Protein AF-A0A6G0W9C6-F1 (afdb_monomer)

pLDDT: mean 71.16, std 22.24, range [22.86, 98.12]

Nearest PDB structures (foldseek):
  5mjb-assembly1_A  TM=8.418E-01  e=1.457E-17  Homo sapiens
  6wtn-assembly1_A  TM=8.692E-01  e=4.984E-17  Homo sapiens
  4xg3-assembly2_B  TM=8.590E-01  e=9.987E-17  Homo sapiens
  6x8e-assembly1_A  TM=8.484E-01  e=1.172E-16  Homo sapiens
  3eid-assembly2_C  TM=7.559E-01  e=7.169E-14  Homo sapiens

Radius of gyration: 39.82 Å; Cα contacts (8 Å, |Δi|>4): 1828; chains: 1; bounding box: 124×138×114 Å

InterPro domains:
  IPR000719 Protein kinase domain [PS50011] (777-1035)
  IPR000719 Protein kinase domain [SM00220] (777-1032)
  IPR001245 Serine-threonine/tyrosine-protein kinase, catalytic domain [PF07714] (779-1029)
  IPR001245 Serine-threonine/tyrosine-protein kinase, catalytic domain [PR00109] (850-863)
  IPR001245 Serine-threonine/tyrosine-protein kinase, catalytic domain [PR00109] (886-904)
  IPR001245 Serine-threonine/tyrosine-protein kinase, catalytic domain [PR00109] (932-942)
  IPR001245 Serine-threonine/tyrosine-protein kinase, catalytic domain [PR00109] (951-973)
  IPR008271 Serine/threonine-protein kinase, active site [PS00108] (892-904)
  IPR011009 Protein kinase-like domain superfamily [SSF56112] (761-1034)
  IPR011024 Gamma-crystallin-like [SSF49695] (524-574)
  IPR051681 Serine/Threonine Kinases and Pseudokinases [PTHR44329] (661-1037)

Solvent-accessible surface area (backbone atoms only — not comparable to full-atom values): 62216 Å² total; per-residue (Å²): 109,72,69,60,53,49,51,50,48,52,50,50,48,55,55,60,70,48,55,78,82,71,68,78,38,34,39,36,35,32,40,38,101,88,46,77,47,78,48,75,37,38,69,74,36,69,40,55,65,51,85,47,44,53,59,29,37,44,53,46,75,72,37,31,44,40,32,14,49,24,50,69,77,30,76,57,79,47,41,35,37,46,86,65,94,67,96,66,73,47,61,60,89,58,97,47,54,19,10,40,37,26,30,38,59,70,55,49,55,48,62,76,25,71,91,44,76,65,34,28,36,40,33,32,30,41,84,98,47,52,51,39,46,76,48,77,48,50,68,69,42,68,43,45,45,45,63,83,79,32,102,44,40,81,67,38,34,42,40,31,90,66,35,30,36,42,33,14,63,33,49,72,55,29,32,78,68,49,76,40,64,45,66,46,72,69,84,69,64,22,13,36,33,31,32,49,74,85,61,80,78,76,81,53,50,80,50,80,40,35,38,39,28,40,44,59,100,86,50,92,38,69,53,77,41,37,68,77,41,51,34,50,46,39,58,54,50,43,65,63,25,86,65,29,40,36,34,37,37,27,30,80,65,33,29,39,40,27,9,64,34,44,74,66,38,40,69,63,48,81,45,54,60,44,78,52,66,59,65,68,79,60,40,48,76,34,51,27,6,37,37,28,34,46,67,85,56,85,76,79,83,73,51,84,88,76,69,68,49,32,40,34,31,44,100,88,52,73,48,79,43,42,64,72,39,68,35,49,31,48,55,60,55,65,42,48,26,41,29,35,49,86,64,40,28,40,38,42,12,53,28,50,59,69,32,83,59,61,49,82,46,63,65,38,78,66,48,65,55,58,66,70,56,27,60,43,35,17,10,41,40,30,40,47,50,91,72,53,68,77,89,66,92,77,78,83,57,76,87,50,45,47,75,26,67,37,85,96,82,54,71,54,77,48,45,71,74,38,73,41,43,62,56,47,71,72,74,60,75,58,97,63,54,53,35,43,58,48,58,90,63,35,27,43,32,42,7,47,26,50,54,34,36,74,64,66,47,78,42,65,54,58,47,77,66,46,59,75,75,62,85,47,50,21,13,41,38,27,36,45,64,91,56,68,46,78,69,60,65,50,58,52,76,47,31,37,42,29,50,73,91,43,101,75,42,79,73,72,53,51,74,40,35,75,72,35,65,37,54,62,50,57,62,66,55,28,54,33,37,39,31,40,43,36,34,90,62,30,29,44,37,37,10,50,24,52,72,72,30,77,58,70,51,74,41,59,46,63,32,83,66,55,68,81,47,28,63,35,37,20,14,41,38,25,35,46,43,91,78,61,85,58,74,74,54,57,78,62,45,50,88,48,54,87,69,58,58,85,80,80,87,79,85,83,84,83,89,80,87,91,84,83,88,89,88,90,84,85,87,88,86,84,91,88,84,91,86,90,88,90,89,88,84,91,86,89,93,87,91,89,82,87,92,90,81,92,91,81,91,87,89,89,88,91,90,88,83,88,82,90,83,94,88,90,90,84,91,82,88,90,87,90,81,89,89,80,85,88,80,92,82,85,89,90,86,86,85,90,83,86,84,89,80,85,83,89,78,91,87,82,88,85,90,86,87,84,86,80,87,90,82,89,82,88,88,82,90,83,87,83,90,87,64,68,71,60,55,52,53,52,52,52,51,53,50,52,49,51,50,49,54,48,51,52,49,51,56,53,58,70,66,72,69,80,71,81,85,80,62,87,81,55,73,66,78,73,51,75,83,42,48,49,102,53,76,55,74,68,79,70,46,81,74,52,78,59,98,86,21,35,28,21,36,36,67,56,98,84,43,68,27,27,33,41,29,67,80,66,67,43,67,68,53,39,39,54,49,50,54,32,50,69,46,44,76,75,54,86,50,90,20,37,66,41,64,75,32,30,25,51,90,52,84,73,56,45,31,46,32,25,64,52,49,83,56,40,29,44,47,62,43,39,66,75,44,98,73,77,59,66,59,60,54,36,48,41,53,29,28,44,26,53,32,48,32,57,35,47,74,71,73,40,37,59,78,60,48,42,42,73,31,29,34,26,24,95,83,74,42,37,23,36,45,80,60,80,64,37,78,73,85,70,91,72,86,80,84,80,79,63,90,80,55,54,84,34,58,30,52,52,64,77,67,73,44,96,79,61,59,48,40,38,33,19,6,45,15,43,39,49,22,24,74,38,53,44,47,66,74,51,69,87,44,54,48,100,86,70,47,67,63,52,65,66,59,50,44,49,32,36,58,74,69,64,51,74,61,66,67,46,94,59,61,70,67,59,54,51,49,24,51,39,22,50,39,88,54,56,85,72,26,60,51,42,66,55,46,33,51,54,33,51,55,51,39,51,54,48,56,56,48,56,55,52,52,54,52,51,52,52,55,56,51,50,74,69,78,111

Secondary structure (DSSP, 8-state):
-HHHHHHHHHHHHHHHHS-S---SEEEEEEEETTEEEEEEEETT-EESS--SEEEEEE--TTEEEEEESSSTT-S-EEEEE--SSS---B----TT--EEEEEEHHHHHHHHHTT-TTPEEEEEE-TT-SEEEEEEE-TT-EES-HHHH-SSEEEEEE--TTEEEEEESSGGGBS--EEESSSB--TT--EEEEEETTSPPPPPBPP-SEEEEE-STT---EEEE-TT-EES-TTTHHHH-TT-EEEEEE-TTEEEEEESSSTT-S-EEEE-SEEEE--TTSSTTT-SEEEEEETTSPPPPPPPS---EEEEE-SS-EEEEETT-EES---TTS-SEEE--TTEEEEEESSGGG-S-EEEE-S-EEEEPPHHHHHH--EEEEEEGGGSPP-------GGGEEEEE-SSS-EEEEETT-EES---TTTS--SS-EEE---TTEEEEEESSGGG-S-EEEE-S-EEEESTTTSS--EEEEEETTT--HHHHH----EEEE---BTTB-PPPEEE-TT-EES-PPTTGGG---EEE--TTEEEEEESSSTT-S-EEEESS-BS--GGGGGT--EEEEEEGGG---HHHHHHHHHHHTT-PPPPPPP-PPP-----------------------------------------------------------------------------------------------------S--------------HHHHHHHHHHHHHHHHHHHHHHHHHHHT-S------TT---TTGGGGB-SS------EEEEE-SS-EEEEEEETTEEEEEEE-SS--HHHHHHHHHHHHHHTT---TTB--EEEEE-SSSSS-EEEEE--TTEEHHHHHHH-S---HHHHHHHHHHHHHHHHHHHHTT---S---TTTEEEETTTEEEE---TTTT----SS-----TT-GGGS-HHHHTT----THHHHHHHHHHHHHHHHSSPTTTT-B-TTSPBPPHHHHHHHHHSS-------S--HHHHHHHHHHT-SSGGGSPPHHHHHHHHHHHHHHHHHHHHHHHHHHHHHHHTT--

Organism: NCBI:txid100861

Structure (mmCIF, N/CA/C/O backbone):
data_AF-A0A6G0W9C6-F1
#
_entry.id   AF-A0A6G0W9C6-F1
#
loop_
_atom_site.group_PDB
_atom_site.id
_atom_site.type_symbol
_atom_site.label_atom_id
_atom_site.label_alt_id
_atom_site.label_comp_id
_atom_site.label_asym_id
_atom_site.label_entity_id
_atom_site.label_seq_id
_atom_site.pdbx_PDB_ins_code
_atom_site.Cartn_x
_atom_site.Cartn_y
_atom_site.Cartn_z
_atom_site.occupancy
_atom_site.B_iso_or_equiv
_atom_site.auth_seq_id
_atom_site.auth_comp_id
_atom_site.auth_asym_id
_atom_site.auth_atom_id
_atom_site.pdbx_PDB_model_num
ATOM 1 N N . MET A 1 1 ? 38.996 -17.801 35.474 1.00 31.17 1 MET A N 1
ATOM 2 C CA . MET A 1 1 ? 38.947 -16.463 36.111 1.00 31.17 1 MET A CA 1
ATOM 3 C C . MET A 1 1 ? 38.523 -15.351 35.145 1.00 31.17 1 MET A C 1
ATOM 5 O O . MET A 1 1 ? 37.594 -14.640 35.494 1.00 31.17 1 MET A O 1
ATOM 9 N N . ALA A 1 2 ? 39.083 -15.223 33.932 1.00 27.64 2 ALA A N 1
ATOM 10 C CA . ALA A 1 2 ? 38.626 -14.197 32.972 1.00 27.64 2 ALA A CA 1
ATOM 11 C C . ALA A 1 2 ? 37.128 -14.308 32.584 1.00 27.64 2 ALA A C 1
ATOM 13 O O . ALA A 1 2 ? 36.421 -13.307 32.531 1.00 27.64 2 ALA A O 1
ATOM 14 N N . ALA A 1 3 ? 36.609 -15.530 32.397 1.00 31.50 3 ALA A N 1
ATOM 15 C CA . ALA A 1 3 ? 35.183 -15.749 32.117 1.00 31.50 3 ALA A CA 1
ATOM 16 C C . ALA A 1 3 ? 34.263 -15.297 33.272 1.00 31.50 3 ALA A C 1
ATOM 18 O O . ALA A 1 3 ? 33.210 -14.717 33.036 1.00 31.50 3 ALA A O 1
ATOM 19 N N . THR A 1 4 ? 34.677 -15.501 34.527 1.00 33.88 4 THR A N 1
ATOM 20 C CA . THR A 1 4 ? 33.920 -15.055 35.711 1.00 33.88 4 THR A CA 1
ATOM 21 C C . THR A 1 4 ? 33.966 -13.539 35.902 1.00 33.88 4 THR A C 1
ATOM 23 O O . THR A 1 4 ? 32.969 -12.970 36.334 1.00 33.88 4 THR A O 1
ATOM 26 N N . THR A 1 5 ? 35.062 -12.860 35.536 1.00 33.34 5 THR A N 1
ATOM 27 C CA . THR A 1 5 ? 35.100 -11.387 35.554 1.00 33.34 5 THR A CA 1
ATOM 28 C C . THR A 1 5 ? 34.309 -10.770 34.404 1.00 33.34 5 THR A C 1
ATOM 30 O O . THR A 1 5 ? 33.673 -9.750 34.634 1.00 33.34 5 THR A O 1
ATOM 33 N N . MET A 1 6 ? 34.251 -11.386 33.214 1.00 33.44 6 MET A N 1
ATOM 34 C CA . MET A 1 6 ? 33.302 -10.948 32.176 1.00 33.44 6 MET A CA 1
ATOM 35 C C . MET A 1 6 ? 31.846 -11.230 32.560 1.00 33.44 6 MET A C 1
ATOM 37 O O . MET A 1 6 ? 31.007 -10.369 32.340 1.00 33.44 6 MET A O 1
ATOM 41 N N . GLY A 1 7 ? 31.543 -12.365 33.199 1.00 34.22 7 GLY A N 1
ATOM 42 C CA . GLY A 1 7 ? 30.205 -12.637 33.737 1.00 34.22 7 GLY A CA 1
ATOM 43 C C . GLY A 1 7 ? 29.757 -11.577 34.748 1.00 34.22 7 GLY A C 1
ATOM 44 O O . GLY A 1 7 ? 28.654 -11.053 34.635 1.00 34.22 7 GLY A O 1
ATOM 45 N N . LEU A 1 8 ? 30.639 -11.191 35.677 1.00 35.72 8 LEU A N 1
ATOM 46 C CA . LEU A 1 8 ? 30.395 -10.093 36.620 1.00 35.72 8 LEU A CA 1
ATOM 47 C C . LEU A 1 8 ? 30.345 -8.713 35.949 1.00 35.72 8 LEU A C 1
ATOM 49 O O . LEU A 1 8 ? 29.542 -7.893 36.368 1.00 35.72 8 LEU A O 1
ATOM 53 N N . LEU A 1 9 ? 31.132 -8.447 34.902 1.00 33.56 9 LEU A N 1
ATOM 54 C CA . LEU A 1 9 ? 31.033 -7.196 34.140 1.00 33.56 9 LEU A CA 1
ATOM 55 C C . LEU A 1 9 ? 29.728 -7.104 33.347 1.00 33.56 9 LEU A C 1
ATOM 57 O O . LEU A 1 9 ? 29.119 -6.044 33.342 1.00 33.56 9 LEU A O 1
ATOM 61 N N . VAL A 1 10 ? 29.257 -8.194 32.737 1.00 40.81 10 VAL A N 1
ATOM 62 C CA . VAL A 1 10 ? 27.950 -8.236 32.064 1.00 40.81 10 VAL A CA 1
ATOM 63 C C . VAL A 1 10 ? 26.818 -8.101 33.082 1.00 40.81 10 VAL A C 1
ATOM 65 O O . VAL A 1 10 ? 25.891 -7.336 32.834 1.00 40.81 10 VAL A O 1
ATOM 68 N N . LEU A 1 11 ? 26.910 -8.739 34.257 1.00 34.41 11 LEU A N 1
ATOM 69 C CA . LEU A 1 11 ? 25.932 -8.527 35.329 1.00 34.41 11 LEU A CA 1
ATOM 70 C C . LEU A 1 11 ? 25.950 -7.080 35.839 1.00 34.41 11 LEU A C 1
ATOM 72 O O . LEU A 1 11 ? 24.892 -6.480 35.964 1.00 34.41 11 LEU A O 1
ATOM 76 N N . CYS A 1 12 ? 27.124 -6.490 36.079 1.00 29.33 12 CYS A N 1
ATOM 77 C CA . CYS A 1 12 ? 27.241 -5.092 36.495 1.00 29.33 12 CYS A CA 1
ATOM 78 C C . CYS A 1 12 ? 26.773 -4.118 35.409 1.00 29.33 12 CYS A C 1
ATOM 80 O O . CYS A 1 12 ? 26.160 -3.119 35.746 1.00 29.33 12 CYS A O 1
ATOM 82 N N . VAL A 1 13 ? 26.998 -4.395 34.122 1.00 36.81 13 VAL A N 1
ATOM 83 C CA . VAL A 1 13 ? 26.470 -3.574 33.020 1.00 36.81 13 VAL A CA 1
ATOM 84 C C . VAL A 1 13 ? 24.947 -3.698 32.937 1.00 36.81 13 VAL A C 1
ATOM 86 O O . VAL A 1 13 ? 24.276 -2.679 32.829 1.00 36.81 13 VAL A O 1
ATOM 89 N N . LEU A 1 14 ? 24.374 -4.896 33.090 1.00 35.97 14 LEU A N 1
ATOM 90 C CA . LEU A 1 14 ? 22.919 -5.078 33.178 1.00 35.97 14 LEU A CA 1
ATOM 91 C C . LEU A 1 14 ? 22.319 -4.420 34.435 1.00 35.97 14 LEU A C 1
ATOM 93 O O . LEU A 1 14 ? 21.221 -3.882 34.366 1.00 35.97 14 LEU A O 1
ATOM 97 N N . VAL A 1 15 ? 23.048 -4.389 35.554 1.00 33.03 15 VAL A N 1
ATOM 98 C CA . VAL A 1 15 ? 22.658 -3.706 36.806 1.00 33.03 15 VAL A CA 1
ATOM 99 C C . VAL A 1 15 ? 22.934 -2.190 36.773 1.00 33.03 15 VAL A C 1
ATOM 101 O O . VAL A 1 15 ? 22.387 -1.461 37.589 1.00 33.03 15 VAL A O 1
ATOM 104 N N . LEU A 1 16 ? 23.727 -1.689 35.818 1.00 31.08 16 LEU A N 1
ATOM 105 C CA . LEU A 1 16 ? 23.929 -0.253 35.563 1.00 31.08 16 LEU A CA 1
ATOM 106 C C . LEU A 1 16 ? 22.994 0.291 34.468 1.00 31.08 16 LEU A C 1
ATOM 108 O O . LEU A 1 16 ? 22.674 1.476 34.486 1.00 31.08 16 LEU A O 1
ATOM 112 N N . PHE A 1 17 ? 22.527 -0.559 33.546 1.00 35.94 17 PHE A N 1
ATOM 113 C CA . PHE A 1 17 ? 21.401 -0.256 32.651 1.00 35.94 17 PHE A CA 1
ATOM 114 C C . PHE A 1 17 ? 20.040 -0.476 33.320 1.00 35.94 17 PHE A C 1
ATOM 116 O O . PHE A 1 17 ? 19.067 0.175 32.940 1.00 35.94 17 PHE A O 1
ATOM 123 N N . ALA A 1 18 ? 19.974 -1.292 34.376 1.00 34.38 18 ALA A N 1
ATOM 124 C CA . ALA A 1 18 ? 18.965 -1.136 35.412 1.00 34.38 18 ALA A CA 1
ATOM 125 C C . ALA A 1 18 ? 19.235 0.174 36.173 1.00 34.38 18 ALA A C 1
ATOM 127 O O . ALA A 1 18 ? 19.834 0.191 37.248 1.00 34.38 18 ALA A O 1
ATOM 128 N N . GLY A 1 19 ? 18.775 1.291 35.601 1.00 31.75 19 GLY A N 1
ATOM 129 C CA . GLY A 1 19 ? 18.605 2.529 36.356 1.00 31.75 19 GLY A CA 1
ATOM 130 C C . GLY A 1 19 ? 17.798 2.265 37.638 1.00 31.75 19 GLY A C 1
ATOM 131 O O . GLY A 1 19 ? 17.075 1.264 37.706 1.00 31.75 19 GLY A O 1
ATOM 132 N N . PRO A 1 20 ? 17.919 3.125 38.669 1.00 31.28 20 PRO A N 1
ATOM 133 C CA . PRO A 1 20 ? 17.194 2.932 39.923 1.00 31.28 20 PRO A CA 1
ATOM 134 C C . PRO A 1 20 ? 15.717 2.715 39.606 1.00 31.28 20 PRO A C 1
ATOM 136 O O . PRO A 1 20 ? 15.164 3.522 38.861 1.00 31.28 20 PRO A O 1
ATOM 139 N N . ILE A 1 21 ? 15.139 1.616 40.120 1.00 42.84 21 ILE A N 1
ATOM 140 C CA . ILE A 1 21 ? 13.783 1.147 39.783 1.00 42.84 21 ILE A CA 1
ATOM 141 C C . ILE A 1 21 ? 12.856 2.357 39.780 1.00 42.84 21 ILE A C 1
ATOM 143 O O . ILE A 1 21 ? 12.592 2.935 40.838 1.00 42.84 21 ILE A O 1
ATOM 147 N N . ALA A 1 22 ? 12.463 2.783 38.577 1.00 46.38 22 ALA A N 1
ATOM 148 C CA . ALA A 1 22 ? 11.685 3.995 38.416 1.00 46.38 22 ALA A CA 1
ATOM 149 C C . ALA A 1 22 ? 10.381 3.794 39.181 1.00 46.38 22 ALA A C 1
ATOM 151 O O . ALA A 1 22 ? 9.769 2.729 39.082 1.00 46.38 22 ALA A O 1
ATOM 152 N N . ALA A 1 23 ? 9.997 4.780 39.991 1.00 53.50 23 ALA A N 1
ATOM 153 C CA . ALA A 1 23 ? 8.750 4.689 40.732 1.00 53.50 23 ALA A CA 1
ATOM 154 C C . ALA A 1 23 ? 7.595 4.459 39.739 1.00 53.50 23 ALA A C 1
ATOM 156 O O . ALA A 1 23 ? 7.611 5.047 38.657 1.00 53.50 23 ALA A O 1
ATOM 157 N N . ASP A 1 24 ? 6.619 3.616 40.100 1.00 78.75 24 ASP A N 1
ATOM 158 C CA . ASP A 1 24 ? 5.407 3.349 39.306 1.00 78.75 24 ASP A CA 1
ATOM 159 C C . ASP A 1 24 ? 4.510 4.601 39.275 1.00 78.75 24 ASP A C 1
ATOM 161 O O . ASP A 1 24 ? 3.502 4.720 39.976 1.00 78.75 24 ASP A O 1
ATOM 165 N N . VAL A 1 25 ? 4.974 5.590 38.514 1.00 83.88 25 VAL A N 1
ATOM 166 C CA . VAL A 1 25 ? 4.589 6.994 38.570 1.00 83.88 25 VAL A CA 1
ATOM 167 C C . VAL A 1 25 ? 4.762 7.590 37.171 1.00 83.88 25 VAL A C 1
ATOM 169 O O . VAL A 1 25 ? 5.806 7.444 36.538 1.00 83.88 25 VAL A O 1
ATOM 172 N N . VAL A 1 26 ? 3.734 8.277 36.680 1.00 85.12 26 VAL A N 1
ATOM 173 C CA . VAL A 1 26 ? 3.755 9.022 35.418 1.00 85.12 26 VAL A CA 1
ATOM 174 C C . VAL A 1 26 ? 4.295 10.426 35.668 1.00 85.12 26 VAL A C 1
ATOM 176 O O . VAL A 1 26 ? 3.675 11.210 36.388 1.00 85.12 26 VAL A O 1
ATOM 179 N N . ASP A 1 27 ? 5.415 10.770 35.035 1.00 85.88 27 ASP A N 1
ATOM 180 C CA . ASP A 1 27 ? 5.944 12.136 35.030 1.00 85.88 27 ASP A CA 1
ATOM 181 C C . ASP A 1 27 ? 5.313 12.951 33.894 1.00 85.88 27 ASP A C 1
ATOM 183 O O . ASP A 1 27 ? 5.344 12.559 32.727 1.00 85.88 27 ASP A O 1
ATOM 187 N N . LEU A 1 28 ? 4.784 14.127 34.228 1.00 85.69 28 LEU A N 1
ATOM 188 C CA . LEU A 1 28 ? 4.159 15.095 33.328 1.00 85.69 28 LEU A CA 1
ATOM 189 C C . LEU A 1 28 ? 4.868 16.449 33.438 1.00 85.69 28 LEU A C 1
ATOM 191 O O . LEU A 1 28 ? 5.038 16.982 34.533 1.00 85.69 28 LEU A O 1
ATOM 195 N N . VAL A 1 29 ? 5.203 17.065 32.305 1.00 83.88 29 VAL A N 1
ATOM 196 C CA . VAL A 1 29 ? 5.648 18.465 32.236 1.00 83.88 29 VAL A CA 1
ATOM 197 C C . VAL A 1 29 ? 4.530 19.290 31.612 1.00 83.88 29 VAL A C 1
ATOM 199 O O . VAL A 1 29 ? 4.312 19.244 30.402 1.00 83.88 29 VAL A O 1
ATOM 202 N N . ILE A 1 30 ? 3.824 20.054 32.439 1.00 84.88 30 ILE A N 1
ATOM 203 C CA . ILE A 1 30 ? 2.681 20.880 32.046 1.00 84.88 30 ILE A CA 1
ATOM 204 C C . ILE A 1 30 ? 3.184 22.297 31.754 1.00 84.88 30 ILE A C 1
ATOM 206 O O . ILE A 1 30 ? 3.847 22.911 32.589 1.00 84.88 30 ILE A O 1
ATOM 210 N N . SER A 1 31 ? 2.882 22.828 30.571 1.00 82.06 31 SER A N 1
ATOM 211 C CA . SER A 1 31 ? 3.156 24.214 30.196 1.00 82.06 31 SER A CA 1
ATOM 212 C C . SER A 1 31 ? 1.942 25.084 30.511 1.00 82.06 31 SER A C 1
ATOM 214 O O . SER A 1 31 ? 0.828 24.800 30.072 1.00 82.06 31 SER A O 1
ATOM 216 N N . THR A 1 32 ? 2.165 26.152 31.266 1.00 81.88 32 THR A N 1
ATOM 217 C CA . THR A 1 32 ? 1.151 27.091 31.751 1.00 81.88 32 THR A CA 1
ATOM 218 C C 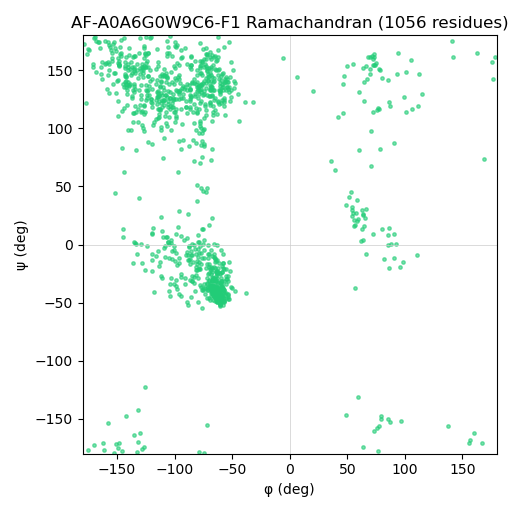. THR A 1 32 ? 1.538 28.521 31.361 1.00 81.88 32 THR A C 1
ATOM 220 O O . THR A 1 32 ? 2.671 28.786 30.951 1.00 81.88 32 THR A O 1
ATOM 223 N N . ASN A 1 33 ? 0.631 29.481 31.560 1.00 76.38 33 ASN A N 1
ATOM 224 C CA . ASN A 1 33 ? 0.921 30.905 31.342 1.00 76.38 33 ASN A CA 1
ATOM 225 C C . ASN A 1 33 ? 1.985 31.478 32.306 1.00 76.38 33 ASN A C 1
ATOM 227 O O . ASN A 1 33 ? 2.456 32.592 32.092 1.00 76.38 33 ASN A O 1
ATOM 231 N N . SER A 1 34 ? 2.358 30.747 33.365 1.00 77.56 34 SER A N 1
ATOM 232 C CA . SER A 1 34 ? 3.376 31.140 34.352 1.00 77.56 34 SER A CA 1
ATOM 233 C C . SER A 1 34 ? 4.687 30.346 34.250 1.00 77.56 34 SER A C 1
ATOM 235 O O . SER A 1 34 ? 5.619 30.628 35.003 1.00 77.56 34 SER A O 1
ATOM 237 N N . GLY A 1 35 ? 4.797 29.385 33.325 1.00 79.88 35 GLY A N 1
ATOM 238 C CA . GLY A 1 35 ? 6.012 28.598 33.094 1.00 79.88 35 GLY A CA 1
ATOM 239 C C . GLY A 1 35 ? 5.732 27.112 32.869 1.00 79.88 35 GLY A C 1
ATOM 240 O O . GLY A 1 35 ? 4.644 26.723 32.460 1.00 79.88 35 GLY A O 1
ATOM 241 N N . ARG A 1 36 ? 6.728 26.257 33.128 1.00 82.12 36 ARG A N 1
ATOM 242 C CA . ARG A 1 36 ? 6.557 24.794 33.118 1.00 82.12 36 ARG A CA 1
ATOM 243 C C . ARG A 1 36 ? 6.514 24.257 34.543 1.00 82.12 36 ARG A C 1
ATOM 245 O O . ARG A 1 36 ? 7.392 24.570 35.342 1.00 82.12 36 ARG A O 1
ATOM 252 N N . VAL A 1 37 ? 5.518 23.426 34.831 1.00 86.25 37 VAL A N 1
ATOM 253 C CA . VAL A 1 37 ? 5.317 22.743 36.112 1.00 86.25 37 VAL A CA 1
ATOM 254 C C . VAL A 1 37 ? 5.462 21.243 35.887 1.00 86.25 37 VAL A C 1
ATOM 256 O O . VAL A 1 37 ? 4.778 20.682 35.033 1.00 86.25 37 VAL A O 1
ATOM 259 N N . THR A 1 38 ? 6.322 20.585 36.661 1.00 86.19 38 THR A N 1
ATOM 260 C CA . THR A 1 38 ? 6.397 19.118 36.673 1.00 86.19 38 THR A CA 1
ATOM 261 C C . THR A 1 38 ? 5.402 18.555 37.688 1.00 86.19 38 THR A C 1
ATOM 263 O O . THR A 1 38 ? 5.271 19.077 38.798 1.00 86.19 38 THR A O 1
ATOM 266 N N . ARG A 1 39 ? 4.700 17.487 37.314 1.00 87.88 39 ARG A N 1
ATOM 267 C CA . ARG A 1 39 ? 3.873 16.652 38.192 1.00 87.88 39 ARG A CA 1
ATOM 268 C C . ARG A 1 39 ? 4.293 15.201 38.018 1.00 87.88 39 ARG A C 1
ATOM 270 O O . ARG A 1 39 ? 4.586 14.795 36.903 1.00 87.88 39 ARG A O 1
ATOM 277 N N . SER A 1 40 ? 4.253 14.444 39.100 1.00 90.56 40 SER A N 1
ATOM 278 C CA . SER A 1 40 ? 4.524 13.009 39.121 1.00 90.56 40 SER A CA 1
ATOM 279 C C . SER A 1 40 ? 3.295 12.358 39.759 1.00 90.56 40 SER A C 1
ATOM 281 O O . SER A 1 40 ? 2.876 12.818 40.821 1.00 90.56 40 SER A O 1
ATOM 283 N N . LEU A 1 41 ? 2.663 11.399 39.076 1.00 90.31 41 LEU A N 1
ATOM 284 C CA . LEU A 1 41 ? 1.367 10.815 39.453 1.00 90.31 41 LEU A CA 1
ATOM 285 C C . LEU A 1 41 ? 1.432 9.286 39.531 1.00 90.31 41 LEU A C 1
ATOM 287 O O . LEU A 1 41 ? 1.703 8.618 38.537 1.00 90.31 41 LEU A O 1
ATOM 291 N N . SER A 1 42 ? 1.158 8.744 40.707 1.00 90.69 42 SER A N 1
ATOM 292 C CA . SER A 1 42 ? 1.109 7.313 41.019 1.00 90.69 42 SER A CA 1
ATOM 293 C C . SER A 1 42 ? -0.169 6.658 40.476 1.00 90.69 42 SER A C 1
ATOM 295 O O . SER A 1 42 ? -1.120 7.342 40.098 1.00 90.69 42 SER A O 1
ATOM 297 N N . ALA A 1 43 ? -0.239 5.323 40.483 1.00 87.81 43 ALA A N 1
ATOM 298 C CA . ALA A 1 43 ? -1.474 4.602 40.157 1.00 87.81 43 ALA A CA 1
ATOM 299 C C . ALA A 1 43 ? -2.680 5.083 40.999 1.00 87.81 43 ALA A C 1
ATOM 301 O O . ALA A 1 43 ? -2.577 5.259 42.212 1.00 87.81 43 ALA A O 1
ATOM 302 N N . ASN A 1 44 ? -3.823 5.270 40.335 1.00 86.75 44 ASN A N 1
ATOM 303 C CA . ASN A 1 44 ? -5.065 5.884 40.820 1.00 86.75 44 ASN A CA 1
ATOM 304 C C . ASN A 1 44 ? -4.989 7.373 41.230 1.00 86.75 44 ASN A C 1
ATOM 306 O O . ASN A 1 44 ? -6.006 7.937 41.639 1.00 86.75 44 ASN A O 1
ATOM 310 N N . GLU A 1 45 ? -3.851 8.059 41.066 1.00 93.31 45 GLU A N 1
ATOM 311 C CA . GLU A 1 45 ? -3.807 9.522 41.188 1.00 93.31 45 GLU A CA 1
ATOM 312 C C . GLU A 1 45 ? -4.364 10.204 39.926 1.00 93.31 45 GLU A C 1
ATOM 314 O O . GLU A 1 45 ? -4.267 9.699 38.803 1.00 93.31 45 GLU A O 1
ATOM 319 N N . SER A 1 46 ? -4.994 11.366 40.110 1.00 91.94 46 SER A N 1
ATOM 320 C CA . SER A 1 46 ? -5.747 12.050 39.057 1.00 91.94 46 SER A CA 1
ATOM 321 C C . SER A 1 46 ? -5.683 13.574 39.159 1.00 91.94 46 SER A C 1
ATOM 323 O O . SER A 1 46 ? -5.334 14.149 40.190 1.00 91.94 46 SER A O 1
ATOM 325 N N . ILE A 1 47 ? -6.022 14.238 38.054 1.00 92.06 47 ILE A N 1
ATOM 326 C CA . ILE A 1 47 ? -6.163 15.689 37.943 1.00 92.06 47 ILE A CA 1
ATOM 327 C C . ILE A 1 47 ? -7.534 15.966 37.317 1.00 92.06 47 ILE A C 1
ATOM 329 O O . ILE A 1 47 ? -7.704 15.843 36.104 1.00 92.06 47 ILE A O 1
ATOM 333 N N . GLU A 1 48 ? -8.510 16.370 38.136 1.00 90.25 48 GLU A N 1
ATOM 334 C CA . GLU A 1 48 ? -9.880 16.689 37.689 1.00 90.25 48 GLU A CA 1
ATOM 335 C C . GLU A 1 48 ? -9.958 17.910 36.756 1.00 90.25 48 GLU A C 1
ATOM 337 O O . GLU A 1 48 ? -10.941 18.087 36.037 1.00 90.25 48 GLU A O 1
ATOM 342 N N . ARG A 1 49 ? -8.943 18.779 36.767 1.00 89.44 49 ARG A N 1
ATOM 343 C CA . ARG A 1 49 ? -8.868 19.970 35.917 1.00 89.44 49 ARG A CA 1
ATOM 344 C C . ARG A 1 49 ? -7.414 20.288 35.586 1.00 89.44 49 ARG A C 1
ATOM 346 O O . ARG A 1 49 ? -6.659 20.700 36.462 1.00 89.44 49 ARG A O 1
ATOM 353 N N . LEU A 1 50 ? -7.021 20.099 34.329 1.00 86.25 50 LEU A N 1
ATOM 354 C CA . LEU A 1 50 ? -5.672 20.417 33.869 1.00 86.25 50 LEU A CA 1
ATOM 355 C C . LEU A 1 50 ? -5.549 21.918 33.556 1.00 86.25 50 LEU A C 1
ATOM 357 O O . LEU A 1 50 ? -6.214 22.433 32.661 1.00 86.25 50 LEU A O 1
ATOM 361 N N . GLU A 1 51 ? -4.681 22.628 34.280 1.00 83.25 51 GLU A N 1
ATOM 362 C CA . GLU A 1 51 ? -4.430 24.064 34.074 1.00 83.25 51 GLU A CA 1
ATOM 363 C C . GLU A 1 51 ? -3.193 24.310 33.193 1.00 83.25 51 GLU A C 1
ATOM 365 O O . GLU A 1 51 ? -2.193 24.883 33.625 1.00 83.25 51 GLU A O 1
ATOM 370 N N . GLY A 1 52 ? -3.250 23.845 31.944 1.00 80.62 52 GLY A N 1
ATOM 371 C CA . GLY A 1 52 ? -2.184 24.010 30.954 1.00 80.62 52 GLY A CA 1
ATOM 372 C C . GLY A 1 52 ? -2.213 22.931 29.872 1.00 80.62 52 GLY A C 1
ATOM 373 O O . GLY A 1 52 ? -3.146 22.136 29.803 1.00 80.62 52 GLY A O 1
ATOM 374 N N . THR A 1 53 ? -1.174 22.881 29.040 1.00 80.44 53 THR A N 1
ATOM 375 C CA . THR A 1 53 ? -0.973 21.825 28.032 1.00 80.44 53 THR A CA 1
ATOM 376 C C . THR A 1 53 ? 0.144 20.877 28.460 1.00 80.44 53 THR A C 1
ATOM 378 O O . THR A 1 53 ? 1.137 21.307 29.045 1.00 80.44 53 THR A O 1
ATOM 381 N N . ILE A 1 54 ? 0.020 19.575 28.185 1.00 79.44 54 ILE A N 1
ATOM 382 C CA . ILE A 1 54 ? 1.088 18.616 28.507 1.00 79.44 54 ILE A CA 1
ATOM 383 C C . ILE A 1 54 ? 2.184 18.736 27.442 1.00 79.44 54 ILE A C 1
ATOM 385 O O . ILE A 1 54 ? 2.017 18.283 26.316 1.00 79.44 54 ILE A O 1
ATOM 389 N N . ALA A 1 55 ? 3.308 19.364 27.787 1.00 72.00 55 ALA A N 1
ATOM 390 C CA . ALA A 1 55 ? 4.429 19.556 26.869 1.00 72.00 55 ALA A CA 1
ATOM 391 C C . ALA A 1 55 ? 5.277 18.287 26.708 1.00 72.00 55 ALA A C 1
ATOM 393 O O . ALA A 1 55 ? 5.796 18.039 25.624 1.00 72.00 55 ALA A O 1
ATOM 394 N N . PHE A 1 56 ? 5.419 17.497 27.776 1.00 73.38 56 PHE A N 1
ATOM 395 C CA . PHE A 1 56 ? 6.094 16.197 27.760 1.00 73.38 56 PHE A CA 1
ATOM 396 C C . PHE A 1 56 ? 5.472 15.251 28.786 1.00 73.38 56 PHE A C 1
ATOM 398 O O . PHE A 1 56 ? 4.985 15.708 29.822 1.00 73.38 56 PHE A O 1
ATOM 405 N N . MET A 1 57 ? 5.584 13.946 28.550 1.00 78.31 57 MET A N 1
ATOM 406 C CA . MET A 1 57 ? 5.344 12.918 29.562 1.00 78.31 57 MET A CA 1
ATOM 407 C C . MET A 1 57 ? 6.344 11.761 29.492 1.00 78.31 57 MET A C 1
ATOM 409 O O . MET A 1 57 ? 7.010 11.555 28.475 1.00 78.31 57 MET A O 1
ATOM 413 N N . SER A 1 58 ? 6.397 11.002 30.584 1.00 80.31 58 SER A N 1
ATOM 414 C CA . SER A 1 58 ? 7.008 9.682 30.696 1.00 80.31 58 SER A CA 1
ATOM 415 C C . SER A 1 58 ? 6.034 8.774 31.446 1.00 80.31 58 SER A C 1
ATOM 417 O O . SER A 1 58 ? 5.684 9.062 32.588 1.00 80.31 58 SER A O 1
ATOM 419 N N . VAL A 1 59 ? 5.578 7.700 30.800 1.00 81.38 59 VAL A N 1
ATOM 420 C CA . VAL A 1 59 ? 4.662 6.698 31.370 1.00 81.38 59 VAL A CA 1
ATOM 421 C C . VAL A 1 59 ? 5.461 5.401 31.551 1.00 81.38 59 VAL A C 1
ATOM 423 O O . VAL A 1 59 ? 6.119 4.992 30.595 1.00 81.38 59 VAL A O 1
ATOM 426 N N . PRO A 1 60 ? 5.470 4.746 32.725 1.00 82.50 60 PRO A N 1
ATOM 427 C CA . PRO A 1 60 ? 6.139 3.456 32.879 1.00 82.50 60 PRO A CA 1
ATOM 428 C C . PRO A 1 60 ? 5.317 2.338 32.204 1.00 82.50 60 PRO A C 1
ATOM 430 O O . PRO A 1 60 ? 4.093 2.445 32.126 1.00 82.50 60 PRO A O 1
ATOM 433 N N . PRO A 1 61 ? 5.940 1.238 31.740 1.00 77.44 61 PRO A N 1
ATOM 434 C CA . PRO A 1 61 ? 5.248 0.161 31.013 1.00 77.44 61 PRO A CA 1
ATOM 435 C C . PRO A 1 61 ? 4.225 -0.620 31.864 1.00 77.44 61 PRO A C 1
ATOM 437 O O . PRO A 1 61 ? 3.476 -1.436 31.338 1.00 77.44 61 PRO A O 1
ATOM 440 N N . THR A 1 62 ? 4.191 -0.378 33.174 1.00 82.56 62 THR A N 1
ATOM 441 C CA . THR A 1 62 ? 3.240 -0.918 34.156 1.00 82.56 62 THR A CA 1
ATOM 442 C C . THR A 1 62 ? 1.898 -0.176 34.190 1.00 82.56 62 THR A C 1
ATOM 444 O O . THR A 1 62 ? 0.913 -0.729 34.688 1.00 82.56 62 THR A O 1
ATOM 447 N N . LEU A 1 63 ? 1.840 1.058 33.673 1.00 86.81 63 LEU A N 1
ATOM 448 C CA . LEU A 1 63 ? 0.706 1.974 33.823 1.00 86.81 63 LEU A CA 1
ATOM 449 C C . LEU A 1 63 ? 0.198 2.503 32.476 1.00 86.81 63 LEU A C 1
ATOM 451 O O . LEU A 1 63 ? 0.898 2.510 31.463 1.00 86.81 63 LEU A O 1
ATOM 455 N N . VAL A 1 64 ? -1.037 2.997 32.499 1.00 87.50 64 VAL A N 1
ATOM 456 C CA . VAL A 1 64 ? -1.696 3.697 31.396 1.00 87.50 64 VAL A CA 1
ATOM 457 C C . VAL A 1 64 ? -2.139 5.067 31.901 1.00 87.50 64 VAL A C 1
ATOM 459 O O . VAL A 1 64 ? -2.851 5.179 32.902 1.00 87.50 64 VAL A O 1
ATOM 462 N N . LEU A 1 65 ? -1.737 6.127 31.203 1.00 89.50 65 LEU A N 1
ATOM 463 C CA . LEU A 1 65 ? -2.277 7.463 31.430 1.00 89.50 65 LEU A CA 1
ATOM 464 C C . LEU A 1 65 ? -3.582 7.596 30.639 1.00 89.50 65 LEU A C 1
ATOM 466 O O . LEU A 1 65 ? -3.577 7.598 29.406 1.00 89.50 65 LEU A O 1
ATOM 470 N N . VAL A 1 66 ? -4.700 7.727 31.347 1.00 90.12 66 VAL A N 1
ATOM 471 C CA . VAL A 1 66 ? -6.026 7.917 30.755 1.00 90.12 66 VAL A CA 1
ATOM 472 C C . VAL A 1 66 ? -6.372 9.399 30.787 1.00 90.12 66 VAL A C 1
ATOM 474 O O . VAL A 1 66 ? -6.487 10.007 31.851 1.00 90.12 66 VAL A O 1
ATOM 477 N N . THR A 1 67 ? -6.533 9.994 29.611 1.00 88.38 67 THR A N 1
ATOM 478 C CA . THR A 1 67 ? -6.842 11.419 29.446 1.00 88.38 67 THR A CA 1
ATOM 479 C C . THR A 1 67 ? -8.261 11.619 28.923 1.00 88.38 67 THR A C 1
ATOM 481 O O . THR A 1 67 ? -8.764 10.824 28.130 1.00 88.38 67 THR A O 1
ATOM 484 N N . TYR A 1 68 ? -8.906 12.694 29.373 1.00 87.56 68 TYR A N 1
ATOM 485 C CA . TYR A 1 68 ? -10.283 13.056 29.047 1.00 87.56 68 TYR A CA 1
ATOM 486 C C . TYR A 1 68 ? -10.325 14.441 28.398 1.00 87.56 68 TYR A C 1
ATOM 488 O O . TYR A 1 68 ? -9.629 15.361 28.837 1.00 87.56 68 TYR A O 1
ATOM 496 N N . SER A 1 69 ? -11.172 14.623 27.381 1.00 83.75 69 SER A N 1
ATOM 497 C CA . SER A 1 69 ? -11.256 15.892 26.639 1.00 83.75 69 SER A CA 1
ATOM 498 C C . SER A 1 69 ? -11.973 17.041 27.373 1.00 83.75 69 SER A C 1
ATOM 500 O O . SER A 1 69 ? -12.166 18.116 26.809 1.00 83.75 69 SER A O 1
ATOM 502 N N . GLY A 1 70 ? -12.449 16.805 28.594 1.00 82.75 70 GLY A N 1
ATOM 503 C CA . GLY A 1 70 ? -13.122 17.765 29.465 1.00 82.75 70 GLY A CA 1
ATOM 504 C C . GLY A 1 70 ? -12.664 17.599 30.913 1.00 82.75 70 GLY A C 1
ATOM 505 O O . GLY A 1 70 ? -11.966 16.643 31.252 1.00 82.75 70 GLY A O 1
ATOM 506 N N . SER A 1 71 ? -13.022 18.545 31.782 1.00 86.62 71 SER A N 1
ATOM 507 C CA . SER A 1 71 ? -12.763 18.432 33.225 1.00 86.62 71 SER A CA 1
ATOM 508 C C . SER A 1 71 ? -13.666 17.381 33.884 1.00 86.62 71 SER A C 1
ATOM 510 O O . SER A 1 71 ? -14.694 17.000 33.321 1.00 86.62 71 SER A O 1
ATOM 512 N N . SER A 1 72 ? -13.298 16.942 35.088 1.00 89.25 72 SER A N 1
ATOM 513 C CA . SER A 1 72 ? -14.049 15.987 35.914 1.00 89.25 72 SER A CA 1
ATOM 514 C C . SER A 1 72 ? -14.389 14.686 35.170 1.00 89.25 72 SER A C 1
ATOM 516 O O . SER A 1 72 ? -15.523 14.218 35.211 1.00 89.25 72 SER A O 1
ATOM 518 N N . PHE A 1 73 ? -13.398 14.132 34.462 1.00 88.56 73 PHE A N 1
ATOM 519 C CA . PHE A 1 73 ? -13.451 12.834 33.775 1.00 88.56 73 PHE A CA 1
ATOM 520 C C . PHE A 1 73 ? -14.568 12.730 32.722 1.00 88.56 73 PHE A C 1
ATOM 522 O O . PHE A 1 73 ? -15.216 11.698 32.559 1.00 88.56 73 PHE A O 1
ATOM 529 N N . SER A 1 74 ? -14.800 13.824 31.990 1.00 82.94 74 SER A N 1
ATOM 530 C CA . SER A 1 74 ? -15.845 13.928 30.966 1.00 82.94 74 SER A CA 1
ATOM 531 C C . SER A 1 74 ? -15.280 14.108 29.551 1.00 82.94 74 SER A C 1
ATOM 533 O O . SER A 1 74 ? -14.192 14.648 29.359 1.00 82.94 74 SER A O 1
ATOM 535 N N . GLY A 1 75 ? -16.039 13.684 28.536 1.00 78.94 75 GLY A N 1
ATOM 536 C CA . GLY A 1 75 ? -15.687 13.864 27.123 1.00 78.94 75 GLY A CA 1
ATOM 537 C C . GLY A 1 75 ? -15.005 12.651 26.483 1.00 78.94 75 GLY A C 1
ATOM 538 O O . GLY A 1 75 ? -15.270 11.511 26.853 1.00 78.94 75 GLY A O 1
ATOM 539 N N . GLN A 1 76 ? -14.172 12.897 25.468 1.00 79.00 76 GLN A N 1
ATOM 540 C CA . GLN A 1 76 ? -13.473 11.855 24.712 1.00 79.00 76 GLN A CA 1
ATOM 541 C C . GLN A 1 76 ? -12.300 11.293 25.528 1.00 79.00 76 GLN A C 1
ATOM 543 O O . GLN A 1 76 ? -11.462 12.059 26.001 1.00 79.00 76 GLN A O 1
ATOM 548 N N . LEU A 1 77 ? -12.244 9.965 25.653 1.00 84.50 77 LEU A N 1
ATOM 549 C CA . LEU A 1 77 ? -11.131 9.211 26.235 1.00 84.50 77 LEU A CA 1
ATOM 550 C C . LEU A 1 77 ? -9.981 9.067 25.226 1.00 84.50 77 LEU A C 1
ATOM 552 O O . LEU A 1 77 ? -10.218 8.719 24.068 1.00 84.50 77 LEU A O 1
ATOM 556 N N . VAL A 1 78 ? -8.744 9.270 25.682 1.00 82.69 78 VAL A N 1
ATOM 557 C CA . VAL A 1 78 ? -7.510 8.907 24.967 1.00 82.69 78 VAL A CA 1
ATOM 558 C C . VAL A 1 78 ? -6.537 8.272 25.959 1.00 82.69 78 VAL A C 1
ATOM 560 O O . VAL A 1 78 ? -6.242 8.858 27.004 1.00 82.69 78 VAL A O 1
ATOM 563 N N . PHE A 1 79 ? -6.036 7.084 25.622 1.00 85.75 79 PHE A N 1
ATOM 564 C CA . PHE A 1 79 ? -5.117 6.307 26.449 1.00 85.75 79 PHE A CA 1
ATOM 565 C C . PHE A 1 79 ? -3.685 6.446 25.918 1.00 85.75 79 PHE A C 1
ATOM 567 O O . PHE A 1 79 ? -3.453 6.451 24.707 1.00 85.75 79 PHE A O 1
ATOM 574 N N . VAL A 1 80 ? -2.722 6.556 26.830 1.00 81.94 80 VAL A N 1
ATOM 575 C CA . VAL A 1 80 ? -1.295 6.659 26.510 1.00 81.94 80 VAL A CA 1
ATOM 576 C C . VAL A 1 80 ? -0.540 5.624 27.334 1.00 81.94 80 VAL A C 1
ATOM 578 O O . VAL A 1 80 ? -0.657 5.608 28.561 1.00 81.94 80 VAL A O 1
ATOM 581 N N . SER A 1 81 ? 0.234 4.768 26.672 1.00 78.69 81 SER A N 1
ATOM 582 C CA . SER A 1 81 ? 1.082 3.771 27.327 1.00 78.69 81 SER A CA 1
ATOM 583 C C . SER A 1 81 ? 2.451 3.689 26.656 1.00 78.69 81 SER A C 1
ATOM 585 O O . SER A 1 81 ? 2.634 4.100 25.510 1.00 78.69 81 SER A O 1
ATOM 587 N N . CYS A 1 82 ? 3.449 3.203 27.393 1.00 68.56 82 CYS A N 1
ATOM 588 C CA . CYS A 1 82 ? 4.803 3.066 26.870 1.00 68.56 82 CYS A CA 1
ATOM 589 C C . CYS A 1 82 ? 4.983 1.701 26.201 1.00 68.56 82 CYS A C 1
ATOM 591 O O . CYS A 1 82 ? 4.944 0.667 26.866 1.00 68.56 82 CYS A O 1
ATOM 593 N N . THR A 1 83 ? 5.174 1.713 24.882 1.00 53.22 83 THR A N 1
ATOM 594 C CA . THR A 1 83 ? 5.243 0.512 24.035 1.00 53.22 83 THR A CA 1
ATOM 595 C C . THR A 1 83 ? 6.646 0.209 23.501 1.00 53.22 83 THR A C 1
ATOM 597 O O . THR A 1 83 ? 6.840 -0.816 22.852 1.00 53.22 83 THR A O 1
ATOM 600 N N . TYR A 1 84 ? 7.637 1.060 23.795 1.00 47.53 84 TYR A N 1
ATOM 601 C CA . TYR A 1 84 ? 9.037 0.892 23.390 1.00 47.53 84 TYR A CA 1
ATOM 602 C C . TYR A 1 84 ? 10.005 1.221 24.531 1.00 47.53 84 TYR A C 1
ATOM 604 O O . TYR A 1 84 ? 9.750 2.092 25.352 1.00 47.53 84 TYR A O 1
ATOM 612 N N . THR A 1 85 ? 11.145 0.529 24.572 1.00 37.72 85 THR A N 1
ATOM 613 C CA . THR A 1 85 ? 12.120 0.591 25.679 1.00 37.72 85 THR A CA 1
ATOM 614 C C . THR A 1 85 ? 13.057 1.805 25.660 1.00 37.72 85 THR A C 1
ATOM 616 O O . THR A 1 85 ? 13.942 1.897 26.511 1.00 37.72 85 THR A O 1
ATOM 619 N N . ASP A 1 86 ? 12.906 2.724 24.706 1.00 36.62 86 ASP A N 1
ATOM 620 C CA . ASP A 1 86 ? 13.700 3.952 24.658 1.00 36.62 86 ASP A CA 1
ATOM 621 C C . ASP A 1 86 ? 13.110 5.017 25.590 1.00 36.62 86 ASP A C 1
ATOM 623 O O . ASP A 1 86 ? 11.936 5.364 25.497 1.00 36.62 86 ASP A O 1
ATOM 627 N N . ASN A 1 87 ? 13.949 5.584 26.465 1.00 37.66 87 ASN A N 1
ATOM 628 C CA . ASN A 1 87 ? 13.584 6.600 27.466 1.00 37.66 87 ASN A CA 1
ATOM 629 C C . ASN A 1 87 ? 13.306 7.994 26.848 1.00 37.66 87 ASN A C 1
ATOM 631 O O . ASN A 1 87 ? 13.820 9.021 27.306 1.00 37.66 87 ASN A O 1
ATOM 635 N N . HIS A 1 88 ? 12.545 8.049 25.757 1.00 44.22 88 HIS A N 1
ATOM 636 C CA . HIS A 1 88 ? 12.232 9.272 25.033 1.00 44.22 88 HIS A CA 1
ATOM 637 C C . HIS A 1 88 ? 11.006 9.982 25.617 1.00 44.22 88 HIS A C 1
ATOM 639 O O . HIS A 1 88 ? 9.965 9.396 25.889 1.00 44.22 88 HIS A O 1
ATOM 645 N N . ARG A 1 89 ? 11.135 11.299 25.809 1.00 50.19 89 ARG A N 1
ATOM 646 C CA . ARG A 1 89 ? 10.064 12.147 26.342 1.00 50.19 89 ARG A CA 1
ATOM 647 C C . ARG A 1 89 ? 9.055 12.442 25.240 1.00 50.19 89 ARG A C 1
ATOM 649 O O . ARG A 1 89 ? 9.334 13.255 24.360 1.00 50.19 89 ARG A O 1
ATOM 656 N N . HIS A 1 90 ? 7.888 11.816 25.302 1.00 52.97 90 HIS A N 1
ATOM 657 C CA . HIS A 1 90 ? 6.841 12.024 24.308 1.00 52.97 90 HIS A CA 1
ATOM 658 C C . HIS A 1 90 ? 6.120 13.356 24.540 1.00 52.97 90 HIS A C 1
ATOM 660 O O . HIS A 1 90 ? 5.686 13.650 25.655 1.00 52.97 90 HIS A O 1
ATOM 666 N N . ALA A 1 91 ? 5.964 14.144 23.478 1.00 44.59 91 ALA A N 1
ATOM 667 C CA . ALA A 1 91 ? 5.100 15.318 23.456 1.00 44.59 91 ALA A CA 1
ATOM 668 C C . ALA A 1 91 ? 3.767 14.940 22.795 1.00 44.59 91 ALA A C 1
ATOM 670 O O . ALA A 1 91 ? 3.722 14.696 21.590 1.00 44.59 91 ALA A O 1
ATOM 671 N N . LEU A 1 92 ? 2.678 14.895 23.567 1.00 50.06 92 LEU A N 1
ATOM 672 C CA . LEU A 1 92 ? 1.332 14.839 22.996 1.00 50.06 92 LEU A CA 1
ATOM 673 C C . LEU A 1 92 ? 0.924 16.257 22.591 1.00 50.06 92 LEU A C 1
ATOM 675 O O . LEU A 1 92 ? 0.672 17.104 23.446 1.00 50.06 92 LEU A O 1
ATOM 679 N N . SER A 1 93 ? 0.780 16.513 21.293 1.00 45.38 93 SER A N 1
ATOM 680 C CA . SER A 1 93 ? 0.162 17.743 20.782 1.00 45.38 93 SER A CA 1
ATOM 681 C C . SER A 1 93 ? -1.371 17.697 20.906 1.00 45.38 93 SER A C 1
ATOM 683 O O . SER A 1 93 ? -2.093 17.946 19.944 1.00 45.38 93 SER A O 1
ATOM 685 N N . THR A 1 94 ? -1.893 17.327 22.080 1.00 43.25 94 THR A N 1
ATOM 686 C CA . THR A 1 94 ? -3.333 17.218 22.350 1.00 43.25 94 THR A CA 1
ATOM 687 C C . THR A 1 94 ? -3.854 18.493 23.006 1.00 43.25 94 THR A C 1
ATOM 689 O O . THR A 1 94 ? -3.934 18.592 24.231 1.00 43.25 94 THR A O 1
ATOM 692 N N . ALA A 1 95 ? -4.275 19.461 22.188 1.00 42.72 95 ALA A N 1
ATOM 693 C CA . ALA A 1 95 ? -4.822 20.760 22.611 1.00 42.72 95 ALA A CA 1
ATOM 694 C C . ALA A 1 95 ? -6.194 20.696 23.336 1.00 42.72 95 ALA A C 1
ATOM 696 O O . ALA A 1 95 ? -6.956 21.657 23.326 1.00 42.72 95 ALA A O 1
ATOM 697 N N . SER A 1 96 ? -6.551 19.555 23.938 1.00 60.62 96 SER A N 1
ATOM 698 C CA . SER A 1 96 ? -7.883 19.303 24.511 1.00 60.62 96 SER A CA 1
ATOM 699 C C . SER A 1 96 ? -7.918 18.453 25.788 1.00 60.62 96 SER A C 1
ATOM 701 O O . SER A 1 96 ? -9.009 18.145 26.252 1.00 60.62 96 SER A O 1
ATOM 703 N N . THR A 1 97 ? -6.788 18.086 26.408 1.00 78.19 97 THR A N 1
ATOM 704 C CA . THR A 1 97 ? -6.810 17.347 27.689 1.00 78.19 97 THR A CA 1
ATOM 705 C C . THR A 1 97 ? -7.357 18.224 28.823 1.00 78.19 97 THR A C 1
ATOM 707 O O . THR A 1 97 ? -6.668 19.121 29.301 1.00 78.19 97 THR A O 1
ATOM 710 N N . GLY A 1 98 ? -8.589 17.966 29.267 1.00 83.56 98 GLY A N 1
ATOM 711 C CA . GLY A 1 98 ? -9.252 18.714 30.341 1.00 83.56 98 GLY A CA 1
ATOM 712 C C . GLY A 1 98 ? -9.102 18.083 31.730 1.00 83.56 98 GLY A C 1
ATOM 713 O O . GLY A 1 98 ? -9.098 18.802 32.729 1.00 83.56 98 GLY A O 1
ATOM 714 N N . SER A 1 99 ? -8.950 16.758 31.801 1.00 91.31 99 SER A N 1
ATOM 715 C CA . SER A 1 99 ? -8.644 15.999 33.023 1.00 91.31 99 SER A CA 1
ATOM 716 C C . SER A 1 99 ? -7.935 14.683 32.694 1.00 91.31 99 SER A C 1
ATOM 718 O O . SER A 1 99 ? -7.897 14.267 31.533 1.00 91.31 99 SER A O 1
ATOM 720 N N . LEU A 1 100 ? -7.322 14.045 33.694 1.00 92.38 100 LEU A N 1
ATOM 721 C CA . LEU A 1 100 ? -6.585 12.787 33.525 1.00 92.38 100 LEU A CA 1
ATOM 722 C C . LEU A 1 100 ? -6.526 11.954 34.811 1.00 92.38 100 LEU A C 1
ATOM 724 O O . LEU A 1 100 ? -6.655 12.493 35.909 1.00 92.38 100 LEU A O 1
ATOM 728 N N . VAL A 1 101 ? -6.304 10.650 34.666 1.00 93.88 101 VAL A N 1
ATOM 729 C CA . VAL A 1 101 ? -6.061 9.684 35.748 1.00 93.88 101 VAL A CA 1
ATOM 730 C C . VAL A 1 101 ? -5.008 8.675 35.297 1.00 93.88 101 VAL A C 1
ATOM 732 O O . VAL A 1 101 ? -4.947 8.314 34.121 1.00 93.88 101 VAL A O 1
ATOM 735 N N . VAL A 1 102 ? -4.164 8.230 36.221 1.00 92.62 102 VAL A N 1
ATOM 736 C CA . VAL A 1 102 ? -3.202 7.149 35.988 1.00 92.62 102 VAL A CA 1
ATOM 737 C C . VAL A 1 102 ? -3.815 5.844 36.480 1.00 92.62 102 VAL A C 1
ATOM 739 O O . VAL A 1 102 ? -4.207 5.759 37.639 1.00 92.62 102 VAL A O 1
ATOM 742 N N . LEU A 1 103 ? -3.896 4.824 35.628 1.00 92.19 103 LEU A N 1
ATOM 743 C CA . LEU A 1 103 ? -4.449 3.509 35.967 1.00 92.19 103 LEU A CA 1
ATOM 744 C C . LEU A 1 103 ? -3.430 2.400 35.692 1.00 92.19 103 LEU A C 1
ATOM 746 O O . LEU A 1 103 ? -2.545 2.543 34.849 1.00 92.19 103 LEU A O 1
ATOM 750 N N . THR A 1 104 ? -3.585 1.254 36.350 1.00 90.50 104 THR A N 1
ATOM 751 C CA . THR A 1 104 ? -2.983 0.002 35.872 1.00 90.50 104 THR A CA 1
ATOM 752 C C . THR A 1 104 ? -3.711 -0.500 34.619 1.00 90.50 104 THR A C 1
ATOM 754 O O . THR A 1 104 ? -4.849 -0.109 34.331 1.00 90.50 104 THR A O 1
ATOM 757 N N . TYR A 1 105 ? -3.100 -1.430 33.881 1.00 86.75 105 TYR A N 1
ATOM 758 C CA . TYR A 1 105 ? -3.777 -2.103 32.764 1.00 86.75 105 TYR A CA 1
ATOM 759 C C . TYR A 1 105 ? -5.069 -2.815 33.202 1.00 86.75 105 TYR A C 1
ATOM 761 O O . TYR A 1 105 ? -6.078 -2.704 32.515 1.00 86.75 105 TYR A O 1
ATOM 769 N N . ASN A 1 106 ? -5.098 -3.461 34.375 1.00 87.38 106 ASN A N 1
ATOM 770 C CA . ASN A 1 106 ? -6.300 -4.146 34.876 1.00 87.38 106 ASN A CA 1
ATOM 771 C C . ASN A 1 106 ? -7.471 -3.179 35.122 1.00 87.38 106 ASN A C 1
ATOM 773 O O . ASN A 1 106 ? -8.608 -3.474 34.756 1.00 87.38 106 ASN A O 1
ATOM 777 N N . GLU A 1 107 ? -7.196 -2.015 35.713 1.00 89.56 107 GLU A N 1
ATOM 778 C CA . GLU A 1 107 ? -8.196 -0.959 35.923 1.00 89.56 107 GLU A CA 1
ATOM 779 C C . GLU A 1 107 ? -8.622 -0.323 34.591 1.00 89.56 107 GLU A C 1
ATOM 781 O O . GLU A 1 107 ? -9.799 -0.026 34.395 1.00 89.56 107 GLU A O 1
ATOM 786 N N . THR A 1 108 ? -7.698 -0.204 33.633 1.00 89.50 108 THR A N 1
ATOM 787 C CA . THR A 1 108 ? -7.987 0.254 32.265 1.00 89.50 108 THR A CA 1
ATOM 788 C C . THR A 1 108 ? -8.914 -0.722 31.530 1.00 89.50 108 THR A C 1
ATOM 790 O O . THR A 1 108 ? -9.920 -0.302 30.958 1.00 89.50 108 THR A O 1
ATOM 793 N N . TYR A 1 109 ? -8.659 -2.033 31.601 1.00 89.88 109 TYR A N 1
ATOM 794 C CA . TYR A 1 109 ? -9.548 -3.050 31.034 1.00 89.88 109 TYR A CA 1
ATOM 795 C C . TYR A 1 109 ? -10.923 -3.057 31.715 1.00 89.88 109 TYR A C 1
ATOM 797 O O . TYR A 1 109 ? -11.935 -3.231 31.036 1.00 89.88 109 TYR A O 1
ATOM 805 N N . ALA A 1 110 ? -10.989 -2.832 33.032 1.00 87.69 110 ALA A N 1
ATOM 806 C CA . ALA A 1 110 ? -12.253 -2.688 33.753 1.00 87.69 110 ALA A CA 1
ATOM 807 C C . ALA A 1 110 ? -13.045 -1.448 33.293 1.00 87.69 110 ALA A C 1
ATOM 809 O O . ALA A 1 110 ? -14.240 -1.560 33.024 1.00 87.69 110 ALA A O 1
ATOM 810 N N . LEU A 1 111 ? -12.375 -0.302 33.114 1.00 88.25 111 LEU A N 1
ATOM 811 C CA . LEU A 1 111 ? -12.963 0.936 32.590 1.00 88.25 111 LEU A CA 1
ATOM 812 C C . LEU A 1 111 ? -13.522 0.749 31.168 1.00 88.25 111 LEU A C 1
ATOM 814 O O . LEU A 1 111 ? -14.650 1.147 30.885 1.00 88.25 111 LEU A O 1
ATOM 818 N N . VAL A 1 112 ? -12.785 0.083 30.272 1.00 87.12 112 VAL A N 1
ATOM 819 C CA . VAL A 1 112 ? -13.271 -0.208 28.908 1.00 87.12 112 VAL A CA 1
ATOM 820 C C . VAL A 1 112 ? -14.452 -1.197 28.933 1.00 87.12 112 VAL A C 1
ATOM 822 O O . VAL A 1 112 ? -15.398 -1.054 28.145 1.00 87.12 112 VAL A O 1
ATOM 825 N N . ARG A 1 113 ? -14.450 -2.170 29.858 1.00 85.50 113 ARG A N 1
ATOM 826 C CA . ARG A 1 113 ? -15.525 -3.165 30.043 1.00 85.50 113 ARG A CA 1
ATOM 827 C C . ARG A 1 113 ? -16.765 -2.681 30.789 1.00 85.50 113 ARG A C 1
ATOM 829 O O . ARG A 1 113 ? -17.726 -3.442 30.809 1.00 85.50 113 ARG A O 1
ATOM 836 N N . GLU A 1 114 ? -16.790 -1.478 31.362 1.00 77.19 114 GLU A N 1
ATOM 837 C CA . GLU A 1 114 ? -17.790 -1.009 32.348 1.00 77.19 114 GLU A CA 1
ATOM 838 C C . GLU A 1 114 ? -19.247 -1.466 32.097 1.00 77.19 114 GLU A C 1
ATOM 840 O O . GLU A 1 114 ? -19.940 -1.878 33.023 1.00 77.19 114 GLU A O 1
ATOM 845 N N . ASN A 1 115 ? -19.706 -1.442 30.840 1.00 73.88 115 ASN A N 1
ATOM 846 C CA . ASN A 1 115 ? -21.080 -1.789 30.453 1.00 73.88 115 ASN A CA 1
ATOM 847 C C . ASN A 1 115 ? -21.253 -3.197 29.825 1.00 73.88 115 ASN A C 1
ATOM 849 O O . ASN A 1 115 ? -22.380 -3.597 29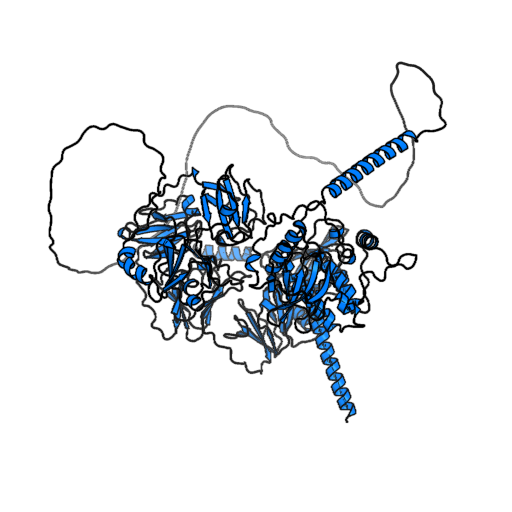.547 1.00 73.88 115 ASN A O 1
ATOM 853 N N . ASN A 1 116 ? -20.171 -3.944 29.569 1.00 80.62 116 ASN A N 1
ATOM 854 C CA . ASN A 1 116 ? -20.174 -5.307 29.010 1.00 80.62 116 ASN A CA 1
ATOM 855 C C . ASN A 1 116 ? -19.007 -6.129 29.618 1.00 80.62 116 ASN A C 1
ATOM 857 O O . ASN A 1 116 ? -17.947 -6.245 28.999 1.00 80.62 116 ASN A O 1
ATOM 861 N N . PRO A 1 117 ? -19.167 -6.728 30.817 1.00 82.12 117 PRO A N 1
ATOM 862 C CA . PRO A 1 117 ? -18.074 -7.406 31.533 1.00 82.12 117 PRO A CA 1
ATOM 863 C C . PRO A 1 117 ? -17.563 -8.686 30.847 1.00 82.12 117 PRO A C 1
ATOM 865 O O . PRO A 1 117 ? -16.541 -9.234 31.253 1.00 82.12 117 PRO A O 1
ATOM 868 N N . THR A 1 118 ? -18.262 -9.164 29.817 1.00 84.75 118 THR A N 1
ATOM 869 C CA . THR A 1 118 ? -17.928 -10.363 29.038 1.00 84.75 118 THR A CA 1
ATOM 870 C C . THR A 1 118 ? -17.244 -10.060 27.702 1.00 84.75 118 THR A C 1
ATOM 872 O O . THR A 1 118 ? -16.846 -10.998 27.020 1.00 84.75 118 THR A O 1
ATOM 875 N N . ASP A 1 119 ? -17.099 -8.792 27.301 1.00 89.00 119 ASP A N 1
ATOM 876 C CA . ASP A 1 119 ? -16.376 -8.449 26.069 1.00 89.00 119 ASP A CA 1
ATOM 877 C C . ASP A 1 119 ? -14.866 -8.722 26.234 1.00 89.00 119 ASP A C 1
ATOM 879 O O . ASP A 1 119 ? -14.258 -8.393 27.260 1.00 89.00 119 ASP A O 1
ATOM 883 N N . VAL A 1 120 ? -14.244 -9.303 25.205 1.00 89.88 120 VAL A N 1
ATOM 884 C CA . VAL A 1 120 ? -12.782 -9.366 25.080 1.00 89.88 120 VAL A CA 1
ATOM 885 C C . VAL A 1 120 ? -12.289 -7.976 24.696 1.00 89.88 120 VAL A C 1
ATOM 887 O O . VAL A 1 120 ? -12.819 -7.371 23.760 1.00 89.88 120 VAL A O 1
ATOM 890 N N . ILE A 1 121 ? -11.292 -7.467 25.422 1.00 89.62 121 ILE A N 1
ATOM 891 C CA . ILE A 1 121 ? -10.655 -6.192 25.087 1.00 89.62 121 ILE A CA 1
ATOM 892 C C . ILE A 1 121 ? -9.461 -6.468 24.185 1.00 89.62 121 ILE A C 1
ATOM 894 O O . ILE A 1 121 ? -8.673 -7.368 24.462 1.00 89.62 121 ILE A O 1
ATOM 898 N N . VAL A 1 122 ? -9.330 -5.698 23.111 1.00 87.38 122 VAL A N 1
ATOM 899 C CA . VAL A 1 122 ? -8.233 -5.804 22.145 1.00 87.38 122 VAL A CA 1
ATOM 900 C C . VAL A 1 122 ? -7.419 -4.524 22.224 1.00 87.38 122 VAL A C 1
ATOM 902 O O . VAL A 1 122 ? -7.955 -3.455 21.948 1.00 87.38 122 VAL A O 1
ATOM 905 N N . GLU A 1 123 ? -6.155 -4.632 22.620 1.00 85.00 123 GLU A N 1
ATOM 906 C CA . GLU A 1 123 ? -5.215 -3.519 22.742 1.00 85.00 123 GLU A CA 1
ATOM 907 C C . GLU A 1 123 ? -4.380 -3.394 21.463 1.00 85.00 123 GLU A C 1
ATOM 909 O O . GLU A 1 123 ? -3.871 -4.390 20.937 1.00 85.00 123 GLU A O 1
ATOM 914 N N . TYR A 1 124 ? -4.245 -2.175 20.947 1.00 79.06 124 TYR A N 1
ATOM 915 C CA . TYR A 1 124 ? -3.474 -1.917 19.739 1.00 79.06 124 TYR A CA 1
ATOM 916 C C . TYR A 1 124 ? -2.879 -0.502 19.696 1.00 79.06 124 TYR A C 1
ATOM 918 O O . TYR A 1 124 ? -3.468 0.465 20.178 1.00 79.06 124 TYR A O 1
ATOM 926 N N . THR A 1 125 ? -1.705 -0.373 19.079 1.00 67.81 125 THR A N 1
ATOM 927 C CA . THR A 1 125 ? -0.866 0.838 19.088 1.00 67.81 125 THR A CA 1
ATOM 928 C C . THR A 1 125 ? -0.356 1.125 17.677 1.00 67.81 125 THR A C 1
ATOM 930 O O . THR A 1 125 ? 0.050 0.222 16.944 1.00 67.81 125 THR A O 1
ATOM 933 N N . GLN A 1 126 ? -0.353 2.391 17.262 1.00 64.19 126 GLN A N 1
ATOM 934 C CA . GLN A 1 126 ? 0.228 2.792 15.978 1.00 64.19 126 GLN A CA 1
ATOM 935 C C . GLN A 1 126 ? 1.763 2.724 16.039 1.00 64.19 126 GLN A C 1
ATOM 937 O O . GLN A 1 126 ? 2.365 3.157 17.019 1.00 64.19 126 GLN A O 1
ATOM 942 N N . LEU A 1 127 ? 2.412 2.239 14.974 1.00 57.62 127 LEU A N 1
ATOM 943 C CA . LEU A 1 127 ? 3.876 2.213 14.878 1.00 57.62 127 LEU A CA 1
ATOM 944 C C . LEU A 1 127 ? 4.469 3.615 15.142 1.00 57.62 127 LEU A C 1
ATOM 946 O O . LEU A 1 127 ? 4.018 4.595 14.549 1.00 57.62 127 LEU A O 1
ATOM 950 N N . MET A 1 128 ? 5.481 3.698 16.013 1.00 56.91 128 MET A N 1
ATOM 951 C CA . MET A 1 128 ? 6.113 4.946 16.488 1.00 56.91 128 MET A CA 1
ATOM 952 C C . MET A 1 128 ? 5.195 5.910 17.278 1.00 56.91 128 MET A C 1
ATOM 954 O O . MET A 1 128 ? 5.580 7.056 17.511 1.00 56.91 128 MET A O 1
ATOM 958 N N . SER A 1 129 ? 4.012 5.473 17.724 1.00 61.88 129 SER A N 1
ATOM 959 C CA . SER A 1 129 ? 3.093 6.272 18.546 1.00 61.88 129 SER A CA 1
ATOM 960 C C . SER A 1 129 ? 3.052 5.791 20.006 1.00 61.88 129 SER A C 1
ATOM 962 O O . SER A 1 129 ? 2.991 4.584 20.234 1.00 61.88 129 SER A O 1
ATOM 964 N N . PRO A 1 130 ? 3.008 6.700 21.001 1.00 63.72 130 PRO A N 1
ATOM 965 C CA . PRO A 1 130 ? 2.701 6.364 22.396 1.00 63.72 130 PRO A CA 1
ATOM 966 C C . PRO A 1 130 ? 1.185 6.260 22.663 1.00 63.72 130 PRO A C 1
ATOM 968 O O . PRO A 1 130 ? 0.764 5.987 23.787 1.00 63.72 130 PRO A O 1
ATOM 971 N N . LEU A 1 131 ? 0.345 6.551 21.661 1.00 72.56 131 LEU A N 1
ATOM 972 C CA . LEU A 1 131 ? -1.102 6.392 21.765 1.00 72.56 131 LEU A CA 1
ATOM 973 C C . LEU A 1 131 ? -1.470 4.920 21.590 1.00 72.56 131 LEU A C 1
ATOM 975 O O . LEU A 1 131 ? -1.078 4.290 20.604 1.00 72.56 131 LEU A O 1
ATOM 979 N N . THR A 1 132 ? -2.272 4.423 22.524 1.00 74.81 132 THR A N 1
ATOM 980 C CA . THR A 1 132 ? -2.776 3.050 22.547 1.00 74.81 132 THR A CA 1
ATOM 981 C C . THR A 1 132 ? -4.299 3.092 22.584 1.00 74.81 132 THR A C 1
ATOM 983 O O . THR A 1 132 ? -4.906 3.992 23.167 1.00 74.81 132 THR A O 1
ATOM 986 N N . TRP A 1 133 ? -4.930 2.133 21.921 1.00 78.25 133 TRP A N 1
ATOM 987 C CA . TRP A 1 133 ? -6.371 2.055 21.742 1.00 78.25 133 TRP A CA 1
ATOM 988 C C . TRP A 1 133 ? -6.888 0.688 22.184 1.00 78.25 133 TRP A C 1
ATOM 990 O O . TRP A 1 133 ? -6.169 -0.309 22.148 1.00 78.25 133 TRP A O 1
ATOM 1000 N N . PHE A 1 134 ? -8.147 0.665 22.620 1.00 83.62 134 PHE A N 1
ATOM 1001 C CA . PHE A 1 134 ? -8.803 -0.513 23.173 1.00 83.62 134 PHE A CA 1
ATOM 1002 C C . PHE A 1 134 ? -10.171 -0.698 22.509 1.00 83.62 134 PHE A C 1
ATOM 1004 O O . PHE A 1 134 ? -11.052 0.149 22.674 1.00 83.62 134 PHE A O 1
ATOM 1011 N N . ASP A 1 135 ? -10.364 -1.803 21.785 1.00 83.00 135 ASP A N 1
ATOM 1012 C CA . ASP A 1 135 ? -11.667 -2.190 21.225 1.00 83.00 135 ASP A CA 1
ATOM 1013 C C . ASP A 1 135 ? -12.344 -3.296 22.029 1.00 83.00 135 ASP A C 1
ATOM 1015 O O . ASP A 1 135 ? -11.706 -4.016 22.797 1.00 83.00 135 ASP A O 1
ATOM 1019 N N . ARG A 1 136 ? -13.656 -3.443 21.822 1.00 86.62 136 ARG A N 1
ATOM 1020 C CA . ARG A 1 136 ? -14.486 -4.479 22.453 1.00 86.62 136 ARG A CA 1
ATOM 1021 C C . ARG A 1 136 ? -14.999 -5.473 21.425 1.00 86.62 136 ARG A C 1
ATOM 1023 O O . ARG A 1 136 ? -15.823 -5.119 20.581 1.00 86.62 136 ARG A O 1
ATOM 1030 N N . ILE A 1 137 ? -14.583 -6.728 21.560 1.00 87.38 137 ILE A N 1
ATOM 1031 C CA . ILE A 1 137 ? -15.084 -7.853 20.770 1.00 87.38 137 ILE A CA 1
ATOM 1032 C C . ILE A 1 137 ? -15.951 -8.728 21.675 1.00 87.38 137 ILE A C 1
ATOM 1034 O O . ILE A 1 137 ? -15.456 -9.394 22.587 1.00 87.38 137 ILE A O 1
ATOM 1038 N N . SER A 1 138 ? -17.261 -8.730 21.433 1.00 89.31 138 SER A N 1
ATOM 1039 C CA . SER A 1 138 ? -18.196 -9.552 22.206 1.00 89.31 138 SER A CA 1
ATOM 1040 C C . SER A 1 138 ? -17.990 -11.042 21.929 1.00 89.31 138 SER A C 1
ATOM 1042 O O . SER A 1 138 ? -17.550 -11.422 20.843 1.00 89.31 138 SER A O 1
ATOM 1044 N N . VAL A 1 139 ? -18.296 -11.901 22.905 1.00 88.62 139 VAL A N 1
ATOM 1045 C CA . VAL A 1 139 ? -18.126 -13.360 22.771 1.00 88.62 139 VAL A CA 1
ATOM 1046 C C . VAL A 1 139 ? -19.004 -13.911 21.637 1.00 88.62 139 VAL A C 1
ATOM 1048 O O . VAL A 1 139 ? -20.180 -13.557 21.542 1.00 88.62 139 VAL A O 1
ATOM 1051 N N . GLY A 1 140 ? -18.436 -14.756 20.771 1.00 83.50 140 GLY A N 1
ATOM 1052 C CA . GLY A 1 140 ? -19.085 -15.265 19.557 1.00 83.50 140 GLY A CA 1
ATOM 1053 C C . GLY A 1 140 ? -18.849 -14.410 18.302 1.00 83.50 140 GLY A C 1
ATOM 1054 O O . GLY A 1 140 ? -19.482 -14.648 17.273 1.00 83.50 140 GLY A O 1
ATOM 1055 N N . GLN A 1 141 ? -17.961 -13.412 18.358 1.00 86.69 141 GLN A N 1
ATOM 1056 C CA . GLN A 1 141 ? -17.529 -12.612 17.204 1.00 86.69 141 GLN A CA 1
ATOM 1057 C C . GLN A 1 141 ? -16.113 -13.000 16.753 1.00 86.69 141 GLN A C 1
ATOM 1059 O O . GLN A 1 141 ? -15.401 -13.741 17.426 1.00 86.69 141 GLN A O 1
ATOM 1064 N N . GLY A 1 142 ? -15.672 -12.507 15.595 1.00 84.00 142 GLY A N 1
ATOM 1065 C CA . GLY A 1 142 ? -14.318 -12.770 15.118 1.00 84.00 142 GLY A CA 1
ATOM 1066 C C . GLY A 1 142 ? -13.867 -11.843 14.001 1.00 84.00 142 GLY A C 1
ATOM 1067 O O . GLY A 1 142 ? -14.669 -11.330 13.221 1.00 84.00 142 GLY A O 1
ATOM 1068 N N . VAL A 1 143 ? -12.555 -11.657 13.936 1.00 85.56 143 VAL A N 1
ATOM 1069 C CA . VAL A 1 143 ? -11.835 -10.746 13.052 1.00 85.56 143 VAL A CA 1
ATOM 1070 C C . VAL A 1 143 ? -11.150 -11.577 11.977 1.00 85.56 143 VAL A C 1
ATOM 1072 O O . VAL A 1 143 ? -10.136 -12.218 12.244 1.00 85.56 143 VAL A O 1
ATOM 1075 N N . ARG A 1 144 ? -11.736 -11.615 10.775 1.00 82.69 144 ARG A N 1
ATOM 1076 C CA . ARG A 1 144 ? -11.268 -12.463 9.662 1.00 82.69 144 ARG A CA 1
ATOM 1077 C C . ARG A 1 144 ? -9.924 -12.030 9.093 1.00 82.69 144 ARG A C 1
ATOM 1079 O O . ARG A 1 144 ? -9.147 -12.887 8.696 1.00 82.69 144 ARG A O 1
ATOM 1086 N N . ILE A 1 145 ? -9.671 -10.731 9.041 1.00 79.25 145 ILE A N 1
ATOM 1087 C CA . ILE A 1 145 ? -8.423 -10.145 8.565 1.00 79.25 145 ILE A CA 1
ATOM 1088 C C . ILE A 1 145 ? -8.083 -9.054 9.575 1.00 79.25 145 ILE A C 1
ATOM 1090 O O . ILE A 1 145 ? -8.826 -8.087 9.729 1.00 79.25 145 ILE A O 1
ATOM 1094 N N . LEU A 1 146 ? -6.996 -9.228 10.323 1.00 74.62 146 LEU A N 1
ATOM 1095 C CA . LEU A 1 146 ? -6.602 -8.293 11.380 1.00 74.62 146 LEU A CA 1
ATOM 1096 C C . LEU A 1 146 ? -6.200 -6.922 10.802 1.00 74.62 146 LEU A C 1
ATOM 1098 O O . LEU A 1 146 ? -6.439 -5.897 11.434 1.00 74.62 146 LEU A O 1
ATOM 1102 N N . ALA A 1 147 ? -5.685 -6.903 9.568 1.00 65.62 147 ALA A N 1
ATOM 1103 C CA . ALA A 1 147 ? -5.387 -5.682 8.820 1.00 65.62 147 ALA A CA 1
ATOM 1104 C C . ALA A 1 147 ? -6.644 -4.866 8.439 1.00 65.62 147 ALA A C 1
ATOM 1106 O O . ALA A 1 147 ? -6.564 -3.642 8.391 1.00 65.62 147 ALA A O 1
ATOM 1107 N N . ASP A 1 148 ? -7.816 -5.493 8.255 1.00 58.75 148 ASP A N 1
ATOM 1108 C CA . ASP A 1 148 ? -9.076 -4.771 7.978 1.00 58.75 148 ASP A CA 1
ATOM 1109 C C . ASP A 1 148 ? -9.552 -3.956 9.192 1.00 58.75 148 ASP A C 1
ATOM 1111 O O . ASP A 1 148 ? -10.283 -2.971 9.050 1.00 58.75 148 ASP A O 1
ATOM 1115 N N . MET A 1 149 ? -9.155 -4.365 10.402 1.00 55.94 149 MET A N 1
ATOM 1116 C CA . MET A 1 149 ? -9.370 -3.577 11.616 1.00 55.94 149 MET A CA 1
ATOM 1117 C C . MET A 1 149 ? -8.279 -2.531 11.840 1.00 55.94 149 MET A C 1
ATOM 1119 O O . MET A 1 149 ? -8.566 -1.490 12.428 1.00 55.94 149 MET A O 1
ATOM 1123 N N . LEU A 1 150 ? -7.044 -2.800 11.407 1.00 56.47 150 LEU A N 1
ATOM 1124 C CA . LEU A 1 150 ? -5.864 -2.098 11.896 1.00 56.47 150 LEU A CA 1
ATOM 1125 C C . LEU A 1 150 ? -4.907 -1.641 10.774 1.00 56.47 150 LEU A C 1
ATOM 1127 O O . LEU A 1 150 ? -4.176 -2.460 10.218 1.00 56.47 150 LEU A O 1
ATOM 1131 N N . PRO A 1 151 ? -4.740 -0.317 10.572 1.00 49.00 151 PRO A N 1
ATOM 1132 C CA . PRO A 1 151 ? -3.482 0.253 10.077 1.00 49.00 151 PRO A CA 1
ATOM 1133 C C . PRO A 1 151 ? -2.383 0.281 11.167 1.00 49.00 151 PRO A C 1
ATOM 1135 O O . PRO A 1 151 ? -1.313 0.855 10.965 1.00 49.00 151 PRO A O 1
ATOM 1138 N N . TRP A 1 152 ? -2.669 -0.275 12.349 1.00 56.06 152 TRP A N 1
ATOM 1139 C CA . TRP A 1 152 ? -1.887 -0.224 13.588 1.00 56.06 152 TRP A CA 1
ATOM 1140 C C . TRP A 1 152 ? -1.517 -1.651 14.052 1.00 56.06 152 TRP A C 1
ATOM 1142 O O . TRP A 1 152 ? -1.878 -2.634 13.409 1.00 56.06 152 TRP A O 1
ATOM 1152 N N . MET A 1 153 ? -0.767 -1.800 15.143 1.00 66.12 153 MET A N 1
ATOM 1153 C CA . MET A 1 153 ? -0.317 -3.107 15.634 1.00 66.12 153 MET A CA 1
ATOM 1154 C C . MET A 1 153 ? -1.160 -3.596 16.806 1.00 66.12 153 MET A C 1
ATOM 1156 O O . MET A 1 153 ? -1.289 -2.884 17.794 1.00 66.12 153 MET A O 1
ATOM 1160 N N . LEU A 1 154 ? -1.650 -4.834 16.737 1.00 75.94 154 LEU A N 1
ATOM 1161 C CA . LEU A 1 154 ? -2.156 -5.564 17.902 1.00 75.94 154 LEU A CA 1
ATOM 1162 C C . LEU A 1 154 ? -1.018 -5.765 18.918 1.00 75.94 154 LEU A C 1
ATOM 1164 O O . LEU A 1 154 ? -0.004 -6.377 18.577 1.00 75.94 154 LEU A O 1
ATOM 1168 N N . THR A 1 155 ? -1.193 -5.290 20.151 1.00 75.56 155 THR A N 1
ATOM 1169 C CA . THR A 1 155 ? -0.210 -5.439 21.239 1.00 75.56 155 THR A CA 1
ATOM 1170 C C . THR A 1 155 ? -0.636 -6.506 22.244 1.00 75.56 155 THR A C 1
ATOM 1172 O O . THR A 1 155 ? 0.180 -7.361 22.598 1.00 75.56 155 THR A O 1
ATOM 1175 N N . SER A 1 156 ? -1.910 -6.534 22.650 1.00 83.38 156 SER A N 1
ATOM 1176 C CA . SER A 1 156 ? -2.454 -7.556 23.556 1.00 83.38 156 SER A CA 1
ATOM 1177 C C . SER A 1 156 ? -3.957 -7.813 23.357 1.00 83.38 156 SER A C 1
ATOM 1179 O O . SER A 1 156 ? -4.656 -7.083 22.653 1.00 83.38 156 SER A O 1
ATOM 1181 N N . MET A 1 157 ? -4.472 -8.877 23.975 1.00 88.56 157 MET A N 1
ATOM 1182 C CA . MET A 1 157 ? -5.906 -9.064 24.206 1.00 88.56 157 MET A CA 1
ATOM 1183 C C . MET A 1 157 ? -6.149 -9.436 25.665 1.00 88.56 157 MET A C 1
ATOM 1185 O O . MET A 1 157 ? -5.508 -10.359 26.170 1.00 88.56 157 MET A O 1
ATOM 1189 N N . ASP A 1 158 ? -7.114 -8.790 26.317 1.00 91.12 158 ASP A N 1
ATOM 1190 C CA . ASP A 1 158 ? -7.563 -9.143 27.662 1.00 91.12 158 ASP A CA 1
ATOM 1191 C C . ASP A 1 158 ? -8.883 -9.923 27.631 1.00 91.12 158 ASP A C 1
ATOM 1193 O O . ASP A 1 158 ? -9.912 -9.454 27.130 1.00 91.12 158 ASP A O 1
ATOM 1197 N N . ILE A 1 159 ? -8.855 -11.134 28.192 1.00 91.50 159 ILE A N 1
ATOM 1198 C CA . ILE A 1 159 ? -9.918 -12.138 28.065 1.00 91.50 159 ILE A CA 1
ATOM 1199 C C . ILE A 1 159 ? -10.618 -12.312 29.424 1.00 91.50 159 ILE A C 1
ATOM 1201 O O . ILE A 1 159 ? -9.959 -12.711 30.389 1.00 91.50 159 ILE A O 1
ATOM 1205 N N . PRO A 1 160 ? -11.931 -12.027 29.534 1.00 89.12 160 PRO A N 1
ATOM 1206 C CA . PRO A 1 160 ? -12.672 -12.164 30.785 1.00 89.12 160 PRO A CA 1
ATOM 1207 C C . PRO A 1 160 ? -12.996 -13.633 31.099 1.00 89.12 160 PRO A C 1
ATOM 1209 O O . PRO A 1 160 ? -13.072 -14.486 30.216 1.00 89.12 160 PRO A O 1
ATOM 1212 N N . SER A 1 161 ? -13.243 -13.939 32.375 1.00 87.06 161 SER A N 1
ATOM 1213 C CA . SER A 1 161 ? -13.535 -15.306 32.824 1.00 87.06 161 SER A CA 1
ATOM 1214 C C . SER A 1 161 ? -14.791 -15.890 32.166 1.00 87.06 161 SER A C 1
ATOM 1216 O O . SER A 1 161 ? -15.860 -15.283 32.232 1.00 87.06 161 SER A O 1
ATOM 1218 N N . GLY A 1 162 ? -14.668 -17.095 31.606 1.00 86.81 162 GLY A N 1
ATOM 1219 C CA . GLY A 1 162 ? -15.734 -17.813 30.897 1.00 86.81 162 GLY A CA 1
ATOM 1220 C C . GLY A 1 162 ? -15.664 -17.683 29.370 1.00 86.81 162 GLY A C 1
ATOM 1221 O O . GLY A 1 162 ? -16.281 -18.489 28.670 1.00 86.81 162 GLY A O 1
ATOM 1222 N N . ALA A 1 163 ? -14.889 -16.724 28.856 1.00 90.12 163 ALA A N 1
ATOM 1223 C CA . ALA A 1 163 ? -14.578 -16.587 27.439 1.00 90.12 163 ALA A CA 1
ATOM 1224 C C . ALA A 1 163 ? -13.193 -17.172 27.115 1.00 90.12 163 ALA A C 1
ATOM 1226 O O . ALA A 1 163 ? -12.286 -17.149 27.945 1.00 90.12 163 ALA A O 1
ATOM 1227 N N . ASP A 1 164 ? -13.038 -17.634 25.878 1.00 91.06 164 ASP A N 1
ATOM 1228 C CA . ASP A 1 164 ? -11.759 -17.954 25.250 1.00 91.06 164 ASP A CA 1
ATOM 1229 C C . ASP A 1 164 ? -11.618 -17.182 23.926 1.00 91.06 164 ASP A C 1
ATOM 1231 O O . ASP A 1 164 ? -12.607 -16.843 23.266 1.00 91.06 164 ASP A O 1
ATOM 1235 N N . VAL A 1 165 ? -10.376 -16.970 23.495 1.00 91.25 165 VAL A N 1
ATOM 1236 C CA . VAL A 1 165 ? -10.016 -16.532 22.140 1.00 91.25 165 VAL A CA 1
ATOM 1237 C C . VAL A 1 165 ? -9.302 -17.674 21.425 1.00 91.25 165 VAL A C 1
ATOM 1239 O O . VAL A 1 165 ? -8.334 -18.205 21.955 1.00 91.25 165 VAL A O 1
ATOM 1242 N N . ASP A 1 166 ? -9.726 -18.011 20.208 1.00 89.19 166 ASP A N 1
ATOM 1243 C CA . ASP A 1 166 ? -8.928 -18.811 19.273 1.00 89.19 166 ASP A CA 1
ATOM 1244 C C . ASP A 1 166 ? -8.276 -17.852 18.258 1.00 89.19 166 ASP A C 1
ATOM 1246 O O . ASP A 1 166 ? -8.983 -17.222 17.465 1.00 89.19 166 ASP A O 1
ATOM 1250 N N . ALA A 1 167 ? -6.948 -17.727 18.273 1.00 88.69 167 ALA A N 1
ATOM 1251 C CA . ALA A 1 167 ? -6.176 -16.841 17.395 1.00 88.69 167 ALA A CA 1
ATOM 1252 C C . ALA A 1 167 ? -5.370 -17.617 16.334 1.00 88.69 167 ALA A C 1
ATOM 1254 O O . ALA A 1 167 ? -4.968 -18.754 16.562 1.00 88.69 167 ALA A O 1
ATOM 1255 N N . TYR A 1 168 ? -5.122 -17.006 15.174 1.00 87.31 168 TYR A N 1
ATOM 1256 C CA . TYR A 1 168 ? -4.539 -17.649 13.989 1.00 87.31 168 TYR A CA 1
ATOM 1257 C C . TYR A 1 168 ? -3.490 -16.750 13.329 1.00 87.31 168 TYR A C 1
ATOM 1259 O O . TYR A 1 168 ? -3.645 -15.526 13.271 1.00 87.31 168 TYR A O 1
ATOM 1267 N N . ARG A 1 169 ? -2.446 -17.363 12.759 1.00 85.06 169 ARG A N 1
ATOM 1268 C CA . ARG A 1 169 ? -1.411 -16.658 11.976 1.00 85.06 169 ARG A CA 1
ATOM 1269 C C . ARG A 1 169 ? -1.761 -16.463 10.501 1.00 85.06 169 ARG A C 1
ATOM 1271 O O . ARG A 1 169 ? -1.101 -15.707 9.795 1.00 85.06 169 ARG A O 1
ATOM 1278 N N . HIS A 1 170 ? -2.843 -17.094 10.059 1.00 85.00 170 HIS A N 1
ATOM 1279 C CA . HIS A 1 170 ? -3.446 -16.892 8.750 1.00 85.00 170 HIS A CA 1
ATOM 1280 C C . HIS A 1 170 ? -4.751 -16.098 8.873 1.00 85.00 170 HIS A C 1
ATOM 1282 O O . HIS A 1 170 ? -5.337 -15.960 9.952 1.00 85.00 170 HIS A O 1
ATOM 1288 N N . GLU A 1 171 ? -5.193 -15.543 7.753 1.00 85.31 171 GLU A N 1
ATOM 1289 C CA . GLU A 1 171 ? -6.490 -14.881 7.621 1.00 85.31 171 GLU A CA 1
ATOM 1290 C C . GLU A 1 171 ? -7.629 -15.918 7.620 1.00 85.31 171 GLU A C 1
ATOM 1292 O O . GLU A 1 171 ? -7.404 -17.124 7.531 1.00 85.31 171 GLU A O 1
ATOM 1297 N N . ASN A 1 172 ? -8.870 -15.449 7.734 1.00 86.75 172 ASN A N 1
ATOM 1298 C CA . ASN A 1 172 ? -10.106 -16.233 7.637 1.00 86.75 172 ASN A CA 1
ATOM 1299 C C . ASN A 1 172 ? -10.246 -17.434 8.596 1.00 86.75 172 ASN A C 1
ATOM 1301 O O . ASN A 1 172 ? -11.110 -18.285 8.375 1.00 86.75 172 ASN A O 1
ATOM 1305 N N . PHE A 1 173 ? -9.494 -17.442 9.704 1.00 87.62 173 PHE A N 1
ATOM 1306 C CA . PHE A 1 173 ? -9.442 -18.520 10.704 1.00 87.62 173 PHE A CA 1
ATOM 1307 C C . PHE A 1 173 ? -8.839 -19.834 10.169 1.00 87.62 173 PHE A C 1
ATOM 1309 O O . PHE A 1 173 ? -9.231 -20.927 10.586 1.00 87.62 173 PHE A O 1
ATOM 1316 N N . GLU A 1 174 ? -7.909 -19.735 9.217 1.00 86.00 174 GLU A N 1
ATOM 1317 C CA . GLU A 1 174 ? -7.203 -20.886 8.647 1.00 86.00 174 GLU A CA 1
ATOM 1318 C C . GLU A 1 174 ? -5.969 -21.288 9.478 1.00 86.00 174 GLU A C 1
ATOM 1320 O O . GLU A 1 174 ? -5.372 -20.471 10.182 1.00 86.00 174 GLU A O 1
ATOM 1325 N N . GLY A 1 175 ? -5.563 -22.559 9.389 1.00 83.25 175 GLY A N 1
ATOM 1326 C CA . GLY A 1 175 ? -4.404 -23.076 10.119 1.00 83.25 175 GLY A CA 1
ATOM 1327 C C . GLY A 1 175 ? -4.642 -23.354 11.612 1.00 83.25 175 GLY A C 1
ATOM 1328 O O . GLY A 1 175 ? -5.765 -23.258 12.109 1.00 83.25 175 GLY A O 1
ATOM 1329 N N . PRO A 1 176 ? -3.599 -23.785 12.344 1.00 83.38 176 PRO A N 1
ATOM 1330 C CA . PRO A 1 176 ? -3.731 -24.220 13.731 1.00 83.38 176 PRO A CA 1
ATOM 1331 C C . PRO A 1 176 ? -4.060 -23.047 14.665 1.00 83.38 176 PRO A C 1
ATOM 1333 O O . PRO A 1 176 ? -3.300 -22.085 14.771 1.00 83.38 176 PRO A O 1
ATOM 1336 N N . ALA A 1 177 ? -5.175 -23.164 15.387 1.00 85.69 177 ALA A N 1
ATOM 1337 C CA . ALA A 1 177 ? -5.576 -22.182 16.386 1.00 85.69 177 ALA A CA 1
ATOM 1338 C C . ALA A 1 177 ? -4.640 -22.177 17.606 1.00 85.69 177 ALA A C 1
ATOM 1340 O O . ALA A 1 177 ? -4.246 -23.225 18.122 1.00 85.69 177 ALA A O 1
ATOM 1341 N N . ILE A 1 178 ? -4.364 -20.979 18.114 1.00 86.75 178 ILE A N 1
ATOM 1342 C CA . ILE A 1 178 ? -3.783 -20.720 19.428 1.00 86.75 178 ILE A CA 1
ATOM 1343 C C . ILE A 1 178 ? -4.943 -20.330 20.352 1.00 86.75 178 ILE A C 1
ATOM 1345 O O . ILE A 1 178 ? -5.479 -19.231 20.223 1.00 86.75 178 ILE A O 1
ATOM 1349 N N . SER A 1 179 ? -5.368 -21.220 21.249 1.00 88.50 179 SER A N 1
ATOM 1350 C CA . SER A 1 179 ? -6.465 -20.922 22.182 1.00 88.50 179 SER A CA 1
ATOM 1351 C C . SER A 1 179 ? -5.951 -20.296 23.483 1.00 88.50 179 SER A C 1
ATOM 1353 O O . SER A 1 179 ? -5.017 -20.806 24.106 1.00 88.50 179 SER A O 1
ATOM 1355 N N . TRP A 1 180 ? -6.597 -19.216 23.917 1.00 90.19 180 TRP A N 1
ATOM 1356 C CA . TRP A 1 180 ? -6.270 -18.437 25.111 1.00 90.19 180 TRP A CA 1
ATOM 1357 C C . TRP A 1 180 ? -7.503 -18.232 25.993 1.00 90.19 180 TRP A C 1
ATOM 1359 O O . TRP A 1 180 ? -8.568 -17.891 25.490 1.00 90.19 180 TRP A O 1
ATOM 1369 N N . SER A 1 181 ? -7.339 -18.381 27.309 1.00 87.75 181 SER A N 1
ATOM 1370 C CA . SER A 1 181 ? -8.400 -18.243 28.327 1.00 87.75 181 SER A CA 1
ATOM 1371 C C . SER A 1 181 ? -8.128 -17.129 29.353 1.00 87.75 181 SER A C 1
ATOM 1373 O O . SER A 1 181 ? -8.775 -17.056 30.400 1.00 87.75 181 SER A O 1
ATOM 1375 N N . LYS A 1 182 ? -7.109 -16.300 29.085 1.00 87.31 182 LYS A N 1
ATOM 1376 C CA . LYS A 1 182 ? -6.603 -15.183 29.902 1.00 87.31 182 LYS A CA 1
ATOM 1377 C C . LYS A 1 182 ? -5.899 -14.167 29.000 1.00 87.31 182 LYS A C 1
ATOM 1379 O O . LYS A 1 182 ? -5.576 -14.499 27.862 1.00 87.31 182 LYS A O 1
ATOM 1384 N N . THR A 1 183 ? -5.605 -12.983 29.540 1.00 83.50 183 THR A N 1
ATOM 1385 C CA . THR A 1 183 ? -4.768 -11.940 28.925 1.00 83.50 183 THR A CA 1
ATOM 1386 C C . THR A 1 183 ? -3.558 -12.531 28.190 1.00 83.50 183 THR A C 1
ATOM 1388 O O . THR A 1 183 ? -2.778 -13.280 28.787 1.00 83.50 183 THR A O 1
ATOM 1391 N N . SER A 1 184 ? -3.410 -12.249 26.893 1.00 82.38 184 SER A N 1
ATOM 1392 C CA . SER A 1 184 ? -2.365 -12.863 26.066 1.00 82.38 184 SER A CA 1
ATOM 1393 C C . SER A 1 184 ? -1.994 -12.040 24.831 1.00 82.38 184 SER A C 1
ATOM 1395 O O . SER A 1 184 ? -2.648 -11.057 24.491 1.00 82.38 184 SER A O 1
ATOM 1397 N N . THR A 1 185 ? -0.918 -12.451 24.160 1.00 74.88 185 THR A N 1
ATOM 1398 C CA . THR A 1 185 ? -0.436 -11.865 22.906 1.00 74.88 185 THR A CA 1
ATOM 1399 C C . THR A 1 185 ? 0.415 -12.875 22.129 1.00 74.88 185 THR A C 1
ATOM 1401 O O . THR A 1 185 ? 0.993 -13.800 22.704 1.00 74.88 185 THR A O 1
ATOM 1404 N N . SER A 1 186 ? 0.502 -12.705 20.810 1.00 71.25 186 SER A N 1
ATOM 1405 C CA . SER A 1 186 ? 1.444 -13.413 19.939 1.00 71.25 186 SER A CA 1
ATOM 1406 C C . SER A 1 186 ? 1.798 -12.521 18.761 1.00 71.25 186 SER A C 1
ATOM 1408 O O . SER A 1 186 ? 0.925 -11.905 18.153 1.00 71.25 186 SER A O 1
ATOM 1410 N N . ALA A 1 187 ? 3.068 -12.543 18.367 1.00 69.38 187 ALA A N 1
ATOM 1411 C CA . ALA A 1 187 ? 3.471 -12.052 17.059 1.00 69.38 187 ALA A CA 1
ATOM 1412 C C . ALA A 1 187 ? 2.811 -12.876 15.931 1.00 69.38 187 ALA A C 1
ATOM 1414 O O . ALA A 1 187 ? 2.373 -14.014 16.142 1.00 69.38 187 ALA A O 1
ATOM 1415 N N . PHE A 1 188 ? 2.797 -12.302 14.725 1.00 74.00 188 PHE A N 1
ATOM 1416 C CA . PHE A 1 188 ? 2.348 -12.932 13.474 1.00 74.00 188 PHE A CA 1
ATOM 1417 C C . PHE A 1 188 ? 0.861 -13.318 13.401 1.00 74.00 188 PHE A C 1
ATOM 1419 O O . PHE A 1 188 ? 0.488 -14.093 12.526 1.00 74.00 188 PHE A O 1
ATOM 1426 N N . LEU A 1 189 ? -0.004 -12.798 14.279 1.00 81.25 189 LEU A N 1
ATOM 1427 C C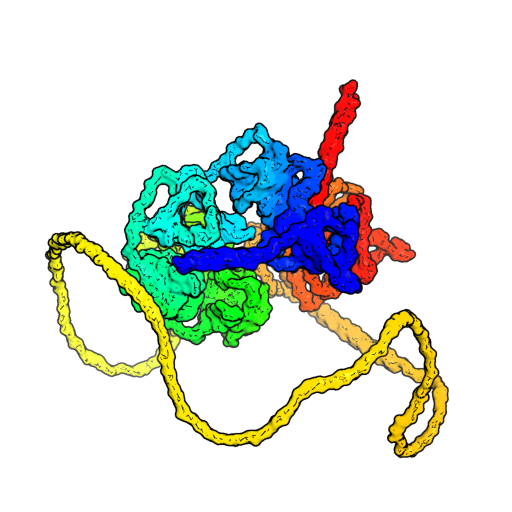A . LEU A 1 189 ? -1.450 -12.998 14.142 1.00 81.25 189 LEU A CA 1
ATOM 1428 C C . LEU A 1 189 ? -2.013 -12.291 12.903 1.00 81.25 189 LEU A C 1
ATOM 1430 O O . LEU A 1 189 ? -1.664 -11.147 12.620 1.00 81.25 189 LEU A O 1
ATOM 1434 N N . LYS A 1 190 ? -2.947 -12.957 12.216 1.00 81.81 190 LYS A N 1
ATOM 1435 C CA . LYS A 1 190 ? -3.712 -12.401 11.088 1.00 81.81 190 LYS A CA 1
ATOM 1436 C C . LYS A 1 190 ? -5.232 -12.565 11.214 1.00 81.81 190 LYS A C 1
ATOM 1438 O O . LYS A 1 190 ? -5.958 -11.851 10.526 1.00 81.81 190 LYS A O 1
ATOM 1443 N N . SER A 1 191 ? -5.740 -13.430 12.096 1.00 86.56 191 SER A N 1
ATOM 1444 C CA . SER A 1 191 ? -7.173 -13.493 12.436 1.00 86.56 191 SER A CA 1
ATOM 1445 C C . SER A 1 191 ? -7.414 -14.067 13.838 1.00 86.56 191 SER A C 1
ATOM 1447 O O . SER A 1 191 ? -6.535 -14.715 14.403 1.00 86.56 191 SER A O 1
ATOM 1449 N N . PHE A 1 192 ? -8.587 -13.827 14.435 1.00 89.75 192 PHE A N 1
ATOM 1450 C CA . PHE A 1 192 ? -8.989 -14.448 15.711 1.00 89.75 192 PHE A CA 1
ATOM 1451 C C . PHE A 1 192 ? -10.509 -14.456 15.909 1.00 89.75 192 PHE A C 1
ATOM 1453 O O . PHE A 1 192 ? -11.217 -13.625 15.346 1.00 89.75 192 PHE A O 1
ATOM 1460 N N . ARG A 1 193 ? -11.023 -15.360 16.747 1.00 89.88 193 ARG A N 1
ATOM 1461 C CA . ARG A 1 193 ? -12.436 -15.404 17.162 1.00 89.88 193 ARG A CA 1
ATOM 1462 C C . ARG A 1 193 ? -12.575 -15.556 18.673 1.00 89.88 193 ARG A C 1
ATOM 1464 O O . ARG A 1 193 ? -11.733 -16.182 19.308 1.00 89.88 193 ARG A O 1
ATOM 1471 N N . THR A 1 194 ? -13.654 -15.025 19.228 1.00 91.25 194 THR A N 1
ATOM 1472 C CA . THR A 1 194 ? -14.058 -15.181 20.627 1.00 91.25 194 THR A CA 1
ATOM 1473 C C . THR A 1 194 ? -15.128 -16.274 20.728 1.00 91.25 194 THR A C 1
ATOM 1475 O O . THR A 1 194 ? -16.004 -16.370 19.868 1.00 91.25 194 THR A O 1
ATOM 1478 N N . ARG A 1 195 ? -15.085 -17.100 21.775 1.00 90.19 195 ARG A N 1
ATOM 1479 C CA . ARG A 1 195 ? -16.092 -18.141 22.061 1.00 90.19 195 ARG A CA 1
ATOM 1480 C C . ARG A 1 195 ? -16.254 -18.344 23.565 1.00 90.19 195 ARG A C 1
ATOM 1482 O O . ARG A 1 195 ? -15.401 -17.923 24.343 1.00 90.19 195 ARG A O 1
ATOM 1489 N N . TRP A 1 196 ? -17.324 -19.000 23.989 1.00 90.50 196 TRP A N 1
ATOM 1490 C CA . TRP A 1 196 ? -17.481 -19.429 25.377 1.00 90.50 196 TRP A CA 1
ATOM 1491 C C . TRP A 1 196 ? -16.649 -20.690 25.654 1.00 90.50 196 TRP A C 1
ATOM 1493 O O . TRP A 1 196 ? -16.423 -21.519 24.769 1.00 90.50 196 TRP A O 1
ATOM 1503 N N . GLN A 1 197 ? -16.225 -20.879 26.905 1.00 84.81 197 GLN A N 1
ATOM 1504 C CA . GLN A 1 197 ? -15.382 -22.016 27.318 1.00 84.81 197 GLN A CA 1
ATOM 1505 C C . GLN A 1 197 ? -16.018 -23.404 27.124 1.00 84.81 197 GLN A C 1
ATOM 1507 O O . GLN A 1 197 ? -15.306 -24.405 27.108 1.00 84.81 197 GLN A O 1
ATOM 1512 N N . ASN A 1 198 ? -17.337 -23.467 26.919 1.00 79.94 198 ASN A N 1
ATOM 1513 C CA . ASN A 1 198 ? -18.080 -24.706 26.666 1.00 79.94 198 ASN A CA 1
ATOM 1514 C C . ASN A 1 198 ? -18.461 -24.909 25.182 1.00 79.94 198 ASN A C 1
ATOM 1516 O O . ASN A 1 198 ? -19.133 -25.887 24.861 1.00 79.94 198 ASN A O 1
ATOM 1520 N N . GLU A 1 199 ? -18.082 -24.000 24.277 1.00 81.19 199 GLU A N 1
ATOM 1521 C CA . GLU A 1 199 ? -18.390 -24.119 22.846 1.00 81.19 199 GLU A CA 1
ATOM 1522 C C . GLU A 1 199 ? -17.328 -24.946 22.114 1.00 81.19 199 GLU A C 1
ATOM 1524 O O . GLU A 1 199 ? -16.134 -24.644 22.153 1.00 81.19 199 GLU A O 1
ATOM 1529 N N . THR A 1 200 ? -17.770 -25.992 21.413 1.00 72.56 200 THR A N 1
ATOM 1530 C CA . THR A 1 200 ? -16.895 -26.868 20.628 1.00 72.56 200 THR A CA 1
ATOM 1531 C C . THR A 1 200 ? -16.299 -26.135 19.433 1.00 72.56 200 THR A C 1
ATOM 1533 O O . THR A 1 200 ? -17.027 -25.586 18.605 1.00 72.56 200 THR A O 1
ATOM 1536 N N . MET A 1 201 ? -14.975 -26.198 19.316 1.00 65.56 201 MET A N 1
ATOM 1537 C CA . MET A 1 201 ? -14.200 -25.637 18.214 1.00 65.56 201 MET A CA 1
ATOM 1538 C C . MET A 1 201 ? -14.652 -26.207 16.847 1.00 65.56 201 MET A C 1
ATOM 1540 O O . MET A 1 201 ? -14.560 -27.419 16.651 1.00 65.56 201 MET A O 1
ATOM 1544 N N . PRO A 1 202 ? -15.069 -25.377 15.868 1.00 66.56 202 PRO A N 1
ATOM 1545 C CA . PRO A 1 202 ? -15.089 -25.786 14.464 1.00 66.56 202 PRO A CA 1
ATOM 1546 C C . PRO A 1 202 ? -13.670 -26.148 14.017 1.00 66.56 202 PRO A C 1
ATOM 1548 O O . PRO A 1 202 ? -12.751 -25.357 14.271 1.00 66.56 202 PRO A O 1
ATOM 1551 N N . GLU A 1 203 ? -13.494 -27.306 13.369 1.00 67.19 203 GLU A N 1
ATOM 1552 C CA . GLU A 1 203 ? -12.171 -27.771 12.933 1.00 67.19 203 GLU A CA 1
ATOM 1553 C C . GLU A 1 203 ? -11.464 -26.708 12.073 1.00 67.19 203 GLU A C 1
ATOM 1555 O O . GLU A 1 203 ? -12.090 -26.103 11.195 1.00 67.19 203 GLU A O 1
ATOM 1560 N N . PRO A 1 204 ? -10.166 -26.453 12.316 1.00 68.75 204 PRO A N 1
ATOM 1561 C CA . PRO A 1 204 ? -9.412 -25.503 11.517 1.00 68.75 204 PRO A CA 1
ATOM 1562 C C . PRO A 1 204 ? -9.220 -26.056 10.105 1.00 68.75 204 PRO A C 1
ATOM 1564 O O . PRO A 1 204 ? -8.843 -27.217 9.934 1.00 68.75 204 PRO A O 1
ATOM 1567 N N . LYS A 1 205 ? -9.405 -25.212 9.083 1.00 76.25 205 LYS A N 1
ATOM 1568 C CA . LYS A 1 205 ? -9.042 -25.581 7.710 1.00 76.25 205 LYS A CA 1
ATOM 1569 C C . LYS A 1 205 ? -7.535 -25.900 7.678 1.00 76.25 205 LYS A C 1
ATOM 1571 O O . LYS A 1 205 ? -6.742 -25.033 8.062 1.00 76.25 205 LYS A O 1
ATOM 1576 N N . PRO A 1 206 ? -7.126 -27.112 7.258 1.00 77.25 206 PRO A N 1
ATOM 1577 C CA . PRO A 1 206 ? -5.720 -27.488 7.232 1.00 77.25 206 PRO A CA 1
ATOM 1578 C C . PRO A 1 206 ? -4.965 -26.677 6.176 1.00 77.25 206 PRO A C 1
ATOM 1580 O O . PRO A 1 206 ? -5.492 -26.389 5.101 1.00 77.25 206 PRO A O 1
ATOM 1583 N N . LEU A 1 207 ? -3.719 -26.335 6.495 1.00 85.25 207 LEU A N 1
ATOM 1584 C CA . LEU A 1 207 ? -2.780 -25.708 5.569 1.00 85.25 207 LEU A CA 1
ATOM 1585 C C . LEU A 1 207 ? -2.078 -26.787 4.738 1.00 85.25 207 LEU A C 1
ATOM 1587 O O . LEU A 1 207 ? -1.665 -27.817 5.270 1.00 85.25 207 LEU A O 1
ATOM 1591 N N . ASP A 1 208 ? -1.917 -26.515 3.449 1.00 88.06 208 ASP A N 1
ATOM 1592 C CA . ASP A 1 208 ? -1.274 -27.361 2.436 1.00 88.06 208 ASP A CA 1
ATOM 1593 C C . ASP A 1 208 ? 0.150 -26.895 2.068 1.00 88.06 208 ASP A C 1
ATOM 1595 O O . ASP A 1 208 ? 0.799 -27.474 1.195 1.00 88.06 208 ASP A O 1
ATOM 1599 N N . HIS A 1 209 ? 0.650 -25.861 2.750 1.00 90.88 209 HIS A N 1
ATOM 1600 C CA . HIS A 1 209 ? 1.929 -25.208 2.489 1.00 90.88 209 HIS A CA 1
ATOM 1601 C C . HIS A 1 209 ? 2.658 -24.819 3.784 1.00 90.88 209 HIS A C 1
ATOM 1603 O O . HIS A 1 209 ? 2.042 -24.556 4.816 1.00 90.88 209 HIS A O 1
ATOM 1609 N N . VAL A 1 210 ? 3.987 -24.761 3.709 1.00 90.62 210 VAL A N 1
ATOM 1610 C CA . VAL A 1 210 ? 4.858 -24.114 4.699 1.00 90.62 210 VAL A CA 1
ATOM 1611 C C . VAL A 1 210 ? 4.772 -22.599 4.517 1.00 90.62 210 VAL A C 1
ATOM 1613 O O . VAL A 1 210 ? 4.796 -22.123 3.383 1.00 90.62 210 VAL A O 1
ATOM 1616 N N . THR A 1 211 ? 4.724 -21.841 5.614 1.00 88.69 211 THR A N 1
ATOM 1617 C CA . THR A 1 211 ? 4.669 -20.369 5.594 1.00 88.69 211 THR A CA 1
ATOM 1618 C C . THR A 1 211 ? 5.875 -19.774 6.308 1.00 88.69 211 THR A C 1
ATOM 1620 O O . THR A 1 211 ? 6.090 -20.012 7.496 1.00 88.69 211 THR A O 1
ATOM 1623 N N . LEU A 1 212 ? 6.654 -18.962 5.598 1.00 84.12 212 LEU A N 1
ATOM 1624 C CA . LEU A 1 212 ? 7.755 -18.176 6.150 1.00 84.12 212 LEU A CA 1
ATOM 1625 C C . LEU A 1 212 ? 7.278 -16.744 6.395 1.00 84.12 212 LEU A C 1
ATOM 1627 O O . LEU A 1 212 ? 6.789 -16.086 5.478 1.00 84.12 212 LEU A O 1
ATOM 1631 N N . TYR A 1 213 ? 7.436 -16.261 7.623 1.00 79.31 213 TYR A N 1
ATOM 1632 C CA . TYR A 1 213 ? 7.011 -14.931 8.055 1.00 79.31 213 TYR A CA 1
ATOM 1633 C C . TYR A 1 213 ? 8.215 -13.995 8.100 1.00 79.31 213 TYR A C 1
ATOM 1635 O O . TYR A 1 213 ? 9.216 -14.298 8.763 1.00 79.31 213 TYR A O 1
ATOM 1643 N N . SER A 1 214 ? 8.125 -12.854 7.416 1.00 72.19 214 SER A N 1
ATOM 1644 C CA . SER A 1 214 ? 9.122 -11.791 7.537 1.00 72.19 214 SER A CA 1
ATOM 1645 C C . SER A 1 214 ? 9.122 -11.185 8.938 1.00 72.19 214 SER A C 1
ATOM 1647 O O . SER A 1 214 ? 8.158 -11.321 9.691 1.00 72.19 214 SER A O 1
ATOM 1649 N N . GLY A 1 215 ? 10.204 -10.497 9.296 1.00 55.59 215 GLY A N 1
ATOM 1650 C CA . GLY A 1 215 ? 10.222 -9.648 10.483 1.00 55.59 215 GLY A CA 1
ATOM 1651 C C . GLY A 1 215 ? 10.589 -8.206 10.186 1.00 55.59 215 GLY A C 1
ATOM 1652 O O . GLY A 1 215 ? 11.079 -7.855 9.114 1.00 55.59 215 GLY A O 1
ATOM 1653 N N . GLY A 1 216 ? 10.308 -7.371 11.180 1.00 51.44 216 GLY A N 1
ATOM 1654 C CA . GLY A 1 216 ? 10.035 -5.955 10.989 1.00 51.44 216 GLY A CA 1
ATOM 1655 C C . GLY A 1 216 ? 8.562 -5.703 11.298 1.00 51.44 216 GLY A C 1
ATOM 1656 O O . GLY A 1 216 ? 7.676 -6.267 10.658 1.00 51.44 216 GLY A O 1
ATOM 1657 N N . TYR A 1 217 ? 8.320 -4.853 12.295 1.00 43.47 217 TYR A N 1
ATOM 1658 C CA . TYR A 1 217 ? 7.023 -4.618 12.940 1.00 43.47 217 TYR A CA 1
ATOM 1659 C C . TYR A 1 217 ? 5.889 -4.163 11.992 1.00 43.47 217 TYR A C 1
ATOM 1661 O O . TYR A 1 217 ? 4.722 -4.268 12.344 1.00 43.47 217 TYR A O 1
ATOM 1669 N N . ALA A 1 218 ? 6.213 -3.708 10.776 1.00 40.91 218 ALA A N 1
ATOM 1670 C CA . ALA A 1 218 ? 5.250 -3.267 9.762 1.00 40.91 218 ALA A CA 1
ATOM 1671 C C . ALA A 1 218 ? 5.042 -4.256 8.589 1.00 40.91 218 ALA A C 1
ATOM 1673 O O . ALA A 1 218 ? 4.313 -3.940 7.651 1.00 40.91 218 ALA A O 1
ATOM 1674 N N . SER A 1 219 ? 5.694 -5.427 8.590 1.00 51.00 219 SER A N 1
ATOM 1675 C CA . SER A 1 219 ? 5.665 -6.366 7.456 1.00 51.00 219 SER A CA 1
ATOM 1676 C C . SER A 1 219 ? 4.741 -7.567 7.703 1.00 51.00 219 SER A C 1
ATOM 1678 O O . SER A 1 219 ? 5.140 -8.559 8.302 1.00 51.00 219 SER A O 1
ATOM 1680 N N . ASN A 1 220 ? 3.514 -7.523 7.171 1.00 57.94 220 ASN A N 1
ATOM 1681 C CA . ASN A 1 220 ? 2.587 -8.674 7.142 1.00 57.94 220 ASN A CA 1
ATOM 1682 C C . ASN A 1 220 ? 2.947 -9.725 6.066 1.00 57.94 220 ASN A C 1
ATOM 1684 O O . ASN A 1 220 ? 2.131 -10.589 5.722 1.00 57.94 220 ASN A O 1
ATOM 1688 N N . ALA A 1 221 ? 4.150 -9.629 5.501 1.00 66.38 221 ALA A N 1
ATOM 1689 C CA . ALA A 1 221 ? 4.565 -10.378 4.335 1.00 66.38 221 ALA A CA 1
ATOM 1690 C C . ALA A 1 221 ? 4.917 -11.833 4.671 1.00 66.38 221 ALA A C 1
ATOM 1692 O O . ALA A 1 221 ? 5.640 -12.138 5.622 1.00 66.38 221 ALA A O 1
ATOM 1693 N N . THR A 1 222 ? 4.406 -12.741 3.846 1.00 77.56 222 THR A N 1
ATOM 1694 C CA . THR A 1 222 ? 4.548 -14.186 4.021 1.00 77.56 222 THR A CA 1
ATOM 1695 C C . THR A 1 222 ? 4.915 -14.846 2.699 1.00 77.56 222 THR A C 1
ATOM 1697 O O . THR A 1 222 ? 4.320 -14.526 1.670 1.00 77.56 222 THR A O 1
ATOM 1700 N N . LEU A 1 223 ? 5.870 -15.775 2.731 1.00 81.06 223 LEU A N 1
ATOM 1701 C CA . LEU A 1 223 ? 6.228 -16.631 1.600 1.00 81.06 223 LEU A CA 1
ATOM 1702 C C . LEU A 1 223 ? 5.652 -18.032 1.845 1.00 81.06 223 LEU A C 1
ATOM 1704 O O . LEU A 1 223 ? 5.999 -18.666 2.841 1.00 81.06 223 LEU A O 1
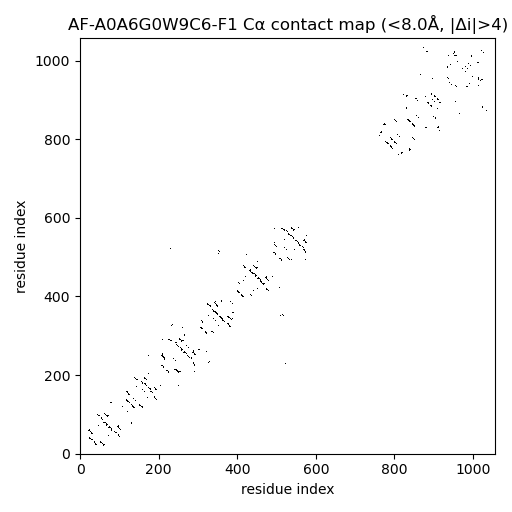ATOM 1708 N N . SER A 1 224 ? 4.773 -18.495 0.958 1.00 86.12 224 SER A N 1
ATOM 1709 C CA . SER A 1 224 ? 4.072 -19.781 1.082 1.00 86.12 224 SER A CA 1
ATOM 1710 C C . SER A 1 224 ? 4.612 -20.794 0.072 1.00 86.12 224 SER A C 1
ATOM 1712 O O . SER A 1 224 ? 4.669 -20.490 -1.121 1.00 86.12 224 SER A O 1
ATOM 1714 N N . MET A 1 225 ? 4.987 -21.993 0.532 1.00 87.25 225 MET A N 1
ATOM 1715 C CA . MET A 1 225 ? 5.593 -23.037 -0.305 1.00 87.25 225 MET A CA 1
ATOM 1716 C C . MET A 1 225 ? 5.007 -24.434 -0.071 1.00 87.25 225 MET A C 1
ATOM 1718 O O . MET A 1 225 ? 4.908 -24.902 1.064 1.00 87.25 225 MET A O 1
ATOM 1722 N N . THR A 1 226 ? 4.650 -25.118 -1.155 1.00 89.75 226 THR A N 1
ATOM 1723 C CA . THR A 1 226 ? 4.122 -26.493 -1.159 1.00 89.75 226 THR A CA 1
ATOM 1724 C C . THR A 1 226 ? 5.236 -27.536 -1.309 1.00 89.75 226 THR A C 1
ATOM 1726 O O . THR A 1 226 ? 6.382 -27.203 -1.610 1.00 89.75 226 THR A O 1
ATOM 1729 N N . ALA A 1 227 ? 4.915 -28.820 -1.108 1.00 89.38 227 ALA A N 1
ATOM 1730 C CA . ALA A 1 227 ? 5.858 -29.920 -1.332 1.00 89.38 227 ALA A CA 1
ATOM 1731 C C . ALA A 1 227 ? 6.479 -29.888 -2.742 1.00 89.38 227 ALA A C 1
ATOM 1733 O O . ALA A 1 227 ? 5.808 -29.592 -3.731 1.00 89.38 227 ALA A O 1
ATOM 1734 N N . GLY A 1 228 ? 7.775 -30.193 -2.818 1.00 83.88 228 GLY A N 1
ATOM 1735 C CA . GLY A 1 228 ? 8.579 -30.130 -4.037 1.00 83.88 228 GLY A CA 1
ATOM 1736 C C . GLY A 1 228 ? 9.091 -28.730 -4.394 1.00 83.88 228 GLY A C 1
ATOM 1737 O O . GLY A 1 228 ? 9.974 -28.625 -5.241 1.00 83.88 228 GLY A O 1
ATOM 1738 N N . GLN A 1 229 ? 8.599 -27.656 -3.762 1.00 86.06 229 GLN A N 1
ATOM 1739 C CA . GLN A 1 229 ? 9.121 -26.307 -3.996 1.00 86.06 229 GLN A CA 1
ATOM 1740 C C . GLN A 1 229 ? 10.409 -26.059 -3.204 1.00 86.06 229 GLN A C 1
ATOM 1742 O O . GLN A 1 229 ? 10.541 -26.448 -2.039 1.00 86.06 229 GLN A O 1
ATOM 1747 N N . ALA A 1 230 ? 11.359 -25.379 -3.848 1.00 85.62 230 ALA A N 1
ATOM 1748 C CA . ALA A 1 230 ? 12.717 -25.227 -3.351 1.00 85.62 230 ALA A CA 1
ATOM 1749 C C . ALA A 1 230 ? 13.287 -23.830 -3.641 1.00 85.62 230 ALA A C 1
ATOM 1751 O O . ALA A 1 230 ? 13.096 -23.272 -4.720 1.00 85.62 230 ALA A O 1
ATOM 1752 N N . VAL A 1 231 ? 14.033 -23.290 -2.682 1.00 84.00 231 VAL A N 1
ATOM 1753 C CA . VAL A 1 231 ? 14.795 -22.042 -2.778 1.00 84.00 231 VAL A CA 1
ATOM 1754 C C . VAL A 1 231 ? 16.283 -22.405 -2.748 1.00 84.00 231 VAL A C 1
ATOM 1756 O O . VAL A 1 231 ? 16.822 -22.631 -1.664 1.00 84.00 231 VAL A O 1
ATOM 1759 N N . PRO A 1 232 ? 16.973 -22.480 -3.904 1.00 76.12 232 PRO A N 1
ATOM 1760 C CA . PRO A 1 232 ? 18.387 -22.865 -3.966 1.00 76.12 232 PRO A CA 1
ATOM 1761 C C . PRO A 1 232 ? 19.340 -21.763 -3.480 1.00 76.12 232 PRO A C 1
ATOM 1763 O O . PRO A 1 232 ? 20.517 -22.019 -3.257 1.00 76.12 232 PRO A O 1
ATOM 1766 N N . THR A 1 233 ? 18.863 -20.533 -3.290 1.00 76.19 233 THR A N 1
ATOM 1767 C CA . THR A 1 233 ? 19.604 -19.475 -2.590 1.00 76.19 233 THR A CA 1
ATOM 1768 C C . THR A 1 233 ? 18.645 -18.410 -2.080 1.00 76.19 233 THR A C 1
ATOM 1770 O O . THR A 1 233 ? 17.788 -17.940 -2.825 1.00 76.19 233 THR A O 1
ATOM 1773 N N . THR A 1 234 ? 18.790 -17.974 -0.830 1.00 73.00 234 THR A N 1
ATOM 1774 C CA . THR A 1 234 ? 17.985 -16.877 -0.273 1.00 73.00 234 THR A CA 1
ATOM 1775 C C . THR A 1 234 ? 18.455 -15.494 -0.715 1.00 73.00 234 THR A C 1
ATOM 1777 O O . THR A 1 234 ? 17.820 -14.503 -0.372 1.00 73.00 234 THR A O 1
ATOM 1780 N N . SER A 1 235 ? 19.519 -15.379 -1.519 1.00 69.88 235 SER A N 1
ATOM 1781 C CA . SER A 1 235 ? 20.119 -14.083 -1.896 1.00 69.88 235 SER A CA 1
ATOM 1782 C C . SER A 1 235 ? 19.187 -13.133 -2.655 1.00 69.88 235 SER A C 1
ATOM 1784 O O . SER A 1 235 ? 19.336 -11.917 -2.542 1.00 69.88 235 SER A O 1
ATOM 1786 N N . PHE A 1 236 ? 18.168 -13.652 -3.347 1.00 69.12 236 PHE A N 1
ATOM 1787 C CA . PHE A 1 236 ? 17.086 -12.822 -3.884 1.00 69.12 236 PHE A CA 1
ATOM 1788 C C . PHE A 1 236 ? 15.998 -12.515 -2.835 1.00 69.12 236 PHE A C 1
ATOM 1790 O O . PHE A 1 236 ? 15.433 -11.425 -2.868 1.00 69.12 236 PHE A O 1
ATOM 1797 N N . LEU A 1 237 ? 15.712 -13.431 -1.895 1.00 70.12 237 LEU A N 1
ATOM 1798 C CA . LEU A 1 237 ? 14.713 -13.230 -0.834 1.00 70.12 237 LEU A CA 1
ATOM 1799 C C . LEU A 1 237 ? 15.087 -12.059 0.062 1.00 70.12 237 LEU A C 1
ATOM 1801 O O . LEU A 1 237 ? 14.192 -11.336 0.485 1.00 70.12 237 LEU A O 1
ATOM 1805 N N . TRP A 1 238 ? 16.380 -11.805 0.274 1.00 63.56 238 TRP A N 1
ATOM 1806 C CA . TRP A 1 238 ? 16.829 -10.598 0.964 1.00 63.56 238 TRP A CA 1
ATOM 1807 C C . TRP A 1 238 ? 16.252 -9.322 0.328 1.00 63.56 238 TRP A C 1
ATOM 1809 O O . TRP A 1 238 ? 15.719 -8.520 1.083 1.00 63.56 238 TRP A O 1
ATOM 1819 N N . GLN A 1 239 ? 16.200 -9.172 -1.013 1.00 59.84 239 GLN A N 1
ATOM 1820 C CA . GLN A 1 239 ? 15.554 -8.006 -1.673 1.00 59.84 239 GLN A CA 1
ATOM 1821 C C . GLN A 1 239 ? 14.134 -7.736 -1.154 1.00 59.84 239 GLN A C 1
ATOM 1823 O O . GLN A 1 239 ? 13.706 -6.591 -1.060 1.00 59.84 239 GLN A O 1
ATOM 1828 N N . THR A 1 240 ? 13.410 -8.820 -0.876 1.00 60.50 240 THR A N 1
ATOM 1829 C CA . THR A 1 240 ? 11.989 -8.853 -0.515 1.00 60.50 240 THR A CA 1
ATOM 1830 C C . THR A 1 240 ? 11.782 -8.773 1.003 1.00 60.50 240 THR A C 1
ATOM 1832 O O . THR A 1 240 ? 10.766 -8.272 1.476 1.00 60.50 240 THR A O 1
ATOM 1835 N N . PHE A 1 241 ? 12.751 -9.264 1.775 1.00 66.00 241 PHE A N 1
ATOM 1836 C CA . PHE A 1 241 ? 12.657 -9.504 3.209 1.00 66.00 241 PHE A CA 1
ATOM 1837 C C . PHE A 1 241 ? 13.900 -8.942 3.904 1.00 66.00 241 PHE A C 1
ATOM 1839 O O . PHE A 1 241 ? 14.838 -9.676 4.213 1.00 66.00 241 PHE A O 1
ATOM 1846 N N . GLN A 1 242 ? 13.906 -7.626 4.151 1.00 57.00 242 GLN A N 1
ATOM 1847 C CA . GLN A 1 242 ? 15.131 -6.887 4.489 1.00 57.00 242 GLN A CA 1
ATOM 1848 C C . GLN A 1 242 ? 15.886 -7.417 5.724 1.00 57.00 242 GLN A C 1
ATOM 1850 O O . GLN A 1 242 ? 17.114 -7.338 5.797 1.00 57.00 242 GLN A O 1
ATOM 1855 N N . PHE A 1 243 ? 15.149 -7.968 6.688 1.00 59.75 243 PHE A N 1
ATOM 1856 C CA . PHE A 1 243 ? 15.678 -8.517 7.939 1.00 59.75 243 PHE A CA 1
ATOM 1857 C C . PHE A 1 243 ? 15.651 -10.059 7.970 1.00 59.75 243 PHE A C 1
ATOM 1859 O O . PHE A 1 243 ? 15.955 -10.666 8.994 1.00 59.75 243 PHE A O 1
ATOM 1866 N N . GLY A 1 244 ? 15.292 -10.700 6.854 1.00 67.81 244 GLY A N 1
ATOM 1867 C CA . GLY A 1 244 ? 15.046 -12.136 6.753 1.00 67.81 244 GLY A CA 1
ATOM 1868 C C . GLY A 1 244 ? 13.728 -12.581 7.401 1.00 67.81 244 GLY A C 1
ATOM 1869 O O . GLY A 1 244 ? 12.802 -11.791 7.613 1.00 67.81 244 GLY A O 1
ATOM 1870 N N . PHE A 1 245 ? 13.643 -13.878 7.702 1.00 74.31 245 PHE A N 1
ATOM 1871 C CA . PHE A 1 245 ? 12.465 -14.514 8.300 1.00 74.31 245 PHE A CA 1
ATOM 1872 C C . PHE A 1 245 ? 12.595 -14.631 9.820 1.00 74.31 245 PHE A C 1
ATOM 1874 O O . PHE A 1 245 ? 13.681 -14.882 10.338 1.00 74.31 245 PHE A O 1
ATOM 1881 N N . PHE A 1 246 ? 11.486 -14.440 10.535 1.00 74.38 246 PHE A N 1
ATOM 1882 C CA . PHE A 1 246 ? 11.427 -14.455 12.006 1.00 74.38 246 PHE A CA 1
ATOM 1883 C C . PHE A 1 246 ? 10.490 -15.556 12.542 1.00 74.38 246 PHE A C 1
ATOM 1885 O O . PHE A 1 246 ? 10.545 -15.893 13.727 1.00 74.38 246 PHE A O 1
ATOM 1892 N N . GLY A 1 247 ? 9.661 -16.145 11.676 1.00 80.19 247 GLY A N 1
ATOM 1893 C CA . GLY A 1 247 ? 8.806 -17.287 11.986 1.00 80.19 247 GLY A CA 1
ATOM 1894 C C . GLY A 1 247 ? 8.698 -18.252 10.806 1.00 80.19 247 GLY A C 1
ATOM 1895 O O . GLY A 1 247 ? 8.710 -17.828 9.651 1.00 80.19 247 GLY A O 1
ATOM 1896 N N . VAL A 1 248 ? 8.576 -19.544 11.101 1.00 85.88 248 VAL A N 1
ATOM 1897 C CA . VAL A 1 248 ? 8.345 -20.619 10.124 1.00 85.88 248 VAL A CA 1
ATOM 1898 C C . VAL A 1 248 ? 7.178 -21.472 10.612 1.00 85.88 248 VAL A C 1
ATOM 1900 O O . VAL A 1 248 ? 7.268 -22.062 11.685 1.00 85.88 248 VAL A O 1
ATOM 1903 N N . GLU A 1 249 ? 6.096 -21.571 9.848 1.00 88.81 249 GLU A N 1
ATOM 1904 C CA . GLU A 1 249 ? 4.975 -22.469 10.140 1.00 88.81 249 GLU A CA 1
ATOM 1905 C C . GLU A 1 249 ? 4.995 -23.657 9.186 1.00 88.81 249 GLU A C 1
ATOM 1907 O O . GLU A 1 249 ? 4.895 -23.496 7.972 1.00 88.81 249 GLU A O 1
ATOM 1912 N N . VAL A 1 250 ? 5.141 -24.856 9.743 1.00 90.69 250 VAL A N 1
ATOM 1913 C CA . VAL A 1 250 ? 5.110 -26.119 9.002 1.00 90.69 250 VAL A CA 1
ATOM 1914 C C . VAL A 1 250 ? 3.808 -26.846 9.358 1.00 90.69 250 VAL A C 1
ATOM 1916 O O . VAL A 1 250 ? 3.555 -27.072 10.549 1.00 90.69 250 VAL A O 1
ATOM 1919 N N . PRO A 1 251 ? 2.961 -27.220 8.383 1.00 91.00 251 PRO A N 1
ATOM 1920 C CA . PRO A 1 251 ? 1.718 -27.934 8.651 1.00 91.00 251 PRO A CA 1
ATOM 1921 C C . PRO A 1 251 ? 1.952 -29.430 8.913 1.00 91.00 251 PRO A C 1
ATOM 1923 O O . PRO A 1 251 ? 3.078 -29.923 8.951 1.00 91.00 251 PRO A O 1
ATOM 1926 N N . GLN A 1 252 ? 0.871 -30.180 9.133 1.00 88.62 252 GLN A N 1
ATOM 1927 C CA . GLN A 1 252 ? 0.938 -31.637 9.256 1.00 88.62 252 GLN A CA 1
ATOM 1928 C C . GLN A 1 252 ? 1.203 -32.280 7.885 1.00 88.62 252 GLN A C 1
ATOM 1930 O O . GLN A 1 252 ? 0.544 -31.936 6.910 1.00 88.62 252 GLN A O 1
ATOM 1935 N N . GLY A 1 253 ? 2.127 -33.245 7.821 1.00 89.75 253 GLY A N 1
ATOM 1936 C CA . GLY A 1 253 ? 2.442 -33.982 6.592 1.00 89.75 253 GLY A CA 1
ATOM 1937 C C . GLY A 1 253 ? 3.458 -33.306 5.664 1.00 89.75 253 GLY A C 1
ATOM 1938 O O . GLY A 1 253 ? 3.804 -33.902 4.645 1.00 89.75 253 GLY A O 1
ATOM 1939 N N . LEU A 1 254 ? 3.972 -32.123 6.021 1.00 93.94 254 LEU A N 1
ATOM 1940 C CA . LEU A 1 254 ? 5.115 -31.475 5.367 1.00 93.94 254 LEU A CA 1
ATOM 1941 C C . LEU A 1 254 ? 6.316 -31.368 6.316 1.00 93.94 254 LEU A C 1
ATOM 1943 O O . LEU A 1 254 ? 6.165 -31.325 7.539 1.00 93.94 254 LEU A O 1
ATOM 1947 N N . VAL A 1 255 ? 7.507 -31.256 5.732 1.00 93.25 255 VAL A N 1
ATOM 1948 C CA . VAL A 1 255 ? 8.746 -30.852 6.406 1.00 93.25 255 VAL A CA 1
ATOM 1949 C C . VAL A 1 255 ? 9.488 -29.817 5.559 1.00 93.25 255 VAL A C 1
ATOM 1951 O O . VAL A 1 255 ? 9.448 -29.870 4.331 1.00 93.25 255 VAL A O 1
ATOM 1954 N N . LEU A 1 256 ? 10.187 -28.887 6.209 1.00 92.00 256 LEU A N 1
ATOM 1955 C CA . LEU A 1 256 ? 11.101 -27.944 5.558 1.00 92.00 256 LEU A CA 1
ATOM 1956 C C . LEU A 1 256 ? 12.544 -28.309 5.931 1.00 92.00 256 LEU A C 1
ATOM 1958 O O . LEU A 1 256 ? 12.890 -28.377 7.113 1.00 92.00 256 LEU A O 1
ATOM 1962 N N . LEU A 1 257 ? 13.388 -28.527 4.926 1.00 90.81 257 LEU A N 1
ATOM 1963 C CA . LEU A 1 257 ? 14.829 -28.730 5.073 1.00 90.81 257 LEU A CA 1
ATOM 1964 C C . LEU A 1 257 ? 15.554 -27.407 4.832 1.00 90.81 257 LEU A C 1
ATOM 1966 O O . LEU A 1 257 ? 15.289 -26.748 3.834 1.00 90.81 257 LEU A O 1
ATOM 1970 N N . SER A 1 258 ? 16.466 -27.028 5.727 1.00 86.50 258 SER A N 1
ATOM 1971 C CA . SER A 1 258 ? 17.169 -25.737 5.713 1.00 86.50 258 SER A CA 1
ATOM 1972 C C . SER A 1 258 ? 18.678 -25.938 5.762 1.00 86.50 258 SER A C 1
ATOM 1974 O O . SER A 1 258 ? 19.185 -26.488 6.739 1.00 86.50 258 SER A O 1
ATOM 1976 N N . TYR A 1 259 ? 19.384 -25.466 4.742 1.00 81.31 259 TYR A N 1
ATOM 1977 C CA . TYR A 1 259 ? 20.815 -25.662 4.523 1.00 81.31 259 TYR A CA 1
ATOM 1978 C C . TYR A 1 259 ? 21.594 -24.369 4.782 1.00 81.31 259 TYR A C 1
ATOM 1980 O O . TYR A 1 259 ? 21.127 -23.266 4.474 1.00 81.31 259 TYR A O 1
ATOM 1988 N N . LEU A 1 260 ? 22.808 -24.516 5.324 1.00 73.69 260 LEU A N 1
ATOM 1989 C CA . LEU A 1 260 ? 23.714 -23.396 5.607 1.00 73.69 260 LEU A CA 1
ATOM 1990 C C . LEU A 1 260 ? 24.430 -22.864 4.355 1.00 73.69 260 LEU A C 1
ATOM 1992 O O . LEU A 1 260 ? 24.885 -21.721 4.355 1.00 73.69 260 LEU A O 1
ATOM 1996 N N . GLN A 1 261 ? 24.520 -23.664 3.292 1.00 72.00 261 GLN A N 1
ATOM 1997 C CA . GLN A 1 261 ? 25.085 -23.285 1.994 1.00 72.00 261 GLN A CA 1
ATOM 1998 C C . GLN A 1 261 ? 23.960 -23.108 0.944 1.00 72.00 261 GLN A C 1
ATOM 2000 O O . GLN A 1 261 ? 22.817 -23.519 1.187 1.00 72.00 261 GLN A O 1
ATOM 2005 N N . PRO A 1 262 ? 24.238 -22.471 -0.210 1.00 72.50 262 PRO A N 1
ATOM 2006 C CA . PRO A 1 262 ? 23.353 -22.503 -1.377 1.00 72.50 262 PRO A CA 1
ATOM 2007 C C . PRO A 1 262 ? 23.180 -23.928 -1.935 1.00 72.50 262 PRO A C 1
ATOM 2009 O O . PRO A 1 262 ? 23.787 -24.875 -1.443 1.00 72.50 262 PRO A O 1
ATOM 2012 N N . SER A 1 263 ? 22.368 -24.074 -2.983 1.00 72.94 263 SER A N 1
ATOM 2013 C CA . SER A 1 263 ? 22.239 -25.286 -3.811 1.00 72.94 263 SER A CA 1
ATOM 2014 C C . SER A 1 263 ? 21.866 -26.583 -3.071 1.00 72.94 263 SER A C 1
ATOM 2016 O O . SER A 1 263 ? 21.993 -27.664 -3.639 1.00 72.94 263 SER A O 1
ATOM 2018 N N . PHE A 1 264 ? 21.354 -26.485 -1.838 1.00 79.50 264 PHE A N 1
ATOM 2019 C CA . PHE A 1 264 ? 21.071 -27.617 -0.944 1.00 79.50 264 PHE A CA 1
ATOM 2020 C C . PHE A 1 264 ? 22.324 -28.424 -0.549 1.00 79.50 264 PHE A C 1
ATOM 2022 O O . PHE A 1 264 ? 22.240 -29.622 -0.273 1.00 79.50 264 PHE A O 1
ATOM 2029 N N . ASP A 1 265 ? 23.485 -27.765 -0.501 1.00 71.69 265 ASP A N 1
ATOM 2030 C CA . ASP A 1 265 ? 24.751 -28.380 -0.103 1.00 71.69 265 ASP A CA 1
ATOM 2031 C C . ASP A 1 265 ? 24.979 -28.392 1.420 1.00 71.69 265 ASP A C 1
ATOM 2033 O O . ASP A 1 265 ? 24.527 -27.522 2.175 1.00 71.69 265 ASP A O 1
ATOM 2037 N N . GLY A 1 266 ? 25.726 -29.402 1.876 1.00 72.88 266 GLY A N 1
ATOM 2038 C CA . GLY A 1 266 ? 26.181 -29.527 3.258 1.00 72.88 266 GLY A CA 1
ATOM 2039 C C . GLY A 1 266 ? 25.096 -29.976 4.256 1.00 72.88 266 GLY A C 1
ATOM 2040 O O . GLY A 1 266 ? 24.124 -30.646 3.892 1.00 72.88 266 GLY A O 1
ATOM 2041 N N . PRO A 1 267 ? 25.275 -29.687 5.560 1.00 76.25 267 PRO A N 1
ATOM 2042 C CA . PRO A 1 267 ? 24.362 -30.131 6.606 1.00 76.25 267 PRO A CA 1
ATOM 2043 C C . PRO A 1 267 ? 23.083 -29.285 6.642 1.00 76.25 267 PRO A C 1
ATOM 2045 O O . PRO A 1 267 ? 23.130 -28.053 6.591 1.00 76.25 267 PRO A O 1
ATOM 2048 N N . TYR A 1 268 ? 21.943 -29.955 6.827 1.00 83.62 268 TYR A N 1
ATOM 2049 C CA . TYR A 1 268 ? 20.631 -29.320 6.933 1.00 83.62 268 TYR A CA 1
ATOM 2050 C C . TYR A 1 268 ? 19.965 -29.505 8.301 1.00 83.62 268 TYR A C 1
ATOM 2052 O O . TYR A 1 268 ? 20.145 -30.508 8.992 1.00 83.62 268 TYR A O 1
ATOM 2060 N N . THR A 1 269 ? 19.134 -28.530 8.667 1.00 85.19 269 THR A N 1
ATOM 2061 C CA . THR A 1 269 ? 18.185 -28.588 9.787 1.00 85.19 269 THR A CA 1
ATOM 2062 C C . THR A 1 269 ? 16.808 -29.002 9.267 1.00 85.19 269 THR A C 1
ATOM 2064 O O . THR A 1 269 ? 16.386 -28.522 8.217 1.00 85.19 269 THR A O 1
ATOM 2067 N N . ILE A 1 270 ? 16.093 -29.863 10.001 1.00 88.50 270 ILE A N 1
ATOM 2068 C CA . ILE A 1 270 ? 14.724 -30.290 9.665 1.00 88.50 270 ILE A CA 1
ATOM 2069 C C . ILE A 1 270 ? 13.721 -29.538 10.544 1.00 88.50 270 ILE A C 1
ATOM 2071 O O . ILE A 1 270 ? 13.696 -29.730 11.760 1.00 88.50 270 ILE A O 1
ATOM 2075 N N . PHE A 1 271 ? 12.847 -28.752 9.925 1.00 88.69 271 PHE A N 1
ATOM 2076 C CA . PHE A 1 271 ? 11.664 -28.180 10.558 1.00 88.69 271 PHE A CA 1
ATOM 2077 C C . PHE A 1 271 ? 10.468 -29.105 10.287 1.00 88.69 271 PHE A C 1
ATOM 2079 O O . PHE A 1 271 ? 10.078 -29.316 9.138 1.00 88.69 271 PHE A O 1
ATOM 2086 N N . ARG A 1 272 ? 9.893 -29.679 11.350 1.00 89.06 272 ARG A N 1
ATOM 2087 C CA . ARG A 1 272 ? 8.656 -30.486 11.306 1.00 89.06 272 ARG A CA 1
ATOM 2088 C C . ARG A 1 272 ? 7.444 -29.655 11.732 1.00 89.06 272 ARG A C 1
ATOM 2090 O O . ARG A 1 272 ? 7.623 -28.532 12.200 1.00 89.06 272 ARG A O 1
ATOM 2097 N N . ARG A 1 273 ? 6.238 -30.230 11.620 1.00 88.56 273 ARG A N 1
ATOM 2098 C CA . ARG A 1 273 ? 4.954 -29.649 12.060 1.00 88.56 273 ARG A CA 1
ATOM 2099 C C . ARG A 1 273 ? 5.082 -28.752 13.301 1.00 88.56 273 ARG A C 1
ATOM 2101 O O . ARG A 1 273 ? 5.474 -29.223 14.367 1.00 88.56 273 ARG A O 1
ATOM 2108 N N . GLY A 1 274 ? 4.651 -27.501 13.179 1.00 86.56 274 GLY A N 1
ATOM 2109 C CA . GLY A 1 274 ? 4.632 -26.514 14.258 1.00 86.56 274 GLY A CA 1
ATOM 2110 C C . GLY A 1 274 ? 5.022 -25.115 13.783 1.00 86.56 274 GLY A C 1
ATOM 2111 O O . GLY A 1 274 ? 5.408 -24.925 12.630 1.00 86.56 274 GLY A O 1
ATOM 2112 N N . PHE A 1 275 ? 4.930 -24.145 14.692 1.00 85.69 275 PHE A N 1
ATOM 2113 C CA . PHE A 1 275 ? 5.428 -22.788 14.482 1.00 85.69 275 PHE A CA 1
ATOM 2114 C C . PHE A 1 275 ? 6.783 -22.609 15.175 1.00 85.69 275 PHE A C 1
ATOM 2116 O O . PHE A 1 275 ? 6.902 -22.835 16.379 1.00 85.69 275 PHE A O 1
ATOM 2123 N N . HIS A 1 276 ? 7.790 -22.183 14.417 1.00 82.38 276 HIS A N 1
ATOM 2124 C CA . HIS A 1 276 ? 9.176 -22.036 14.853 1.00 82.38 276 HIS A CA 1
ATOM 2125 C C . HIS A 1 276 ? 9.602 -20.574 14.735 1.00 82.38 276 HIS A C 1
ATOM 2127 O O . HIS A 1 276 ? 9.906 -20.091 13.645 1.00 82.38 276 HIS A O 1
ATOM 2133 N N . SER A 1 277 ? 9.647 -19.872 15.865 1.00 72.19 277 SER A N 1
ATOM 2134 C CA . SER A 1 277 ? 10.225 -18.530 15.981 1.00 72.19 277 SER A CA 1
ATOM 2135 C C . SER A 1 277 ? 11.452 -18.564 16.884 1.00 72.19 277 SER A C 1
ATOM 2137 O O . SER A 1 277 ? 11.386 -19.071 18.005 1.00 72.19 277 SER A O 1
ATOM 2139 N N . TYR A 1 278 ? 12.551 -17.983 16.416 1.00 60.31 278 TYR A N 1
ATOM 2140 C CA . TYR A 1 278 ? 13.803 -17.836 17.159 1.00 60.31 278 TYR A CA 1
ATOM 2141 C C . TYR A 1 278 ? 14.094 -16.346 17.397 1.00 60.31 278 TYR A C 1
ATOM 2143 O O . TYR A 1 278 ? 13.484 -15.495 16.746 1.00 60.31 278 TYR A O 1
ATOM 2151 N N . PRO A 1 279 ? 15.060 -15.996 18.269 1.00 52.34 279 PRO A N 1
ATOM 2152 C CA . PRO A 1 279 ? 15.650 -14.661 18.268 1.00 52.34 279 PRO A CA 1
ATOM 2153 C C . PRO A 1 279 ? 16.052 -14.231 16.840 1.00 52.34 279 PRO A C 1
ATOM 2155 O O . PRO A 1 279 ? 16.594 -15.067 16.108 1.00 52.34 279 PRO A O 1
ATOM 2158 N N . PRO A 1 280 ? 15.859 -12.954 16.442 1.00 44.62 280 PRO A N 1
ATOM 2159 C CA . PRO A 1 280 ? 16.022 -12.486 15.053 1.00 44.62 280 PRO A CA 1
ATOM 2160 C C . PRO A 1 280 ? 17.354 -12.833 14.368 1.00 44.62 280 PRO A C 1
ATOM 2162 O O . PRO A 1 280 ? 17.441 -12.893 13.149 1.00 44.62 280 PRO A O 1
ATOM 2165 N N . GLN A 1 281 ? 18.398 -13.084 15.156 1.00 46.53 281 GLN A N 1
ATOM 2166 C CA . GLN A 1 281 ? 19.760 -13.374 14.706 1.00 46.53 281 GLN A CA 1
ATOM 2167 C C . GLN A 1 281 ? 19.964 -14.833 14.229 1.00 46.53 281 GLN A C 1
ATOM 2169 O O . GLN A 1 281 ? 21.015 -15.147 13.671 1.00 46.53 281 GLN A O 1
ATOM 2174 N N . LEU A 1 282 ? 19.002 -15.741 14.463 1.00 48.56 282 LEU A N 1
ATOM 2175 C CA . LEU A 1 282 ? 19.200 -17.200 14.343 1.00 48.56 282 LEU A CA 1
ATOM 2176 C C . LEU A 1 282 ? 18.439 -17.909 13.209 1.00 48.56 282 LEU A C 1
ATOM 2178 O O . LEU A 1 282 ? 18.779 -19.053 12.910 1.00 48.56 282 LEU A O 1
ATOM 2182 N N . ILE A 1 283 ? 17.436 -17.283 12.584 1.00 54.28 283 ILE A N 1
ATOM 2183 C CA . ILE A 1 283 ? 16.766 -17.837 11.387 1.00 54.28 283 ILE A CA 1
ATOM 2184 C C . ILE A 1 283 ? 17.467 -17.398 10.087 1.00 54.28 283 ILE A C 1
ATOM 2186 O O . ILE A 1 283 ? 17.785 -18.277 9.280 1.00 54.28 283 ILE A O 1
ATOM 2190 N N . PRO A 1 284 ? 17.778 -16.101 9.859 1.00 51.28 284 PRO A N 1
ATOM 2191 C CA . PRO A 1 284 ? 18.389 -15.665 8.598 1.00 51.28 284 PRO A CA 1
ATOM 2192 C C . PRO A 1 284 ? 19.787 -16.260 8.370 1.00 51.28 284 PRO A C 1
ATOM 2194 O O . PRO A 1 284 ? 20.184 -16.495 7.236 1.00 51.28 284 PRO A O 1
ATOM 2197 N N . SER A 1 285 ? 20.500 -16.583 9.453 1.00 52.97 285 SER A N 1
ATOM 2198 C CA . SER A 1 285 ? 21.802 -17.264 9.458 1.00 52.97 285 SER A CA 1
ATOM 2199 C C . SER A 1 285 ? 21.726 -18.788 9.239 1.00 52.97 285 SER A C 1
ATOM 2201 O O . SER A 1 285 ? 22.755 -19.461 9.277 1.00 52.97 285 SER A O 1
ATOM 2203 N N . ARG A 1 286 ? 20.526 -19.356 9.030 1.00 57.75 286 ARG A N 1
ATOM 2204 C CA . ARG A 1 286 ? 20.305 -20.803 8.819 1.00 57.75 286 ARG A CA 1
ATOM 2205 C C . ARG A 1 286 ? 19.543 -21.161 7.544 1.00 57.75 286 ARG A C 1
ATOM 2207 O O . ARG A 1 286 ? 19.665 -22.294 7.083 1.00 57.75 286 ARG A O 1
ATOM 2214 N N . LEU A 1 287 ? 18.775 -20.223 6.988 1.00 68.62 287 LEU A N 1
ATOM 2215 C CA . LEU A 1 287 ? 18.104 -20.345 5.692 1.00 68.62 287 LEU A CA 1
ATOM 2216 C C . LEU A 1 287 ? 18.993 -19.712 4.603 1.00 68.62 287 LEU A C 1
ATOM 2218 O O . LEU A 1 287 ? 18.787 -18.557 4.230 1.00 68.62 287 LEU A O 1
ATOM 2222 N N . ASN A 1 288 ? 19.985 -20.450 4.091 1.00 74.69 288 ASN A N 1
ATOM 2223 C CA . ASN A 1 288 ? 20.759 -20.034 2.909 1.00 74.69 288 ASN A CA 1
ATOM 2224 C C . ASN A 1 288 ? 20.230 -20.712 1.633 1.00 74.69 288 ASN A C 1
ATOM 2226 O O . ASN A 1 288 ? 20.060 -20.060 0.608 1.00 74.69 288 ASN A O 1
ATOM 2230 N N . SER A 1 289 ? 19.834 -21.983 1.726 1.00 81.44 289 SER A N 1
ATOM 2231 C CA . SER A 1 289 ? 18.909 -22.628 0.784 1.00 81.44 289 SER A CA 1
ATOM 2232 C C . SER A 1 289 ? 17.940 -23.548 1.531 1.00 81.44 289 SER A C 1
ATOM 2234 O O . SER A 1 289 ? 18.228 -23.968 2.655 1.00 81.44 289 SER A O 1
ATOM 2236 N N . PHE A 1 290 ? 16.755 -23.815 0.976 1.00 88.06 290 PHE A N 1
ATOM 2237 C CA . PHE A 1 290 ? 15.749 -24.650 1.643 1.00 88.06 290 PHE A CA 1
ATOM 2238 C C . PHE A 1 290 ? 14.726 -25.305 0.705 1.00 88.06 290 PHE A C 1
ATOM 2240 O O . PHE A 1 290 ? 14.386 -24.764 -0.343 1.00 88.06 290 PHE A O 1
ATOM 2247 N N . LEU A 1 291 ? 14.219 -26.472 1.104 1.00 89.81 291 LEU A N 1
ATOM 2248 C CA . LEU A 1 291 ? 13.360 -27.358 0.310 1.00 89.81 291 LEU A CA 1
ATOM 2249 C C . LEU A 1 291 ? 12.175 -27.843 1.154 1.00 89.81 291 LEU A C 1
ATOM 2251 O O . LEU A 1 291 ? 12.372 -28.281 2.288 1.00 89.81 291 LEU A O 1
ATOM 2255 N N . VAL A 1 292 ? 10.958 -27.799 0.605 1.00 92.19 292 VAL A N 1
ATOM 2256 C CA . VAL A 1 292 ? 9.763 -28.384 1.235 1.00 92.19 292 VAL A CA 1
ATOM 2257 C C . VAL A 1 292 ? 9.514 -29.783 0.669 1.00 92.19 292 VAL A C 1
ATOM 2259 O O . VAL A 1 292 ? 9.450 -29.964 -0.544 1.00 92.19 292 VAL A O 1
ATOM 2262 N N . LEU A 1 293 ? 9.332 -30.767 1.547 1.00 93.19 293 LEU A N 1
ATOM 2263 C CA . LEU A 1 293 ? 9.008 -32.159 1.211 1.00 93.19 293 LEU A CA 1
ATOM 2264 C C . LEU A 1 293 ? 7.742 -32.610 1.948 1.00 93.19 293 LEU A C 1
ATOM 2266 O O . LEU A 1 293 ? 7.352 -32.004 2.951 1.00 93.19 293 LEU A O 1
ATOM 2270 N N . HIS A 1 294 ? 7.129 -33.708 1.508 1.00 93.31 294 HIS A N 1
ATOM 2271 C CA . HIS A 1 294 ? 6.198 -34.445 2.356 1.00 93.31 294 HIS A CA 1
ATOM 2272 C C . HIS A 1 294 ? 6.957 -35.177 3.473 1.00 93.31 294 HIS A C 1
ATOM 2274 O O . HIS A 1 294 ? 8.092 -35.616 3.302 1.00 93.31 294 HIS A O 1
ATOM 2280 N N . GLU A 1 295 ? 6.317 -35.375 4.628 1.00 90.56 295 GLU A N 1
ATOM 2281 C CA . GLU A 1 295 ? 6.915 -36.108 5.762 1.00 90.56 295 GLU A CA 1
ATOM 2282 C C . GLU A 1 295 ? 7.162 -37.608 5.453 1.00 90.56 295 GLU A C 1
ATOM 2284 O O . GLU A 1 295 ? 7.856 -38.296 6.200 1.00 90.56 295 GLU A O 1
ATOM 2289 N N . THR A 1 296 ? 6.628 -38.107 4.333 1.00 90.25 296 THR A N 1
ATOM 2290 C CA . THR A 1 296 ? 6.858 -39.453 3.780 1.00 90.25 296 THR A CA 1
ATOM 2291 C C . THR A 1 296 ? 8.062 -39.563 2.843 1.00 90.25 296 THR A C 1
ATOM 2293 O O . THR A 1 296 ? 8.449 -40.684 2.508 1.00 90.25 296 THR A O 1
ATOM 2296 N N . ASP A 1 297 ? 8.628 -38.447 2.382 1.00 90.19 297 ASP A N 1
ATOM 2297 C CA . ASP A 1 297 ? 9.660 -38.458 1.343 1.00 90.19 297 ASP A CA 1
ATOM 2298 C C . ASP A 1 297 ? 11.032 -38.876 1.908 1.00 90.19 297 ASP A C 1
ATOM 2300 O O . ASP A 1 297 ? 11.358 -38.575 3.063 1.00 90.19 297 ASP A O 1
ATOM 2304 N N . PRO A 1 298 ? 11.879 -39.564 1.118 1.00 87.81 298 PRO A N 1
ATOM 2305 C CA . PRO A 1 298 ? 13.220 -39.928 1.555 1.00 87.81 298 PRO A CA 1
ATOM 2306 C C . PRO A 1 298 ? 14.081 -38.672 1.738 1.00 87.81 298 PRO A C 1
ATOM 2308 O O . PRO A 1 298 ? 14.340 -37.930 0.791 1.00 87.81 298 PRO A O 1
ATOM 2311 N N . LEU A 1 299 ? 14.559 -38.454 2.966 1.00 86.69 299 LEU A N 1
ATOM 2312 C CA . LEU A 1 299 ? 15.434 -37.328 3.291 1.00 86.69 299 LEU A CA 1
ATOM 2313 C C . LEU A 1 299 ? 16.752 -37.389 2.485 1.00 86.69 299 LEU A C 1
ATOM 2315 O O . LEU A 1 299 ? 17.362 -38.461 2.417 1.00 86.69 299 LEU A O 1
ATOM 2319 N N . PRO A 1 300 ? 17.240 -36.263 1.925 1.00 83.81 300 PRO A N 1
ATOM 2320 C CA . PRO A 1 300 ? 18.508 -36.212 1.201 1.00 83.81 300 PRO A CA 1
ATOM 2321 C C . PRO A 1 300 ? 19.698 -36.693 2.039 1.00 83.81 300 PRO A C 1
ATOM 2323 O O . PRO A 1 300 ? 19.803 -36.400 3.234 1.00 83.81 300 PRO A O 1
ATOM 2326 N N . ALA A 1 301 ? 20.637 -37.399 1.409 1.00 74.88 301 ALA A N 1
ATOM 2327 C CA . ALA A 1 301 ? 21.894 -37.771 2.051 1.00 74.88 301 ALA A CA 1
ATOM 2328 C C . ALA A 1 301 ? 22.756 -36.521 2.306 1.00 74.88 301 ALA A C 1
ATOM 2330 O O . ALA A 1 301 ? 22.894 -35.674 1.428 1.00 74.88 301 ALA A O 1
ATOM 2331 N N . GLN A 1 302 ? 23.351 -36.408 3.496 1.00 66.19 302 GLN A N 1
ATOM 2332 C CA . GLN A 1 302 ? 24.231 -35.283 3.830 1.00 66.19 302 GLN A CA 1
ATOM 2333 C C . GLN A 1 302 ? 25.579 -35.423 3.106 1.00 66.19 302 GLN A C 1
ATOM 2335 O O . GLN A 1 302 ? 26.290 -36.414 3.295 1.00 66.19 302 GLN A O 1
ATOM 2340 N N . THR A 1 303 ? 25.940 -34.433 2.286 1.00 58.25 303 THR A N 1
ATOM 2341 C CA . THR A 1 303 ? 27.229 -34.379 1.584 1.00 58.25 303 THR A CA 1
ATOM 2342 C C . THR A 1 303 ? 28.372 -33.973 2.533 1.00 58.25 303 THR A C 1
ATOM 2344 O O . THR A 1 303 ? 28.201 -33.063 3.348 1.00 58.25 303 THR A O 1
ATOM 2347 N N . PRO A 1 304 ? 29.559 -34.617 2.467 1.00 54.69 304 PRO A N 1
ATOM 2348 C CA . PRO A 1 304 ? 30.697 -34.245 3.309 1.00 54.69 304 PRO A CA 1
ATOM 2349 C C . PRO A 1 304 ? 31.235 -32.837 3.007 1.00 54.69 304 PRO A C 1
ATOM 2351 O O . PRO A 1 304 ? 31.628 -32.533 1.881 1.00 54.69 304 PRO A O 1
ATOM 2354 N N . THR A 1 305 ? 31.324 -31.995 4.035 1.00 57.31 305 THR A N 1
ATOM 2355 C CA . THR A 1 305 ? 31.766 -30.595 3.937 1.00 57.31 305 THR A CA 1
ATOM 2356 C C . THR A 1 305 ? 33.286 -30.473 3.792 1.00 57.31 305 THR A C 1
ATOM 2358 O O . THR A 1 305 ? 34.000 -30.324 4.783 1.00 57.31 305 THR A O 1
ATOM 2361 N N . ASN A 1 306 ? 33.791 -30.558 2.559 1.00 61.09 306 ASN A N 1
ATOM 2362 C CA . ASN A 1 306 ? 35.189 -30.249 2.217 1.00 61.09 306 ASN A CA 1
ATOM 2363 C C . ASN A 1 306 ? 35.327 -29.768 0.752 1.00 61.09 306 ASN A C 1
ATOM 2365 O O . ASN A 1 306 ? 36.201 -30.200 -0.000 1.00 61.09 306 ASN A O 1
ATOM 2369 N N . VAL A 1 307 ? 34.417 -28.885 0.336 1.00 66.31 307 VAL A N 1
ATOM 2370 C CA . VAL A 1 307 ? 34.461 -28.182 -0.957 1.00 66.31 307 VAL A CA 1
ATOM 2371 C C . VAL A 1 307 ? 35.386 -26.960 -0.817 1.00 66.31 307 VAL A C 1
ATOM 2373 O O . VAL A 1 307 ? 35.326 -26.302 0.219 1.00 66.31 307 VAL A O 1
ATOM 2376 N N . PRO A 1 308 ? 36.246 -26.622 -1.799 1.00 69.75 308 PRO A N 1
ATOM 2377 C CA . PRO A 1 308 ? 37.026 -25.386 -1.745 1.00 69.75 308 PRO A CA 1
ATOM 2378 C C . PRO A 1 308 ? 36.109 -24.157 -1.834 1.00 69.75 308 PRO A C 1
ATOM 2380 O O . PRO A 1 308 ? 35.236 -24.082 -2.703 1.00 69.75 308 PRO A O 1
ATOM 2383 N N . GLU A 1 309 ? 36.331 -23.184 -0.950 1.00 79.38 309 GLU A N 1
ATOM 2384 C CA . GLU A 1 309 ? 35.485 -21.995 -0.803 1.00 79.38 309 GLU A CA 1
ATOM 2385 C C . GLU A 1 309 ? 36.235 -20.708 -1.170 1.00 79.38 309 GLU A C 1
ATOM 2387 O O . GLU A 1 309 ? 37.409 -20.526 -0.846 1.00 79.38 309 GLU A O 1
ATOM 2392 N N . VAL A 1 310 ? 35.528 -19.790 -1.825 1.00 82.69 310 VAL A N 1
ATOM 2393 C CA . VAL A 1 310 ? 35.907 -18.381 -1.948 1.00 82.69 310 VAL A CA 1
ATOM 2394 C C . VAL A 1 310 ? 35.460 -17.670 -0.676 1.00 82.69 310 VAL A C 1
ATOM 2396 O O . VAL A 1 310 ? 34.298 -17.780 -0.293 1.00 82.69 310 VAL A O 1
ATOM 2399 N N . VAL A 1 311 ? 36.347 -16.912 -0.035 1.00 81.88 311 VAL A N 1
ATOM 2400 C CA . VAL A 1 311 ? 35.998 -16.133 1.161 1.00 81.88 311 VAL A CA 1
ATOM 2401 C C . VAL A 1 311 ? 35.797 -14.671 0.775 1.00 81.88 311 VAL A C 1
ATOM 2403 O O . VAL A 1 311 ? 36.681 -14.036 0.197 1.00 81.88 311 VAL A O 1
ATOM 2406 N N . CYS A 1 312 ? 34.626 -14.139 1.104 1.00 80.00 312 CYS A N 1
ATOM 2407 C CA . CYS A 1 312 ? 34.240 -12.752 0.899 1.00 80.00 312 CYS A CA 1
ATOM 2408 C C . CYS A 1 312 ? 34.163 -12.022 2.245 1.00 80.00 312 CYS A C 1
ATOM 2410 O O . CYS A 1 312 ? 33.543 -12.524 3.179 1.00 80.00 312 CYS A O 1
ATOM 2412 N N . GLN A 1 313 ? 34.754 -10.828 2.353 1.00 77.19 313 GLN A N 1
ATOM 2413 C CA . GLN A 1 313 ? 34.656 -10.007 3.566 1.00 77.19 313 GLN A CA 1
ATOM 2414 C C . GLN A 1 313 ? 33.796 -8.756 3.356 1.00 77.19 313 GLN A C 1
ATOM 2416 O O . GLN A 1 313 ? 33.954 -8.015 2.376 1.00 77.19 313 GLN A O 1
ATOM 2421 N N . MET A 1 314 ? 32.928 -8.502 4.331 1.00 68.75 314 MET A N 1
ATOM 2422 C CA . MET A 1 314 ? 32.160 -7.271 4.519 1.00 68.75 314 MET A CA 1
ATOM 2423 C C . MET A 1 314 ? 32.746 -6.488 5.708 1.00 68.75 314 MET A C 1
ATOM 2425 O O . MET A 1 314 ? 33.638 -6.979 6.395 1.00 68.75 314 MET A O 1
ATOM 2429 N N . GLU A 1 315 ? 32.256 -5.277 5.989 1.00 55.72 315 GLU A N 1
ATOM 2430 C CA . GLU A 1 315 ? 32.816 -4.433 7.066 1.00 55.72 315 GLU A CA 1
ATOM 2431 C C . GLU A 1 315 ? 32.691 -5.033 8.480 1.00 55.72 315 GLU A C 1
ATOM 2433 O O . GLU A 1 315 ? 33.468 -4.674 9.363 1.00 55.72 315 GLU A O 1
ATOM 2438 N N . LEU A 1 316 ? 31.726 -5.935 8.699 1.00 52.91 316 LEU A N 1
ATOM 2439 C CA . LEU A 1 316 ? 31.416 -6.535 10.006 1.00 52.91 316 LEU A CA 1
ATOM 2440 C C . LEU A 1 316 ? 31.232 -8.066 9.969 1.00 52.91 316 LEU A C 1
ATOM 2442 O O . LEU A 1 316 ? 30.947 -8.655 11.008 1.00 52.91 316 LEU A O 1
ATOM 2446 N N . ASP A 1 317 ? 31.370 -8.709 8.804 1.00 60.59 317 ASP A N 1
ATOM 2447 C CA . ASP A 1 317 ? 31.067 -10.139 8.622 1.00 60.59 317 ASP A CA 1
ATOM 2448 C C . ASP A 1 317 ? 31.938 -10.776 7.518 1.00 60.59 317 ASP A C 1
ATOM 2450 O O . ASP A 1 317 ? 32.619 -10.082 6.756 1.00 60.59 317 ASP A O 1
ATOM 2454 N N . THR A 1 318 ? 31.969 -12.105 7.431 1.00 68.00 318 THR A N 1
ATOM 2455 C CA . THR A 1 318 ? 32.749 -12.861 6.440 1.00 68.00 318 THR A CA 1
ATOM 2456 C C . THR A 1 318 ? 31.970 -14.082 5.948 1.00 68.00 318 THR A C 1
ATOM 2458 O O . THR A 1 318 ? 31.633 -14.974 6.720 1.00 68.00 318 THR A O 1
ATOM 2461 N N . ILE A 1 319 ? 31.720 -14.128 4.638 1.00 72.00 319 ILE A N 1
ATOM 2462 C CA . ILE A 1 319 ? 30.892 -15.134 3.967 1.00 72.00 319 ILE A CA 1
ATOM 2463 C C . ILE A 1 319 ? 31.795 -16.105 3.196 1.00 72.00 319 ILE A C 1
ATOM 2465 O O . ILE A 1 319 ? 32.555 -15.690 2.317 1.00 72.00 319 ILE A O 1
ATOM 2469 N N . SER A 1 320 ? 31.671 -17.400 3.488 1.00 75.56 320 SER A N 1
ATOM 2470 C CA . SER A 1 320 ? 32.198 -18.480 2.645 1.00 75.56 320 SER A CA 1
ATOM 2471 C C . SER A 1 320 ? 31.256 -18.771 1.477 1.00 75.56 320 SER A C 1
ATOM 2473 O O . SER A 1 320 ? 30.043 -18.875 1.658 1.00 75.56 320 SER A O 1
ATOM 2475 N N . ILE A 1 321 ? 31.821 -18.939 0.282 1.00 78.44 321 ILE A N 1
ATOM 2476 C CA . ILE A 1 321 ? 31.102 -19.232 -0.960 1.00 78.44 321 ILE A CA 1
ATOM 2477 C C . ILE A 1 321 ? 31.738 -20.473 -1.621 1.00 78.44 321 ILE A C 1
ATOM 2479 O O . ILE A 1 321 ? 32.792 -20.346 -2.252 1.00 78.44 321 ILE A O 1
ATOM 2483 N N . PRO A 1 322 ? 31.152 -21.679 -1.493 1.00 76.75 322 PRO A N 1
ATOM 2484 C CA . PRO A 1 322 ? 31.723 -22.898 -2.070 1.00 76.75 322 PRO A CA 1
ATOM 2485 C C . PRO A 1 322 ? 31.688 -22.914 -3.608 1.00 76.75 322 PRO A C 1
ATOM 2487 O O . PRO A 1 322 ? 30.812 -22.310 -4.236 1.00 76.75 322 PRO A O 1
ATOM 2490 N N . LEU A 1 323 ? 32.627 -23.641 -4.225 1.00 81.44 323 LEU A N 1
ATOM 2491 C CA . LEU A 1 323 ? 32.589 -23.997 -5.653 1.00 81.44 323 LEU A CA 1
ATOM 2492 C C . LEU A 1 323 ? 31.211 -24.562 -6.050 1.00 81.44 323 LEU A C 1
ATOM 2494 O O . LEU A 1 323 ? 30.671 -25.415 -5.357 1.00 81.44 323 LEU A O 1
ATOM 2498 N N . GLY A 1 324 ? 30.671 -24.101 -7.182 1.00 74.88 324 GLY A N 1
ATOM 2499 C CA . GLY A 1 324 ? 29.335 -24.446 -7.679 1.00 74.88 324 GLY A CA 1
ATOM 2500 C C . GLY A 1 324 ? 28.262 -23.417 -7.307 1.00 74.88 324 GLY A C 1
ATOM 2501 O O . GLY A 1 324 ? 27.228 -23.339 -7.972 1.00 74.88 324 GLY A O 1
ATOM 2502 N N . SER A 1 325 ? 28.514 -22.572 -6.300 1.00 77.69 325 SER A N 1
ATOM 2503 C CA . SER A 1 325 ? 27.536 -21.576 -5.858 1.00 77.69 325 SER A CA 1
ATOM 2504 C C . SER A 1 325 ? 27.168 -20.584 -6.959 1.00 77.69 325 SER A C 1
ATOM 2506 O O . SER A 1 325 ? 28.036 -19.980 -7.600 1.00 77.69 325 SER A O 1
ATOM 2508 N N . SER A 1 326 ? 25.864 -20.360 -7.115 1.00 79.88 326 SER A N 1
ATOM 2509 C CA . SER A 1 326 ? 25.286 -19.450 -8.102 1.00 79.88 326 SER A CA 1
ATOM 2510 C C . SER A 1 326 ? 24.302 -18.496 -7.424 1.00 79.88 326 SER A C 1
ATOM 2512 O O . SER A 1 326 ? 23.264 -18.904 -6.915 1.00 79.88 326 SER A O 1
ATOM 2514 N N . TYR A 1 327 ? 24.643 -17.209 -7.421 1.00 81.00 327 TYR A N 1
ATOM 2515 C CA . TYR A 1 327 ? 23.899 -16.116 -6.798 1.00 81.00 327 TYR A CA 1
ATOM 2516 C C . TYR A 1 327 ? 23.274 -15.237 -7.896 1.00 81.00 327 TYR A C 1
ATOM 2518 O O . TYR A 1 327 ? 23.938 -14.308 -8.363 1.00 81.00 327 TYR A O 1
ATOM 2526 N N . PRO A 1 328 ? 22.022 -15.488 -8.336 1.00 80.19 328 PRO A N 1
ATOM 2527 C CA . PRO A 1 328 ? 21.375 -14.712 -9.400 1.00 80.19 328 PRO A CA 1
ATOM 2528 C C . PRO A 1 328 ? 21.008 -13.290 -8.954 1.00 80.19 328 PRO A C 1
ATOM 2530 O O . PRO A 1 328 ? 20.628 -12.468 -9.783 1.00 80.19 328 PRO A O 1
ATOM 2533 N N . TYR A 1 329 ? 21.147 -12.978 -7.665 1.00 80.31 329 TYR A N 1
ATOM 2534 C CA . TYR A 1 329 ? 21.117 -11.616 -7.157 1.00 80.31 329 TYR A CA 1
ATOM 2535 C C . TYR A 1 329 ? 22.140 -11.447 -6.030 1.00 80.31 329 TYR A C 1
ATOM 2537 O O . TYR A 1 329 ? 22.210 -12.293 -5.139 1.00 80.31 329 TYR A O 1
ATOM 2545 N N . ILE A 1 330 ? 22.889 -10.345 -6.049 1.00 77.06 330 ILE A N 1
ATOM 2546 C CA . ILE A 1 330 ? 23.682 -9.835 -4.923 1.00 77.06 330 ILE A CA 1
ATOM 2547 C C . ILE A 1 330 ? 23.483 -8.323 -4.781 1.00 77.06 330 ILE A C 1
ATOM 2549 O O . ILE A 1 330 ? 23.220 -7.608 -5.748 1.00 77.06 330 ILE A O 1
ATOM 2553 N N . LYS A 1 331 ? 23.614 -7.832 -3.548 1.00 70.75 331 LYS A N 1
ATOM 2554 C CA . LYS A 1 331 ? 23.511 -6.409 -3.207 1.00 70.75 331 LYS A CA 1
ATOM 2555 C C . LYS A 1 331 ? 24.751 -5.629 -3.702 1.00 70.75 331 LYS A C 1
ATOM 2557 O O . LYS A 1 331 ? 25.853 -6.179 -3.648 1.00 70.75 331 LYS A O 1
ATOM 2562 N N . PRO A 1 332 ? 24.635 -4.334 -4.061 1.00 69.81 332 PRO A N 1
ATOM 2563 C CA . PRO A 1 332 ? 25.782 -3.422 -4.030 1.00 69.81 332 PRO A CA 1
ATOM 2564 C C . PRO A 1 332 ? 26.555 -3.538 -2.706 1.00 69.81 332 PRO A C 1
ATOM 2566 O O . PRO A 1 332 ? 25.947 -3.658 -1.640 1.00 69.81 332 PRO A O 1
ATOM 2569 N N . GLU A 1 333 ? 27.886 -3.509 -2.766 1.00 68.88 333 GLU A N 1
ATOM 2570 C CA . GLU A 1 333 ? 28.779 -3.711 -1.611 1.00 68.88 333 GLU A CA 1
ATOM 2571 C C . GLU A 1 333 ? 28.616 -5.062 -0.882 1.00 68.88 333 GLU A C 1
ATOM 2573 O O . GLU A 1 333 ? 29.070 -5.208 0.251 1.00 68.88 333 GLU A O 1
ATOM 2578 N N . PHE A 1 334 ? 28.036 -6.085 -1.526 1.00 72.31 334 PHE A N 1
ATOM 2579 C CA . PHE A 1 334 ? 28.008 -7.456 -0.988 1.00 72.31 334 PHE A CA 1
ATOM 2580 C C . PHE A 1 334 ? 29.409 -7.995 -0.652 1.00 72.31 334 PHE A C 1
ATOM 2582 O O . PHE A 1 334 ? 29.550 -8.788 0.273 1.00 72.31 334 PHE A O 1
ATOM 2589 N N . CYS A 1 335 ? 30.447 -7.542 -1.363 1.00 75.62 335 CYS A N 1
ATOM 2590 C CA . CYS A 1 335 ? 31.829 -7.888 -1.057 1.00 75.62 335 CYS A CA 1
ATOM 2591 C C . CYS A 1 335 ? 32.761 -6.677 -1.141 1.00 75.62 335 CYS A C 1
ATOM 2593 O O . CYS A 1 335 ? 32.739 -5.949 -2.134 1.00 75.62 335 CYS A O 1
ATOM 2595 N N . SER A 1 336 ? 33.610 -6.494 -0.124 1.00 74.69 336 SER A N 1
ATOM 2596 C CA . SER A 1 336 ? 34.663 -5.464 -0.112 1.00 74.69 336 SER A CA 1
ATOM 2597 C C . SER A 1 336 ? 36.040 -6.023 -0.494 1.00 74.69 336 SER A C 1
ATOM 2599 O O . SER A 1 336 ? 36.808 -5.363 -1.196 1.00 74.69 336 SER A O 1
ATOM 2601 N N . THR A 1 337 ? 36.313 -7.265 -0.089 1.00 79.00 337 THR A N 1
ATOM 2602 C CA . THR A 1 337 ? 37.591 -7.968 -0.244 1.00 79.00 337 THR A CA 1
ATOM 2603 C C . THR A 1 337 ? 37.314 -9.429 -0.589 1.00 79.00 337 THR A C 1
ATOM 2605 O O . THR A 1 337 ? 36.504 -10.065 0.089 1.00 79.00 337 THR A O 1
ATOM 2608 N N . LEU A 1 338 ? 37.999 -9.971 -1.601 1.00 81.75 338 LEU A N 1
ATOM 2609 C CA . LEU A 1 338 ? 37.888 -11.380 -1.999 1.00 81.75 338 LEU A CA 1
ATOM 2610 C C . LEU A 1 338 ? 39.167 -12.169 -1.690 1.00 81.75 338 LEU A C 1
ATOM 2612 O O . LEU A 1 338 ? 40.286 -11.668 -1.813 1.00 81.75 338 LEU A O 1
ATOM 2616 N N . LYS A 1 339 ? 38.986 -13.446 -1.348 1.00 85.19 339 LYS A N 1
ATOM 2617 C CA . LYS A 1 339 ? 40.028 -14.476 -1.297 1.00 85.19 339 LYS A CA 1
ATOM 2618 C C . LYS A 1 339 ? 39.577 -15.667 -2.139 1.00 85.19 339 LYS A C 1
ATOM 2620 O O . LYS A 1 339 ? 38.604 -16.334 -1.796 1.00 85.19 339 LYS A O 1
ATOM 2625 N N . ILE A 1 340 ? 40.260 -15.910 -3.255 1.00 86.38 340 ILE A N 1
ATOM 2626 C CA . ILE A 1 340 ? 39.911 -16.918 -4.263 1.00 86.38 340 ILE A CA 1
ATOM 2627 C C . ILE A 1 340 ? 41.034 -17.962 -4.302 1.00 86.38 340 ILE A C 1
ATOM 2629 O O . ILE A 1 340 ? 42.122 -17.648 -4.797 1.00 86.38 340 ILE A O 1
ATOM 2633 N N . PRO A 1 341 ? 40.816 -19.192 -3.798 1.00 85.50 341 PRO A N 1
ATOM 2634 C CA . PRO A 1 341 ? 41.869 -20.200 -3.757 1.00 85.50 341 PRO A CA 1
ATOM 2635 C C . PRO A 1 341 ? 42.286 -20.652 -5.172 1.00 85.50 341 PRO A C 1
ATOM 2637 O O . PRO A 1 341 ? 41.490 -20.572 -6.117 1.00 85.50 341 PRO A O 1
ATOM 2640 N N . PRO A 1 342 ? 43.527 -21.150 -5.348 1.00 84.25 342 PRO A N 1
ATOM 2641 C CA . PRO A 1 342 ? 44.016 -21.621 -6.641 1.00 84.25 342 PRO A CA 1
ATOM 2642 C C . PRO A 1 342 ? 43.098 -22.672 -7.277 1.00 84.25 342 PRO A C 1
ATOM 2644 O O . PRO A 1 342 ? 42.654 -23.608 -6.617 1.00 84.25 342 PRO A O 1
ATOM 2647 N N . GLY A 1 343 ? 42.840 -22.528 -8.579 1.00 85.56 343 GLY A N 1
ATOM 2648 C CA . GLY A 1 343 ? 41.968 -23.426 -9.344 1.00 85.56 343 GLY A CA 1
ATOM 2649 C C . GLY A 1 343 ? 40.490 -23.021 -9.384 1.00 85.56 343 GLY A C 1
ATOM 2650 O O . GLY A 1 343 ? 39.764 -23.553 -10.222 1.00 85.56 343 GLY A O 1
ATOM 2651 N N . LEU A 1 344 ? 40.046 -22.058 -8.565 1.00 89.19 344 LEU A N 1
ATOM 2652 C CA . LEU A 1 344 ? 38.710 -21.460 -8.676 1.00 89.19 344 LEU A CA 1
ATOM 2653 C C . LEU A 1 344 ? 38.710 -20.180 -9.522 1.00 89.19 344 LEU A C 1
ATOM 2655 O O . LEU A 1 344 ? 39.742 -19.550 -9.765 1.00 89.19 344 LEU A O 1
ATOM 2659 N N . THR A 1 345 ? 37.529 -19.786 -9.991 1.00 89.00 345 THR A N 1
ATOM 2660 C CA . THR A 1 345 ? 37.278 -18.500 -10.650 1.00 89.00 345 THR A CA 1
ATOM 2661 C C . THR A 1 345 ? 35.919 -17.963 -10.219 1.00 89.00 345 THR A C 1
ATOM 2663 O O . THR A 1 345 ? 34.913 -18.669 -10.293 1.00 89.00 345 THR A O 1
ATOM 2666 N N . VAL A 1 346 ? 35.892 -16.705 -9.779 1.00 88.31 346 VAL A N 1
ATOM 2667 C CA . VAL A 1 346 ? 34.650 -15.970 -9.514 1.00 88.31 346 VAL A CA 1
ATOM 2668 C C . VAL A 1 346 ? 34.280 -15.192 -10.769 1.00 88.31 346 VAL A C 1
ATOM 2670 O O . VAL A 1 346 ? 35.107 -14.461 -11.317 1.00 88.31 346 VAL A O 1
ATOM 2673 N N . ILE A 1 347 ? 33.035 -15.340 -11.210 1.00 87.75 347 ILE A N 1
ATOM 2674 C CA . ILE A 1 347 ? 32.448 -14.564 -12.300 1.00 87.75 347 ILE A CA 1
ATOM 2675 C C . ILE A 1 347 ? 31.509 -13.535 -11.670 1.00 87.75 347 ILE A C 1
ATOM 2677 O O . ILE A 1 347 ? 30.533 -13.925 -11.028 1.00 87.75 347 ILE A O 1
ATOM 2681 N N . LEU A 1 348 ? 31.807 -12.244 -11.833 1.00 85.56 348 LEU A N 1
ATOM 2682 C CA . LEU A 1 348 ? 30.954 -11.136 -11.386 1.00 85.56 348 LEU A CA 1
ATOM 2683 C C . LEU A 1 348 ? 30.238 -10.522 -12.586 1.00 85.56 348 LEU A C 1
ATOM 2685 O O . LEU A 1 348 ? 30.909 -10.099 -13.523 1.00 85.56 348 LEU A O 1
ATOM 2689 N N . PHE A 1 349 ? 28.912 -10.429 -12.529 1.00 86.06 349 PHE A N 1
ATOM 2690 C CA . PHE A 1 349 ? 28.058 -9.859 -13.576 1.00 86.06 349 PHE A CA 1
ATOM 2691 C C . PHE A 1 349 ? 27.463 -8.518 -13.123 1.00 86.06 349 PHE A C 1
ATOM 2693 O O . PHE A 1 349 ? 27.154 -8.351 -11.939 1.00 86.06 349 PHE A O 1
ATOM 2700 N N . ASP A 1 350 ? 27.269 -7.572 -14.046 1.00 79.81 350 ASP A N 1
ATOM 2701 C CA . ASP A 1 350 ? 26.695 -6.248 -13.753 1.00 79.81 350 ASP A CA 1
ATOM 2702 C C . ASP A 1 350 ? 25.158 -6.173 -13.808 1.00 79.81 350 ASP A C 1
ATOM 2704 O O . ASP A 1 350 ? 24.583 -5.153 -13.430 1.00 79.81 350 ASP A O 1
ATOM 2708 N N . ARG A 1 351 ? 24.471 -7.274 -14.151 1.00 85.69 351 ARG A N 1
ATOM 2709 C CA . ARG A 1 351 ? 23.014 -7.425 -13.981 1.00 85.69 351 ARG A CA 1
ATOM 2710 C C . ARG A 1 351 ? 22.650 -8.669 -13.153 1.00 85.69 351 ARG A C 1
ATOM 2712 O O . ARG A 1 351 ? 23.496 -9.547 -12.944 1.00 85.69 351 ARG A O 1
ATOM 2719 N N . PRO A 1 352 ? 21.411 -8.755 -12.634 1.00 86.88 352 PRO A N 1
ATOM 2720 C CA . PRO A 1 352 ? 20.861 -9.987 -12.070 1.00 86.88 352 PRO A CA 1
ATOM 2721 C C . PRO A 1 352 ? 20.859 -11.160 -13.066 1.00 86.88 352 PRO A C 1
ATOM 2723 O O . PRO A 1 352 ? 21.090 -10.982 -14.260 1.00 86.88 352 PRO A O 1
ATOM 2726 N N . TRP A 1 353 ? 20.566 -12.361 -12.565 1.00 86.38 353 TRP A N 1
ATOM 2727 C CA . TRP A 1 353 ? 20.388 -13.600 -13.336 1.00 86.38 353 TRP A CA 1
ATOM 2728 C C . TRP A 1 353 ? 21.562 -13.989 -14.252 1.00 86.38 353 TRP A C 1
ATOM 2730 O O . TRP A 1 353 ? 21.374 -14.705 -15.230 1.00 86.38 353 TRP A O 1
ATOM 2740 N N . PHE A 1 354 ? 22.784 -13.571 -13.906 1.00 88.00 354 PHE A N 1
ATOM 2741 C CA . PHE A 1 354 ? 24.016 -13.848 -14.662 1.00 88.00 354 PHE A CA 1
ATOM 2742 C C . PHE A 1 354 ? 24.034 -13.221 -16.066 1.00 88.00 354 PHE A C 1
ATOM 2744 O O . PHE A 1 354 ? 24.718 -13.702 -16.969 1.00 88.00 354 PHE A O 1
ATOM 2751 N N . LEU A 1 355 ? 23.274 -12.138 -16.243 1.00 87.88 355 LEU A N 1
ATOM 2752 C CA . LEU A 1 355 ? 23.130 -11.421 -17.504 1.00 87.88 355 LEU A CA 1
ATOM 2753 C C . LEU A 1 355 ? 24.112 -10.242 -17.596 1.00 87.88 355 LEU A C 1
ATOM 2755 O O . LEU A 1 355 ? 24.558 -9.698 -16.586 1.00 87.88 355 LEU A O 1
ATOM 2759 N N . GLY A 1 356 ? 24.367 -9.770 -18.818 1.00 82.56 356 GLY A N 1
ATOM 2760 C CA . GLY A 1 356 ? 25.102 -8.521 -19.062 1.00 82.56 356 GLY A CA 1
ATOM 2761 C C . GLY A 1 356 ? 26.627 -8.659 -19.090 1.00 82.56 356 GLY A C 1
ATOM 2762 O O . GLY A 1 356 ? 27.177 -9.676 -19.517 1.00 82.56 356 GLY A O 1
ATOM 2763 N N . GLY A 1 357 ? 27.322 -7.590 -18.700 1.00 79.00 357 GLY A N 1
ATOM 2764 C CA . GLY A 1 357 ? 28.781 -7.535 -18.689 1.00 79.00 357 GLY A CA 1
ATOM 2765 C C . GLY A 1 357 ? 29.353 -8.289 -17.492 1.00 79.00 357 GLY A C 1
ATOM 2766 O O . GLY A 1 357 ? 28.854 -8.153 -16.376 1.00 79.00 357 GLY A O 1
ATOM 2767 N N . TYR A 1 358 ? 30.425 -9.060 -17.701 1.00 82.62 358 TYR A N 1
ATOM 2768 C CA . TYR A 1 358 ? 31.074 -9.820 -16.631 1.00 82.62 358 TYR A CA 1
ATOM 2769 C C . TYR A 1 358 ? 32.585 -9.593 -16.544 1.00 82.62 358 TYR A C 1
ATOM 2771 O O . TYR A 1 358 ? 33.249 -9.266 -17.529 1.00 82.62 358 TYR A O 1
ATOM 2779 N N . SER A 1 359 ? 33.129 -9.819 -15.349 1.00 79.44 359 SER A N 1
ATOM 2780 C CA . SER A 1 359 ? 34.565 -9.913 -15.076 1.00 79.44 359 SER A CA 1
ATOM 2781 C C . SER A 1 359 ? 34.919 -11.250 -14.421 1.00 79.44 359 SER A C 1
ATOM 2783 O O . SER A 1 359 ? 34.087 -11.882 -13.767 1.00 79.44 359 SER A O 1
ATOM 2785 N N . LEU A 1 360 ? 36.164 -11.687 -14.626 1.00 85.75 360 LEU A N 1
ATOM 2786 C CA . LEU A 1 360 ? 36.708 -12.944 -14.112 1.00 85.75 360 LEU A CA 1
ATOM 2787 C C . LEU A 1 360 ? 37.796 -12.649 -13.084 1.00 85.75 360 LEU A C 1
ATOM 2789 O O . LEU A 1 360 ? 38.732 -11.909 -13.378 1.00 85.75 360 LEU A O 1
ATOM 2793 N N . TRP A 1 361 ? 37.677 -13.256 -11.906 1.00 83.44 361 TRP A N 1
ATOM 2794 C CA . TRP A 1 361 ? 38.585 -13.046 -10.782 1.00 83.44 361 TRP A CA 1
ATOM 2795 C C . TRP A 1 361 ? 39.213 -14.372 -10.357 1.00 83.44 361 TRP A C 1
ATOM 2797 O O . TRP A 1 361 ? 38.519 -15.370 -10.146 1.00 83.44 361 TRP A O 1
ATOM 2807 N N . THR A 1 362 ? 40.541 -14.383 -10.247 1.00 84.56 362 THR A N 1
ATOM 2808 C CA . THR A 1 362 ? 41.371 -15.583 -10.064 1.00 84.56 362 THR A CA 1
ATOM 2809 C C . THR A 1 362 ? 42.563 -15.268 -9.173 1.00 84.56 362 THR A C 1
ATOM 2811 O O . THR A 1 362 ? 43.197 -14.241 -9.387 1.00 84.56 362 THR A O 1
ATOM 2814 N N . GLN A 1 363 ? 42.912 -16.161 -8.240 1.00 67.31 363 GLN A N 1
ATOM 2815 C CA . GLN A 1 363 ? 44.124 -16.048 -7.404 1.00 67.31 363 GLN A CA 1
ATOM 2816 C C . GLN A 1 363 ? 44.265 -14.717 -6.632 1.00 67.31 363 GLN A C 1
ATOM 2818 O O . GLN A 1 363 ? 45.373 -14.271 -6.344 1.00 67.31 363 GLN A O 1
ATOM 2823 N N . VAL A 1 364 ? 43.142 -14.096 -6.269 1.00 64.62 364 VAL A N 1
ATOM 2824 C CA . VAL A 1 364 ? 43.110 -12.911 -5.401 1.00 64.62 364 VAL A CA 1
ATOM 2825 C C . VAL A 1 364 ? 43.273 -13.368 -3.952 1.00 64.62 364 VAL A C 1
ATOM 2827 O O . VAL A 1 364 ? 42.482 -14.197 -3.504 1.00 64.62 364 VAL A O 1
ATOM 2830 N N . ASP A 1 365 ? 44.238 -12.831 -3.201 1.00 62.22 365 ASP A N 1
ATOM 2831 C CA . ASP A 1 365 ? 44.365 -13.080 -1.756 1.00 62.22 365 ASP A CA 1
ATOM 2832 C C . ASP A 1 365 ? 44.256 -11.783 -0.945 1.00 62.22 365 ASP A C 1
ATOM 2834 O O . ASP A 1 365 ? 45.247 -11.147 -0.596 1.00 62.22 365 ASP A O 1
ATOM 2838 N N . GLY A 1 366 ? 43.025 -11.393 -0.610 1.00 62.19 366 GLY A N 1
ATOM 2839 C CA . GLY A 1 366 ? 42.775 -10.283 0.308 1.00 62.19 366 GLY A CA 1
ATOM 2840 C C . GLY A 1 366 ? 42.891 -8.896 -0.324 1.00 62.19 366 GLY A C 1
ATOM 2841 O O . GLY A 1 366 ? 42.920 -7.905 0.405 1.00 62.19 366 GLY A O 1
ATOM 2842 N N . GLU A 1 367 ? 42.927 -8.801 -1.654 1.00 67.62 367 GLU A N 1
ATOM 2843 C CA . GLU A 1 367 ? 42.824 -7.512 -2.335 1.00 67.62 367 GLU A CA 1
ATOM 2844 C C . GLU A 1 367 ? 41.400 -6.953 -2.221 1.00 67.62 367 GLU A C 1
ATOM 2846 O O . GLU A 1 367 ? 40.402 -7.678 -2.328 1.00 67.62 367 GLU A O 1
ATOM 2851 N N . LYS A 1 368 ? 41.306 -5.634 -2.031 1.00 70.50 368 LYS A N 1
ATOM 2852 C CA . LYS A 1 368 ? 40.030 -4.924 -2.124 1.00 70.50 368 LYS A CA 1
ATOM 2853 C C . LYS A 1 368 ? 39.566 -4.907 -3.573 1.00 70.50 368 LYS A C 1
ATOM 2855 O O . LYS A 1 368 ? 40.337 -4.554 -4.464 1.00 70.50 368 LYS A O 1
ATOM 2860 N N . LEU A 1 369 ? 38.292 -5.214 -3.797 1.00 72.88 369 LEU A N 1
ATOM 2861 C CA . LEU A 1 369 ? 37.693 -5.050 -5.118 1.00 72.88 369 LEU A CA 1
ATOM 2862 C C . LEU A 1 369 ? 37.733 -3.563 -5.535 1.00 72.88 369 LEU A C 1
ATOM 2864 O O . LEU A 1 369 ? 37.510 -2.685 -4.696 1.00 72.88 369 LEU A O 1
ATOM 2868 N N . PRO A 1 370 ? 37.974 -3.239 -6.820 1.00 72.69 370 PRO A N 1
ATOM 2869 C CA . PRO A 1 370 ? 37.855 -1.871 -7.306 1.00 72.69 370 PRO A CA 1
ATOM 2870 C C . PRO A 1 370 ? 36.441 -1.350 -7.058 1.00 72.69 370 PRO A C 1
ATOM 2872 O O . PRO A 1 370 ? 35.458 -2.044 -7.322 1.00 72.69 370 PRO A O 1
ATOM 2875 N N . TRP A 1 371 ? 36.322 -0.117 -6.571 1.00 67.81 371 TRP A N 1
ATOM 2876 C CA . TRP A 1 371 ? 35.051 0.378 -6.037 1.00 67.81 371 TRP A CA 1
ATOM 2877 C C . TRP A 1 371 ? 33.914 0.469 -7.088 1.00 67.81 371 TRP A C 1
ATOM 2879 O O . TRP A 1 371 ? 32.737 0.333 -6.751 1.00 67.81 371 TRP A O 1
ATOM 2889 N N . VAL A 1 372 ? 34.252 0.565 -8.381 1.00 67.38 372 VAL A N 1
ATOM 2890 C CA . VAL A 1 372 ? 33.297 0.434 -9.504 1.00 67.38 372 VAL A CA 1
ATOM 2891 C C . VAL A 1 372 ? 32.673 -0.972 -9.580 1.00 67.38 372 VAL A C 1
ATOM 2893 O O . VAL A 1 372 ? 31.484 -1.102 -9.857 1.00 67.38 372 VAL A O 1
ATOM 2896 N N . TRP A 1 373 ? 33.429 -2.035 -9.288 1.00 70.38 373 TRP A N 1
ATOM 2897 C CA . TRP A 1 373 ? 32.884 -3.398 -9.214 1.00 70.38 373 TRP A CA 1
ATOM 2898 C C . TRP A 1 373 ? 32.078 -3.622 -7.935 1.00 70.38 373 TRP A C 1
ATOM 2900 O O . TRP A 1 373 ? 31.005 -4.215 -8.004 1.00 70.38 373 TRP A O 1
ATOM 2910 N N . ILE A 1 374 ? 32.535 -3.077 -6.799 1.00 71.06 374 ILE A N 1
ATOM 2911 C CA . ILE A 1 374 ? 31.793 -3.087 -5.524 1.00 71.06 374 ILE A CA 1
ATOM 2912 C C . ILE A 1 374 ? 30.389 -2.474 -5.692 1.00 71.06 374 ILE A C 1
ATOM 2914 O O . ILE A 1 374 ? 29.413 -3.013 -5.170 1.00 71.06 374 ILE A O 1
ATOM 2918 N N . SER A 1 375 ? 30.276 -1.375 -6.444 1.00 68.88 375 SER A N 1
ATOM 2919 C CA . SER A 1 375 ? 29.013 -0.658 -6.668 1.00 68.88 375 SER A CA 1
ATOM 2920 C C . SER A 1 375 ? 28.151 -1.215 -7.815 1.00 68.88 375 SER A C 1
ATOM 2922 O O . SER A 1 375 ? 26.923 -1.160 -7.705 1.00 68.88 375 SER A O 1
ATOM 2924 N N . ARG A 1 376 ? 28.731 -1.787 -8.887 1.00 73.06 376 ARG A N 1
ATOM 2925 C CA . ARG A 1 376 ? 27.970 -2.289 -10.058 1.00 73.06 376 ARG A CA 1
ATOM 2926 C C . ARG A 1 376 ? 27.700 -3.800 -10.128 1.00 73.06 376 ARG A C 1
ATOM 2928 O O . ARG A 1 376 ? 26.852 -4.185 -10.922 1.00 73.06 376 ARG A O 1
ATOM 2935 N N . MET A 1 377 ? 28.347 -4.674 -9.349 1.00 79.25 377 MET A N 1
ATOM 2936 C CA . MET A 1 377 ? 28.028 -6.116 -9.425 1.00 79.25 377 MET A CA 1
ATOM 2937 C C . MET A 1 377 ? 26.595 -6.422 -8.941 1.00 79.25 377 MET A C 1
ATOM 2939 O O . MET A 1 377 ? 26.125 -5.818 -7.974 1.00 79.25 377 MET A O 1
ATOM 2943 N N . ARG A 1 378 ? 25.891 -7.339 -9.616 1.00 83.06 378 ARG A N 1
ATOM 2944 C CA . ARG A 1 378 ? 24.486 -7.708 -9.336 1.00 83.06 378 ARG A CA 1
ATOM 2945 C C . ARG A 1 378 ? 24.200 -9.211 -9.362 1.00 83.06 378 ARG A C 1
ATOM 2947 O O . ARG A 1 378 ? 23.185 -9.619 -8.808 1.00 83.06 378 ARG A O 1
ATOM 2954 N N . SER A 1 379 ? 25.077 -10.046 -9.920 1.00 86.75 379 SER A N 1
ATOM 2955 C CA . SER A 1 379 ? 25.039 -11.506 -9.719 1.00 86.75 379 SER A CA 1
ATOM 2956 C C . SER A 1 379 ? 26.442 -12.133 -9.782 1.00 86.75 379 SER A C 1
ATOM 2958 O O . SER A 1 379 ? 27.389 -11.505 -10.262 1.00 86.75 379 SER A O 1
ATOM 2960 N N . LEU A 1 380 ? 26.599 -13.345 -9.233 1.00 87.25 380 LEU A N 1
ATOM 2961 C CA . LEU A 1 380 ? 27.894 -14.015 -9.024 1.00 87.25 380 LEU A CA 1
ATOM 2962 C C . LEU A 1 380 ? 27.799 -15.535 -9.247 1.00 87.25 380 LEU A C 1
ATOM 2964 O O . LEU A 1 380 ? 26.890 -16.172 -8.721 1.00 87.25 380 LEU A O 1
ATOM 2968 N N . ARG A 1 381 ? 28.763 -16.143 -9.953 1.00 87.31 381 ARG A N 1
ATOM 2969 C CA . ARG A 1 381 ? 28.972 -17.613 -9.978 1.00 87.31 381 ARG A CA 1
ATOM 2970 C C . ARG A 1 381 ? 30.401 -17.964 -9.538 1.00 87.31 381 ARG A C 1
ATOM 2972 O O . ARG A 1 381 ? 31.334 -17.232 -9.871 1.00 87.31 381 ARG A O 1
ATOM 2979 N N . VAL A 1 382 ? 30.585 -19.089 -8.839 1.00 86.44 382 VAL A N 1
ATOM 2980 C CA . VAL A 1 382 ? 31.910 -19.667 -8.526 1.00 86.44 382 VAL A CA 1
ATOM 2981 C C . VAL A 1 382 ? 32.086 -20.989 -9.267 1.00 86.44 382 VAL A C 1
ATOM 2983 O O . VAL A 1 382 ? 31.363 -21.948 -9.011 1.00 86.44 382 VAL A O 1
ATOM 2986 N N . VAL A 1 383 ? 33.065 -21.044 -10.170 1.00 87.31 383 VAL A N 1
ATOM 2987 C CA . VAL A 1 383 ? 33.345 -22.195 -11.052 1.00 87.31 383 VAL A CA 1
ATOM 2988 C C . VAL A 1 383 ? 34.806 -22.638 -10.935 1.00 87.31 383 VAL A C 1
ATOM 2990 O O . VAL A 1 383 ? 35.632 -21.916 -10.363 1.00 87.31 383 VAL A O 1
ATOM 2993 N N . LYS A 1 384 ? 35.169 -23.801 -11.492 1.00 87.88 384 LYS A N 1
ATOM 2994 C CA . LYS A 1 384 ? 36.589 -24.131 -11.686 1.00 87.88 384 LYS A CA 1
ATOM 2995 C C . LYS A 1 384 ? 37.186 -23.247 -12.778 1.00 87.88 384 LYS A C 1
ATOM 2997 O O . LYS A 1 384 ? 36.510 -22.848 -13.723 1.00 87.88 384 LYS A O 1
ATOM 3002 N N . HIS A 1 385 ? 38.485 -22.986 -12.697 1.00 86.69 385 HIS A N 1
ATOM 3003 C CA . HIS A 1 385 ? 39.182 -22.133 -13.661 1.00 86.69 385 HIS A CA 1
ATOM 3004 C C . HIS A 1 385 ? 39.113 -22.654 -15.110 1.00 86.69 385 HIS A C 1
ATOM 3006 O O . HIS A 1 385 ? 39.013 -21.871 -16.050 1.00 86.69 385 HIS A O 1
ATOM 3012 N N . GLU A 1 386 ? 39.088 -23.976 -15.294 1.00 84.69 386 GLU A N 1
ATOM 3013 C CA . GLU A 1 386 ? 38.920 -24.633 -16.601 1.00 84.69 386 GLU A CA 1
ATOM 3014 C C . GLU A 1 386 ? 37.504 -24.487 -17.200 1.00 84.69 386 GLU A C 1
ATOM 3016 O O . GLU A 1 386 ? 37.336 -24.538 -18.418 1.00 84.69 386 GLU A O 1
ATOM 3021 N N . GLU A 1 387 ? 36.491 -24.263 -16.356 1.00 86.25 387 GLU A N 1
ATOM 3022 C CA . GLU A 1 387 ? 35.078 -24.107 -16.738 1.00 86.25 387 GLU A CA 1
ATOM 3023 C C . GLU A 1 387 ? 34.729 -22.653 -17.097 1.00 86.25 387 GLU A C 1
ATOM 3025 O O . GLU A 1 387 ? 33.675 -22.385 -17.677 1.00 86.25 387 GLU A O 1
ATOM 3030 N N . ALA A 1 388 ? 35.608 -21.701 -16.770 1.00 82.38 388 ALA A N 1
ATOM 3031 C CA . ALA A 1 388 ? 35.348 -20.280 -16.940 1.00 82.38 388 ALA A CA 1
ATOM 3032 C C . ALA A 1 388 ? 35.120 -19.886 -18.421 1.00 82.38 388 ALA A C 1
ATOM 3034 O O . ALA A 1 388 ? 35.764 -20.428 -19.334 1.00 82.38 388 ALA A O 1
ATOM 3035 N N . PRO A 1 389 ? 34.243 -18.899 -18.702 1.00 79.88 389 PRO A N 1
ATOM 3036 C CA . PRO A 1 389 ? 34.163 -18.257 -20.014 1.00 79.88 389 PRO A CA 1
ATOM 3037 C C . PRO A 1 389 ? 35.495 -17.538 -20.341 1.00 79.88 389 PRO A C 1
ATOM 3039 O O . PRO A 1 389 ? 36.381 -17.451 -19.493 1.00 79.88 389 PRO A O 1
ATOM 3042 N N . PRO A 1 390 ? 35.729 -17.101 -21.591 1.00 74.81 390 PRO A N 1
ATOM 3043 C CA . PRO A 1 390 ? 36.977 -16.447 -21.955 1.00 74.81 390 PRO A CA 1
ATOM 3044 C C . PRO A 1 390 ? 36.994 -15.037 -21.355 1.00 74.81 390 PRO A C 1
ATOM 3046 O O . PRO A 1 390 ? 35.944 -14.437 -21.136 1.00 74.81 390 PRO A O 1
ATOM 3049 N N . SER A 1 391 ? 38.172 -14.476 -21.102 1.00 60.59 391 SER A N 1
ATOM 3050 C CA . SER A 1 391 ? 38.267 -13.093 -20.641 1.00 60.59 391 SER A CA 1
ATOM 3051 C C . SER A 1 391 ? 37.807 -12.122 -21.734 1.00 60.59 391 SER A C 1
ATOM 3053 O O . SER A 1 391 ? 38.451 -11.965 -22.771 1.00 60.59 391 SER A O 1
ATOM 3055 N N . MET A 1 392 ? 36.695 -11.434 -21.477 1.00 55.25 392 MET A N 1
ATOM 3056 C CA . MET A 1 392 ? 36.336 -10.209 -22.189 1.00 55.25 392 MET A CA 1
ATOM 3057 C C . MET A 1 392 ? 37.314 -9.095 -21.773 1.00 55.25 392 MET A C 1
ATOM 3059 O O . MET A 1 392 ? 37.546 -8.926 -20.572 1.00 55.25 392 MET A O 1
ATOM 3063 N N . PRO A 1 393 ? 37.884 -8.311 -22.708 1.00 47.62 393 PRO A N 1
ATOM 3064 C CA . PRO A 1 393 ? 38.743 -7.177 -22.376 1.00 47.62 393 PRO A CA 1
ATOM 3065 C C . PRO A 1 393 ? 37.896 -5.988 -21.887 1.00 47.62 393 PRO A C 1
ATOM 3067 O O . PRO A 1 393 ? 37.669 -5.027 -22.616 1.00 47.62 393 PRO A O 1
ATOM 3070 N N . TYR A 1 394 ? 37.395 -6.064 -20.651 1.00 49.78 394 TYR A N 1
ATOM 3071 C CA . TYR A 1 394 ? 36.587 -5.004 -20.042 1.00 49.78 394 TYR A CA 1
ATOM 3072 C C . TYR A 1 394 ? 37.480 -3.966 -19.345 1.00 49.78 394 TYR A C 1
ATOM 3074 O O . TYR A 1 394 ? 37.731 -4.046 -18.140 1.00 49.78 394 TYR A O 1
ATOM 3082 N N . SER A 1 395 ? 37.988 -2.992 -20.105 1.00 46.94 395 SER A N 1
ATOM 3083 C CA . SER A 1 395 ? 38.716 -1.857 -19.536 1.00 46.94 395 SER A CA 1
ATOM 3084 C C . SER A 1 395 ? 37.749 -0.874 -18.869 1.00 46.94 395 SER A C 1
ATOM 3086 O O . SER A 1 395 ? 36.990 -0.161 -19.521 1.00 46.94 395 SER A O 1
ATOM 3088 N N . VAL A 1 396 ? 37.781 -0.829 -17.536 1.00 52.19 396 VAL A N 1
ATOM 3089 C CA . VAL A 1 396 ? 37.116 0.223 -16.759 1.00 52.19 396 VAL A CA 1
ATOM 3090 C C . VAL A 1 396 ? 37.980 1.479 -16.845 1.00 52.19 396 VAL A C 1
ATOM 3092 O O . VAL A 1 396 ? 38.985 1.587 -16.146 1.00 52.19 396 VAL A O 1
ATOM 3095 N N . HIS A 1 397 ? 37.603 2.416 -17.712 1.00 54.28 397 HIS A N 1
ATOM 3096 C CA . HIS A 1 397 ? 38.161 3.765 -17.707 1.00 54.28 397 HIS A CA 1
ATOM 3097 C C . HIS A 1 397 ? 37.369 4.620 -16.715 1.00 54.28 397 HIS A C 1
ATOM 3099 O O . HIS A 1 397 ? 36.143 4.677 -16.785 1.00 54.28 397 HIS A O 1
ATOM 3105 N N . ASP A 1 398 ? 38.060 5.275 -15.780 1.00 49.03 398 ASP A N 1
ATOM 3106 C CA . ASP A 1 398 ? 37.425 6.081 -14.723 1.00 49.03 398 ASP A CA 1
ATOM 3107 C C . ASP A 1 398 ? 36.642 7.284 -15.299 1.00 49.03 398 ASP A C 1
ATOM 3109 O O . ASP A 1 398 ? 35.695 7.762 -14.674 1.00 49.03 398 ASP A O 1
ATOM 3113 N N . ASP A 1 399 ? 37.000 7.721 -16.513 1.00 50.75 399 ASP A N 1
ATOM 3114 C CA . ASP A 1 399 ? 36.383 8.825 -17.261 1.00 50.75 399 ASP A CA 1
ATOM 3115 C C . ASP A 1 399 ? 34.971 8.508 -17.809 1.00 50.75 399 ASP A C 1
ATOM 3117 O O . ASP A 1 399 ? 34.225 9.429 -18.141 1.00 50.75 399 ASP A O 1
ATOM 3121 N N . ASP A 1 400 ? 34.568 7.230 -17.875 1.00 56.16 400 ASP A N 1
ATOM 3122 C CA . ASP A 1 400 ? 33.223 6.817 -18.324 1.00 56.16 400 ASP A CA 1
ATOM 3123 C C . ASP A 1 400 ? 32.129 7.022 -17.248 1.00 56.16 400 ASP A C 1
ATOM 3125 O O . ASP A 1 400 ? 30.943 6.813 -17.528 1.00 56.16 400 ASP A O 1
ATOM 3129 N N . TYR A 1 401 ? 32.497 7.384 -16.010 1.00 59.19 401 TYR A N 1
ATOM 3130 C CA . TYR A 1 401 ? 31.608 7.333 -14.843 1.00 59.19 401 TYR A CA 1
ATOM 3131 C C . TYR A 1 401 ? 31.399 8.693 -14.169 1.00 59.19 401 TYR A C 1
ATOM 3133 O O . TYR A 1 401 ? 32.327 9.340 -13.679 1.00 59.19 401 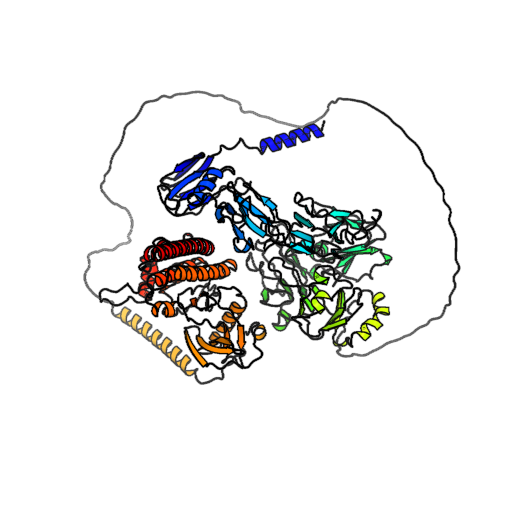TYR A O 1
ATOM 3141 N N . VAL A 1 402 ? 30.132 9.080 -14.033 1.00 57.66 402 VAL A N 1
ATOM 3142 C CA . VAL A 1 402 ? 29.709 10.234 -13.240 1.00 57.66 402 VAL A CA 1
ATOM 3143 C C . VAL A 1 402 ? 29.695 9.865 -11.754 1.00 57.66 402 VAL A C 1
ATOM 3145 O O . VAL A 1 402 ? 28.915 9.018 -11.314 1.00 57.66 402 VAL A O 1
ATOM 3148 N N . LYS A 1 403 ? 30.549 10.539 -10.976 1.00 55.12 403 LYS A N 1
ATOM 3149 C CA . LYS A 1 403 ? 30.637 10.437 -9.510 1.00 55.12 403 LYS A CA 1
ATOM 3150 C C . LYS A 1 403 ? 29.592 11.352 -8.856 1.00 55.12 403 LYS A C 1
ATOM 3152 O O . LYS A 1 403 ? 29.803 12.563 -8.802 1.00 55.12 403 LYS A O 1
ATOM 3157 N N . SER A 1 404 ? 28.498 10.790 -8.327 1.00 49.81 404 SER A N 1
ATOM 3158 C CA . SER A 1 404 ? 27.567 11.536 -7.462 1.00 49.81 404 SER A CA 1
ATOM 3159 C C . SER A 1 404 ? 27.888 11.306 -5.981 1.00 49.81 404 SER A C 1
ATOM 3161 O O . SER A 1 404 ? 28.067 10.167 -5.538 1.00 49.81 404 SER A O 1
ATOM 3163 N N . PHE A 1 405 ? 27.947 12.391 -5.207 1.00 41.91 405 PHE A N 1
ATOM 3164 C CA . PHE A 1 405 ? 28.226 12.366 -3.770 1.00 41.91 405 PHE A CA 1
ATOM 3165 C C . PHE A 1 405 ? 26.927 12.323 -2.959 1.00 41.91 405 PHE A C 1
ATOM 3167 O O . PHE A 1 405 ? 26.282 13.350 -2.767 1.00 41.91 405 PHE A O 1
ATOM 3174 N N . VAL A 1 406 ? 26.586 11.144 -2.433 1.00 45.31 406 VAL A N 1
ATOM 3175 C CA . VAL A 1 406 ? 25.556 10.998 -1.392 1.00 45.31 406 VAL A CA 1
ATOM 3176 C C . VAL A 1 406 ? 26.205 11.223 -0.017 1.00 45.31 406 VAL A C 1
ATOM 3178 O O . VAL A 1 406 ? 27.421 11.085 0.142 1.00 45.31 406 VAL A O 1
ATOM 3181 N N . TRP A 1 407 ? 25.437 11.647 0.990 1.00 33.22 407 TRP A N 1
ATOM 3182 C CA . TRP A 1 407 ? 26.024 12.151 2.235 1.00 33.22 407 TRP A CA 1
ATOM 3183 C C . TRP A 1 407 ? 26.694 11.052 3.089 1.00 33.22 407 TRP A C 1
ATOM 3185 O O . TRP A 1 407 ? 26.091 10.045 3.454 1.00 33.22 407 TRP A O 1
ATOM 3195 N N . LYS A 1 408 ? 27.957 11.306 3.457 1.00 33.09 408 LYS A N 1
ATOM 3196 C CA . LYS A 1 408 ? 28.833 10.591 4.413 1.00 33.09 408 LYS A CA 1
ATOM 3197 C C . LYS A 1 408 ? 29.146 9.094 4.243 1.00 33.09 408 LYS A C 1
ATOM 3199 O O . LYS A 1 408 ? 30.278 8.751 4.570 1.00 33.09 408 LYS A O 1
ATOM 3204 N N . PHE A 1 409 ? 28.239 8.217 3.804 1.00 36.56 409 PHE A N 1
ATOM 3205 C CA . PHE A 1 409 ? 28.453 6.753 3.916 1.00 36.56 409 PHE A CA 1
ATOM 3206 C C . PHE A 1 409 ? 28.118 5.905 2.679 1.00 36.56 409 PHE A C 1
ATOM 3208 O O . PHE A 1 409 ? 28.274 4.688 2.723 1.00 36.56 409 PHE A O 1
ATOM 3215 N N . ALA A 1 410 ? 27.699 6.511 1.571 1.00 42.22 410 ALA A N 1
ATOM 3216 C CA . ALA A 1 410 ? 27.562 5.820 0.291 1.00 42.22 410 ALA A CA 1
ATOM 3217 C C . ALA A 1 410 ? 27.838 6.782 -0.868 1.00 42.22 410 ALA A C 1
ATOM 3219 O O . ALA A 1 410 ? 27.694 7.995 -0.737 1.00 42.22 410 ALA A O 1
ATOM 3220 N N . SER A 1 411 ? 28.193 6.232 -2.022 1.00 50.22 411 SER A N 1
ATOM 3221 C CA . SER A 1 411 ? 28.275 6.959 -3.289 1.00 50.22 411 SER A CA 1
ATOM 3222 C C . SER A 1 411 ? 27.739 6.069 -4.404 1.00 50.22 411 SER A C 1
ATOM 3224 O O . SER A 1 411 ? 27.830 4.846 -4.319 1.00 50.22 411 SER A O 1
ATOM 3226 N N . MET A 1 412 ? 27.171 6.669 -5.447 1.00 57.69 412 MET A N 1
ATOM 3227 C CA . MET A 1 412 ? 26.601 5.940 -6.582 1.00 57.69 412 MET A CA 1
ATOM 3228 C C . MET A 1 412 ? 27.251 6.429 -7.875 1.00 57.69 412 MET A C 1
ATOM 3230 O O . MET A 1 412 ? 27.404 7.634 -8.087 1.00 57.69 412 MET A O 1
ATOM 3234 N N . MET A 1 413 ? 27.670 5.475 -8.706 1.00 62.38 413 MET A N 1
ATOM 3235 C CA . MET A 1 413 ? 28.265 5.728 -10.016 1.00 62.38 413 MET A CA 1
ATOM 3236 C C . MET A 1 413 ? 27.207 5.556 -11.092 1.00 62.38 413 MET A C 1
ATOM 3238 O O . MET A 1 413 ? 26.519 4.539 -11.113 1.00 62.38 413 MET A O 1
ATOM 3242 N N . PHE A 1 414 ? 27.142 6.521 -11.999 1.00 71.69 414 PHE A N 1
ATOM 3243 C CA . PHE A 1 414 ? 26.300 6.481 -13.187 1.00 71.69 414 PHE A CA 1
ATOM 3244 C C . PHE A 1 414 ? 27.221 6.416 -14.408 1.00 71.69 414 PHE A C 1
ATOM 3246 O O . PHE A 1 414 ? 27.959 7.372 -14.659 1.00 71.69 414 PHE A O 1
ATOM 3253 N N . LYS A 1 415 ? 27.247 5.301 -15.149 1.00 74.69 415 LYS A N 1
ATOM 3254 C CA . LYS A 1 415 ? 28.079 5.202 -16.359 1.00 74.69 415 LYS A CA 1
ATOM 3255 C C . LYS A 1 415 ? 27.401 5.944 -17.514 1.00 74.69 415 LYS A C 1
ATOM 3257 O O . LYS A 1 415 ? 26.196 5.837 -17.708 1.00 74.69 415 LYS A O 1
ATOM 3262 N N . ILE A 1 416 ? 28.158 6.700 -18.302 1.00 76.38 416 ILE A N 1
ATOM 3263 C CA . ILE A 1 416 ? 27.601 7.449 -19.438 1.00 76.38 416 ILE A CA 1
ATOM 3264 C C . ILE A 1 416 ? 27.156 6.462 -20.532 1.00 76.38 416 ILE A C 1
ATOM 3266 O O . ILE A 1 416 ? 27.929 5.605 -20.962 1.00 76.38 416 ILE A O 1
ATOM 3270 N N . GLY A 1 417 ? 25.907 6.586 -20.987 1.00 77.81 417 GLY A N 1
ATOM 3271 C CA . GLY A 1 417 ? 25.245 5.650 -21.901 1.00 77.81 417 GLY A CA 1
ATOM 3272 C C . GLY A 1 417 ? 24.581 4.445 -21.217 1.00 77.81 417 GLY A C 1
ATOM 3273 O O . GLY A 1 417 ? 24.158 3.521 -21.906 1.00 77.81 417 GLY A O 1
ATOM 3274 N N . GLU A 1 418 ? 24.506 4.414 -19.884 1.00 80.25 418 GLU A N 1
ATOM 3275 C CA . GLU A 1 418 ? 23.900 3.313 -19.124 1.00 80.25 418 GLU A CA 1
ATOM 3276 C C . GLU A 1 418 ? 22.373 3.446 -19.030 1.00 80.25 418 GLU A C 1
ATOM 3278 O O . GLU A 1 418 ? 21.831 4.545 -18.888 1.00 80.25 418 GLU A O 1
ATOM 3283 N N . ALA A 1 419 ? 21.681 2.309 -19.101 1.00 86.94 419 ALA A N 1
ATOM 3284 C CA . ALA A 1 419 ? 20.230 2.200 -19.005 1.00 86.94 419 ALA A CA 1
ATOM 3285 C C . ALA A 1 419 ? 19.883 1.032 -18.071 1.00 86.94 419 ALA A C 1
ATOM 3287 O O . ALA A 1 419 ? 20.163 -0.125 -18.385 1.00 86.94 419 ALA A O 1
ATOM 3288 N N . VAL A 1 420 ? 19.290 1.338 -16.915 1.00 87.56 420 VAL A N 1
ATOM 3289 C CA . VAL A 1 420 ? 18.945 0.371 -15.865 1.00 87.56 420 VAL A CA 1
ATOM 3290 C C . VAL A 1 420 ? 17.421 0.254 -15.768 1.00 87.56 420 VAL A C 1
ATOM 3292 O O . VAL A 1 420 ? 16.783 1.130 -15.180 1.00 87.56 420 VAL A O 1
ATOM 3295 N N . PRO A 1 421 ? 16.812 -0.807 -16.334 1.00 89.62 421 PRO A N 1
ATOM 3296 C CA . PRO A 1 421 ? 15.356 -0.975 -16.386 1.00 89.62 421 PRO A CA 1
ATOM 3297 C C . PRO A 1 421 ? 14.741 -1.404 -15.045 1.00 89.62 421 PRO A C 1
ATOM 3299 O O . PRO A 1 421 ? 13.523 -1.360 -14.896 1.00 89.62 421 PRO A O 1
ATOM 3302 N N . GLY A 1 422 ? 15.551 -1.813 -14.064 1.00 87.06 422 GLY A N 1
ATOM 3303 C CA . GLY A 1 422 ? 15.073 -2.219 -12.746 1.00 87.06 422 GLY A CA 1
ATOM 3304 C C . GLY A 1 422 ? 16.024 -1.814 -11.630 1.00 87.06 422 GLY A C 1
ATOM 3305 O O . GLY A 1 422 ? 17.152 -2.293 -11.589 1.00 87.06 422 GLY A O 1
ATOM 3306 N N . VAL A 1 423 ? 15.537 -0.953 -10.735 1.00 79.31 423 VAL A N 1
ATOM 3307 C CA . VAL A 1 423 ? 16.191 -0.536 -9.490 1.00 79.31 423 VAL A CA 1
ATOM 3308 C C . VAL A 1 423 ? 15.461 -1.193 -8.321 1.00 79.31 423 VAL A C 1
ATOM 3310 O O . VAL A 1 423 ? 14.288 -0.901 -8.072 1.00 79.31 423 VAL A O 1
ATOM 3313 N N . GLY A 1 424 ? 16.142 -2.087 -7.608 1.00 70.31 424 GLY A N 1
ATOM 3314 C CA . GLY A 1 424 ? 15.580 -2.795 -6.457 1.00 70.31 424 GLY A CA 1
ATOM 3315 C C . GLY A 1 424 ? 15.521 -1.921 -5.200 1.00 70.31 424 GLY A C 1
ATOM 3316 O O . GLY A 1 424 ? 16.333 -1.014 -5.017 1.00 70.31 424 GLY A O 1
ATOM 3317 N N . GLU A 1 425 ? 14.609 -2.226 -4.271 1.00 62.50 425 GLU A N 1
ATOM 3318 C CA . GLU A 1 425 ? 14.430 -1.462 -3.015 1.00 62.50 425 GLU A CA 1
ATOM 3319 C C . GLU A 1 425 ? 15.728 -1.303 -2.198 1.00 62.50 425 GLU A C 1
ATOM 3321 O O . GLU A 1 425 ? 15.965 -0.276 -1.568 1.00 62.50 425 GLU A O 1
ATOM 3326 N N . TYR A 1 426 ? 16.629 -2.285 -2.267 1.00 58.06 426 TYR A N 1
ATOM 3327 C CA . TYR A 1 426 ? 17.941 -2.252 -1.609 1.00 58.06 426 TYR A CA 1
ATOM 3328 C C . TYR A 1 426 ? 18.929 -1.217 -2.169 1.00 58.06 426 TYR A C 1
ATOM 3330 O O . TYR A 1 426 ? 19.908 -0.880 -1.496 1.00 58.06 426 TYR A O 1
ATOM 3338 N N . GLU A 1 427 ? 18.713 -0.753 -3.398 1.00 62.59 427 GLU A N 1
ATOM 3339 C CA . GLU A 1 427 ? 19.523 0.279 -4.050 1.00 62.59 427 GLU A CA 1
ATOM 3340 C C . GLU A 1 427 ? 19.035 1.683 -3.655 1.00 62.59 427 GLU A C 1
ATOM 3342 O O . GLU A 1 427 ? 19.842 2.604 -3.535 1.00 62.59 427 GLU A O 1
ATOM 3347 N N . LYS A 1 428 ? 17.743 1.818 -3.312 1.00 61.56 428 LYS A N 1
ATOM 3348 C CA . LYS A 1 428 ? 17.086 3.018 -2.752 1.00 61.56 428 LYS A CA 1
ATOM 3349 C C . LYS A 1 428 ? 17.440 3.226 -1.268 1.00 61.56 428 LYS A C 1
ATOM 3351 O O . LYS A 1 428 ? 16.585 3.422 -0.409 1.00 61.56 428 LYS A O 1
ATOM 3356 N N . ARG A 1 429 ? 18.730 3.108 -0.949 1.00 50.91 429 ARG A N 1
ATOM 3357 C CA . ARG A 1 429 ? 19.286 2.684 0.351 1.00 50.91 429 ARG A CA 1
ATOM 3358 C C . ARG A 1 429 ? 19.040 3.617 1.552 1.00 50.91 429 ARG A C 1
ATOM 3360 O O . ARG A 1 429 ? 19.473 3.298 2.658 1.00 50.91 429 ARG A O 1
ATOM 3367 N N . SER A 1 430 ? 18.347 4.738 1.370 1.00 44.25 430 SER A N 1
ATOM 3368 C CA . SER A 1 430 ? 17.951 5.662 2.436 1.00 44.25 430 SER A CA 1
ATOM 3369 C C . SER A 1 430 ? 16.687 6.442 2.067 1.00 44.25 430 SER A C 1
ATOM 3371 O O . SER A 1 430 ? 16.599 6.966 0.963 1.00 44.25 430 SER A O 1
ATOM 3373 N N . LYS A 1 431 ? 15.764 6.617 3.025 1.00 43.31 431 LYS A N 1
ATOM 3374 C CA . LYS A 1 431 ? 14.619 7.548 2.913 1.00 43.31 431 LYS A CA 1
ATOM 3375 C C . LYS A 1 431 ? 14.982 9.022 3.186 1.00 43.31 431 LYS A C 1
ATOM 3377 O O . LYS A 1 431 ? 14.090 9.840 3.340 1.00 43.31 431 LYS A O 1
ATOM 3382 N N . THR A 1 432 ? 16.267 9.341 3.317 1.00 41.19 432 THR A N 1
ATOM 3383 C CA . THR A 1 432 ? 16.786 10.711 3.461 1.00 41.19 432 THR A CA 1
ATOM 3384 C C . THR A 1 432 ? 17.082 11.316 2.087 1.00 41.19 432 THR A C 1
ATOM 3386 O O . THR A 1 432 ? 17.388 10.546 1.170 1.00 41.19 432 THR A O 1
ATOM 3389 N N . PRO A 1 433 ? 17.073 12.654 1.939 1.00 46.06 433 PRO A N 1
ATOM 3390 C CA . PRO A 1 433 ? 17.313 13.299 0.654 1.00 46.06 433 PRO A CA 1
ATOM 3391 C C . PRO A 1 433 ? 18.708 12.981 0.107 1.00 46.06 433 PRO A C 1
ATOM 3393 O O . PRO A 1 433 ? 19.664 12.746 0.853 1.00 46.06 433 PRO A O 1
ATOM 3396 N N . ILE A 1 434 ? 18.815 12.986 -1.220 1.00 54.12 434 ILE A N 1
ATOM 3397 C CA . ILE A 1 434 ? 20.055 12.747 -1.957 1.00 54.12 434 ILE A CA 1
ATOM 3398 C C . ILE A 1 434 ? 20.269 13.927 -2.896 1.00 54.12 434 ILE A C 1
ATOM 3400 O O . ILE A 1 434 ? 19.536 14.107 -3.867 1.00 54.12 434 ILE A O 1
ATOM 3404 N N . ALA A 1 435 ? 21.320 14.701 -2.640 1.00 57.41 435 ALA A N 1
ATOM 3405 C CA . ALA A 1 435 ? 21.855 15.612 -3.635 1.00 57.41 435 ALA A CA 1
ATOM 3406 C C . ALA A 1 435 ? 22.461 14.821 -4.811 1.00 57.41 435 ALA A C 1
ATOM 3408 O O . ALA A 1 435 ? 23.258 13.897 -4.625 1.00 57.41 435 ALA A O 1
ATOM 3409 N N . PHE A 1 436 ? 22.122 15.216 -6.037 1.00 63.12 436 PHE A N 1
ATOM 3410 C CA . PHE A 1 436 ? 22.674 14.642 -7.264 1.00 63.12 436 PHE A CA 1
ATOM 3411 C C . PHE A 1 436 ? 23.621 15.639 -7.921 1.00 63.12 436 PHE A C 1
ATOM 3413 O O . PHE A 1 436 ? 23.240 16.780 -8.172 1.00 63.12 436 PHE A O 1
ATOM 3420 N N . THR A 1 437 ? 24.844 15.214 -8.250 1.00 65.12 437 THR A N 1
ATOM 3421 C CA . THR A 1 437 ? 25.785 16.029 -9.038 1.00 65.12 437 THR A CA 1
ATOM 3422 C C . THR A 1 437 ? 25.775 15.574 -10.494 1.00 65.12 437 THR A C 1
ATOM 3424 O O . THR A 1 437 ? 26.200 14.459 -10.786 1.00 65.12 437 THR A O 1
ATOM 3427 N N . ILE A 1 438 ? 25.311 16.433 -11.409 1.00 71.69 438 ILE A N 1
ATOM 3428 C CA . ILE A 1 438 ? 25.206 16.119 -12.845 1.00 71.69 438 ILE A CA 1
ATOM 3429 C C . ILE A 1 438 ? 26.206 16.983 -13.634 1.00 71.69 438 ILE A C 1
ATOM 3431 O O . ILE A 1 438 ? 26.069 18.210 -13.637 1.00 71.69 438 ILE A O 1
ATOM 3435 N N . PRO A 1 439 ? 27.216 16.383 -14.296 1.00 71.88 439 PRO A N 1
ATOM 3436 C CA . PRO A 1 439 ? 28.185 17.117 -15.106 1.00 71.88 439 PRO A CA 1
ATOM 3437 C C . PRO A 1 439 ? 27.560 17.799 -16.335 1.00 71.88 439 PRO A C 1
ATOM 3439 O O . PRO A 1 439 ? 26.593 17.284 -16.903 1.00 71.88 439 PRO A O 1
ATOM 3442 N N . PRO A 1 440 ? 28.136 18.920 -16.812 1.00 76.19 440 PRO A N 1
ATOM 3443 C CA . PRO A 1 440 ? 27.701 19.561 -18.050 1.00 76.19 440 PRO A CA 1
ATOM 3444 C C . PRO A 1 440 ? 27.736 18.596 -19.243 1.00 76.19 440 PRO A C 1
ATOM 3446 O O . PRO A 1 440 ? 28.735 17.917 -19.467 1.00 76.19 440 PRO A O 1
ATOM 3449 N N . GLY A 1 441 ? 26.659 18.567 -20.031 1.00 77.50 441 GLY A N 1
ATOM 3450 C CA . GLY A 1 441 ? 26.532 17.690 -21.203 1.00 77.50 441 GLY A CA 1
ATOM 3451 C C . GLY A 1 441 ? 25.960 16.295 -20.918 1.00 77.50 441 GLY A C 1
ATOM 3452 O O . GLY A 1 441 ? 25.798 15.520 -21.862 1.00 77.50 441 GLY A O 1
ATOM 3453 N N . ILE A 1 442 ? 25.624 15.982 -19.661 1.00 82.12 442 ILE A N 1
ATOM 3454 C CA . ILE A 1 442 ? 24.948 14.743 -19.249 1.00 82.12 442 ILE A CA 1
ATOM 3455 C C . ILE A 1 442 ? 23.491 15.034 -18.862 1.00 82.12 442 ILE A C 1
ATOM 3457 O O . ILE A 1 442 ? 23.163 16.112 -18.364 1.00 82.12 442 ILE A O 1
ATOM 3461 N N . VAL A 1 443 ? 22.610 14.063 -19.104 1.00 83.00 443 VAL A N 1
ATOM 3462 C CA . VAL A 1 443 ? 21.198 14.068 -18.716 1.00 83.00 443 VAL A CA 1
ATOM 3463 C C . VAL A 1 443 ? 20.887 12.765 -17.981 1.00 83.00 443 VAL A C 1
ATOM 3465 O O . VAL A 1 443 ? 20.939 11.687 -18.572 1.00 83.00 443 VAL A O 1
ATOM 3468 N N . LEU A 1 444 ? 20.547 12.863 -16.696 1.00 83.12 444 LEU A N 1
ATOM 3469 C CA . LEU A 1 444 ? 20.005 11.746 -15.920 1.00 83.12 444 LEU A CA 1
ATOM 3470 C C . LEU A 1 444 ? 18.492 11.693 -16.143 1.00 83.12 444 LEU A C 1
ATOM 3472 O O . LEU A 1 444 ? 17.812 12.699 -15.964 1.00 83.12 444 LEU A O 1
ATOM 3476 N N . VAL A 1 445 ? 17.957 10.537 -16.519 1.00 84.44 445 VAL A N 1
ATOM 3477 C CA . VAL A 1 445 ? 16.515 10.303 -16.663 1.00 84.44 445 VAL A CA 1
ATOM 3478 C C . VAL A 1 445 ? 16.086 9.345 -15.561 1.00 84.44 445 VAL A C 1
ATOM 3480 O O . VAL A 1 445 ? 16.651 8.259 -15.474 1.00 84.44 445 VAL A O 1
ATOM 3483 N N . LEU A 1 446 ? 15.110 9.726 -14.738 1.00 84.62 446 LEU A N 1
ATOM 3484 C CA . LEU A 1 446 ? 14.519 8.882 -13.692 1.00 84.62 446 LEU A CA 1
ATOM 3485 C C . LEU A 1 446 ? 13.056 8.606 -14.046 1.00 84.62 446 LEU A C 1
ATOM 3487 O O . LEU A 1 446 ? 12.314 9.556 -14.290 1.00 84.62 446 LEU A O 1
ATOM 3491 N N . CYS A 1 447 ? 12.635 7.341 -14.071 1.00 85.31 447 CYS A N 1
ATOM 3492 C CA . CYS A 1 447 ? 11.268 6.947 -14.428 1.00 85.31 447 CYS A CA 1
ATOM 3493 C C . CYS A 1 447 ? 10.541 6.287 -13.250 1.00 85.31 447 CYS A C 1
ATOM 3495 O O . CYS A 1 447 ? 11.124 5.482 -12.515 1.00 85.31 447 CYS A O 1
ATOM 3497 N N . SER A 1 448 ? 9.261 6.638 -13.072 1.00 85.25 448 SER A N 1
ATOM 3498 C CA . SER A 1 448 ? 8.432 6.200 -11.938 1.00 85.25 448 SER A CA 1
ATOM 3499 C C . SER A 1 448 ? 8.027 4.724 -11.968 1.00 85.25 448 SER A C 1
ATOM 3501 O O . SER A 1 448 ? 7.496 4.222 -10.980 1.00 85.25 448 SER A O 1
ATOM 3503 N N . ASP A 1 449 ? 8.230 4.020 -13.082 1.00 86.62 449 ASP A N 1
ATOM 3504 C CA . ASP A 1 449 ? 8.079 2.570 -13.145 1.00 86.62 449 ASP A CA 1
ATOM 3505 C C . ASP A 1 449 ? 9.301 1.888 -13.781 1.00 86.62 449 ASP A C 1
ATOM 3507 O O . ASP A 1 449 ? 10.312 2.517 -14.115 1.00 86.62 449 ASP A O 1
ATOM 3511 N N . PHE A 1 450 ? 9.260 0.562 -13.823 1.00 89.12 450 PHE A N 1
ATOM 3512 C CA . PHE A 1 450 ? 10.290 -0.277 -14.408 1.00 89.12 450 PHE A CA 1
ATOM 3513 C C . PHE A 1 450 ? 10.335 -0.136 -15.940 1.00 89.12 450 PHE A C 1
ATOM 3515 O O . PHE A 1 450 ? 9.420 0.389 -16.558 1.00 89.12 450 PHE A O 1
ATOM 3522 N N . ASN A 1 451 ? 11.412 -0.615 -16.562 1.00 91.56 451 ASN A N 1
ATOM 3523 C CA . ASN A 1 451 ? 11.633 -0.631 -18.013 1.00 91.56 451 ASN A CA 1
ATOM 3524 C C . ASN A 1 451 ? 11.500 0.723 -18.743 1.00 91.56 451 ASN A C 1
ATOM 3526 O O . ASN A 1 451 ? 11.250 0.756 -19.946 1.00 91.56 451 ASN A O 1
ATOM 3530 N N . PHE A 1 452 ? 11.692 1.833 -18.021 1.00 91.00 452 PHE A N 1
ATOM 3531 C CA . PHE A 1 452 ? 11.464 3.208 -18.489 1.00 91.00 452 PHE A CA 1
ATOM 3532 C C . PHE A 1 452 ? 9.986 3.525 -18.807 1.00 91.00 452 PHE A C 1
ATOM 3534 O O . PHE A 1 452 ? 9.693 4.463 -19.547 1.00 91.00 452 PHE A O 1
ATOM 3541 N N . GLU A 1 453 ? 9.058 2.761 -18.214 1.00 86.12 453 GLU A N 1
ATOM 3542 C CA . GLU A 1 453 ? 7.611 3.009 -18.216 1.00 86.12 453 GLU A CA 1
ATOM 3543 C C . GLU A 1 453 ? 7.227 4.119 -17.204 1.00 86.12 453 GLU A C 1
ATOM 3545 O O . GLU A 1 453 ? 7.924 4.388 -16.217 1.00 86.12 453 GLU A O 1
ATOM 3550 N N . GLY A 1 454 ? 6.068 4.748 -17.427 1.00 84.94 454 GLY A N 1
ATOM 3551 C CA . GLY A 1 454 ? 5.489 5.755 -16.535 1.00 84.94 454 GLY A CA 1
ATOM 3552 C C . GLY A 1 454 ? 6.111 7.153 -16.659 1.00 84.94 454 GLY A C 1
ATOM 3553 O O . GLY A 1 454 ? 6.557 7.583 -17.721 1.00 84.94 454 GLY A O 1
ATOM 3554 N N . SER A 1 455 ? 6.108 7.908 -15.558 1.00 85.19 455 SER A N 1
ATOM 3555 C CA . SER A 1 455 ? 6.553 9.303 -15.538 1.00 85.19 455 SER A CA 1
ATOM 3556 C C . SER A 1 455 ? 8.080 9.397 -15.509 1.00 85.19 455 SER A C 1
ATOM 3558 O O . SER A 1 455 ? 8.688 9.336 -14.439 1.00 85.19 455 SER A O 1
ATOM 3560 N N . CYS A 1 456 ? 8.696 9.572 -16.679 1.00 84.44 456 CYS A N 1
ATOM 3561 C CA . CYS A 1 456 ? 10.126 9.849 -16.826 1.00 84.44 456 CYS A CA 1
ATOM 3562 C C . CYS A 1 456 ? 10.443 11.352 -16.725 1.00 84.44 456 CYS A C 1
ATOM 3564 O O . CYS A 1 456 ? 9.950 12.155 -17.516 1.00 84.44 456 CYS A O 1
ATOM 3566 N N . MET A 1 457 ? 11.318 11.730 -15.790 1.00 82.31 457 MET A N 1
ATOM 3567 C CA . MET A 1 457 ? 11.815 13.097 -15.589 1.00 82.31 457 MET A CA 1
ATOM 3568 C C . MET A 1 457 ? 13.306 13.196 -15.928 1.00 82.31 457 MET A C 1
ATOM 3570 O O . MET A 1 457 ? 14.094 12.331 -15.547 1.00 82.31 457 MET A O 1
ATOM 3574 N N . SER A 1 458 ? 13.701 14.252 -16.647 1.00 83.38 458 SER A N 1
ATOM 3575 C CA . SER A 1 458 ? 15.073 14.460 -17.132 1.00 83.38 458 SER A CA 1
ATOM 3576 C C . SER A 1 458 ? 15.785 15.611 -16.412 1.00 83.38 458 SER A C 1
ATOM 3578 O O . SER A 1 458 ? 15.346 16.761 -16.486 1.00 83.38 458 SER A O 1
ATOM 3580 N N . TYR A 1 459 ? 16.934 15.327 -15.807 1.00 78.75 459 TYR A N 1
ATOM 3581 C CA . TYR A 1 459 ? 17.746 16.260 -15.031 1.00 78.75 459 TYR A CA 1
ATOM 3582 C C . TYR A 1 459 ? 19.064 16.547 -15.759 1.00 78.75 459 TYR A C 1
ATOM 3584 O O . TYR A 1 459 ? 19.843 15.639 -16.041 1.00 78.75 459 TYR A O 1
ATOM 3592 N N . ASN A 1 460 ? 19.318 17.822 -16.065 1.00 77.56 460 ASN A N 1
ATOM 3593 C CA . ASN A 1 460 ? 20.510 18.296 -16.788 1.00 77.56 460 ASN A CA 1
ATOM 3594 C C . ASN A 1 460 ? 21.375 19.275 -15.966 1.00 77.56 460 ASN A C 1
ATOM 3596 O O . ASN A 1 460 ? 22.227 19.980 -16.509 1.00 77.56 460 ASN A O 1
ATOM 3600 N N . ARG A 1 461 ? 21.128 19.341 -14.652 1.00 72.38 461 ARG A N 1
ATOM 3601 C CA . ARG A 1 461 ? 21.864 20.126 -13.651 1.00 72.38 461 ARG A CA 1
ATOM 3602 C C . ARG A 1 461 ? 21.824 19.380 -12.325 1.00 72.38 461 ARG A C 1
ATOM 3604 O O . ARG A 1 461 ? 20.881 18.633 -12.076 1.00 72.38 461 ARG A O 1
ATOM 3611 N N . SER A 1 462 ? 22.809 19.627 -11.471 1.00 69.44 462 SER A N 1
ATOM 3612 C CA . SER A 1 462 ? 22.804 19.132 -10.095 1.00 69.44 462 SER A CA 1
ATOM 3613 C C . SER A 1 462 ? 21.563 19.599 -9.323 1.00 69.44 462 SER A C 1
ATOM 3615 O O . SER A 1 462 ? 21.178 20.765 -9.428 1.00 69.44 462 SER A O 1
ATOM 3617 N N . VAL A 1 463 ? 20.983 18.703 -8.525 1.00 62.47 463 VAL A N 1
ATOM 3618 C CA . VAL A 1 463 ? 19.843 18.964 -7.628 1.00 62.47 463 VAL A CA 1
ATOM 3619 C C . VAL A 1 463 ? 20.339 18.844 -6.189 1.00 62.47 463 VAL A C 1
ATOM 3621 O O . VAL A 1 463 ? 21.086 17.917 -5.876 1.00 62.47 463 VAL A O 1
ATOM 3624 N N . ALA A 1 464 ? 19.957 19.785 -5.326 1.00 55.25 464 ALA A N 1
ATOM 3625 C CA . ALA A 1 464 ? 20.310 19.779 -3.910 1.00 55.25 464 ALA A CA 1
ATOM 3626 C C . ALA A 1 464 ? 19.099 19.350 -3.072 1.00 55.25 464 ALA A C 1
ATOM 3628 O O . ALA A 1 464 ? 18.039 19.951 -3.209 1.00 55.25 464 ALA A O 1
ATOM 3629 N N . ASP A 1 465 ? 19.303 18.330 -2.235 1.00 53.28 465 ASP A N 1
ATOM 3630 C CA . ASP A 1 465 ? 18.411 17.817 -1.189 1.00 53.28 465 ASP A CA 1
ATOM 3631 C C . ASP A 1 465 ? 16.900 17.850 -1.496 1.00 53.28 465 ASP A C 1
ATOM 3633 O O . ASP A 1 465 ? 16.134 18.606 -0.902 1.00 53.28 465 ASP A O 1
ATOM 3637 N N . ASP A 1 466 ? 16.483 16.959 -2.398 1.00 49.94 466 ASP A N 1
ATOM 3638 C CA . ASP A 1 466 ? 15.082 16.674 -2.723 1.00 49.94 466 ASP A CA 1
ATOM 3639 C C . ASP A 1 466 ? 14.705 15.277 -2.178 1.00 49.94 466 ASP A C 1
ATOM 3641 O O . ASP A 1 466 ? 15.352 14.278 -2.512 1.00 49.94 466 ASP A O 1
ATOM 3645 N N . GLU A 1 467 ? 13.708 15.200 -1.286 1.00 44.28 467 GLU A N 1
ATOM 3646 C CA . GLU A 1 467 ? 13.193 13.929 -0.737 1.00 44.28 467 GLU A CA 1
ATOM 3647 C C . GLU A 1 467 ? 12.185 13.239 -1.677 1.00 44.28 467 GLU A C 1
ATOM 3649 O O . GLU A 1 467 ? 12.043 12.014 -1.646 1.00 44.28 467 GLU A O 1
ATOM 3654 N N . GLU A 1 468 ? 11.490 14.000 -2.526 1.00 48.53 468 GLU A N 1
ATOM 3655 C CA . GLU A 1 468 ? 10.370 13.523 -3.346 1.00 48.53 468 GLU A CA 1
ATOM 3656 C C . GLU A 1 468 ? 10.864 12.767 -4.595 1.00 48.53 468 GLU A C 1
ATOM 3658 O O . GLU A 1 468 ? 10.245 11.788 -5.028 1.00 48.53 468 GLU A O 1
ATOM 3663 N N . LEU A 1 469 ? 12.054 13.130 -5.096 1.00 53.53 469 LEU A N 1
ATOM 3664 C CA . LEU A 1 469 ? 12.762 12.468 -6.204 1.00 53.53 469 LEU A CA 1
ATOM 3665 C C . LEU A 1 469 ? 12.966 10.948 -6.029 1.00 53.53 469 LEU A C 1
ATOM 3667 O O . LEU A 1 469 ? 13.159 10.229 -7.010 1.00 53.53 469 LEU A O 1
ATOM 3671 N N . LEU A 1 470 ? 13.027 10.464 -4.783 1.00 51.06 470 LEU A N 1
ATOM 3672 C CA . LEU A 1 470 ? 13.673 9.189 -4.445 1.00 51.06 470 LEU A CA 1
ATOM 3673 C C . LEU A 1 470 ? 12.718 8.038 -4.161 1.00 51.06 470 LEU A C 1
ATOM 3675 O O . LEU A 1 470 ? 13.034 6.888 -4.465 1.00 51.06 470 LEU A O 1
ATOM 3679 N N . ALA A 1 471 ? 11.561 8.330 -3.569 1.00 50.44 471 ALA A N 1
ATOM 3680 C CA . ALA A 1 471 ? 10.605 7.302 -3.167 1.00 50.44 471 ALA A CA 1
ATOM 3681 C C . ALA A 1 471 ? 9.912 6.624 -4.366 1.00 50.44 471 ALA A C 1
ATOM 3683 O O . ALA A 1 471 ? 9.312 5.561 -4.212 1.00 50.44 471 ALA A O 1
ATOM 3684 N N . THR A 1 472 ? 9.976 7.244 -5.548 1.00 61.59 472 THR A N 1
ATOM 3685 C CA . THR A 1 472 ? 9.087 6.960 -6.682 1.00 61.59 472 THR A CA 1
ATOM 3686 C C . THR A 1 472 ? 9.767 6.298 -7.881 1.00 61.59 472 THR A C 1
ATOM 3688 O O . THR A 1 472 ? 9.092 5.571 -8.606 1.00 61.59 472 THR A O 1
ATOM 3691 N N . TYR A 1 473 ? 11.070 6.498 -8.113 1.00 77.06 473 TYR A N 1
ATOM 3692 C CA . TYR A 1 473 ? 11.729 5.951 -9.306 1.00 77.06 473 TYR A CA 1
ATOM 3693 C C . TYR A 1 473 ? 12.001 4.439 -9.202 1.00 77.06 473 TYR A C 1
ATOM 3695 O O . TYR A 1 473 ? 12.293 3.904 -8.127 1.00 77.06 473 TYR A O 1
ATOM 3703 N N . LYS A 1 474 ? 11.910 3.735 -10.339 1.00 83.69 474 LYS A N 1
ATOM 3704 C CA . LYS A 1 474 ? 12.220 2.295 -10.453 1.00 83.69 474 LYS A CA 1
ATOM 3705 C C . LYS A 1 474 ? 13.120 1.937 -11.643 1.00 83.69 474 LYS A C 1
ATOM 3707 O O . LYS A 1 474 ? 13.565 0.796 -11.735 1.00 83.69 474 LYS A O 1
ATOM 3712 N N . SER A 1 475 ? 13.409 2.880 -12.540 1.00 88.44 475 SER A N 1
ATOM 3713 C CA . SER A 1 475 ? 14.373 2.713 -13.637 1.00 88.44 475 SER A CA 1
ATOM 3714 C C . SER A 1 475 ? 15.052 4.045 -13.986 1.00 88.44 475 SER A C 1
ATOM 3716 O O . SER A 1 475 ? 14.518 5.113 -13.668 1.00 88.44 475 SER A O 1
ATOM 3718 N N . TYR A 1 476 ? 16.249 4.004 -14.588 1.00 86.94 476 TYR A N 1
ATOM 3719 C CA . TYR A 1 476 ? 16.984 5.216 -14.979 1.00 86.94 476 TYR A CA 1
ATOM 3720 C C . TYR A 1 476 ? 17.859 5.067 -16.232 1.00 86.94 476 TYR A C 1
ATOM 3722 O O . TYR A 1 476 ? 18.342 3.980 -16.546 1.00 86.94 476 TYR A O 1
ATOM 3730 N N . LYS A 1 477 ? 18.125 6.189 -16.914 1.00 87.50 477 LYS A N 1
ATOM 3731 C CA . LYS A 1 477 ? 19.096 6.297 -18.021 1.00 87.50 477 LYS A CA 1
ATOM 3732 C C . LYS A 1 477 ? 20.083 7.438 -17.799 1.00 87.50 477 LYS A C 1
ATOM 3734 O O . LYS A 1 477 ? 19.742 8.446 -17.188 1.00 87.50 477 LYS A O 1
ATOM 3739 N N . VAL A 1 478 ? 21.280 7.305 -18.360 1.00 84.62 478 VAL A N 1
ATOM 3740 C CA . VAL A 1 478 ? 22.362 8.296 -18.285 1.00 84.62 478 VAL A CA 1
ATOM 3741 C C . VAL A 1 478 ? 22.768 8.681 -19.709 1.00 84.62 478 VAL A C 1
ATOM 3743 O O . VAL A 1 478 ? 23.635 8.056 -20.313 1.00 84.62 478 VAL A O 1
ATOM 3746 N N . LEU A 1 479 ? 22.109 9.686 -20.281 1.00 85.38 479 LEU A N 1
ATOM 3747 C CA . LEU A 1 479 ? 22.273 10.082 -21.685 1.00 85.38 479 LEU A CA 1
ATOM 3748 C C . LEU A 1 479 ? 23.241 11.265 -21.826 1.00 85.38 479 LEU A C 1
ATOM 3750 O O . LEU A 1 479 ? 23.382 12.073 -20.906 1.00 85.38 479 LEU A O 1
ATOM 3754 N N . ARG A 1 480 ? 23.866 11.438 -22.994 1.00 84.62 480 ARG A N 1
ATOM 3755 C CA . ARG A 1 480 ? 24.479 12.729 -23.358 1.00 84.62 480 ARG A CA 1
ATOM 3756 C C . ARG A 1 480 ? 23.392 13.713 -23.804 1.00 84.62 480 ARG A C 1
ATOM 3758 O O . ARG A 1 480 ? 22.358 13.313 -24.334 1.00 84.62 480 ARG A O 1
ATOM 3765 N N . SER A 1 481 ? 23.612 15.020 -23.661 1.00 80.44 481 SER A N 1
ATOM 3766 C CA . SER A 1 481 ? 22.607 16.041 -24.027 1.00 80.44 481 SER A CA 1
ATOM 3767 C C . SER A 1 481 ? 22.250 16.096 -25.524 1.00 80.44 481 SER A C 1
ATOM 3769 O O . SER A 1 481 ? 21.255 16.714 -25.885 1.00 80.44 481 SER A O 1
ATOM 3771 N N . ASN A 1 482 ? 23.035 15.467 -26.405 1.00 78.62 482 ASN A N 1
ATOM 3772 C CA . ASN A 1 482 ? 22.707 15.286 -27.826 1.00 78.62 482 ASN A CA 1
ATOM 3773 C C . ASN A 1 482 ? 21.897 14.003 -28.112 1.00 78.62 482 ASN A C 1
ATOM 3775 O O . ASN A 1 482 ? 21.445 13.815 -29.237 1.00 78.62 482 ASN A O 1
ATOM 3779 N N . GLU A 1 483 ? 21.738 13.123 -27.123 1.00 74.62 483 GLU A N 1
ATOM 3780 C CA . GLU A 1 483 ? 21.024 11.842 -27.217 1.00 74.62 483 GLU A CA 1
ATOM 3781 C C . GLU A 1 483 ? 19.623 11.917 -26.578 1.00 74.62 483 GLU A C 1
ATOM 3783 O O . GLU A 1 483 ? 18.803 11.029 -26.793 1.00 74.62 483 GLU A O 1
ATOM 3788 N N . SER A 1 484 ? 19.315 12.977 -25.822 1.00 63.59 484 SER A N 1
ATOM 3789 C CA . SER A 1 484 ? 18.082 13.136 -25.036 1.00 63.59 484 SER A CA 1
ATOM 3790 C C . SER A 1 484 ? 16.860 13.605 -25.851 1.00 63.59 484 SER A C 1
ATOM 3792 O O . SER A 1 484 ? 16.212 14.588 -25.488 1.00 63.59 484 SER A O 1
ATOM 3794 N N . SER A 1 485 ? 16.549 12.939 -26.968 1.00 73.50 485 SER A N 1
ATOM 3795 C CA . SER A 1 485 ? 15.261 13.108 -27.664 1.00 73.50 485 SER A CA 1
ATOM 3796 C C . SER A 1 485 ? 14.126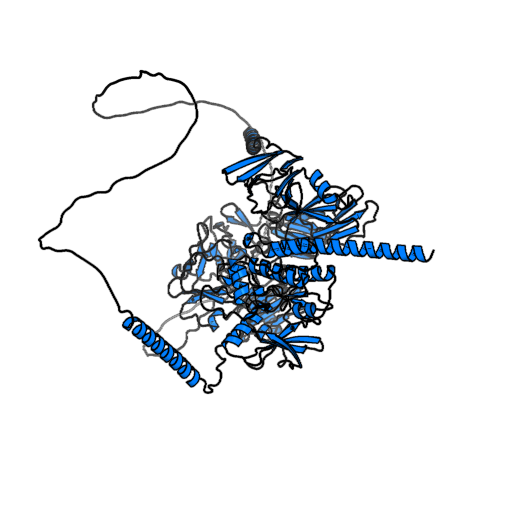 12.428 -26.888 1.00 73.50 485 SER A C 1
ATOM 3798 O O . SER A 1 485 ? 14.374 11.473 -26.154 1.00 73.50 485 SER A O 1
ATOM 3800 N N . GLN A 1 486 ? 12.880 12.883 -27.072 1.00 64.69 486 GLN A N 1
ATOM 3801 C CA . GLN A 1 486 ? 11.703 12.334 -26.377 1.00 64.69 486 GLN A CA 1
ATOM 3802 C C . GLN A 1 486 ? 11.594 10.806 -26.552 1.00 64.69 486 GLN A C 1
ATOM 3804 O O . GLN A 1 486 ? 11.429 10.087 -25.570 1.00 64.69 486 GLN A O 1
ATOM 3809 N N . ASP A 1 487 ? 11.785 10.314 -27.781 1.00 64.88 487 ASP A N 1
ATOM 3810 C CA . ASP A 1 487 ? 11.731 8.884 -28.118 1.00 64.88 487 ASP A CA 1
ATOM 3811 C C . ASP A 1 487 ? 12.832 8.065 -27.419 1.00 64.88 487 ASP A C 1
ATOM 3813 O O . ASP A 1 487 ? 12.624 6.903 -27.077 1.00 64.88 487 ASP A O 1
ATOM 3817 N N . ASN A 1 488 ? 13.996 8.671 -27.150 1.00 72.88 488 ASN A N 1
ATOM 3818 C CA . ASN A 1 488 ? 15.097 8.027 -26.429 1.00 72.88 488 ASN A CA 1
ATOM 3819 C C . ASN A 1 488 ? 14.886 7.995 -24.904 1.00 72.88 488 ASN A C 1
ATOM 3821 O O . ASN A 1 488 ? 15.579 7.241 -24.214 1.00 72.88 488 ASN A O 1
ATOM 3825 N N . LEU A 1 489 ? 13.943 8.772 -24.353 1.00 73.62 489 LEU A N 1
ATOM 3826 C CA . LEU A 1 489 ? 13.626 8.744 -22.920 1.00 73.62 489 LEU A CA 1
ATOM 3827 C C . LEU A 1 489 ? 12.898 7.449 -22.540 1.00 73.62 489 LEU A C 1
ATOM 3829 O O . LEU A 1 489 ? 13.308 6.793 -21.585 1.00 73.62 489 LEU A O 1
ATOM 3833 N N . THR A 1 490 ? 11.896 7.033 -23.318 1.00 75.88 490 THR A N 1
ATOM 3834 C CA . THR A 1 490 ? 11.004 5.896 -23.004 1.00 75.88 490 THR A CA 1
ATOM 3835 C C . THR A 1 490 ? 11.278 4.620 -23.807 1.00 75.88 490 THR A C 1
ATOM 3837 O O . THR A 1 490 ? 10.764 3.564 -23.454 1.00 75.88 490 THR A O 1
ATOM 3840 N N . SER A 1 491 ? 12.104 4.660 -24.859 1.00 84.62 491 SER A N 1
ATOM 3841 C CA . SER A 1 491 ? 12.502 3.449 -25.596 1.00 84.62 491 SER A CA 1
ATOM 3842 C C . SER A 1 491 ? 13.205 2.418 -24.702 1.00 84.62 491 SER A C 1
ATOM 3844 O O . SER A 1 491 ? 13.948 2.776 -23.789 1.00 84.62 491 SER A O 1
ATOM 3846 N N . THR A 1 492 ? 13.025 1.125 -24.970 1.00 88.88 492 THR A N 1
ATOM 3847 C CA . THR A 1 492 ? 13.740 0.069 -24.242 1.00 88.88 492 THR A CA 1
ATOM 3848 C C . THR A 1 492 ? 14.157 -1.070 -25.161 1.00 88.88 492 THR A C 1
ATOM 3850 O O . THR A 1 492 ? 13.377 -1.510 -26.002 1.00 88.88 492 THR A O 1
ATOM 3853 N N . ASP A 1 493 ? 15.386 -1.554 -24.977 1.00 90.69 493 ASP A N 1
ATOM 3854 C CA . ASP A 1 493 ? 15.926 -2.760 -25.619 1.00 90.69 493 ASP A CA 1
ATOM 3855 C C . ASP A 1 493 ? 15.751 -4.011 -24.734 1.00 90.69 493 ASP A C 1
ATOM 3857 O O . ASP A 1 493 ? 16.306 -5.071 -25.028 1.00 90.69 493 ASP A O 1
ATOM 3861 N N . PHE A 1 494 ? 15.026 -3.887 -23.616 1.00 94.38 494 PHE A N 1
ATOM 3862 C CA . PHE A 1 494 ? 14.817 -4.956 -22.644 1.00 94.38 494 PHE A CA 1
ATOM 3863 C C . PHE A 1 494 ? 13.391 -5.512 -22.712 1.00 94.38 494 PHE A C 1
ATOM 3865 O O . PHE A 1 494 ? 12.407 -4.790 -22.544 1.00 94.38 494 PHE A O 1
ATOM 3872 N N . VAL A 1 495 ? 13.292 -6.830 -22.861 1.00 96.00 495 VAL A N 1
ATOM 3873 C CA . VAL A 1 495 ? 12.107 -7.605 -22.490 1.00 96.00 495 VAL A CA 1
ATOM 3874 C C . VAL A 1 495 ? 11.992 -7.601 -20.969 1.00 96.00 495 VAL A C 1
ATOM 3876 O O . VAL A 1 495 ? 12.911 -8.063 -20.287 1.00 96.00 495 VAL A O 1
ATOM 3879 N N . GLY A 1 496 ? 10.872 -7.119 -20.434 1.00 94.38 496 GLY A N 1
ATOM 3880 C CA . GLY A 1 496 ? 10.545 -7.240 -19.015 1.00 94.38 496 GLY A CA 1
ATOM 3881 C C . GLY A 1 496 ? 9.693 -8.478 -18.740 1.00 94.38 496 GLY A C 1
ATOM 3882 O O . GLY A 1 496 ? 8.724 -8.726 -19.451 1.00 94.38 496 GLY A O 1
ATOM 3883 N N . CYS A 1 497 ? 10.020 -9.241 -17.697 1.00 93.00 497 CYS A N 1
ATOM 3884 C CA . CYS A 1 497 ? 9.268 -10.416 -17.242 1.00 93.00 497 CYS A CA 1
ATOM 3885 C C . CYS A 1 497 ? 8.765 -10.150 -15.818 1.00 93.00 497 CYS A C 1
ATOM 3887 O O . CYS A 1 497 ? 9.557 -10.145 -14.869 1.00 93.00 497 CYS A O 1
ATOM 3889 N N . TYR A 1 498 ? 7.465 -9.885 -15.666 1.00 89.12 498 TYR A N 1
ATOM 3890 C CA . TYR A 1 498 ? 6.911 -9.300 -14.443 1.00 89.12 498 TYR A CA 1
ATOM 3891 C C . TYR A 1 498 ? 6.143 -10.344 -13.620 1.00 89.12 498 TYR A C 1
ATOM 3893 O O . TYR A 1 498 ? 5.293 -11.057 -14.171 1.00 89.12 498 TYR A O 1
ATOM 3901 N N . PRO A 1 499 ? 6.396 -10.416 -12.303 1.00 82.69 499 PRO A N 1
ATOM 3902 C CA . PRO A 1 499 ? 5.645 -11.269 -11.393 1.00 82.69 499 PRO A CA 1
ATOM 3903 C C . PRO A 1 499 ? 4.271 -10.679 -11.019 1.00 82.69 499 PRO A C 1
ATOM 3905 O O . PRO A 1 499 ? 3.973 -9.534 -11.372 1.00 82.69 499 PRO A O 1
ATOM 3908 N N . PRO A 1 500 ? 3.425 -11.431 -10.285 1.00 71.50 500 PRO A N 1
ATOM 3909 C CA . PRO A 1 500 ? 2.221 -10.896 -9.664 1.00 71.50 500 PRO A CA 1
ATOM 3910 C C . PRO A 1 500 ? 2.525 -9.676 -8.791 1.00 71.50 500 PRO A C 1
ATOM 3912 O O . PRO A 1 500 ? 3.425 -9.711 -7.951 1.00 71.50 500 PRO A O 1
ATOM 3915 N N . ALA A 1 501 ? 1.728 -8.619 -8.943 1.00 60.09 501 ALA A N 1
ATOM 3916 C CA . ALA A 1 501 ? 1.767 -7.482 -8.035 1.00 60.09 501 ALA A CA 1
ATOM 3917 C C . ALA A 1 501 ? 1.269 -7.918 -6.647 1.00 60.09 501 ALA A C 1
ATOM 3919 O O . ALA A 1 501 ? 0.091 -8.222 -6.464 1.00 60.09 501 ALA A O 1
ATOM 3920 N N . ASN A 1 502 ? 2.171 -7.954 -5.668 1.00 56.75 502 ASN A N 1
ATOM 3921 C CA . ASN A 1 502 ? 1.851 -8.247 -4.278 1.00 56.75 502 ASN A CA 1
ATOM 3922 C C . ASN A 1 502 ? 1.930 -6.936 -3.474 1.00 56.75 502 ASN A C 1
ATOM 3924 O O . ASN A 1 502 ? 3.002 -6.331 -3.434 1.00 56.75 502 ASN A O 1
ATOM 3928 N N . PRO A 1 503 ? 0.848 -6.486 -2.807 1.00 49.47 503 PRO A N 1
ATOM 3929 C CA . PRO A 1 503 ? 0.824 -5.196 -2.108 1.00 49.47 503 PRO A CA 1
ATOM 3930 C C . PRO A 1 503 ? 1.800 -5.111 -0.923 1.00 49.47 503 PRO A C 1
ATOM 3932 O O . PRO A 1 503 ? 2.047 -4.020 -0.417 1.00 49.47 503 PRO A O 1
ATOM 3935 N N . TYR A 1 504 ? 2.369 -6.241 -0.490 1.00 52.62 504 TYR A N 1
ATOM 3936 C CA . TYR A 1 504 ? 3.379 -6.310 0.564 1.00 52.62 504 TYR A CA 1
ATOM 3937 C C . TYR A 1 504 ? 4.787 -6.643 0.043 1.00 52.62 504 TYR A C 1
ATOM 3939 O O . TYR A 1 504 ? 5.735 -6.522 0.815 1.00 52.62 504 TYR A O 1
ATOM 3947 N N . LEU A 1 505 ? 4.947 -7.055 -1.226 1.00 58.62 505 LEU A N 1
ATOM 3948 C CA . LEU A 1 505 ? 6.229 -7.487 -1.803 1.00 58.62 505 LEU A CA 1
ATOM 3949 C C . LEU A 1 505 ? 6.516 -6.817 -3.159 1.00 58.62 505 LEU A C 1
ATOM 3951 O O . LEU A 1 505 ? 5.981 -7.215 -4.192 1.00 58.62 505 LEU A O 1
ATOM 3955 N N . SER A 1 506 ? 7.438 -5.851 -3.161 1.00 62.81 506 SER A N 1
ATOM 3956 C CA . SER A 1 506 ? 7.978 -5.233 -4.381 1.00 62.81 506 SER A CA 1
ATOM 3957 C C . SER A 1 506 ? 9.078 -6.122 -4.981 1.00 62.81 506 SER A C 1
ATOM 3959 O O . SER A 1 506 ? 10.253 -5.993 -4.639 1.00 62.81 506 SER A O 1
ATOM 3961 N N . TRP A 1 507 ? 8.706 -7.080 -5.836 1.00 74.75 507 TRP A N 1
ATOM 3962 C CA . TRP A 1 507 ? 9.677 -7.894 -6.580 1.00 74.75 507 TRP A CA 1
ATOM 3963 C C . TRP A 1 507 ? 10.139 -7.160 -7.843 1.00 74.75 507 TRP A C 1
ATOM 3965 O O . TRP A 1 507 ? 9.337 -6.878 -8.734 1.00 74.75 507 TRP A O 1
ATOM 3975 N N . THR A 1 508 ? 11.445 -6.912 -7.953 1.00 80.81 508 THR A N 1
ATOM 3976 C CA . THR A 1 508 ? 12.080 -6.410 -9.180 1.00 80.81 508 THR A CA 1
ATOM 3977 C C . THR A 1 508 ? 11.822 -7.391 -10.341 1.00 80.81 508 THR A C 1
ATOM 3979 O O . THR A 1 508 ? 12.152 -8.574 -10.200 1.00 80.81 508 THR A O 1
ATOM 3982 N N . PRO A 1 509 ? 11.247 -6.963 -11.483 1.00 88.50 509 PRO A N 1
ATOM 3983 C CA . PRO A 1 509 ? 11.069 -7.833 -12.647 1.00 88.50 509 PRO A CA 1
ATOM 3984 C C . PRO A 1 509 ? 12.409 -8.278 -13.252 1.00 88.50 509 PRO A C 1
ATOM 3986 O O . PRO A 1 509 ? 13.454 -7.670 -13.009 1.00 88.50 509 PRO A O 1
ATOM 3989 N N . ILE A 1 510 ? 12.384 -9.335 -14.067 1.00 90.94 510 ILE A N 1
ATOM 3990 C CA . ILE A 1 510 ? 13.570 -9.784 -14.813 1.00 90.94 510 ILE A CA 1
ATOM 3991 C C . ILE A 1 510 ? 13.654 -9.008 -16.129 1.00 90.94 510 ILE A C 1
ATOM 3993 O O . ILE A 1 510 ? 12.655 -8.920 -16.839 1.00 90.94 510 ILE A O 1
ATOM 3997 N N . PHE A 1 511 ? 14.837 -8.500 -16.484 1.00 93.19 511 PHE A N 1
ATOM 3998 C CA . PHE A 1 511 ? 15.065 -7.766 -17.732 1.00 93.19 511 PHE A CA 1
ATOM 3999 C C . PHE A 1 511 ? 16.127 -8.444 -18.600 1.00 93.19 511 PHE A C 1
ATOM 4001 O O . PHE A 1 511 ? 17.259 -8.630 -18.156 1.00 93.19 511 PHE A O 1
ATOM 4008 N N . LEU A 1 512 ? 15.757 -8.797 -19.834 1.00 94.12 512 LEU A N 1
ATOM 4009 C CA . LEU A 1 512 ? 16.595 -9.512 -20.804 1.00 94.12 512 LEU A CA 1
ATOM 4010 C C . LEU A 1 512 ? 16.680 -8.729 -22.123 1.00 94.12 512 LEU A C 1
ATOM 4012 O O . LEU A 1 512 ? 15.668 -8.246 -22.619 1.00 94.12 512 LEU A O 1
ATOM 4016 N N . GLN A 1 513 ? 17.864 -8.635 -22.720 1.00 92.50 513 GLN A N 1
ATOM 4017 C CA . GLN A 1 513 ? 18.097 -8.060 -24.049 1.00 92.50 513 GLN A CA 1
ATOM 4018 C C . GLN A 1 513 ? 18.333 -9.161 -25.096 1.00 92.50 513 GLN A C 1
ATOM 4020 O O . GLN A 1 513 ? 18.345 -10.354 -24.795 1.00 92.50 513 GLN A O 1
ATOM 4025 N N . ALA A 1 514 ? 18.547 -8.768 -26.353 1.00 90.38 514 ALA A N 1
ATOM 4026 C CA . ALA A 1 514 ? 18.879 -9.694 -27.433 1.00 90.38 514 ALA A CA 1
ATOM 4027 C C . ALA A 1 514 ? 20.061 -10.624 -27.082 1.00 90.38 514 ALA A C 1
ATOM 4029 O O . ALA A 1 514 ? 21.188 -10.172 -26.878 1.00 90.38 514 ALA A O 1
ATOM 4030 N N . ASN A 1 515 ? 19.812 -11.932 -27.162 1.00 87.81 515 ASN A N 1
ATOM 4031 C CA . ASN A 1 515 ? 20.714 -13.045 -26.850 1.00 87.81 515 ASN A CA 1
ATOM 4032 C C . ASN A 1 515 ? 21.001 -13.277 -25.348 1.00 87.81 515 ASN A C 1
ATOM 4034 O O . ASN A 1 515 ? 21.852 -14.110 -25.036 1.00 87.81 515 ASN A O 1
ATOM 4038 N N . ASP A 1 516 ? 20.297 -12.613 -24.422 1.00 92.06 516 ASP A N 1
ATOM 4039 C CA . ASP A 1 516 ? 20.276 -13.033 -23.014 1.00 92.06 516 ASP A CA 1
ATOM 4040 C C . ASP A 1 516 ? 19.466 -14.333 -22.845 1.00 92.06 516 ASP A C 1
ATOM 4042 O O . ASP A 1 516 ? 18.437 -14.550 -23.495 1.00 92.06 516 ASP A O 1
ATOM 4046 N N . THR A 1 517 ? 19.918 -15.190 -21.928 1.00 91.31 517 THR A N 1
ATOM 4047 C CA . THR A 1 517 ? 19.314 -16.497 -21.637 1.00 91.31 517 THR A CA 1
ATOM 4048 C C . THR A 1 517 ? 19.310 -16.767 -20.137 1.00 91.31 517 THR A C 1
ATOM 4050 O O . THR A 1 517 ?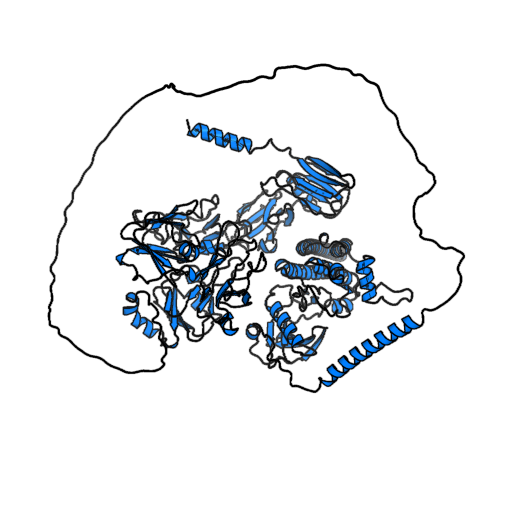 20.337 -16.572 -19.490 1.00 91.31 517 THR A O 1
ATOM 4053 N N . ILE A 1 518 ? 18.211 -17.297 -19.602 1.00 91.81 518 ILE A N 1
ATOM 4054 C CA . ILE A 1 518 ? 18.149 -17.861 -18.248 1.00 91.81 518 ILE A CA 1
ATOM 4055 C C . ILE A 1 518 ? 17.883 -19.355 -18.383 1.00 91.81 518 ILE A C 1
ATOM 4057 O O . ILE A 1 518 ? 16.797 -19.771 -18.787 1.00 91.81 518 ILE A O 1
ATOM 4061 N N . ASP A 1 519 ? 18.907 -20.146 -18.068 1.00 87.56 519 ASP A N 1
ATOM 4062 C CA . ASP A 1 519 ? 18.931 -21.599 -18.199 1.00 87.56 519 ASP A CA 1
ATOM 4063 C C . ASP A 1 519 ? 18.048 -22.311 -17.166 1.00 87.56 519 ASP A C 1
ATOM 4065 O O . ASP A 1 519 ? 17.489 -23.362 -17.473 1.00 87.56 519 ASP A O 1
ATOM 4069 N N . GLU A 1 520 ? 17.849 -21.725 -15.987 1.00 86.88 520 GLU A N 1
ATOM 4070 C CA . GLU A 1 520 ? 16.883 -22.196 -14.992 1.00 86.88 520 GLU A CA 1
ATOM 4071 C C . GLU A 1 520 ? 16.336 -21.024 -14.160 1.00 86.88 520 GLU A C 1
ATOM 4073 O O . GLU A 1 520 ? 17.090 -20.260 -13.553 1.00 86.88 520 GLU A O 1
ATOM 4078 N N . LEU A 1 521 ? 15.010 -20.865 -14.141 1.00 86.50 521 LEU A N 1
ATOM 4079 C CA . LEU A 1 521 ? 14.325 -19.976 -13.206 1.00 86.50 521 LEU A CA 1
ATOM 4080 C C . LEU A 1 521 ? 14.239 -20.640 -11.836 1.00 86.50 521 LEU A C 1
ATOM 4082 O O . LEU A 1 521 ? 13.789 -21.778 -11.713 1.00 86.50 521 LEU A O 1
ATOM 4086 N N . ILE A 1 522 ? 14.592 -19.883 -10.802 1.00 79.44 522 ILE A N 1
ATOM 4087 C CA . ILE A 1 522 ? 14.397 -20.288 -9.411 1.00 79.44 522 ILE A CA 1
ATOM 4088 C C . ILE A 1 522 ? 13.100 -19.692 -8.856 1.00 79.44 522 ILE A C 1
ATOM 4090 O O . ILE A 1 522 ? 12.632 -18.641 -9.309 1.00 79.44 522 ILE A O 1
ATOM 4094 N N . TYR A 1 523 ? 12.528 -20.358 -7.854 1.00 75.94 523 TYR A N 1
ATOM 4095 C CA . TYR A 1 523 ? 11.379 -19.848 -7.111 1.00 75.94 523 TYR A CA 1
ATOM 4096 C C . TYR A 1 523 ? 11.661 -18.446 -6.553 1.00 75.94 523 TYR A C 1
ATOM 4098 O O . TYR A 1 523 ? 12.774 -18.224 -6.078 1.00 75.94 523 TYR A O 1
ATOM 4106 N N . PRO A 1 524 ? 10.697 -17.501 -6.572 1.00 71.56 524 PRO A N 1
ATOM 4107 C CA . PRO A 1 524 ? 9.310 -17.648 -7.024 1.00 71.56 524 PRO A CA 1
ATOM 4108 C C . PRO A 1 524 ? 9.080 -17.484 -8.535 1.00 71.56 524 PRO A C 1
ATOM 4110 O O . PRO A 1 524 ? 7.998 -17.838 -8.999 1.00 71.56 524 PRO A O 1
ATOM 4113 N N . TRP A 1 525 ? 10.026 -16.943 -9.312 1.00 80.06 525 TRP A N 1
ATOM 4114 C CA . TRP A 1 525 ? 9.796 -16.634 -10.737 1.00 80.06 525 TRP A CA 1
ATOM 4115 C C . TRP A 1 525 ? 9.502 -17.877 -11.590 1.00 80.06 525 TRP A C 1
ATOM 4117 O O . TRP A 1 525 ? 8.790 -17.767 -12.583 1.00 80.06 525 TRP A O 1
ATOM 4127 N N . ASP A 1 526 ? 9.953 -19.057 -11.158 1.00 76.44 526 ASP A N 1
ATOM 4128 C CA . ASP A 1 526 ? 9.627 -20.368 -11.742 1.00 76.44 526 ASP A CA 1
ATOM 4129 C C . ASP A 1 526 ? 8.117 -20.709 -11.783 1.00 76.44 526 ASP A C 1
ATOM 4131 O O . ASP A 1 526 ? 7.713 -21.654 -12.462 1.00 76.44 526 ASP A O 1
ATOM 4135 N N . GLN A 1 527 ? 7.288 -19.988 -11.022 1.00 70.12 527 GLN A N 1
ATOM 4136 C CA . GLN A 1 527 ? 5.835 -20.171 -10.890 1.00 70.12 527 GLN A CA 1
ATOM 4137 C C . GLN A 1 527 ? 5.045 -18.854 -10.962 1.00 70.12 527 GLN A C 1
ATOM 4139 O O . GLN A 1 527 ? 3.828 -18.854 -10.769 1.00 70.12 527 GLN A O 1
ATOM 4144 N N . ASN A 1 528 ? 5.733 -17.727 -11.164 1.00 74.00 528 ASN A N 1
ATOM 4145 C CA . ASN A 1 528 ? 5.181 -16.391 -10.965 1.00 74.00 528 ASN A CA 1
ATOM 4146 C C . ASN A 1 528 ? 5.730 -15.399 -12.001 1.00 74.00 528 ASN A C 1
ATOM 4148 O O . ASN A 1 528 ? 6.373 -14.413 -11.646 1.00 74.00 528 ASN A O 1
ATOM 4152 N N . ILE A 1 529 ? 5.445 -15.637 -13.282 1.00 87.50 529 ILE A N 1
ATOM 4153 C CA . ILE A 1 529 ? 5.493 -14.605 -14.330 1.00 87.50 529 ILE A CA 1
ATOM 4154 C C . ILE A 1 529 ? 4.065 -14.454 -14.859 1.00 87.50 529 ILE A C 1
ATOM 4156 O O . ILE A 1 529 ? 3.457 -15.444 -15.253 1.00 87.50 529 ILE A O 1
ATOM 4160 N N . LEU A 1 530 ? 3.508 -13.240 -14.831 1.00 87.56 530 LEU A N 1
ATOM 4161 C CA . LEU A 1 530 ? 2.155 -12.967 -15.344 1.00 87.56 530 LEU A CA 1
ATOM 4162 C C . LEU A 1 530 ? 2.166 -12.238 -16.684 1.00 87.56 530 LEU A C 1
ATOM 4164 O O . LEU A 1 530 ? 1.357 -12.565 -17.549 1.00 87.56 530 LEU A O 1
ATOM 4168 N N . ARG A 1 531 ? 3.074 -11.266 -16.851 1.00 91.25 531 ARG A N 1
ATOM 4169 C CA . ARG A 1 531 ? 3.190 -10.486 -18.087 1.00 91.25 531 ARG A CA 1
ATOM 4170 C C . ARG A 1 531 ? 4.611 -10.411 -18.625 1.00 91.25 531 ARG A C 1
ATOM 4172 O O . ARG A 1 531 ? 5.575 -10.409 -17.855 1.00 91.25 531 ARG A O 1
ATOM 4179 N N . PHE A 1 532 ? 4.704 -10.252 -19.941 1.00 93.75 532 PHE A N 1
ATOM 4180 C CA . PHE A 1 532 ? 5.905 -9.786 -20.627 1.00 93.75 532 PHE A CA 1
ATOM 4181 C C . PHE A 1 532 ? 5.673 -8.400 -21.236 1.00 93.75 532 PHE A C 1
ATOM 4183 O O . PHE A 1 532 ? 4.590 -8.136 -21.759 1.00 93.75 532 PHE A O 1
ATOM 4190 N N . THR A 1 533 ? 6.705 -7.557 -21.240 1.00 94.00 533 THR A N 1
ATOM 4191 C CA . THR A 1 533 ? 6.850 -6.478 -22.232 1.00 94.00 533 THR A CA 1
ATOM 4192 C C . THR A 1 533 ? 7.918 -6.887 -23.240 1.00 94.00 533 THR A C 1
ATOM 4194 O O . THR A 1 533 ? 8.921 -7.488 -22.854 1.00 94.00 533 THR A O 1
ATOM 4197 N N . VAL A 1 534 ? 7.699 -6.642 -24.534 1.00 94.12 534 VAL A N 1
ATOM 4198 C CA . VAL A 1 534 ? 8.556 -7.137 -25.625 1.00 94.12 534 VAL A CA 1
ATOM 4199 C C . VAL A 1 534 ? 8.807 -6.029 -26.655 1.00 94.12 534 VAL A C 1
ATOM 4201 O O . VAL A 1 534 ? 7.930 -5.730 -27.471 1.00 94.12 534 VAL A O 1
ATOM 4204 N N . PRO A 1 535 ? 10.014 -5.432 -26.668 1.00 92.88 535 PRO A N 1
ATOM 4205 C CA . PRO A 1 535 ? 10.387 -4.409 -27.639 1.00 92.88 535 PRO A CA 1
ATOM 4206 C C . PRO A 1 535 ? 10.280 -4.854 -29.099 1.00 92.88 535 PRO A C 1
ATOM 4208 O O . PRO A 1 535 ? 10.559 -6.002 -29.458 1.00 92.88 535 PRO A O 1
ATOM 4211 N N . ARG A 1 536 ? 9.947 -3.901 -29.978 1.00 89.62 536 ARG A N 1
ATOM 4212 C CA . ARG A 1 536 ? 9.853 -4.133 -31.427 1.00 89.62 536 ARG A CA 1
ATOM 4213 C C . ARG A 1 536 ? 11.173 -4.674 -31.978 1.00 89.62 536 ARG A C 1
ATOM 4215 O O . ARG A 1 536 ? 12.205 -4.022 -31.879 1.00 89.62 536 ARG A O 1
ATOM 4222 N N . GLY A 1 537 ? 11.108 -5.828 -32.639 1.00 90.69 537 GLY A N 1
ATOM 4223 C CA . GLY A 1 537 ? 12.282 -6.485 -33.218 1.00 90.69 537 GLY A CA 1
ATOM 4224 C C . GLY A 1 537 ? 12.961 -7.495 -32.291 1.00 90.69 537 GLY A C 1
ATOM 4225 O O . GLY A 1 537 ? 13.916 -8.137 -32.725 1.00 90.69 537 GLY A O 1
ATOM 4226 N N . LEU A 1 538 ? 12.449 -7.697 -31.073 1.00 94.69 538 LEU A N 1
ATOM 4227 C CA . LEU A 1 538 ? 12.799 -8.819 -30.203 1.00 94.69 538 LEU A CA 1
ATOM 4228 C C . LEU A 1 538 ? 11.677 -9.866 -30.174 1.00 94.69 538 LEU A C 1
ATOM 4230 O O . LEU A 1 538 ? 10.544 -9.623 -30.588 1.00 94.69 538 LEU A O 1
ATOM 4234 N N . VAL A 1 539 ? 12.012 -11.049 -29.672 1.00 94.31 539 VAL A N 1
ATOM 4235 C CA . VAL A 1 539 ? 11.064 -12.086 -29.267 1.00 94.31 539 VAL A CA 1
ATOM 4236 C C . VAL A 1 539 ? 11.572 -12.724 -27.980 1.00 94.31 539 VAL A C 1
ATOM 4238 O O . VAL A 1 539 ? 12.763 -13.021 -27.866 1.00 94.31 539 VAL A O 1
ATOM 4241 N N . VAL A 1 540 ? 10.681 -12.943 -27.015 1.00 95.31 540 VAL A N 1
ATOM 4242 C CA . VAL A 1 540 ? 10.964 -13.767 -25.833 1.00 95.31 540 VAL A CA 1
ATOM 4243 C C . VAL A 1 540 ? 10.417 -15.168 -26.057 1.00 95.31 540 VAL A C 1
ATOM 4245 O O . VAL A 1 540 ? 9.283 -15.332 -26.504 1.00 95.31 540 VAL A O 1
ATOM 4248 N N . VAL A 1 541 ? 11.237 -16.174 -25.774 1.00 94.38 541 VAL A N 1
ATOM 4249 C CA . VAL A 1 541 ? 10.932 -17.596 -25.936 1.00 94.38 541 VAL A CA 1
ATOM 4250 C C . VAL A 1 541 ? 11.051 -18.253 -24.567 1.00 94.38 541 VAL A C 1
ATOM 4252 O O . VAL A 1 541 ? 12.087 -18.136 -23.911 1.00 94.38 541 VAL A O 1
ATOM 4255 N N . ALA A 1 542 ? 9.998 -18.939 -24.135 1.00 93.75 542 ALA A N 1
ATOM 4256 C CA . ALA A 1 542 ? 9.955 -19.627 -22.853 1.00 93.75 542 ALA A CA 1
ATOM 4257 C C . ALA A 1 542 ? 9.691 -21.122 -23.019 1.00 93.75 542 ALA A C 1
ATOM 4259 O O . ALA A 1 542 ? 9.005 -21.554 -23.948 1.00 93.75 542 ALA A O 1
ATOM 4260 N N . PHE A 1 543 ? 10.218 -21.896 -22.074 1.00 93.25 543 PHE A N 1
ATOM 4261 C CA . PHE A 1 543 ? 10.219 -23.355 -22.105 1.00 93.25 543 PHE A CA 1
ATOM 4262 C C . PHE A 1 543 ? 9.641 -23.942 -20.818 1.00 93.25 543 PHE A C 1
ATOM 4264 O O . PHE A 1 543 ? 9.798 -23.360 -19.740 1.00 93.25 543 PHE A O 1
ATOM 4271 N N . SER A 1 544 ? 8.972 -25.095 -20.922 1.00 91.75 544 SER A N 1
ATOM 4272 C CA . SER A 1 544 ? 8.290 -25.729 -19.781 1.00 91.75 544 SER A CA 1
ATOM 4273 C C . SER A 1 544 ? 9.196 -26.580 -18.878 1.00 91.75 544 SER A C 1
ATOM 4275 O O . SER A 1 544 ? 8.719 -27.183 -17.917 1.00 91.75 544 SER A O 1
ATOM 4277 N N . GLY A 1 545 ? 10.484 -26.675 -19.205 1.00 87.50 545 GLY A N 1
ATOM 4278 C CA . GLY A 1 545 ? 11.538 -27.334 -18.435 1.00 87.50 545 GLY A CA 1
ATOM 4279 C C . GLY A 1 545 ? 12.797 -26.464 -18.365 1.00 87.50 545 GLY A C 1
ATOM 4280 O O . GLY A 1 545 ? 12.947 -25.501 -19.128 1.00 87.50 545 GLY A O 1
ATOM 4281 N N . SER A 1 546 ? 13.688 -26.756 -17.418 1.00 86.81 546 SER A N 1
ATOM 4282 C CA . SER A 1 546 ? 14.996 -26.102 -17.362 1.00 86.81 546 SER A CA 1
ATOM 4283 C C . SER A 1 546 ? 15.870 -26.510 -18.553 1.00 86.81 546 SER A C 1
ATOM 4285 O O . SER A 1 546 ? 15.566 -27.454 -19.289 1.00 86.81 546 SER A O 1
ATOM 4287 N N . HIS A 1 547 ? 16.916 -25.727 -18.799 1.00 87.06 547 HIS A N 1
ATOM 4288 C CA . HIS A 1 547 ? 17.849 -25.867 -19.918 1.00 87.06 547 HIS A CA 1
ATOM 4289 C C . HIS A 1 547 ? 17.152 -25.961 -21.292 1.00 87.06 547 HIS A C 1
ATOM 4291 O O . HIS A 1 547 ? 17.544 -26.757 -22.143 1.00 87.06 547 HIS A O 1
ATOM 4297 N N . PHE A 1 548 ? 16.104 -25.150 -21.492 1.00 89.44 548 PHE A N 1
ATOM 4298 C CA . PHE A 1 548 ? 15.339 -24.999 -22.742 1.00 89.44 548 PHE A CA 1
ATOM 4299 C C . PHE A 1 548 ? 14.588 -26.266 -23.206 1.00 89.44 548 PHE A C 1
ATOM 4301 O O . PHE A 1 548 ? 14.296 -26.456 -24.388 1.00 89.44 548 PHE A O 1
ATOM 4308 N N . GLN A 1 549 ? 14.237 -27.144 -22.260 1.00 86.75 549 GLN A N 1
ATOM 4309 C CA . GLN A 1 549 ? 13.532 -28.404 -22.521 1.00 86.75 549 GLN A CA 1
ATOM 4310 C C . GLN A 1 549 ? 12.002 -28.286 -22.374 1.00 86.75 549 GLN A C 1
ATOM 4312 O O . GLN A 1 549 ? 11.476 -27.328 -21.814 1.00 86.75 549 GLN A O 1
ATOM 4317 N N . GLY A 1 550 ? 11.268 -29.303 -22.840 1.00 88.69 550 GLY A N 1
ATOM 4318 C CA . GLY A 1 550 ? 9.807 -29.393 -22.690 1.00 88.69 550 GLY A CA 1
ATOM 4319 C C . GLY A 1 550 ? 9.010 -28.701 -23.802 1.00 88.69 550 GLY A C 1
ATOM 4320 O O . GLY A 1 550 ? 9.466 -28.623 -24.947 1.00 88.69 550 GLY A O 1
ATOM 4321 N N . GLU A 1 551 ? 7.793 -28.250 -23.486 1.00 91.38 551 GLU A N 1
ATOM 4322 C CA . GLU A 1 551 ? 6.987 -27.388 -24.363 1.00 91.38 551 GLU A CA 1
ATOM 4323 C C . GLU A 1 551 ? 7.704 -26.044 -24.579 1.00 91.38 551 GLU A C 1
ATOM 4325 O O . GLU A 1 551 ? 8.546 -25.649 -23.773 1.00 91.38 551 GLU A O 1
ATOM 4330 N N . CYS A 1 552 ? 7.372 -25.328 -25.654 1.00 91.88 552 CYS A N 1
ATOM 4331 C CA . CYS A 1 552 ? 7.959 -24.027 -25.982 1.00 91.88 552 CYS A CA 1
ATOM 4332 C C . CYS A 1 552 ? 6.888 -23.084 -26.539 1.00 91.88 552 CYS A C 1
ATOM 4334 O O . CYS A 1 552 ? 6.042 -23.508 -27.330 1.00 91.88 552 CYS A O 1
ATOM 4336 N N . PHE A 1 553 ? 6.939 -21.814 -26.139 1.00 93.25 553 PHE A N 1
ATOM 4337 C CA . PHE A 1 553 ? 6.081 -20.741 -26.644 1.00 93.25 553 PHE A CA 1
ATOM 4338 C C . PHE A 1 553 ? 6.878 -19.434 -26.747 1.00 93.25 553 PHE A C 1
ATOM 4340 O O . PHE A 1 553 ? 7.911 -19.283 -26.094 1.00 93.25 553 PHE A O 1
ATOM 4347 N N . ALA A 1 554 ? 6.430 -18.500 -27.589 1.00 93.56 554 ALA A N 1
ATOM 4348 C CA . ALA A 1 554 ? 7.143 -17.252 -27.836 1.00 93.56 554 ALA A CA 1
ATOM 4349 C C . ALA A 1 554 ? 6.206 -16.051 -28.035 1.00 93.56 554 ALA A C 1
ATOM 4351 O O . ALA A 1 554 ? 5.149 -16.180 -28.653 1.00 93.56 554 ALA A O 1
ATOM 4352 N N . TRP A 1 555 ? 6.637 -14.876 -27.570 1.00 95.44 555 TRP A N 1
ATOM 4353 C CA . TRP A 1 555 ? 5.914 -13.605 -27.667 1.00 95.44 555 TRP A CA 1
ATOM 4354 C C . TRP A 1 555 ? 6.784 -12.549 -28.366 1.00 95.44 555 TRP A C 1
ATOM 4356 O O . TRP A 1 555 ? 7.937 -12.344 -27.990 1.00 95.44 555 TRP A O 1
ATOM 4366 N N . MET A 1 556 ? 6.232 -11.892 -29.394 1.00 93.12 556 MET A N 1
ATOM 4367 C CA . MET A 1 556 ? 6.880 -10.831 -30.201 1.00 93.12 556 MET A CA 1
ATOM 4368 C C . MET A 1 556 ? 6.366 -9.418 -29.873 1.00 93.12 556 MET A C 1
ATOM 4370 O O . MET A 1 556 ? 6.749 -8.440 -30.512 1.00 93.12 556 MET A O 1
ATOM 4374 N N . THR A 1 557 ? 5.433 -9.336 -28.931 1.00 92.56 557 THR A N 1
ATOM 4375 C CA . THR A 1 557 ? 4.736 -8.135 -28.469 1.00 92.56 557 THR A CA 1
ATOM 4376 C C . THR A 1 557 ? 4.440 -8.302 -26.985 1.00 92.56 557 THR A C 1
ATOM 4378 O O . THR A 1 557 ? 4.478 -9.426 -26.476 1.00 92.56 557 THR A O 1
ATOM 4381 N N . ASP A 1 558 ? 4.094 -7.208 -26.312 1.00 92.62 558 ASP A N 1
ATOM 4382 C CA . ASP A 1 558 ? 3.624 -7.239 -24.927 1.00 92.62 558 ASP A CA 1
ATOM 4383 C C . ASP A 1 558 ? 2.477 -8.248 -24.741 1.00 92.62 558 ASP A C 1
ATOM 4385 O O . ASP A 1 558 ? 1.630 -8.436 -25.621 1.00 92.62 558 ASP A O 1
ATOM 4389 N N . ALA A 1 559 ? 2.459 -8.902 -23.583 1.00 91.50 559 ALA A N 1
ATOM 4390 C CA . ALA A 1 559 ? 1.483 -9.922 -23.227 1.00 91.50 559 ALA A CA 1
ATOM 4391 C C . ALA A 1 559 ? 1.109 -9.752 -21.754 1.00 91.50 559 ALA A C 1
ATOM 4393 O O . ALA A 1 559 ? 1.853 -10.185 -20.879 1.00 91.50 559 ALA A O 1
ATOM 4394 N N . ASN A 1 560 ? -0.020 -9.087 -21.487 1.00 86.19 560 ASN A N 1
ATOM 4395 C CA . ASN A 1 560 ? -0.459 -8.726 -20.129 1.00 86.19 560 ASN A CA 1
ATOM 4396 C C . ASN A 1 560 ? -1.064 -9.892 -19.323 1.00 86.19 560 ASN A C 1
ATOM 4398 O O . ASN A 1 560 ? -1.141 -9.804 -18.101 1.00 86.19 560 ASN A O 1
ATOM 4402 N N . ASP A 1 561 ? -1.449 -10.973 -19.998 1.00 84.06 561 ASP A N 1
ATOM 4403 C CA . ASP A 1 561 ? -1.706 -12.290 -19.415 1.00 84.06 561 ASP A CA 1
ATOM 4404 C C . ASP A 1 561 ? -1.126 -13.346 -20.368 1.00 84.06 561 ASP A C 1
ATOM 4406 O O . ASP A 1 561 ? -1.249 -13.229 -21.591 1.00 84.06 561 ASP A O 1
ATOM 4410 N N . ILE A 1 562 ? -0.479 -14.366 -19.809 1.00 88.56 562 ILE A N 1
ATOM 4411 C CA . ILE A 1 562 ? 0.091 -15.505 -20.540 1.00 88.56 562 ILE A CA 1
ATOM 4412 C C . ILE A 1 562 ? -0.663 -16.823 -20.284 1.00 88.56 562 ILE A C 1
ATOM 4414 O O . ILE A 1 562 ? -0.245 -17.885 -20.756 1.00 88.56 562 ILE A O 1
ATOM 4418 N N . GLY A 1 563 ? -1.788 -16.774 -19.563 1.00 86.19 563 GLY A N 1
ATOM 4419 C CA . GLY A 1 563 ? -2.674 -17.911 -19.326 1.00 86.19 563 GLY A CA 1
ATOM 4420 C C . GLY A 1 563 ? -1.957 -19.065 -18.626 1.00 86.19 563 GLY A C 1
ATOM 4421 O O . GLY A 1 563 ? -1.237 -18.863 -17.650 1.00 86.19 563 GLY A O 1
ATOM 4422 N N . GLU A 1 564 ? -2.108 -20.289 -19.146 1.00 86.38 564 GLU A N 1
ATOM 4423 C CA . GLU A 1 564 ? -1.462 -21.490 -18.589 1.00 86.38 564 GLU A CA 1
ATOM 4424 C C . GLU A 1 564 ? 0.067 -21.391 -18.454 1.00 86.38 564 GLU A C 1
ATOM 4426 O O . GLU A 1 564 ? 0.656 -22.150 -17.682 1.00 86.38 564 GLU A O 1
ATOM 4431 N N . TRP A 1 565 ? 0.734 -20.496 -19.192 1.00 88.94 565 TRP A N 1
ATOM 4432 C CA . TRP A 1 565 ? 2.188 -20.375 -19.114 1.00 88.94 565 TRP A CA 1
ATOM 4433 C C . TRP A 1 565 ? 2.684 -19.781 -17.793 1.00 88.94 565 TRP A C 1
ATOM 4435 O O . TRP A 1 565 ? 3.822 -20.060 -17.418 1.00 88.94 565 TRP A O 1
ATOM 4445 N N . ASN A 1 566 ? 1.837 -19.080 -17.031 1.00 83.44 566 ASN A N 1
ATOM 4446 C CA . ASN A 1 566 ? 2.227 -18.406 -15.785 1.00 83.44 566 ASN A CA 1
ATOM 4447 C C . ASN A 1 566 ? 2.898 -19.317 -14.735 1.00 83.44 566 ASN A C 1
ATOM 4449 O O . ASN A 1 566 ? 3.729 -18.852 -13.956 1.00 83.44 566 ASN A O 1
ATOM 4453 N N . ARG A 1 567 ? 2.588 -20.621 -14.765 1.00 82.88 567 ARG A N 1
ATOM 4454 C CA . ARG A 1 567 ? 3.160 -21.678 -13.912 1.00 82.88 567 ARG A CA 1
ATOM 4455 C C . ARG A 1 567 ? 3.876 -22.787 -14.693 1.00 82.88 567 ARG A C 1
ATOM 4457 O O . ARG A 1 567 ? 4.241 -23.805 -14.103 1.00 82.88 567 ARG A O 1
ATOM 4464 N N . LYS A 1 568 ? 4.077 -22.627 -16.006 1.00 88.62 568 LYS A N 1
ATOM 4465 C CA . LYS A 1 568 ? 4.856 -23.574 -16.826 1.00 88.62 568 LYS A CA 1
ATOM 4466 C C . LYS A 1 568 ? 6.289 -23.113 -17.070 1.00 88.62 568 LYS A C 1
ATOM 4468 O O . LYS A 1 568 ? 7.145 -23.971 -17.218 1.00 88.62 568 LYS A O 1
ATOM 4473 N N . ILE A 1 569 ? 6.560 -21.808 -17.135 1.00 91.19 569 ILE A N 1
ATOM 4474 C CA . ILE A 1 569 ? 7.881 -21.277 -17.517 1.00 91.19 569 ILE A CA 1
ATOM 4475 C C . ILE A 1 569 ? 8.973 -21.724 -16.530 1.00 91.19 569 ILE A C 1
ATOM 4477 O O . ILE A 1 569 ? 8.937 -21.379 -15.353 1.00 91.19 569 ILE A O 1
ATOM 4481 N N . ARG A 1 570 ? 9.992 -22.427 -17.038 1.00 90.19 570 ARG A N 1
ATOM 4482 C CA . ARG A 1 570 ? 11.181 -22.865 -16.283 1.00 90.19 570 ARG A CA 1
ATOM 4483 C C . ARG A 1 570 ? 12.504 -22.324 -16.826 1.00 90.19 570 ARG A C 1
ATOM 4485 O O . ARG A 1 570 ? 13.468 -22.251 -16.074 1.00 90.19 570 ARG A O 1
ATOM 4492 N N . SER A 1 571 ? 12.571 -21.941 -18.099 1.00 92.38 571 SER A N 1
ATOM 4493 C CA . SER A 1 571 ? 13.747 -21.286 -18.691 1.00 92.38 571 SER A CA 1
ATOM 4494 C C . SER A 1 571 ? 13.347 -20.307 -19.803 1.00 92.38 571 SER A C 1
ATOM 4496 O O . SER A 1 571 ? 12.271 -20.440 -20.396 1.00 92.38 571 SER A O 1
ATOM 4498 N N . LEU A 1 572 ? 14.189 -19.292 -20.034 1.00 93.75 572 LEU A N 1
ATOM 4499 C CA . LEU A 1 572 ? 13.932 -18.131 -20.902 1.00 93.75 572 LEU A CA 1
ATOM 4500 C C . LEU A 1 572 ? 15.082 -17.900 -21.888 1.00 93.75 572 LEU A C 1
ATOM 4502 O O . LEU A 1 572 ? 16.249 -18.010 -21.515 1.00 93.75 572 LEU A O 1
ATOM 4506 N N . MET A 1 573 ? 14.778 -17.418 -23.089 1.00 93.75 573 MET A N 1
ATOM 4507 C CA . MET A 1 573 ? 15.749 -16.698 -23.919 1.00 93.75 573 MET A CA 1
ATOM 4508 C C . MET A 1 573 ? 15.088 -15.554 -24.682 1.00 93.75 573 MET A C 1
ATOM 4510 O O . MET A 1 573 ? 13.907 -15.625 -25.020 1.00 93.75 573 MET A O 1
ATOM 4514 N N . VAL A 1 574 ? 15.858 -14.511 -24.983 1.00 94.31 574 VAL A N 1
ATOM 4515 C CA . VAL A 1 574 ? 15.428 -13.417 -25.861 1.00 94.31 574 VAL A CA 1
ATOM 4516 C C . VAL A 1 574 ? 16.282 -13.417 -27.118 1.00 94.31 574 VAL A C 1
ATOM 4518 O O . VAL A 1 574 ? 17.506 -13.491 -27.054 1.00 94.31 574 VAL A O 1
ATOM 4521 N N . LEU A 1 575 ? 15.643 -13.324 -28.279 1.00 92.81 575 LEU A N 1
ATOM 4522 C CA . LEU A 1 575 ? 16.301 -13.356 -29.584 1.00 92.81 575 LEU A CA 1
ATOM 4523 C C . LEU A 1 575 ? 15.902 -12.123 -30.408 1.00 92.81 575 LEU A C 1
ATOM 4525 O O . LEU A 1 575 ? 14.791 -11.614 -30.247 1.00 92.81 575 LEU A O 1
ATOM 4529 N N . PRO A 1 576 ? 16.748 -11.659 -31.345 1.00 93.44 576 PRO A N 1
ATOM 4530 C CA . PRO A 1 576 ? 16.288 -10.797 -32.427 1.00 93.44 576 PRO A CA 1
ATOM 4531 C C . PRO A 1 576 ? 15.187 -11.509 -33.223 1.00 93.44 576 PRO A C 1
ATOM 4533 O O . PRO A 1 576 ? 15.358 -12.663 -33.622 1.00 93.44 576 PRO A O 1
ATOM 4536 N N . ALA A 1 577 ? 14.080 -10.827 -33.510 1.00 89.31 577 ALA A N 1
ATOM 4537 C CA . ALA A 1 577 ? 12.950 -11.397 -34.246 1.00 89.31 577 ALA A CA 1
ATOM 4538 C C . ALA A 1 577 ? 13.340 -11.868 -35.664 1.00 89.31 577 ALA A C 1
ATOM 4540 O O . ALA A 1 577 ? 12.738 -12.800 -36.188 1.00 89.31 577 ALA A O 1
ATOM 4541 N N . SER A 1 578 ? 14.396 -11.292 -36.255 1.00 88.38 578 SER A N 1
ATOM 4542 C CA . SER A 1 578 ? 15.008 -11.742 -37.517 1.00 88.38 578 SER A CA 1
ATOM 4543 C C . SER A 1 578 ? 15.615 -13.147 -37.460 1.00 88.38 578 SER A C 1
ATOM 4545 O O . SER A 1 578 ? 15.767 -13.790 -38.495 1.00 88.38 578 SER A O 1
ATOM 4547 N N . ASN A 1 579 ? 16.000 -13.604 -36.267 1.00 86.25 579 ASN A N 1
ATOM 4548 C CA . ASN A 1 579 ? 16.673 -14.883 -36.050 1.00 86.25 579 ASN A CA 1
ATOM 4549 C C . ASN A 1 579 ? 15.671 -15.979 -35.649 1.00 86.25 579 ASN A C 1
ATOM 4551 O O . ASN A 1 579 ? 16.008 -17.163 -35.635 1.00 86.25 579 ASN A O 1
ATOM 4555 N N . TRP A 1 580 ? 14.435 -15.598 -35.319 1.00 84.94 580 TRP A N 1
ATOM 4556 C CA . TRP A 1 580 ? 13.404 -16.520 -34.874 1.00 84.94 580 TRP A CA 1
ATOM 4557 C C . TRP A 1 580 ? 12.632 -17.140 -36.034 1.00 84.94 580 TRP A C 1
ATOM 4559 O O . TRP A 1 580 ? 12.190 -16.476 -36.967 1.00 84.94 580 TRP A O 1
ATOM 4569 N N . SER A 1 581 ? 12.455 -18.452 -35.937 1.00 80.12 581 SER A N 1
ATOM 4570 C CA . SER A 1 581 ? 11.885 -19.298 -36.989 1.00 80.12 581 SER A CA 1
ATOM 4571 C C . SER A 1 581 ? 11.039 -20.452 -36.426 1.00 80.12 581 SER A C 1
ATOM 4573 O O . SER A 1 581 ? 10.656 -21.360 -37.160 1.00 80.12 581 SER A O 1
ATOM 4575 N N . GLY A 1 582 ? 10.704 -20.396 -35.130 1.00 82.38 582 GLY A N 1
ATOM 4576 C CA . GLY A 1 582 ? 9.904 -21.394 -34.418 1.00 82.38 582 GLY A CA 1
ATOM 4577 C C . GLY A 1 582 ? 10.712 -22.301 -33.482 1.00 82.38 582 GLY A C 1
ATOM 4578 O O . GLY A 1 582 ? 11.916 -22.504 -33.644 1.00 82.38 582 GLY A O 1
ATOM 4579 N N . CYS A 1 583 ? 10.014 -22.894 -32.509 1.00 78.69 583 CYS A N 1
ATOM 4580 C CA . CYS A 1 583 ? 10.585 -23.724 -31.439 1.00 78.69 583 CYS A CA 1
ATOM 4581 C C . CYS A 1 583 ? 11.400 -24.945 -31.918 1.00 78.69 583 CYS A C 1
ATOM 4583 O O . CYS A 1 583 ? 12.219 -25.470 -31.165 1.00 78.69 583 CYS A O 1
ATOM 4585 N N . GLU A 1 584 ? 11.196 -25.420 -33.151 1.00 63.12 584 GLU A N 1
ATOM 4586 C CA . GLU A 1 584 ? 11.933 -26.570 -33.696 1.00 63.12 584 GLU A CA 1
ATOM 4587 C C . GLU A 1 584 ? 13.410 -26.274 -33.995 1.00 63.12 584 GLU A C 1
ATOM 4589 O O . GLU A 1 584 ? 14.223 -27.200 -34.006 1.00 63.12 584 GLU A O 1
ATOM 4594 N N . LEU A 1 585 ? 13.771 -25.007 -34.241 1.00 53.22 585 LEU A N 1
ATOM 4595 C CA . LEU A 1 585 ? 15.138 -24.637 -34.614 1.00 53.22 585 LEU A CA 1
ATOM 4596 C C . LEU A 1 585 ? 16.053 -24.392 -33.409 1.00 53.22 585 LEU A C 1
ATOM 4598 O O . LEU A 1 585 ? 17.225 -24.757 -33.486 1.00 53.22 585 LEU A O 1
ATOM 4602 N N . VAL A 1 586 ? 15.523 -23.925 -32.269 1.00 57.53 586 VAL A N 1
ATOM 4603 C CA . VAL A 1 586 ? 16.291 -23.851 -31.006 1.00 57.53 586 VAL A CA 1
ATOM 4604 C C . VAL A 1 586 ? 16.815 -25.242 -30.628 1.00 57.53 586 VAL A C 1
ATOM 4606 O O . VAL A 1 586 ? 18.023 -25.430 -30.501 1.00 57.53 586 VAL A O 1
ATOM 4609 N N . ARG A 1 587 ? 15.930 -26.254 -30.663 1.00 52.12 587 ARG A N 1
ATOM 4610 C CA . ARG A 1 587 ? 16.251 -27.680 -30.438 1.00 52.12 587 ARG A CA 1
ATOM 4611 C C . ARG A 1 587 ? 17.298 -28.281 -31.393 1.00 52.12 587 ARG A C 1
ATOM 4613 O O . ARG A 1 587 ? 17.706 -29.429 -31.220 1.00 52.12 587 ARG A O 1
ATOM 4620 N N . ARG A 1 588 ? 17.711 -27.557 -32.441 1.00 42.91 588 ARG A N 1
ATOM 4621 C CA . ARG A 1 588 ? 18.813 -27.940 -33.341 1.00 42.91 588 ARG A CA 1
ATOM 4622 C C . ARG A 1 588 ? 20.105 -27.173 -33.061 1.00 42.91 588 ARG A C 1
ATOM 4624 O O . ARG A 1 588 ? 21.176 -27.733 -33.295 1.00 42.91 588 ARG A O 1
ATOM 4631 N N . GLU A 1 589 ? 20.028 -25.946 -32.548 1.00 44.75 589 GLU A N 1
ATOM 4632 C CA . GLU A 1 589 ? 21.205 -25.162 -32.157 1.00 44.75 589 GLU A CA 1
ATOM 4633 C C . GLU A 1 589 ? 21.771 -25.549 -30.779 1.00 44.75 589 GLU A C 1
ATOM 4635 O O . GLU A 1 589 ? 22.947 -25.284 -30.539 1.00 44.75 589 GLU A O 1
ATOM 4640 N N . ASP A 1 590 ? 21.030 -26.257 -29.916 1.00 45.69 590 ASP A N 1
ATOM 4641 C CA . ASP A 1 590 ? 21.498 -26.707 -28.585 1.00 45.69 590 ASP A CA 1
ATOM 4642 C C . ASP A 1 590 ? 22.853 -27.450 -28.613 1.00 45.69 590 ASP A C 1
ATOM 4644 O O . ASP A 1 590 ? 23.725 -27.226 -27.767 1.00 45.69 590 ASP A O 1
ATOM 4648 N N . ASN A 1 591 ? 23.099 -28.256 -29.658 1.00 37.47 591 ASN A N 1
ATOM 4649 C CA . ASN A 1 591 ? 24.383 -28.938 -29.895 1.00 37.47 591 ASN A CA 1
ATOM 4650 C C . ASN A 1 591 ? 25.575 -27.979 -30.141 1.00 37.47 591 ASN A C 1
ATOM 4652 O O . ASN A 1 591 ? 26.732 -28.406 -30.109 1.00 37.47 591 ASN A O 1
ATOM 4656 N N . MET A 1 592 ? 25.315 -26.692 -30.391 1.00 35.03 592 MET A N 1
ATOM 4657 C CA . MET A 1 592 ? 26.307 -25.614 -30.447 1.00 35.03 592 MET A CA 1
ATOM 4658 C C . MET A 1 592 ? 26.189 -24.613 -29.292 1.00 35.03 592 MET A C 1
ATOM 4660 O O . MET A 1 592 ? 27.214 -24.044 -28.914 1.00 35.03 592 MET A O 1
ATOM 4664 N N . ILE A 1 593 ? 25.004 -24.390 -28.712 1.00 40.19 593 ILE A N 1
ATOM 4665 C CA . ILE A 1 593 ? 24.809 -23.423 -27.616 1.00 40.19 593 ILE A CA 1
ATOM 4666 C C . ILE A 1 593 ? 25.609 -23.845 -26.375 1.00 40.19 593 ILE A C 1
ATOM 4668 O O . ILE A 1 593 ? 26.353 -23.025 -25.843 1.00 40.19 593 ILE A O 1
ATOM 4672 N N . HIS A 1 594 ? 25.648 -25.141 -26.032 1.00 38.41 594 HIS A N 1
ATOM 4673 C CA . HIS A 1 594 ? 26.559 -25.683 -25.003 1.00 38.41 594 HIS A CA 1
ATOM 4674 C C . HIS A 1 594 ? 28.068 -25.479 -25.290 1.00 38.41 594 HIS A C 1
ATOM 4676 O O . HIS A 1 594 ? 28.910 -25.822 -24.460 1.00 38.41 594 HIS A O 1
ATOM 4682 N N . ARG A 1 595 ? 28.447 -24.939 -26.458 1.00 33.25 595 ARG A N 1
ATOM 4683 C CA . ARG A 1 595 ? 29.825 -24.548 -26.812 1.00 33.25 595 ARG A CA 1
ATOM 4684 C C . ARG A 1 595 ? 29.999 -23.044 -27.046 1.00 33.25 595 ARG A C 1
ATOM 4686 O O . ARG A 1 595 ? 31.141 -22.591 -27.156 1.00 33.25 595 ARG A O 1
ATOM 4693 N N . ARG A 1 596 ? 28.922 -22.254 -27.122 1.00 31.47 596 ARG A N 1
ATOM 4694 C CA . ARG A 1 596 ? 29.001 -20.797 -27.293 1.00 31.47 596 ARG A CA 1
ATOM 4695 C C . ARG A 1 596 ? 29.199 -20.114 -25.945 1.00 31.47 596 ARG A C 1
ATOM 4697 O O . ARG A 1 596 ? 28.264 -19.704 -25.270 1.00 31.47 596 ARG A O 1
ATOM 4704 N N . LYS A 1 597 ? 30.478 -19.950 -25.604 1.00 31.34 597 LYS A N 1
ATOM 4705 C CA . LYS A 1 597 ? 30.949 -18.949 -24.639 1.00 31.34 597 LYS A CA 1
ATOM 4706 C C . LYS A 1 597 ? 30.352 -17.553 -24.964 1.00 31.34 597 LYS A C 1
ATOM 4708 O O . LYS A 1 597 ? 30.093 -17.293 -26.142 1.00 31.34 597 LYS A O 1
ATOM 4713 N N . PRO A 1 598 ? 30.139 -16.665 -23.966 1.00 29.25 598 PRO A N 1
ATOM 4714 C CA . PRO A 1 598 ? 29.421 -15.399 -24.152 1.00 29.25 598 PRO A CA 1
ATOM 4715 C C . PRO A 1 598 ? 29.956 -14.570 -25.324 1.00 29.25 598 PRO A C 1
ATOM 4717 O O . PRO A 1 598 ? 31.168 -14.404 -25.473 1.00 29.25 598 PRO A O 1
ATOM 4720 N N . THR A 1 599 ? 29.055 -14.074 -26.173 1.00 29.36 599 THR A N 1
ATOM 4721 C CA . THR A 1 599 ? 29.425 -13.468 -27.459 1.00 29.36 599 THR A CA 1
ATOM 4722 C C . THR A 1 599 ? 29.674 -11.969 -27.320 1.00 29.36 599 THR A C 1
ATOM 4724 O O . THR A 1 599 ? 28.768 -11.208 -26.995 1.00 29.36 599 THR A O 1
ATOM 4727 N N . ALA A 1 600 ? 30.898 -11.533 -27.621 1.00 25.72 600 ALA A N 1
ATOM 4728 C CA . ALA A 1 600 ? 31.216 -10.118 -27.786 1.00 25.72 600 ALA A CA 1
ATOM 4729 C C . ALA A 1 600 ? 30.537 -9.554 -29.047 1.00 25.72 600 ALA A C 1
ATOM 4731 O O . ALA A 1 600 ? 30.648 -10.143 -30.125 1.00 25.72 600 ALA A O 1
ATOM 4732 N N . MET A 1 601 ? 29.880 -8.396 -28.939 1.00 25.02 601 MET A N 1
ATOM 4733 C CA . MET A 1 601 ? 29.366 -7.680 -30.111 1.00 25.02 601 MET A CA 1
ATOM 4734 C C . MET A 1 601 ? 30.517 -7.147 -30.974 1.00 25.02 601 MET A C 1
ATOM 4736 O O . MET A 1 601 ? 31.389 -6.427 -30.491 1.00 25.02 601 MET A O 1
ATOM 4740 N N . ALA A 1 602 ? 30.481 -7.450 -32.273 1.00 25.02 602 ALA A N 1
ATOM 4741 C CA . ALA A 1 602 ? 31.340 -6.818 -33.268 1.00 25.02 602 ALA A CA 1
ATOM 4742 C C . ALA A 1 602 ? 30.642 -5.573 -33.839 1.00 25.02 602 ALA A C 1
ATOM 4744 O O . ALA A 1 602 ? 29.537 -5.669 -34.373 1.00 25.02 602 ALA A O 1
ATOM 4745 N N . ILE A 1 603 ? 31.286 -4.407 -33.746 1.00 27.19 603 ILE A N 1
ATOM 4746 C CA . ILE A 1 603 ? 30.745 -3.148 -34.274 1.00 27.19 603 ILE A CA 1
ATOM 4747 C C . ILE A 1 603 ? 30.931 -3.106 -35.797 1.00 27.19 603 ILE A C 1
ATOM 4749 O O . ILE A 1 603 ? 32.055 -3.166 -36.296 1.00 27.19 603 ILE A O 1
ATOM 4753 N N . ALA A 1 604 ? 29.832 -2.962 -36.538 1.00 24.42 604 ALA A N 1
ATOM 4754 C CA . ALA A 1 604 ? 29.862 -2.740 -37.980 1.00 24.42 604 ALA A CA 1
ATOM 4755 C C . ALA A 1 604 ? 30.138 -1.258 -38.292 1.00 24.42 604 ALA A C 1
ATOM 4757 O O . ALA A 1 604 ? 29.313 -0.392 -38.003 1.00 24.42 604 ALA A O 1
ATOM 4758 N N . ALA A 1 605 ? 31.290 -0.959 -38.897 1.00 25.52 605 ALA A N 1
ATOM 4759 C CA . ALA A 1 605 ? 31.631 0.392 -39.342 1.00 25.52 605 ALA A CA 1
ATOM 4760 C C . ALA A 1 605 ? 30.960 0.727 -40.689 1.00 25.52 605 ALA A C 1
ATOM 4762 O O . ALA A 1 605 ? 31.027 -0.056 -41.638 1.00 25.52 605 ALA A O 1
ATOM 4763 N N . SER A 1 606 ? 30.330 1.900 -40.780 1.00 28.17 606 SER A N 1
ATOM 4764 C CA . SER A 1 606 ? 29.649 2.379 -41.988 1.00 28.17 606 SER A CA 1
ATOM 4765 C C . SER A 1 606 ? 30.616 2.976 -43.024 1.00 28.17 606 SER A C 1
ATOM 4767 O O . SER A 1 606 ? 31.675 3.513 -42.705 1.00 28.17 606 SER A O 1
ATOM 4769 N N . SER A 1 607 ? 30.247 2.864 -44.300 1.00 26.95 607 SER A N 1
ATOM 4770 C CA . SER A 1 607 ? 31.077 3.218 -45.458 1.00 26.95 607 SER A CA 1
ATOM 4771 C C . SER A 1 607 ? 31.098 4.714 -45.799 1.00 26.95 607 SER A C 1
ATOM 4773 O O . SER A 1 607 ? 30.029 5.309 -45.913 1.00 26.95 607 SER A O 1
ATOM 4775 N N . MET A 1 608 ? 32.275 5.259 -46.133 1.00 23.28 608 MET A N 1
ATOM 4776 C CA . MET A 1 608 ? 32.492 6.383 -47.074 1.00 23.28 608 MET A CA 1
ATOM 4777 C C . MET A 1 608 ? 33.954 6.324 -47.628 1.00 23.28 608 MET A C 1
ATOM 4779 O O . MET A 1 608 ? 34.670 5.393 -47.256 1.00 23.28 608 MET A O 1
ATOM 4783 N N . PRO A 1 609 ? 34.382 7.132 -48.630 1.00 29.34 609 PRO A N 1
ATOM 4784 C CA . PRO A 1 609 ? 34.947 6.553 -49.858 1.00 29.34 609 PRO A CA 1
ATOM 4785 C C . PRO A 1 609 ? 36.484 6.504 -49.986 1.00 29.34 609 PRO A C 1
ATOM 4787 O O . PRO A 1 609 ? 37.247 7.095 -49.228 1.00 29.34 609 PRO A O 1
ATOM 4790 N N . THR A 1 610 ? 36.915 5.784 -51.026 1.00 24.36 610 THR A N 1
ATOM 4791 C CA . THR A 1 610 ? 38.295 5.414 -51.377 1.00 24.36 610 THR A CA 1
ATOM 4792 C C . THR A 1 610 ? 39.172 6.567 -51.891 1.00 24.36 610 THR A C 1
ATOM 4794 O O . THR A 1 610 ? 38.752 7.330 -52.757 1.00 24.36 610 THR A O 1
ATOM 4797 N N . ILE A 1 611 ? 40.449 6.579 -51.484 1.00 26.09 611 ILE A N 1
ATOM 4798 C CA . ILE A 1 611 ? 41.575 7.210 -52.205 1.00 26.09 611 ILE A CA 1
ATOM 4799 C C . ILE A 1 611 ? 42.698 6.157 -52.361 1.00 26.09 611 ILE A C 1
ATOM 4801 O O . ILE A 1 611 ? 42.778 5.209 -51.582 1.00 26.09 611 ILE A O 1
ATOM 4805 N N . THR A 1 612 ? 43.502 6.248 -53.425 1.00 25.09 612 THR A N 1
ATOM 4806 C CA . THR A 1 612 ? 44.212 5.106 -54.038 1.00 25.09 612 THR A CA 1
ATOM 4807 C C . THR A 1 612 ? 45.739 5.046 -53.856 1.00 25.09 612 THR A C 1
ATOM 4809 O O . THR A 1 612 ? 46.420 6.042 -54.083 1.00 25.09 612 THR A O 1
ATOM 4812 N N . THR A 1 613 ? 46.255 3.807 -53.720 1.00 25.69 613 THR A N 1
ATOM 4813 C CA . THR A 1 613 ? 47.605 3.295 -54.121 1.00 25.69 613 THR A CA 1
ATOM 4814 C C . THR A 1 613 ? 48.868 3.796 -53.382 1.00 25.69 613 THR A C 1
ATOM 4816 O O . THR A 1 613 ? 48.816 4.870 -52.791 1.00 25.69 613 THR A O 1
ATOM 4819 N N . PRO A 1 614 ? 50.035 3.091 -53.461 1.00 32.34 614 PRO A N 1
ATOM 4820 C CA . PRO A 1 614 ? 50.337 1.764 -54.057 1.00 32.34 614 PRO A CA 1
ATOM 4821 C C . PRO A 1 614 ? 51.012 0.732 -53.098 1.00 32.34 614 PRO A C 1
ATOM 4823 O O . PRO A 1 614 ? 51.318 1.033 -51.950 1.00 32.34 614 PRO A O 1
ATOM 4826 N N . ILE A 1 615 ? 51.280 -0.491 -53.596 1.00 33.03 615 ILE A N 1
ATOM 4827 C CA . ILE A 1 615 ? 51.943 -1.634 -52.909 1.00 33.03 615 ILE A CA 1
ATOM 4828 C C . ILE A 1 615 ? 53.197 -2.072 -53.701 1.00 33.03 615 ILE A C 1
ATOM 4830 O O . ILE A 1 615 ? 53.105 -2.143 -54.928 1.00 33.03 615 ILE A O 1
ATOM 4834 N N . PRO A 1 616 ? 54.356 -2.349 -53.055 1.00 36.88 616 PRO A N 1
ATOM 4835 C CA . PRO A 1 616 ? 55.092 -3.629 -53.274 1.00 36.88 616 PRO A CA 1
ATOM 4836 C C . PRO A 1 616 ? 55.976 -4.103 -52.066 1.00 36.88 616 PRO A C 1
ATOM 4838 O O . PRO A 1 616 ? 56.215 -3.311 -51.158 1.00 36.88 616 PRO A O 1
ATOM 4841 N N . PRO A 1 617 ? 56.619 -5.303 -52.072 1.00 42.69 617 PRO A N 1
ATOM 4842 C CA . PRO A 1 617 ? 56.126 -6.620 -52.516 1.00 42.69 617 PRO A CA 1
ATOM 4843 C C . PRO A 1 617 ? 56.513 -7.849 -51.615 1.00 42.69 617 PRO A C 1
ATOM 4845 O O . PRO A 1 617 ? 57.577 -7.913 -51.013 1.00 42.69 617 PRO A O 1
ATOM 4848 N N . SER A 1 618 ? 55.641 -8.868 -51.616 1.00 28.78 618 SER A N 1
ATOM 4849 C CA . SER A 1 618 ? 55.827 -10.345 -51.484 1.00 28.78 618 SER A CA 1
ATOM 4850 C C . SER A 1 618 ? 57.080 -11.063 -50.881 1.00 28.78 618 SER A C 1
ATOM 4852 O O . SER A 1 618 ? 58.156 -11.011 -51.470 1.00 28.78 618 SER A O 1
ATOM 4854 N N . ALA A 1 619 ? 56.785 -12.027 -49.974 1.00 29.34 619 ALA A N 1
ATOM 4855 C CA . ALA A 1 619 ? 57.237 -13.455 -49.962 1.00 29.34 619 ALA A CA 1
ATOM 4856 C C . ALA A 1 619 ? 58.716 -13.812 -49.586 1.00 29.34 619 ALA A C 1
ATOM 4858 O O . ALA A 1 619 ? 59.556 -12.917 -49.617 1.00 29.34 619 ALA A O 1
ATOM 4859 N N . PRO A 1 620 ? 59.080 -15.091 -49.243 1.00 42.66 620 PRO A N 1
ATOM 4860 C CA . PRO A 1 620 ? 58.325 -16.365 -49.351 1.00 42.66 620 PRO A CA 1
ATOM 4861 C C . PRO A 1 620 ? 58.296 -17.313 -48.108 1.00 42.66 620 PRO A C 1
ATOM 4863 O O . PRO A 1 620 ? 58.851 -17.028 -47.053 1.00 42.66 620 PRO A O 1
ATOM 4866 N N . THR A 1 621 ? 57.621 -18.467 -48.263 1.00 32.44 621 THR A N 1
ATOM 4867 C CA . THR A 1 621 ? 57.429 -19.594 -47.301 1.00 32.44 621 THR A CA 1
ATOM 4868 C C . THR A 1 621 ? 58.423 -20.761 -47.553 1.00 32.44 621 THR A C 1
ATOM 4870 O O . THR A 1 621 ? 59.102 -20.715 -48.582 1.00 32.44 621 THR A O 1
ATOM 4873 N N . PRO A 1 622 ? 58.538 -21.815 -46.692 1.00 41.22 622 PRO A N 1
ATOM 4874 C CA . PRO A 1 622 ? 57.711 -23.041 -46.873 1.00 41.22 622 PRO A CA 1
ATOM 4875 C C . PRO A 1 622 ? 57.388 -23.920 -45.613 1.00 41.22 622 PRO A C 1
ATOM 4877 O O . PRO A 1 622 ? 57.905 -23.697 -44.527 1.00 41.22 622 PRO A O 1
ATOM 4880 N N . ALA A 1 623 ? 56.509 -24.922 -45.832 1.00 29.14 623 ALA A N 1
ATOM 4881 C CA . ALA A 1 623 ? 56.252 -26.250 -45.189 1.00 29.14 623 ALA A CA 1
ATOM 4882 C C . ALA A 1 623 ? 57.187 -26.814 -44.068 1.00 29.14 623 ALA A C 1
ATOM 4884 O O . ALA A 1 623 ? 58.367 -26.494 -44.061 1.00 29.14 623 ALA A O 1
ATOM 4885 N N . ALA A 1 624 ? 56.837 -27.790 -43.192 1.00 30.47 624 ALA A N 1
ATOM 4886 C CA . ALA A 1 624 ? 55.622 -28.556 -42.762 1.00 30.47 624 ALA A CA 1
ATOM 4887 C C . ALA A 1 624 ? 56.036 -29.486 -41.552 1.00 30.47 624 ALA A C 1
ATOM 4889 O O . ALA A 1 624 ? 57.194 -29.414 -41.158 1.00 30.47 624 ALA A O 1
ATOM 4890 N N . GLY A 1 625 ? 55.269 -30.387 -40.891 1.00 26.83 625 GLY A N 1
ATOM 4891 C CA . GLY A 1 625 ? 53.868 -30.876 -40.945 1.00 26.83 625 GLY A CA 1
ATOM 4892 C C . GLY A 1 625 ? 53.645 -32.183 -40.111 1.00 26.83 625 GLY A C 1
ATOM 4893 O O . GLY A 1 625 ? 54.559 -32.635 -39.433 1.00 26.83 625 GLY A O 1
ATOM 4894 N N . PHE A 1 626 ? 52.462 -32.820 -40.234 1.00 25.77 626 PHE A N 1
ATOM 4895 C CA . PHE A 1 626 ? 52.046 -34.164 -39.718 1.00 25.77 626 PHE A CA 1
ATOM 4896 C C . PHE A 1 626 ? 51.796 -34.426 -38.196 1.00 25.77 626 PHE A C 1
ATOM 4898 O O . PHE A 1 626 ? 52.126 -33.640 -37.317 1.00 25.77 626 PHE A O 1
ATOM 4905 N N . LYS A 1 627 ? 51.077 -35.541 -37.939 1.00 29.09 627 LYS A N 1
ATOM 4906 C CA . LYS A 1 627 ? 50.418 -36.112 -36.720 1.00 29.09 627 LYS A CA 1
ATOM 4907 C C . LYS A 1 627 ? 50.374 -37.666 -36.896 1.00 29.09 627 LYS A C 1
ATOM 4909 O O . LYS A 1 627 ? 50.694 -38.078 -38.014 1.00 29.09 627 LYS A O 1
ATOM 4914 N N . PRO A 1 628 ? 49.828 -38.537 -35.994 1.00 48.88 628 PRO A N 1
ATOM 4915 C CA . PRO A 1 628 ? 49.554 -38.507 -34.529 1.00 48.88 628 PRO A CA 1
ATOM 4916 C C . PRO A 1 628 ? 50.044 -39.804 -33.779 1.00 48.88 628 PRO A C 1
ATOM 4918 O O . PRO A 1 628 ? 50.677 -40.645 -34.410 1.00 48.88 628 PRO A O 1
ATOM 4921 N N . ARG A 1 629 ? 49.688 -40.033 -32.485 1.00 25.86 629 ARG A N 1
ATOM 4922 C CA . ARG A 1 629 ? 48.778 -41.128 -31.982 1.00 25.86 629 ARG A CA 1
ATOM 4923 C C . ARG A 1 629 ? 48.874 -41.429 -30.445 1.00 25.86 629 ARG A C 1
ATOM 4925 O O . ARG A 1 629 ? 49.774 -40.930 -29.783 1.00 25.86 629 ARG A O 1
ATOM 4932 N N . GLU A 1 630 ? 47.890 -42.163 -29.891 1.00 30.16 630 GLU A N 1
ATOM 4933 C CA . GLU A 1 630 ? 47.598 -42.485 -28.463 1.00 30.16 630 GLU A CA 1
ATOM 4934 C C . GLU A 1 630 ? 48.343 -43.722 -27.881 1.00 30.16 630 GLU A C 1
ATOM 4936 O O . GLU A 1 630 ? 48.692 -44.578 -28.684 1.00 30.16 630 GLU A O 1
ATOM 4941 N N . ILE A 1 631 ? 48.446 -43.875 -26.530 1.00 26.83 631 ILE A N 1
ATOM 4942 C CA . ILE A 1 631 ? 48.453 -45.139 -25.702 1.00 26.83 631 ILE A CA 1
ATOM 4943 C C . ILE A 1 631 ? 48.102 -44.824 -24.201 1.00 26.83 631 ILE A C 1
ATOM 4945 O O . ILE A 1 631 ? 48.315 -43.699 -23.753 1.00 26.83 631 ILE A O 1
ATOM 4949 N N . GLN A 1 632 ? 47.572 -45.805 -23.436 1.00 27.50 632 GLN A N 1
ATOM 4950 C CA . GLN A 1 632 ? 47.309 -45.876 -21.958 1.00 27.50 632 GLN A CA 1
ATOM 4951 C C . GLN A 1 632 ? 47.530 -47.355 -21.463 1.00 27.50 632 GLN A C 1
ATOM 4953 O O . GLN A 1 632 ? 47.869 -48.140 -22.357 1.00 27.50 632 GLN A O 1
ATOM 4958 N N . PRO A 1 633 ? 47.347 -47.835 -20.185 1.00 50.44 633 PRO A N 1
ATOM 4959 C CA . PRO A 1 633 ? 46.736 -47.279 -18.941 1.00 50.44 633 PRO A CA 1
ATOM 4960 C C . PRO A 1 633 ? 47.479 -47.657 -17.596 1.00 50.44 633 PRO A C 1
ATOM 4962 O O . PRO A 1 633 ? 48.689 -47.848 -17.620 1.00 50.44 633 PRO A O 1
ATOM 4965 N N . GLU A 1 634 ? 46.743 -47.809 -16.462 1.00 27.84 634 GLU A N 1
ATOM 4966 C CA . GLU A 1 634 ? 47.087 -48.504 -15.168 1.00 27.84 634 GLU A CA 1
ATOM 4967 C C . GLU A 1 634 ? 48.127 -47.863 -14.190 1.00 27.84 634 GLU A C 1
ATOM 4969 O O . GLU A 1 634 ? 48.970 -47.089 -14.622 1.00 27.84 634 GLU A O 1
ATOM 4974 N N . ALA A 1 635 ? 48.169 -48.089 -12.849 1.00 30.39 635 ALA A N 1
ATOM 4975 C CA . ALA A 1 635 ? 47.242 -48.648 -11.821 1.00 30.39 635 ALA A CA 1
ATOM 4976 C C . ALA A 1 635 ? 47.661 -48.242 -10.352 1.00 30.39 635 ALA A C 1
ATOM 4978 O O . ALA A 1 635 ? 48.596 -47.468 -10.164 1.00 30.39 635 ALA A O 1
ATOM 4979 N N . ARG A 1 636 ? 46.952 -48.726 -9.300 1.00 32.47 636 ARG A N 1
ATOM 4980 C CA . ARG A 1 636 ? 47.016 -48.320 -7.851 1.00 32.47 636 ARG A CA 1
ATOM 4981 C C . ARG A 1 636 ? 48.121 -49.033 -7.011 1.00 32.47 636 ARG A C 1
ATOM 4983 O O . ARG A 1 636 ? 48.549 -50.110 -7.417 1.00 32.47 636 ARG A O 1
ATOM 4990 N N . PRO A 1 637 ? 48.534 -48.522 -5.815 1.00 40.78 637 PRO A N 1
ATOM 4991 C CA . PRO A 1 637 ? 48.188 -49.203 -4.531 1.00 40.78 637 PRO A CA 1
ATOM 4992 C C . PRO A 1 637 ? 48.010 -48.285 -3.269 1.00 40.78 637 PRO A C 1
ATOM 4994 O O . PRO A 1 637 ? 48.041 -47.063 -3.366 1.00 40.78 637 PRO A O 1
ATOM 4997 N N . THR A 1 638 ? 47.802 -48.889 -2.080 1.00 29.52 638 THR A N 1
ATOM 4998 C CA . THR A 1 638 ? 47.593 -48.300 -0.713 1.00 29.52 638 THR A CA 1
ATOM 4999 C C . THR A 1 638 ? 48.475 -49.012 0.343 1.00 29.52 638 THR A C 1
ATOM 5001 O O . THR A 1 638 ? 48.792 -50.175 0.082 1.00 29.52 638 THR A O 1
ATOM 5004 N N . PRO A 1 639 ? 48.869 -48.419 1.509 1.00 44.31 639 PRO A N 1
ATOM 5005 C CA . PRO A 1 639 ? 48.217 -48.723 2.820 1.00 44.31 639 PRO A CA 1
ATOM 5006 C C . PRO A 1 639 ? 48.382 -47.620 3.937 1.00 44.31 639 PRO A C 1
ATOM 5008 O O . PRO A 1 639 ? 48.530 -46.446 3.614 1.00 44.31 639 PRO A O 1
ATOM 5011 N N . SER A 1 640 ? 48.322 -47.979 5.241 1.00 28.70 640 SER A N 1
ATOM 5012 C CA . SER A 1 640 ? 48.261 -47.113 6.465 1.00 28.70 640 SER A CA 1
ATOM 5013 C C . SER A 1 640 ? 49.235 -47.591 7.608 1.00 28.70 640 SER A C 1
ATOM 5015 O O . SER A 1 640 ? 50.132 -48.360 7.280 1.00 28.70 640 SER A O 1
ATOM 5017 N N . THR A 1 641 ? 49.241 -47.244 8.927 1.00 30.78 641 THR A N 1
ATOM 5018 C CA . THR A 1 641 ? 48.225 -46.726 9.901 1.00 30.78 641 THR A CA 1
ATOM 5019 C C . THR A 1 641 ? 48.816 -46.270 11.282 1.00 30.78 641 THR A C 1
ATOM 5021 O O . THR A 1 641 ? 49.720 -46.928 11.781 1.00 30.78 641 THR A O 1
ATOM 5024 N N . SER A 1 642 ? 48.157 -45.314 11.979 1.00 28.20 642 SER A N 1
ATOM 5025 C CA . SER A 1 642 ? 47.914 -45.211 13.466 1.00 28.20 642 SER A CA 1
ATOM 5026 C C . SER A 1 642 ? 48.995 -44.846 14.544 1.00 28.20 642 SER A C 1
ATOM 5028 O O . SER A 1 642 ? 50.158 -45.186 14.385 1.00 28.20 642 SER A O 1
ATOM 5030 N N . LEU A 1 643 ? 48.513 -44.293 15.698 1.00 27.77 643 LEU A N 1
ATOM 5031 C CA . LEU A 1 643 ? 49.116 -44.161 17.077 1.00 27.77 643 LEU A CA 1
ATOM 5032 C C . LEU A 1 643 ? 50.267 -43.117 17.296 1.00 27.77 643 LEU A C 1
ATOM 5034 O O . LEU A 1 643 ? 50.889 -42.735 16.316 1.00 27.77 643 LEU A O 1
ATOM 5038 N N . SER A 1 644 ? 50.685 -42.613 18.492 1.00 26.12 644 SER A N 1
ATOM 5039 C CA . SER A 1 644 ? 50.134 -42.312 19.868 1.00 26.12 644 SER A CA 1
ATOM 5040 C C . SER A 1 644 ? 51.289 -41.806 20.807 1.00 26.12 644 SER A C 1
ATOM 5042 O O . SER A 1 644 ? 52.402 -42.260 20.563 1.00 26.12 644 SER A O 1
ATOM 5044 N N . PHE A 1 645 ? 51.205 -41.045 21.928 1.00 27.27 645 PHE A N 1
ATOM 5045 C CA . PHE A 1 645 ? 50.288 -40.048 22.558 1.00 27.27 645 PHE A CA 1
ATOM 5046 C C . PHE A 1 645 ? 51.003 -39.390 23.812 1.00 27.27 645 PHE A C 1
ATOM 5048 O O . PHE A 1 645 ? 52.173 -39.691 24.018 1.00 27.27 645 PHE A O 1
ATOM 5055 N N . GLU A 1 646 ? 50.325 -38.563 24.651 1.00 26.89 646 GLU A N 1
ATOM 5056 C CA . GLU A 1 646 ? 50.775 -37.928 25.951 1.00 26.89 646 GLU A CA 1
ATOM 5057 C C . GLU A 1 646 ? 51.862 -36.800 25.859 1.00 26.89 646 GLU A C 1
ATOM 5059 O O . GLU A 1 646 ? 52.635 -36.809 24.911 1.00 26.89 646 GLU A O 1
ATOM 5064 N N . SER A 1 647 ? 52.002 -35.696 26.643 1.00 26.72 647 SER A N 1
ATOM 5065 C CA . SER A 1 647 ? 51.701 -35.145 28.015 1.00 26.72 647 SER A CA 1
ATOM 5066 C C . SER A 1 647 ? 53.013 -34.923 28.845 1.00 26.72 647 SER A C 1
ATOM 5068 O O . SER A 1 647 ? 53.950 -35.679 28.634 1.00 26.72 647 SER A O 1
ATOM 5070 N N . SER A 1 648 ? 53.247 -33.947 29.759 1.00 28.22 648 SER A N 1
ATOM 5071 C CA . SER A 1 648 ? 52.448 -32.895 30.451 1.00 28.22 648 SER A CA 1
ATOM 5072 C C . SER A 1 648 ? 53.336 -31.794 31.145 1.00 28.22 648 SER A C 1
ATOM 5074 O O . SER A 1 648 ? 54.523 -32.038 31.310 1.00 28.22 648 SER A O 1
ATOM 5076 N N . ASN A 1 649 ? 52.746 -30.659 31.612 1.00 28.50 649 ASN A N 1
ATOM 5077 C CA . ASN A 1 649 ? 53.082 -29.803 32.811 1.00 28.50 649 ASN A CA 1
ATOM 5078 C C . ASN A 1 649 ? 54.510 -29.175 33.051 1.00 28.50 649 ASN A C 1
ATOM 5080 O O . ASN A 1 649 ? 55.501 -29.723 32.602 1.00 28.50 649 ASN A O 1
ATOM 5084 N N . SER A 1 650 ? 54.752 -28.054 33.790 1.00 27.06 650 SER A N 1
ATOM 5085 C CA . SER A 1 650 ? 53.923 -26.992 34.448 1.00 27.06 650 SER A CA 1
ATOM 5086 C C . SER A 1 650 ? 54.723 -25.727 34.945 1.00 27.06 650 SER A C 1
ATOM 5088 O O . SER A 1 650 ? 55.946 -25.751 35.008 1.00 27.06 650 SER A O 1
ATOM 5090 N N . THR A 1 651 ? 54.002 -24.693 35.452 1.00 27.94 651 THR A N 1
ATOM 5091 C CA . THR A 1 651 ? 54.311 -23.737 36.586 1.00 27.94 651 THR A CA 1
ATOM 5092 C C . THR A 1 651 ? 55.286 -22.510 36.531 1.00 27.94 651 THR A C 1
ATOM 5094 O O . THR A 1 651 ? 56.494 -22.679 36.604 1.00 27.94 651 THR A O 1
ATOM 5097 N N . LYS A 1 652 ? 54.686 -21.301 36.722 1.00 29.23 652 LYS A N 1
ATOM 5098 C CA . LYS A 1 652 ? 54.933 -20.210 37.740 1.00 29.23 652 LYS A CA 1
ATOM 5099 C C . LYS A 1 652 ? 55.983 -19.048 37.624 1.00 29.23 652 LYS A C 1
ATOM 5101 O O . LYS A 1 652 ? 57.184 -19.261 37.670 1.00 29.23 652 LYS A O 1
ATOM 5106 N N . ASP A 1 653 ? 55.422 -17.822 37.713 1.00 29.05 653 ASP A N 1
ATOM 5107 C CA . ASP A 1 653 ? 55.672 -16.663 38.630 1.00 29.05 653 ASP A CA 1
ATOM 5108 C C . ASP A 1 653 ? 56.862 -15.641 38.562 1.00 29.05 653 ASP A C 1
ATOM 5110 O O . ASP A 1 653 ? 57.991 -15.925 38.936 1.00 29.05 653 ASP A O 1
ATOM 5114 N N . GLU A 1 654 ? 56.458 -14.368 38.338 1.00 30.38 654 GLU A N 1
ATOM 5115 C CA . GLU A 1 654 ? 56.810 -13.078 39.014 1.00 30.38 654 GLU A CA 1
ATOM 5116 C C . GLU A 1 654 ? 58.097 -12.214 38.775 1.00 30.38 654 GLU A C 1
ATOM 5118 O O . GLU A 1 654 ? 59.229 -12.681 38.736 1.00 30.38 654 GLU A O 1
ATOM 5123 N N . ARG A 1 655 ? 57.849 -10.879 38.842 1.00 26.12 655 ARG A N 1
ATOM 5124 C CA . ARG A 1 655 ? 58.709 -9.708 39.208 1.00 26.12 655 ARG A CA 1
ATOM 5125 C C . ARG A 1 655 ? 59.469 -8.875 38.153 1.00 26.12 655 ARG A C 1
ATOM 5127 O O . ARG A 1 655 ? 59.517 -9.182 36.971 1.00 26.12 655 ARG A O 1
ATOM 5134 N N . SER A 1 656 ? 59.908 -7.692 38.613 1.00 26.27 656 SER A N 1
ATOM 5135 C CA . SER A 1 656 ? 60.081 -6.438 37.850 1.00 26.27 656 SER A CA 1
ATOM 5136 C C . SER A 1 656 ? 61.164 -5.511 38.431 1.00 26.27 656 SER A C 1
ATOM 5138 O O . SER A 1 656 ? 61.211 -5.397 39.658 1.00 26.27 656 SER A O 1
ATOM 5140 N N . GLN A 1 657 ? 61.886 -4.725 37.609 1.00 29.06 657 GLN A N 1
ATOM 5141 C CA . GLN A 1 657 ? 62.353 -3.374 37.999 1.00 29.06 657 GLN A CA 1
ATOM 5142 C C . GLN A 1 657 ? 62.856 -2.475 36.836 1.00 29.06 657 GLN A C 1
ATOM 5144 O O . GLN A 1 657 ? 62.909 -2.896 35.686 1.00 29.06 657 GLN A O 1
ATOM 5149 N N . PHE A 1 658 ? 63.150 -1.221 37.213 1.00 27.52 658 PHE A N 1
ATOM 5150 C CA . PHE A 1 658 ? 63.679 -0.033 36.506 1.00 27.52 658 PHE A CA 1
ATOM 5151 C C . PHE A 1 658 ? 65.005 -0.283 35.710 1.00 27.52 658 PHE A C 1
ATOM 5153 O O . PHE A 1 658 ? 65.579 -1.359 35.831 1.00 27.52 658 PHE A O 1
ATOM 5160 N N . ASP A 1 659 ? 65.587 0.633 34.905 1.00 28.52 659 ASP A N 1
ATOM 5161 C CA . ASP A 1 659 ? 65.929 2.039 35.237 1.00 28.52 659 ASP A CA 1
ATOM 5162 C C . ASP A 1 659 ? 66.582 2.868 34.077 1.00 28.52 659 ASP A C 1
ATOM 5164 O O . ASP A 1 659 ? 67.037 2.274 33.105 1.00 28.52 659 ASP A O 1
ATOM 5168 N N . LYS A 1 660 ? 66.776 4.197 34.287 1.00 29.77 660 LYS A N 1
ATOM 5169 C CA . LYS A 1 660 ? 67.866 5.089 33.745 1.00 29.77 660 LYS A CA 1
ATOM 5170 C C . LYS A 1 660 ? 67.936 5.471 32.223 1.00 29.77 660 LYS A C 1
ATOM 5172 O O . LYS A 1 660 ? 67.555 4.677 31.380 1.00 29.77 660 LYS A O 1
ATOM 5177 N N . GLN A 1 661 ? 68.476 6.635 31.760 1.00 28.50 661 GLN A N 1
ATOM 5178 C CA . GLN A 1 661 ? 68.809 7.969 32.360 1.00 28.50 661 GLN A CA 1
ATOM 5179 C C . GLN A 1 661 ? 69.305 9.049 31.323 1.00 28.50 661 GLN A C 1
ATOM 5181 O O . GLN A 1 661 ? 69.793 8.669 30.268 1.00 28.50 661 GLN A O 1
ATOM 5186 N N . VAL A 1 662 ? 69.366 10.347 31.736 1.00 27.39 662 VAL A N 1
ATOM 5187 C CA . VAL A 1 662 ? 70.424 11.395 31.441 1.00 27.39 662 VAL A CA 1
ATOM 5188 C C . VAL A 1 662 ? 70.522 12.097 30.044 1.00 27.39 662 VAL A C 1
ATOM 5190 O O . VAL A 1 662 ? 70.192 11.465 29.053 1.00 27.39 662 VAL A O 1
ATOM 5193 N N . ILE A 1 663 ? 71.088 13.321 29.817 1.00 29.16 663 ILE A N 1
ATOM 5194 C CA . ILE A 1 663 ? 71.219 14.695 30.453 1.00 29.16 663 ILE A CA 1
ATOM 5195 C C . ILE A 1 663 ? 72.115 15.584 29.505 1.00 29.16 663 ILE A C 1
ATOM 5197 O O . ILE A 1 663 ? 72.824 14.982 28.706 1.00 29.16 663 ILE A O 1
ATOM 5201 N N . ILE A 1 664 ? 72.248 16.933 29.440 1.00 30.00 664 ILE A N 1
ATOM 5202 C CA . ILE A 1 664 ? 71.733 18.184 30.093 1.00 30.00 664 ILE A CA 1
ATOM 5203 C C . ILE A 1 664 ? 71.311 19.198 28.956 1.00 30.00 664 ILE A C 1
ATOM 5205 O O . ILE A 1 664 ? 70.733 18.671 28.014 1.00 30.00 664 ILE A O 1
ATOM 5209 N N . SER A 1 665 ? 71.398 20.547 28.810 1.00 28.89 665 SER A N 1
ATOM 5210 C CA . SER A 1 665 ? 71.991 21.815 29.368 1.00 28.89 665 SER A CA 1
ATOM 5211 C C . SER A 1 665 ? 71.152 23.028 28.828 1.00 28.89 665 SER A C 1
ATOM 5213 O O . SER A 1 665 ? 70.309 22.798 27.969 1.00 28.89 665 SER A O 1
ATOM 5215 N N . SER A 1 666 ? 71.292 24.334 29.154 1.00 27.52 666 SER A N 1
ATOM 5216 C CA . SER A 1 666 ? 71.971 25.128 30.215 1.00 27.52 666 SER A CA 1
ATOM 5217 C C . SER A 1 666 ? 71.408 26.581 30.297 1.00 27.52 666 SER A C 1
ATOM 5219 O O . SER A 1 666 ? 71.239 27.200 29.251 1.00 27.52 666 SER A O 1
ATOM 5221 N N . SER A 1 667 ? 71.291 27.144 31.522 1.00 27.56 667 SER A N 1
ATOM 5222 C CA . SER A 1 667 ? 71.340 28.593 31.924 1.00 27.56 667 SER A CA 1
ATOM 5223 C C . SER A 1 667 ? 70.263 29.616 31.449 1.00 27.56 667 SER A C 1
ATOM 5225 O O . SER A 1 667 ? 69.922 29.611 30.276 1.00 27.56 667 SER A O 1
ATOM 5227 N N . THR A 1 668 ? 69.739 30.586 32.245 1.00 28.31 668 THR A N 1
ATOM 5228 C CA . THR A 1 668 ? 69.842 30.936 33.706 1.00 28.31 668 THR A CA 1
ATOM 5229 C C . THR A 1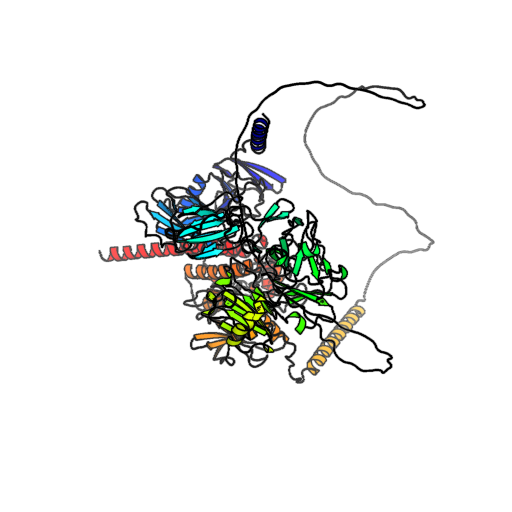 668 ? 68.844 32.054 34.148 1.00 28.31 668 THR A C 1
ATOM 5231 O O . THR A 1 668 ? 68.582 32.925 33.330 1.00 28.31 668 THR A O 1
ATOM 5234 N N . HIS A 1 669 ? 68.469 32.096 35.453 1.00 27.66 669 HIS A N 1
ATOM 5235 C CA . HIS A 1 669 ? 67.966 33.235 36.303 1.00 27.66 669 HIS A CA 1
ATOM 5236 C C . HIS A 1 669 ? 66.656 33.990 35.898 1.00 27.66 669 HIS A C 1
ATOM 5238 O O . HIS A 1 669 ? 66.478 34.278 34.723 1.00 27.66 669 HIS A O 1
ATOM 5244 N N . SER A 1 670 ? 65.613 34.267 36.722 1.00 27.89 670 SER A N 1
ATOM 5245 C CA . SER A 1 670 ? 65.352 34.669 38.153 1.00 27.89 670 SER A CA 1
ATOM 5246 C C . SER A 1 670 ? 65.046 36.191 38.298 1.00 27.89 670 SER A C 1
ATOM 5248 O O . SER A 1 670 ? 65.483 36.947 37.438 1.00 27.89 670 SER A O 1
ATOM 5250 N N . ASP A 1 671 ? 64.233 36.758 39.218 1.00 27.09 671 ASP A N 1
ATOM 5251 C CA . ASP A 1 671 ? 63.577 36.375 40.503 1.00 27.09 671 ASP A CA 1
ATOM 5252 C C . ASP A 1 671 ? 62.178 37.069 40.670 1.00 27.09 671 ASP A C 1
ATOM 5254 O O . ASP A 1 671 ? 61.833 37.913 39.846 1.00 27.09 671 ASP A O 1
ATOM 5258 N N . GLY A 1 672 ? 61.373 36.803 41.731 1.00 25.61 672 GLY A N 1
ATOM 5259 C CA . GLY A 1 672 ? 60.128 37.589 41.998 1.00 25.61 672 GLY A CA 1
ATOM 5260 C C . GLY A 1 672 ? 59.109 37.079 43.055 1.00 25.61 672 GLY A C 1
ATOM 5261 O O . GLY A 1 672 ? 58.035 36.612 42.704 1.00 25.61 672 GLY A O 1
ATOM 5262 N N . ASN A 1 673 ? 59.426 37.181 44.348 1.00 26.94 673 ASN A N 1
ATOM 5263 C CA . ASN A 1 673 ? 58.773 36.531 45.510 1.00 26.94 673 ASN A CA 1
ATOM 5264 C C . ASN A 1 673 ? 57.379 37.068 45.999 1.00 26.94 673 ASN A C 1
ATOM 5266 O O . ASN A 1 673 ? 57.115 38.259 45.876 1.00 26.94 673 ASN A O 1
ATOM 5270 N N . ALA A 1 674 ? 56.627 36.221 46.743 1.00 27.75 674 ALA A N 1
ATOM 5271 C CA . ALA A 1 674 ? 55.607 36.540 47.792 1.00 27.75 674 ALA A CA 1
ATOM 5272 C C . ALA A 1 674 ? 54.232 37.188 47.388 1.00 27.75 674 ALA A C 1
ATOM 5274 O O . ALA A 1 674 ? 54.098 37.699 46.285 1.00 27.75 674 ALA A O 1
ATOM 5275 N N . THR A 1 675 ? 53.124 37.179 48.172 1.00 26.30 675 THR A N 1
ATOM 5276 C CA . THR A 1 675 ? 52.814 36.694 49.555 1.00 26.30 675 THR A CA 1
ATOM 5277 C C . THR A 1 675 ? 51.320 36.264 49.715 1.00 26.30 675 THR A C 1
ATOM 5279 O O . THR A 1 675 ? 50.577 36.194 48.741 1.00 26.30 675 THR A O 1
ATOM 5282 N N . SER A 1 676 ? 50.857 35.965 50.942 1.00 25.42 676 SER A N 1
ATOM 5283 C CA . SER A 1 676 ? 49.613 35.242 51.288 1.00 25.42 676 SER A CA 1
ATOM 5284 C C . SER A 1 676 ? 48.486 36.049 51.982 1.00 25.42 676 SER A C 1
ATOM 5286 O O . SER A 1 676 ? 48.772 36.730 52.959 1.00 25.42 676 SER A O 1
ATOM 5288 N N . SER A 1 677 ? 47.219 35.785 51.601 1.00 23.83 677 SER A N 1
ATOM 5289 C CA . SER A 1 677 ? 45.977 35.635 52.430 1.00 23.83 677 SER A CA 1
ATOM 5290 C C . SER A 1 677 ? 45.524 36.663 53.508 1.00 23.83 677 SER A C 1
ATOM 5292 O O . SER A 1 677 ? 46.341 37.229 54.221 1.00 23.83 677 SER A O 1
ATOM 5294 N N . TRP A 1 678 ? 44.194 36.701 53.758 1.00 23.45 678 TRP A N 1
ATOM 5295 C CA . TRP A 1 678 ? 43.454 37.483 54.794 1.00 23.45 678 TRP A CA 1
ATOM 5296 C C . TRP A 1 678 ? 43.383 39.011 54.511 1.00 23.45 678 TRP A C 1
ATOM 5298 O O . TRP A 1 678 ? 44.150 39.505 53.695 1.00 23.45 678 TRP A O 1
ATOM 5308 N N . THR A 1 679 ? 42.474 39.851 55.048 1.00 22.86 679 THR A N 1
ATOM 5309 C CA . THR A 1 679 ? 41.378 39.747 56.062 1.00 22.86 679 THR A CA 1
ATOM 5310 C C . THR A 1 679 ? 40.368 40.899 55.776 1.00 22.86 679 THR A C 1
ATOM 5312 O O . THR A 1 679 ? 40.816 41.999 55.485 1.00 22.86 679 THR A O 1
ATOM 5315 N N . THR A 1 680 ? 39.045 40.683 55.674 1.00 22.97 680 THR A N 1
ATOM 5316 C CA . THR A 1 680 ? 37.997 40.849 56.732 1.00 22.97 680 THR A CA 1
ATOM 5317 C C . THR A 1 680 ? 37.387 42.260 56.937 1.00 22.97 680 THR A C 1
ATOM 5319 O O . THR A 1 680 ? 38.109 43.246 56.977 1.00 22.97 680 THR A O 1
ATOM 5322 N N . SER A 1 681 ? 36.061 42.278 57.210 1.00 27.03 681 SER A N 1
ATOM 5323 C CA . SER A 1 681 ? 35.118 43.348 57.669 1.00 27.03 681 SER A CA 1
ATOM 5324 C C . SER A 1 681 ? 34.152 43.873 56.580 1.00 27.03 681 SER A C 1
ATOM 5326 O O . SER A 1 681 ? 34.613 44.341 55.548 1.00 27.03 681 SER A O 1
ATOM 5328 N N . ALA A 1 682 ? 32.810 43.743 56.628 1.00 28.20 682 ALA A N 1
ATOM 5329 C CA . ALA A 1 682 ? 31.803 43.319 57.636 1.00 28.20 682 ALA A CA 1
ATOM 5330 C C . ALA A 1 682 ? 31.432 44.356 58.735 1.00 28.20 682 ALA A C 1
ATOM 5332 O O . ALA A 1 682 ? 32.330 45.099 59.128 1.00 28.20 682 ALA A O 1
ATOM 5333 N N . PRO A 1 683 ? 30.199 44.357 59.324 1.00 40.78 683 PRO A N 1
ATOM 5334 C CA . PRO A 1 683 ? 29.022 43.501 59.069 1.00 40.78 683 PRO A CA 1
ATOM 5335 C C . PRO A 1 683 ? 27.694 44.299 58.757 1.00 40.78 683 PRO A C 1
ATOM 5337 O O . PRO A 1 683 ? 27.719 44.947 57.713 1.00 40.78 683 PRO A O 1
ATOM 5340 N N . PRO A 1 684 ? 26.518 44.213 59.448 1.00 43.94 684 PRO A N 1
ATOM 5341 C CA . PRO A 1 684 ? 25.223 44.009 58.752 1.00 43.94 684 PRO A CA 1
ATOM 5342 C C . PRO A 1 684 ? 24.089 45.018 59.109 1.00 43.94 684 PRO A C 1
ATOM 5344 O O . PRO A 1 684 ? 24.311 45.917 59.907 1.00 43.94 684 PRO A O 1
ATOM 5347 N N . GLU A 1 685 ? 22.862 44.844 58.570 1.00 26.97 685 GLU A N 1
ATOM 5348 C CA . GLU A 1 685 ? 21.638 44.540 59.369 1.00 26.97 685 GLU A CA 1
ATOM 5349 C C . GLU A 1 685 ? 20.294 44.456 58.581 1.00 26.97 685 GLU A C 1
ATOM 5351 O O . GLU A 1 685 ? 20.031 45.193 57.639 1.00 26.97 685 GLU A O 1
ATOM 5356 N N . LEU A 1 686 ? 19.459 43.501 59.020 1.00 25.61 686 LEU A N 1
ATOM 5357 C CA . LEU A 1 686 ? 17.992 43.508 59.233 1.00 25.61 686 LEU A CA 1
ATOM 5358 C C . LEU A 1 686 ? 16.961 44.162 58.255 1.00 25.61 686 LEU A C 1
ATOM 5360 O O . LEU A 1 686 ? 16.665 45.348 58.300 1.00 25.61 686 LEU A O 1
ATOM 5364 N N . THR A 1 687 ? 16.213 43.265 57.586 1.00 23.50 687 THR A N 1
ATOM 5365 C CA . THR A 1 687 ? 14.722 43.152 57.533 1.00 23.50 687 THR A CA 1
ATOM 5366 C C . THR A 1 687 ? 13.772 44.214 56.920 1.00 23.50 687 THR A C 1
ATOM 5368 O O . THR A 1 687 ? 13.531 45.264 57.497 1.00 23.50 687 THR A O 1
ATOM 5371 N N . LEU A 1 688 ? 12.978 43.708 55.952 1.00 24.81 688 LEU A N 1
ATOM 5372 C CA . LEU A 1 688 ? 11.497 43.782 55.825 1.00 24.81 688 LEU A CA 1
ATOM 5373 C C . LEU A 1 688 ? 10.748 45.047 55.310 1.00 24.81 688 LEU A C 1
ATOM 5375 O O . LEU A 1 688 ? 11.032 46.190 55.640 1.00 24.81 688 LEU A O 1
ATOM 5379 N N . SER A 1 689 ? 9.601 44.732 54.679 1.00 23.52 689 SER A N 1
ATOM 5380 C CA . SER A 1 689 ? 8.314 45.476 54.611 1.00 23.52 689 SER A CA 1
ATOM 5381 C C . SER A 1 689 ? 7.990 46.518 53.503 1.00 23.52 689 SER A C 1
ATOM 5383 O O . SER A 1 689 ? 7.965 47.715 53.747 1.00 23.52 689 SER A O 1
ATOM 5385 N N . ILE A 1 690 ? 7.451 45.999 52.383 1.00 28.28 690 ILE A N 1
ATOM 5386 C CA . ILE A 1 690 ? 6.277 46.504 51.606 1.00 28.28 690 ILE A CA 1
ATOM 5387 C C . ILE A 1 690 ? 6.394 47.931 50.937 1.00 28.28 690 ILE A C 1
ATOM 5389 O O . ILE A 1 690 ? 7.528 48.367 50.766 1.00 28.28 690 ILE A O 1
ATOM 5393 N N . PRO A 1 691 ? 5.368 48.575 50.294 1.00 45.09 691 PRO A N 1
ATOM 5394 C CA . PRO A 1 691 ? 5.498 48.922 48.860 1.00 45.09 691 PRO A CA 1
ATOM 5395 C C . PRO A 1 691 ? 5.155 50.394 48.482 1.00 45.09 691 PRO A C 1
ATOM 5397 O O . PRO A 1 691 ? 4.949 51.236 49.349 1.00 45.09 691 PRO A O 1
ATOM 5400 N N . SER A 1 692 ? 4.904 50.634 47.177 1.00 25.53 692 SER A N 1
ATOM 5401 C CA . SER A 1 692 ? 4.096 51.743 46.591 1.00 25.53 692 SER A CA 1
ATOM 5402 C C . SER A 1 692 ? 4.722 53.162 46.595 1.00 25.53 692 SER A C 1
ATOM 5404 O O . SER A 1 692 ? 5.580 53.446 47.415 1.00 25.53 692 SER A O 1
ATOM 5406 N N . SER A 1 693 ? 4.371 54.112 45.707 1.00 26.70 693 SER A N 1
ATOM 5407 C CA . SER A 1 693 ? 3.717 54.050 44.377 1.00 26.70 693 SER A CA 1
ATOM 5408 C C . SER A 1 693 ? 3.792 55.394 43.612 1.00 26.70 693 SER A C 1
ATOM 5410 O O . SER A 1 693 ? 3.590 56.451 44.191 1.00 26.70 693 SER A O 1
ATOM 5412 N N . SER A 1 694 ? 3.856 55.315 42.272 1.00 26.45 694 SER A N 1
ATOM 5413 C CA . SER A 1 694 ? 3.226 56.239 41.290 1.00 26.45 694 SER A CA 1
ATOM 5414 C C . SER A 1 694 ? 3.651 57.724 41.140 1.00 26.45 694 SER A C 1
ATOM 5416 O O . SER A 1 694 ? 4.000 58.394 42.098 1.00 26.45 694 SER A O 1
ATOM 5418 N N . ARG A 1 695 ? 3.414 58.235 39.910 1.00 26.08 695 ARG A N 1
ATOM 5419 C CA . ARG A 1 695 ? 3.234 59.651 39.483 1.00 26.08 695 ARG A CA 1
ATOM 5420 C C . ARG A 1 695 ? 4.483 60.564 39.470 1.00 26.08 695 ARG A C 1
ATOM 5422 O O . ARG A 1 695 ? 5.195 60.663 40.453 1.00 26.08 695 ARG A O 1
ATOM 5429 N N . THR A 1 696 ? 4.932 61.038 38.292 1.00 25.09 696 THR A N 1
ATOM 5430 C CA . THR A 1 696 ? 4.506 62.240 37.500 1.00 25.09 696 THR A CA 1
ATOM 5431 C C . THR A 1 696 ? 4.834 63.573 38.200 1.00 25.09 696 THR A C 1
ATOM 5433 O O . THR A 1 696 ? 4.714 63.658 39.412 1.00 25.09 696 THR A O 1
ATOM 5436 N N . GLU A 1 697 ? 5.244 64.655 37.524 1.00 26.92 697 GLU A N 1
ATOM 5437 C CA . GLU A 1 697 ? 4.979 65.071 36.130 1.00 26.92 697 GLU A CA 1
ATOM 5438 C C . GLU A 1 697 ? 6.055 66.063 35.591 1.00 26.92 697 GLU A C 1
ATOM 5440 O O . GLU A 1 697 ? 6.914 66.481 36.355 1.00 26.92 697 GLU A O 1
ATOM 5445 N N . THR A 1 698 ? 5.996 66.420 34.292 1.00 24.00 698 THR A N 1
ATOM 5446 C CA . THR A 1 698 ? 6.562 67.610 33.566 1.00 24.00 698 THR A CA 1
ATOM 5447 C C . THR A 1 698 ? 7.499 68.603 34.295 1.00 24.00 698 THR A C 1
ATOM 5449 O O . THR A 1 698 ? 7.186 69.027 35.399 1.00 24.00 698 THR A O 1
ATOM 5452 N N . LYS A 1 699 ? 8.550 69.216 33.713 1.00 23.86 699 LYS A N 1
ATOM 5453 C CA . LYS A 1 699 ? 8.883 69.751 32.350 1.00 23.86 699 LYS A CA 1
ATOM 5454 C C . LYS A 1 699 ? 10.418 70.093 32.373 1.00 23.86 699 LYS A C 1
ATOM 5456 O O . LYS A 1 699 ? 11.012 69.943 33.432 1.00 23.86 699 LYS A O 1
ATOM 5461 N N . GLN A 1 700 ? 11.165 70.558 31.358 1.00 25.22 700 GLN A N 1
ATOM 5462 C CA . GLN A 1 700 ? 10.883 71.271 30.100 1.00 25.22 700 GLN A CA 1
ATOM 5463 C C . GLN A 1 700 ? 12.105 71.190 29.142 1.00 25.22 700 GLN A C 1
ATOM 5465 O O . GLN A 1 700 ? 13.241 71.266 29.605 1.00 25.22 700 GLN A O 1
ATOM 5470 N N . ASP A 1 701 ? 11.882 71.135 27.827 1.00 25.75 701 ASP A N 1
ATOM 5471 C CA . ASP A 1 701 ? 12.877 71.387 26.758 1.00 25.75 701 ASP A CA 1
ATOM 5472 C C . ASP A 1 701 ? 13.237 72.892 26.643 1.00 25.75 701 ASP A C 1
ATOM 5474 O O . ASP A 1 701 ? 12.451 73.729 27.090 1.00 25.75 701 ASP A O 1
ATOM 5478 N N . ALA A 1 702 ? 14.306 73.382 25.992 1.00 28.94 702 ALA A N 1
ATOM 5479 C CA . ALA A 1 702 ? 15.625 72.882 25.538 1.00 28.94 702 ALA A CA 1
ATOM 5480 C C . ALA A 1 702 ? 16.478 74.140 25.154 1.00 28.94 702 ALA A C 1
ATOM 5482 O O . ALA A 1 702 ? 15.957 75.254 25.153 1.00 28.94 702 ALA A O 1
ATOM 5483 N N . SER A 1 703 ? 17.774 74.100 24.808 1.00 27.28 703 SER A N 1
ATOM 5484 C CA . SER A 1 703 ? 18.279 73.890 23.425 1.00 27.28 703 SER A CA 1
ATOM 5485 C C . SER A 1 703 ? 19.533 74.759 23.148 1.00 27.28 703 SER A C 1
ATOM 5487 O O . SER A 1 703 ? 19.761 75.740 23.853 1.00 27.28 703 SER A O 1
ATOM 5489 N N . PHE A 1 704 ? 20.321 74.414 22.115 1.00 25.20 704 PHE A N 1
ATOM 5490 C CA . PHE A 1 704 ? 21.426 75.177 21.476 1.00 25.20 704 PHE A CA 1
ATOM 5491 C C . PHE A 1 704 ? 21.913 74.355 20.246 1.00 25.20 704 PHE A C 1
ATOM 5493 O O . PHE A 1 704 ? 21.617 73.163 20.207 1.00 25.20 704 PHE A O 1
ATOM 5500 N N . SER A 1 705 ? 22.735 74.788 19.276 1.00 26.55 705 SER A N 1
ATOM 5501 C CA . SER A 1 705 ? 22.895 75.994 18.412 1.00 26.55 705 SER A CA 1
ATOM 5502 C C . SER A 1 705 ? 23.955 75.598 17.326 1.00 26.55 705 SER A C 1
ATOM 5504 O O . SER A 1 705 ? 24.441 74.471 17.381 1.00 26.55 705 SER A O 1
ATOM 5506 N N . THR A 1 706 ? 24.415 76.336 16.301 1.00 29.55 706 THR A N 1
ATOM 5507 C CA . THR A 1 706 ? 24.079 77.592 15.586 1.00 29.55 706 THR A CA 1
ATOM 5508 C C . THR A 1 706 ? 24.749 77.466 14.182 1.00 29.55 706 THR A C 1
ATOM 5510 O O . THR A 1 706 ? 25.790 76.819 14.105 1.00 29.55 706 THR A O 1
ATOM 5513 N N . THR A 1 707 ? 24.307 77.932 13.001 1.00 30.50 707 THR A N 1
ATOM 5514 C CA . THR A 1 707 ? 23.262 78.865 12.511 1.00 30.50 707 THR A CA 1
ATOM 5515 C C . THR A 1 707 ? 23.767 80.284 12.152 1.00 30.50 707 THR A C 1
ATOM 5517 O O . THR A 1 707 ? 24.337 80.968 12.991 1.00 30.50 707 THR A O 1
ATOM 5520 N N . GLN A 1 708 ? 23.446 80.737 10.921 1.00 38.94 708 GLN A N 1
ATOM 5521 C CA . GLN A 1 708 ? 23.693 82.055 10.270 1.00 38.94 708 GLN A CA 1
ATOM 5522 C C . GLN A 1 708 ? 25.022 82.301 9.512 1.00 38.94 708 GLN A C 1
ATOM 5524 O O . GLN A 1 708 ? 26.087 82.452 10.098 1.00 38.94 708 GLN A O 1
ATOM 5529 N N . ALA A 1 709 ? 24.890 82.588 8.210 1.00 28.77 709 ALA A N 1
ATOM 5530 C CA . ALA A 1 709 ? 25.027 83.976 7.745 1.00 28.77 709 ALA A CA 1
ATOM 5531 C C . ALA A 1 709 ? 23.597 84.554 7.535 1.00 28.77 709 ALA A C 1
ATOM 5533 O O . ALA A 1 709 ? 22.671 83.756 7.356 1.00 28.77 709 ALA A O 1
ATOM 5534 N N . PRO A 1 710 ? 23.349 85.877 7.633 1.00 49.09 710 PRO A N 1
ATOM 5535 C CA . PRO A 1 710 ? 22.010 86.374 7.989 1.00 49.09 710 PRO A CA 1
ATOM 5536 C C . PRO A 1 710 ? 21.158 86.927 6.828 1.00 49.09 710 PRO A C 1
ATOM 5538 O O . PRO A 1 710 ? 21.671 87.623 5.955 1.00 49.09 710 PRO A O 1
ATOM 5541 N N . SER A 1 711 ? 19.825 86.777 6.909 1.00 28.52 711 SER A N 1
ATOM 5542 C CA . SER A 1 711 ? 18.911 87.928 7.145 1.00 28.52 711 SER A CA 1
ATOM 5543 C C . SER A 1 711 ? 17.406 87.572 7.278 1.00 28.52 711 SER A C 1
ATOM 5545 O O . SER A 1 711 ? 16.790 87.021 6.381 1.00 28.52 711 SER A O 1
ATOM 5547 N N . MET A 1 712 ? 16.848 87.952 8.438 1.00 26.23 712 MET A N 1
ATOM 5548 C CA . MET A 1 712 ? 15.499 88.482 8.762 1.00 26.23 712 MET A CA 1
ATOM 5549 C C . MET A 1 712 ? 14.137 87.908 8.256 1.00 26.23 712 MET A C 1
ATOM 5551 O O . MET A 1 712 ? 13.865 87.728 7.079 1.00 26.23 712 MET A O 1
ATOM 5555 N N . SER A 1 713 ? 13.214 87.889 9.240 1.00 25.84 713 SER A N 1
ATOM 5556 C CA . SER A 1 713 ? 11.770 88.250 9.215 1.00 25.84 713 SER A CA 1
ATOM 5557 C C . SER A 1 713 ? 10.671 87.323 8.640 1.00 25.84 713 SER A C 1
ATOM 5559 O O . SER A 1 713 ? 10.148 87.558 7.561 1.00 25.84 713 SER A O 1
ATOM 5561 N N . LEU A 1 714 ? 10.237 86.361 9.474 1.00 25.67 714 LEU A N 1
ATOM 5562 C CA . LEU A 1 714 ? 8.949 86.328 10.226 1.00 25.67 714 LEU A CA 1
ATOM 5563 C C . LEU A 1 714 ? 7.562 86.637 9.584 1.00 25.67 714 LEU A C 1
ATOM 5565 O O . LEU A 1 714 ? 7.373 87.650 8.926 1.00 25.67 714 LEU A O 1
ATOM 5569 N N . GLN A 1 715 ? 6.569 85.879 10.104 1.00 29.81 715 GLN A N 1
ATOM 5570 C CA . GLN A 1 715 ? 5.095 86.091 10.191 1.00 29.81 715 GLN A CA 1
ATOM 5571 C C . GLN A 1 715 ? 4.200 85.513 9.051 1.00 29.81 715 GLN A C 1
ATOM 5573 O O . GLN A 1 715 ? 4.689 85.326 7.940 1.00 29.81 715 GLN A O 1
ATOM 5578 N N . PRO A 1 716 ? 2.944 85.067 9.344 1.00 39.56 716 PRO A N 1
ATOM 5579 C CA . PRO A 1 716 ? 2.485 83.769 8.816 1.00 39.56 716 PRO A CA 1
ATOM 5580 C C . PRO A 1 716 ? 1.065 83.668 8.193 1.00 39.56 716 PRO A C 1
ATOM 5582 O O . PRO A 1 716 ? 0.161 84.438 8.490 1.00 39.56 716 PRO A O 1
ATOM 5585 N N . ALA A 1 717 ? 0.886 82.581 7.428 1.00 34.56 717 ALA A N 1
ATOM 5586 C CA . ALA A 1 717 ? -0.310 81.731 7.262 1.00 34.56 717 ALA A CA 1
ATOM 5587 C C . ALA A 1 717 ? -1.722 82.338 7.045 1.00 34.56 717 ALA A C 1
ATOM 5589 O O . ALA A 1 717 ? -2.390 82.757 7.988 1.00 34.56 717 ALA A O 1
ATOM 5590 N N . SER A 1 718 ? -2.285 82.128 5.843 1.00 31.45 718 SER A N 1
ATOM 5591 C CA . SER A 1 718 ? -3.565 81.398 5.640 1.00 31.45 718 SER A CA 1
ATOM 5592 C C . SER A 1 718 ? -3.929 81.233 4.144 1.00 31.45 718 SER A C 1
ATOM 5594 O O . SER A 1 718 ? -3.408 81.952 3.300 1.00 31.45 718 SER A O 1
ATOM 5596 N N . ASN A 1 719 ? -4.865 80.309 3.861 1.00 30.94 719 ASN A N 1
ATOM 5597 C CA . ASN A 1 719 ? -5.646 80.113 2.618 1.00 30.94 719 ASN A CA 1
ATOM 5598 C C . ASN A 1 719 ? -4.996 79.465 1.365 1.00 30.94 719 ASN A C 1
ATOM 5600 O O . ASN A 1 719 ? -4.232 80.098 0.652 1.00 30.94 719 ASN A O 1
ATOM 5604 N N . GLY A 1 720 ? -5.517 78.280 0.995 1.00 35.91 720 GLY A N 1
ATOM 5605 C CA . GLY A 1 720 ? -6.302 78.121 -0.250 1.00 35.91 720 GLY A CA 1
ATOM 5606 C C . GLY A 1 720 ? -5.659 77.506 -1.511 1.00 35.91 720 GLY A C 1
ATOM 5607 O O . GLY A 1 720 ? -4.900 78.188 -2.183 1.00 35.91 720 GLY A O 1
ATOM 5608 N N . PHE A 1 721 ? -6.160 76.318 -1.912 1.00 45.59 721 PHE A N 1
ATOM 5609 C CA . PHE A 1 721 ? -6.032 75.667 -3.246 1.00 45.59 721 PHE A CA 1
ATOM 5610 C C . PHE A 1 721 ? -4.579 75.280 -3.665 1.00 45.59 721 PHE A C 1
ATOM 5612 O O . PHE A 1 721 ? -3.618 75.809 -3.129 1.00 45.59 721 PHE A O 1
ATOM 5619 N N . ASP A 1 722 ? -4.276 74.268 -4.494 1.00 42.22 722 ASP A N 1
ATOM 5620 C CA . ASP A 1 722 ? -5.005 73.540 -5.548 1.00 42.22 722 ASP A CA 1
ATOM 5621 C C . ASP A 1 722 ? -4.689 72.023 -5.560 1.00 42.22 722 ASP A C 1
ATOM 5623 O O . ASP A 1 722 ? -3.535 71.628 -5.414 1.00 42.22 722 ASP A O 1
ATOM 5627 N N . TYR A 1 723 ? -5.679 71.169 -5.870 1.00 50.22 723 TYR A N 1
ATOM 5628 C CA . TYR A 1 723 ? -5.471 69.729 -6.164 1.00 50.22 723 TYR A CA 1
ATOM 5629 C C . TYR A 1 723 ? -6.006 69.271 -7.537 1.00 50.22 723 TYR A C 1
ATOM 5631 O O . TYR A 1 723 ? -5.835 68.112 -7.926 1.00 50.22 723 TYR A O 1
ATOM 5639 N N . LEU A 1 724 ? -6.619 70.176 -8.309 1.00 46.50 724 LEU A N 1
ATOM 5640 C CA . LEU A 1 724 ? -7.242 69.863 -9.600 1.00 46.50 724 LEU A CA 1
ATOM 5641 C C . LEU A 1 724 ? -6.277 69.271 -10.661 1.00 46.50 724 LEU A C 1
ATOM 5643 O O . LEU A 1 724 ? -6.691 68.335 -11.351 1.00 46.50 724 LEU A O 1
ATOM 5647 N N . PRO A 1 725 ? -5.002 69.709 -10.790 1.00 49.88 725 PRO A N 1
ATOM 5648 C CA . PRO A 1 725 ? -4.088 69.155 -11.797 1.00 49.88 725 PRO A CA 1
ATOM 5649 C C . PRO A 1 725 ? -3.773 67.666 -11.592 1.00 49.88 725 PRO A C 1
ATOM 5651 O O . PRO A 1 725 ? -3.670 66.911 -12.559 1.00 49.88 725 PRO A O 1
ATOM 5654 N N . LEU A 1 726 ? -3.651 67.230 -10.332 1.00 54.53 726 LEU A N 1
ATOM 5655 C CA . LEU A 1 726 ? -3.274 65.858 -9.989 1.00 54.53 726 LEU A CA 1
ATOM 5656 C C . LEU A 1 726 ? -4.408 64.869 -10.297 1.00 54.53 726 LEU A C 1
ATOM 5658 O O . LEU A 1 726 ? -4.162 63.795 -10.844 1.00 54.53 726 LEU A O 1
ATOM 5662 N N . ALA A 1 727 ? -5.657 65.263 -10.030 1.00 55.25 727 ALA A N 1
ATOM 5663 C CA . ALA A 1 727 ? -6.835 64.471 -10.382 1.00 55.25 727 ALA A CA 1
ATOM 5664 C C . ALA A 1 727 ? -6.943 64.247 -11.903 1.00 55.25 727 ALA A C 1
ATOM 5666 O O . ALA A 1 727 ? -7.185 63.126 -12.348 1.00 55.25 727 ALA A O 1
ATOM 5667 N N . ILE A 1 728 ? -6.697 65.290 -12.707 1.00 60.16 728 ILE A N 1
ATOM 5668 C CA . ILE A 1 728 ? -6.723 65.200 -14.176 1.00 60.16 728 ILE A CA 1
ATOM 5669 C C . ILE A 1 728 ? -5.624 64.254 -14.686 1.00 60.16 728 ILE A C 1
ATOM 5671 O O . ILE A 1 728 ? -5.900 63.406 -15.536 1.00 60.16 728 ILE A O 1
ATOM 5675 N N . ALA A 1 729 ? -4.406 64.335 -14.137 1.00 58.88 729 ALA A N 1
ATOM 5676 C CA . ALA A 1 729 ? -3.311 63.434 -14.500 1.00 58.88 729 ALA A CA 1
ATOM 5677 C C . ALA A 1 729 ? -3.656 61.953 -14.232 1.00 58.88 729 ALA A C 1
ATOM 5679 O O . ALA A 1 729 ? -3.473 61.109 -15.114 1.00 58.88 729 ALA A O 1
ATOM 5680 N N . CYS A 1 730 ? -4.228 61.644 -13.063 1.00 61.62 730 CYS A N 1
ATOM 5681 C CA . CYS A 1 730 ? -4.682 60.293 -12.722 1.00 61.62 730 CYS A CA 1
ATOM 5682 C C . CYS A 1 730 ? -5.796 59.794 -13.659 1.00 61.62 730 CYS A C 1
ATOM 5684 O O . CYS A 1 730 ? -5.722 58.666 -14.151 1.00 61.62 730 CYS A O 1
ATOM 5686 N N . CYS A 1 731 ? -6.794 60.630 -13.967 1.00 65.94 731 CYS A N 1
ATOM 5687 C CA . CYS A 1 731 ? -7.872 60.278 -14.896 1.00 65.94 731 CYS A CA 1
ATOM 5688 C C . CYS A 1 731 ? -7.350 59.982 -16.312 1.00 65.94 731 CYS A C 1
ATOM 5690 O O . CYS A 1 731 ? -7.756 58.991 -16.919 1.00 65.94 731 CYS A O 1
ATOM 5692 N N . CYS A 1 732 ? -6.412 60.785 -16.825 1.00 66.19 732 CYS A N 1
ATOM 5693 C CA . CYS A 1 732 ? -5.776 60.542 -18.122 1.00 66.19 732 CYS A CA 1
ATOM 5694 C C . CYS A 1 732 ? -4.955 59.241 -18.134 1.00 66.19 732 CYS A C 1
ATOM 5696 O O . CYS A 1 732 ? -5.033 58.482 -19.100 1.00 66.19 732 CYS A O 1
ATOM 5698 N N . GLY A 1 733 ? -4.220 58.941 -17.057 1.00 72.25 733 GLY A N 1
ATOM 5699 C CA . GLY A 1 733 ? -3.493 57.676 -16.910 1.00 72.25 733 GLY A CA 1
ATOM 5700 C C . GLY A 1 733 ? -4.423 56.459 -16.933 1.00 72.25 733 GLY A C 1
ATOM 5701 O O . GLY A 1 733 ? -4.216 55.533 -17.718 1.00 72.25 733 GLY A O 1
ATOM 5702 N N . LEU A 1 734 ? -5.498 56.488 -16.140 1.00 69.94 734 LEU A N 1
ATOM 5703 C CA . LEU A 1 734 ? -6.502 55.419 -16.098 1.00 69.94 734 LEU A CA 1
ATOM 5704 C C . LEU A 1 734 ? -7.233 55.252 -17.439 1.00 69.94 734 LEU A C 1
ATOM 5706 O O . LEU A 1 734 ? -7.446 54.122 -17.877 1.00 69.94 734 LEU A O 1
ATOM 5710 N N . ALA A 1 735 ? -7.554 56.348 -18.133 1.00 71.50 735 ALA A N 1
ATOM 5711 C CA . ALA A 1 735 ? -8.150 56.300 -19.467 1.00 71.50 735 ALA A CA 1
ATOM 5712 C C . ALA A 1 735 ? -7.208 55.660 -20.502 1.00 71.50 735 ALA A C 1
ATOM 5714 O O . ALA A 1 735 ? -7.647 54.830 -21.297 1.00 71.50 735 ALA A O 1
ATOM 5715 N N . LEU A 1 736 ? -5.908 55.977 -20.473 1.00 70.56 736 LEU A N 1
ATOM 5716 C CA . LEU A 1 736 ? -4.916 55.359 -21.360 1.00 70.56 736 LEU A CA 1
ATOM 5717 C C . LEU A 1 736 ? -4.728 53.863 -21.067 1.00 70.56 736 LEU A C 1
ATOM 5719 O O . LEU A 1 736 ? -4.660 53.073 -22.010 1.00 70.56 736 LEU A O 1
ATOM 5723 N N . VAL A 1 737 ? -4.728 53.449 -19.795 1.00 74.94 737 VAL A N 1
ATOM 5724 C CA . VAL A 1 737 ? -4.715 52.024 -19.413 1.00 74.94 737 VAL A CA 1
ATOM 5725 C C . VAL A 1 737 ? -5.994 51.322 -19.879 1.00 74.94 737 VAL A C 1
ATOM 5727 O O . VAL A 1 737 ? -5.913 50.251 -20.478 1.00 74.94 737 VAL A O 1
ATOM 5730 N N . ALA A 1 738 ? -7.170 51.928 -19.695 1.00 72.56 738 ALA A N 1
ATOM 5731 C CA . ALA A 1 738 ? -8.438 51.373 -20.168 1.00 72.56 738 ALA A CA 1
ATOM 5732 C C . ALA A 1 738 ? -8.476 51.236 -21.702 1.00 72.56 738 ALA A C 1
ATOM 5734 O O . ALA A 1 738 ? -8.908 50.202 -22.218 1.00 72.56 738 ALA A O 1
ATOM 5735 N N . ILE A 1 739 ? -7.969 52.229 -22.442 1.00 75.81 739 ILE A N 1
ATOM 5736 C CA . ILE A 1 739 ? -7.834 52.181 -23.906 1.00 75.81 739 ILE A CA 1
ATOM 5737 C C . ILE A 1 739 ? -6.831 51.101 -24.324 1.00 75.81 739 ILE A C 1
ATOM 5739 O O . ILE A 1 739 ? -7.121 50.347 -25.251 1.00 75.81 739 ILE A O 1
ATOM 5743 N N . PHE A 1 740 ? -5.692 50.963 -23.639 1.00 74.88 740 PHE A N 1
ATOM 5744 C CA . PHE A 1 740 ? -4.710 49.911 -23.914 1.00 74.88 740 PHE A CA 1
ATOM 5745 C C . PHE A 1 740 ? -5.297 48.514 -23.675 1.00 74.88 740 PHE A C 1
ATOM 5747 O O . PHE A 1 740 ? -5.256 47.674 -24.571 1.00 74.88 740 PHE A O 1
ATOM 5754 N N . VAL A 1 741 ? -5.937 48.277 -22.525 1.00 73.44 741 VAL A N 1
ATOM 5755 C CA . VAL A 1 741 ? -6.618 47.010 -22.204 1.00 73.44 741 VAL A CA 1
ATOM 5756 C C . VAL A 1 741 ? -7.738 46.713 -23.204 1.00 73.44 741 VAL A C 1
ATOM 5758 O O . VAL A 1 741 ? -7.841 45.586 -23.686 1.00 73.44 741 VAL A O 1
ATOM 5761 N N . THR A 1 742 ? -8.545 47.708 -23.580 1.00 68.94 742 THR A N 1
ATOM 5762 C CA . THR A 1 742 ? -9.628 47.535 -24.563 1.00 68.94 742 THR A CA 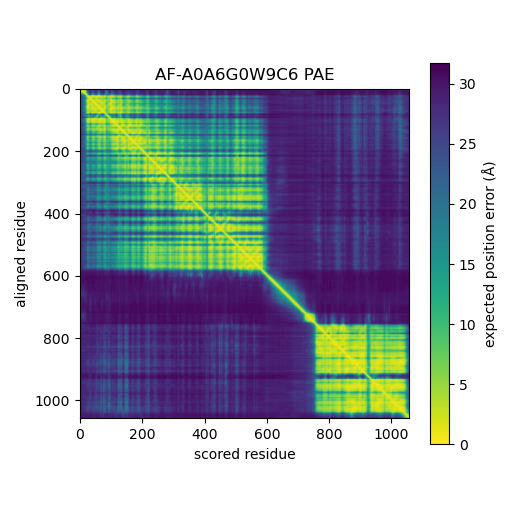1
ATOM 5763 C C . THR A 1 742 ? -9.077 47.255 -25.960 1.00 68.94 742 THR A C 1
ATOM 5765 O O . THR A 1 742 ? -9.565 46.355 -26.639 1.00 68.94 742 THR A O 1
ATOM 5768 N N . ARG A 1 743 ? -8.001 47.932 -26.378 1.00 65.31 743 ARG A N 1
ATOM 5769 C CA . ARG A 1 743 ? -7.327 47.678 -27.659 1.00 65.31 743 ARG A CA 1
ATOM 5770 C C . ARG A 1 743 ? -6.652 46.305 -27.678 1.00 65.31 743 ARG A C 1
ATOM 5772 O O . ARG A 1 743 ? -6.745 45.616 -28.686 1.00 65.31 743 ARG A O 1
ATOM 5779 N N . CYS A 1 744 ? -6.071 45.852 -26.569 1.00 60.88 744 CYS A N 1
ATOM 5780 C CA . CYS A 1 744 ? -5.558 44.489 -26.412 1.00 60.88 744 CYS A CA 1
ATOM 5781 C C . CYS A 1 744 ? -6.678 43.433 -26.428 1.00 60.88 744 CYS A C 1
ATOM 5783 O O . CYS A 1 744 ? -6.504 42.382 -27.042 1.00 60.88 744 CYS A O 1
ATOM 5785 N N . ARG A 1 745 ? -7.849 43.708 -25.833 1.00 61.22 745 ARG A N 1
ATOM 5786 C CA . ARG A 1 745 ? -9.040 42.840 -25.929 1.00 61.22 745 ARG A CA 1
ATOM 5787 C C . ARG A 1 745 ? -9.567 42.760 -27.366 1.00 61.22 745 ARG A C 1
ATOM 5789 O O . ARG A 1 745 ? -9.775 41.656 -27.858 1.00 61.22 745 ARG A O 1
ATOM 5796 N N . LEU A 1 746 ? -9.678 43.888 -28.068 1.00 54.62 746 LEU A N 1
ATOM 5797 C CA . LEU A 1 746 ? -10.091 43.938 -29.477 1.00 54.62 746 LEU A CA 1
ATOM 5798 C C . LEU A 1 746 ? -9.068 43.272 -30.415 1.00 54.62 746 LEU A C 1
ATOM 5800 O O . LEU A 1 746 ? -9.461 42.577 -31.345 1.00 54.62 746 LEU A O 1
ATOM 5804 N N . LEU A 1 747 ? -7.762 43.406 -30.158 1.00 54.28 747 LEU A N 1
ATOM 5805 C CA . LEU A 1 747 ? -6.715 42.700 -30.913 1.00 54.28 747 LEU A CA 1
ATOM 5806 C C . LEU A 1 747 ? -6.696 41.187 -30.631 1.00 54.28 747 LEU A C 1
ATOM 5808 O O . LEU A 1 747 ? -6.372 40.415 -31.532 1.00 54.28 747 LEU A O 1
ATOM 5812 N N . ARG A 1 748 ? -7.086 40.744 -29.426 1.00 52.09 748 ARG A N 1
ATOM 5813 C CA . ARG A 1 748 ? -7.326 39.320 -29.126 1.00 52.09 748 ARG A CA 1
ATOM 5814 C C . ARG A 1 748 ? -8.582 38.802 -29.840 1.00 52.09 748 ARG A C 1
ATOM 5816 O O . ARG A 1 748 ? -8.505 37.769 -30.494 1.00 52.09 748 ARG A O 1
ATOM 5823 N N . GLN A 1 749 ? -9.694 39.540 -29.807 1.00 44.47 749 GLN A N 1
ATOM 5824 C CA . GLN A 1 749 ? -10.926 39.183 -30.531 1.00 44.47 749 GLN A CA 1
ATOM 5825 C C . GLN A 1 749 ? -10.738 39.181 -32.059 1.00 44.47 749 GLN A C 1
ATOM 5827 O O . GLN A 1 749 ? -11.259 38.302 -32.735 1.00 44.47 749 GLN A O 1
ATOM 5832 N N . SER A 1 750 ? -9.921 40.086 -32.606 1.00 38.50 750 SER A N 1
ATOM 5833 C CA . SER A 1 750 ? -9.566 40.131 -34.035 1.00 38.50 750 SER A CA 1
ATOM 5834 C C . SER A 1 750 ? -8.814 38.877 -34.520 1.00 38.50 750 SER A C 1
ATOM 5836 O O . SER A 1 750 ? -8.891 38.523 -35.695 1.00 38.50 750 SER A O 1
ATOM 5838 N N . LYS A 1 751 ? -8.138 38.144 -33.620 1.00 39.31 751 LYS A N 1
ATOM 5839 C CA . LYS A 1 751 ? -7.518 36.843 -33.932 1.00 39.31 751 LYS A CA 1
ATOM 5840 C C . LYS A 1 751 ? -8.464 35.640 -33.797 1.00 39.31 751 LYS A C 1
ATOM 5842 O O . LYS A 1 751 ? -8.074 34.544 -34.182 1.00 39.31 751 LYS A O 1
ATOM 5847 N N . ALA A 1 752 ? -9.698 35.809 -33.319 1.00 39.69 752 ALA A N 1
ATOM 5848 C CA . ALA A 1 752 ? -10.663 34.718 -33.128 1.00 39.69 752 ALA A CA 1
ATOM 5849 C C . ALA A 1 752 ? -11.399 34.304 -34.427 1.00 39.69 752 ALA A C 1
ATOM 5851 O O . ALA A 1 752 ? -12.587 33.986 -34.414 1.00 39.69 752 ALA A O 1
ATOM 5852 N N . LEU A 1 753 ? -10.701 34.314 -35.569 1.00 37.75 753 LEU A N 1
ATOM 5853 C CA . LEU A 1 753 ? -11.261 34.038 -36.896 1.00 37.75 753 LEU A CA 1
ATOM 5854 C C . LEU A 1 753 ? -10.755 32.694 -37.452 1.00 37.75 753 LEU A C 1
ATOM 5856 O O . LEU A 1 753 ? -9.919 32.643 -38.346 1.00 37.75 753 LEU A O 1
ATOM 5860 N N . LYS A 1 754 ? -11.297 31.605 -36.887 1.00 47.12 754 LYS A N 1
ATOM 5861 C CA . LYS A 1 754 ? -11.256 30.216 -37.399 1.00 47.12 754 LYS A CA 1
ATOM 5862 C C . LYS A 1 754 ? -9.934 29.764 -38.049 1.00 47.12 754 LYS A C 1
ATOM 5864 O O . LYS A 1 754 ? -9.910 29.359 -39.211 1.00 47.12 754 LYS A O 1
ATOM 5869 N N . THR A 1 755 ? -8.861 29.705 -37.267 1.00 35.59 755 THR A N 1
ATOM 5870 C CA . THR A 1 755 ? -7.831 28.678 -37.497 1.00 35.59 755 THR A CA 1
ATOM 5871 C C . THR A 1 755 ? -8.399 27.300 -37.123 1.00 35.59 755 THR A C 1
ATOM 5873 O O . THR A 1 755 ? -9.175 27.229 -36.166 1.00 35.59 755 THR A O 1
ATOM 5876 N N . PRO A 1 756 ? -8.040 26.202 -37.814 1.00 39.31 756 PRO A N 1
ATOM 5877 C CA . PRO A 1 756 ? -8.318 24.862 -37.299 1.00 39.31 756 PRO A CA 1
ATOM 5878 C C . PRO A 1 756 ? -7.610 24.684 -35.948 1.00 39.31 756 PRO A C 1
ATOM 5880 O O . PRO A 1 756 ? -6.504 25.192 -35.759 1.00 39.31 756 PRO A O 1
ATOM 5883 N N . HIS A 1 757 ? -8.251 24.000 -34.998 1.00 48.19 757 HIS A N 1
ATOM 5884 C CA . HIS A 1 757 ? -7.635 23.729 -33.701 1.00 48.19 757 HIS A CA 1
ATOM 5885 C C . HIS A 1 757 ? -6.539 22.674 -33.864 1.00 48.19 757 HIS A C 1
ATOM 5887 O O . HIS A 1 757 ? -6.822 21.514 -34.163 1.00 48.19 757 HIS A O 1
ATOM 5893 N N . ASP A 1 758 ? -5.289 23.092 -33.678 1.00 53.97 758 ASP A N 1
ATOM 5894 C CA . ASP A 1 758 ? -4.143 22.192 -33.679 1.00 53.97 758 ASP A CA 1
ATOM 5895 C C . ASP A 1 758 ? -4.012 21.510 -32.311 1.00 53.97 758 ASP A C 1
ATOM 5897 O O . ASP A 1 758 ? -3.507 22.076 -31.339 1.00 53.97 758 ASP A O 1
ATOM 5901 N N . PHE A 1 759 ? -4.515 20.280 -32.246 1.00 62.59 759 PHE A N 1
ATOM 5902 C CA . PHE A 1 759 ? -4.485 19.433 -31.059 1.00 62.59 759 PHE A CA 1
ATOM 5903 C C . PHE A 1 759 ? -3.214 18.565 -30.958 1.00 62.59 759 PHE A C 1
ATOM 5905 O O . PHE A 1 759 ? -3.110 17.763 -30.032 1.00 62.59 759 PHE A O 1
ATOM 5912 N N . SER A 1 760 ? -2.232 18.724 -31.860 1.00 62.47 760 SER A N 1
ATOM 5913 C CA . SER A 1 760 ? -0.972 17.950 -31.841 1.00 62.47 760 SER A CA 1
ATOM 5914 C C . SER A 1 760 ? -0.090 18.207 -30.611 1.00 62.47 760 SER A C 1
ATOM 5916 O O . SER A 1 760 ? 0.808 17.424 -30.321 1.00 62.47 760 SER A O 1
ATOM 5918 N N . SER A 1 761 ? -0.364 19.287 -29.874 1.00 69.44 761 SER A N 1
ATOM 5919 C CA . SER A 1 761 ? 0.348 19.692 -28.656 1.00 69.44 761 SER A CA 1
ATOM 5920 C C . SER A 1 761 ? -0.199 19.079 -27.358 1.00 69.44 761 SER A C 1
ATOM 5922 O O . SER A 1 761 ? 0.351 19.347 -26.292 1.00 69.44 761 SER A O 1
ATOM 5924 N N . ILE A 1 762 ? -1.265 18.270 -27.419 1.00 77.81 762 ILE A N 1
ATOM 5925 C CA . ILE A 1 762 ? -1.821 17.587 -26.241 1.00 77.81 762 ILE A CA 1
ATOM 5926 C C . ILE A 1 762 ? -0.947 16.380 -25.887 1.00 77.81 762 ILE A C 1
ATOM 5928 O O . ILE A 1 762 ? -0.770 15.467 -26.694 1.00 77.81 762 ILE A O 1
ATOM 5932 N N . SER A 1 763 ? -0.448 16.352 -24.653 1.00 81.50 763 SER A N 1
ATOM 5933 C CA . SER A 1 763 ? 0.182 15.177 -24.061 1.00 81.50 763 SER A CA 1
ATOM 5934 C C . SER A 1 763 ? -0.898 14.201 -23.613 1.00 81.50 763 SER A C 1
ATOM 5936 O O . SER A 1 763 ? -1.525 14.370 -22.567 1.00 81.50 763 SER A O 1
ATOM 5938 N N . TRP A 1 764 ? -1.110 13.160 -24.411 1.00 79.69 764 TRP A N 1
ATOM 5939 C CA . TRP A 1 764 ? -2.092 12.114 -24.129 1.00 79.69 764 TRP A CA 1
ATOM 5940 C C . TRP A 1 764 ? -1.705 11.198 -22.957 1.00 79.69 764 TRP A C 1
ATOM 5942 O O . TRP A 1 764 ? -2.550 10.429 -22.510 1.00 79.69 764 TRP A O 1
ATOM 5952 N N . ARG A 1 765 ? -0.475 11.301 -22.419 1.00 78.44 765 ARG A N 1
ATOM 5953 C CA . ARG A 1 765 ? 0.058 10.408 -21.367 1.00 78.44 765 ARG A CA 1
ATOM 5954 C C . ARG A 1 765 ? -0.187 8.931 -21.751 1.00 78.44 765 ARG A C 1
ATOM 5956 O O . ARG A 1 765 ? -0.199 8.600 -22.934 1.00 78.44 765 ARG A O 1
ATOM 5963 N N . ASP A 1 766 ? -0.419 8.055 -20.777 1.00 80.06 766 ASP A N 1
ATOM 5964 C CA . ASP A 1 766 ? -0.701 6.628 -20.992 1.00 80.06 766 ASP A CA 1
ATOM 5965 C C . ASP A 1 766 ? -2.207 6.330 -21.185 1.00 80.06 766 ASP A C 1
ATOM 5967 O O . ASP A 1 766 ? -2.682 5.236 -20.879 1.00 80.06 766 ASP A O 1
ATOM 5971 N N . LEU A 1 767 ? -2.992 7.306 -21.666 1.00 78.62 767 LEU A N 1
ATOM 5972 C CA . LEU A 1 767 ? -4.457 7.216 -21.749 1.00 78.62 767 LEU A CA 1
ATOM 5973 C C . LEU A 1 767 ? -4.942 6.096 -22.690 1.00 78.62 767 LEU A C 1
ATOM 5975 O O . LEU A 1 767 ? -6.002 5.516 -22.456 1.00 78.62 767 LEU A O 1
ATOM 5979 N N . ASP A 1 768 ? -4.155 5.744 -23.714 1.00 79.75 768 ASP A N 1
ATOM 5980 C CA . ASP A 1 768 ? -4.434 4.602 -24.598 1.00 79.75 768 ASP A CA 1
ATOM 5981 C C . ASP A 1 768 ? -4.403 3.245 -23.862 1.00 79.75 768 ASP A C 1
ATOM 5983 O O . ASP A 1 768 ? -5.102 2.329 -24.287 1.00 79.75 768 ASP A O 1
ATOM 5987 N N . LEU A 1 769 ? -3.711 3.110 -22.718 1.00 81.25 769 LEU A N 1
ATOM 5988 C CA . LEU A 1 769 ? -3.751 1.879 -21.902 1.00 81.25 769 LEU A CA 1
ATOM 5989 C C . LEU A 1 769 ? -5.119 1.633 -21.243 1.00 81.25 769 LEU A C 1
ATOM 5991 O O . LEU A 1 769 ? -5.417 0.513 -20.836 1.00 81.25 769 LEU A O 1
ATOM 5995 N N . TRP A 1 770 ? -5.940 2.678 -21.126 1.00 88.50 770 TRP A N 1
ATOM 5996 C CA . TRP A 1 770 ? -7.273 2.641 -20.515 1.00 88.50 770 TRP A CA 1
ATOM 5997 C C . TRP A 1 770 ? -8.394 2.756 -21.552 1.00 88.50 770 TRP A C 1
ATOM 5999 O O . TRP A 1 770 ? -9.574 2.885 -21.204 1.00 88.50 770 TRP A O 1
ATOM 6009 N N . ARG A 1 771 ? -8.028 2.738 -22.837 1.00 89.94 771 ARG A N 1
ATOM 6010 C CA . ARG A 1 771 ? -8.952 2.868 -23.954 1.00 89.94 771 ARG A CA 1
ATOM 6011 C C . ARG A 1 771 ? -9.789 1.608 -24.104 1.00 89.94 771 ARG A C 1
ATOM 6013 O O . ARG A 1 771 ? -9.278 0.498 -24.178 1.00 89.94 771 ARG A O 1
ATOM 6020 N N . LEU A 1 772 ? -11.098 1.800 -24.168 1.00 89.12 772 LEU A N 1
ATOM 6021 C CA . LEU A 1 772 ? -12.046 0.742 -24.478 1.00 89.12 772 LEU A CA 1
ATOM 6022 C C . LEU A 1 772 ? -12.033 0.500 -25.998 1.00 89.12 772 LEU A C 1
ATOM 6024 O O . LEU A 1 772 ? -12.082 1.464 -26.763 1.00 89.12 772 LEU A O 1
ATOM 6028 N N . ASP A 1 773 ? -12.035 -0.765 -26.435 1.00 83.69 773 ASP A N 1
ATOM 6029 C CA . ASP A 1 773 ? -12.061 -1.190 -27.853 1.00 83.69 773 ASP A CA 1
ATOM 6030 C C . ASP A 1 773 ? -13.430 -0.956 -28.537 1.00 83.69 773 ASP A C 1
ATOM 6032 O O . ASP A 1 773 ? -14.021 -1.833 -29.171 1.00 83.69 773 ASP A O 1
ATOM 6036 N N . ILE A 1 774 ? -13.979 0.246 -28.372 1.00 82.38 774 ILE A N 1
ATOM 6037 C CA . ILE A 1 774 ? -15.292 0.679 -28.851 1.00 82.38 774 ILE A CA 1
ATOM 6038 C C . ILE A 1 774 ? -15.236 2.146 -29.306 1.00 82.38 774 ILE A C 1
ATOM 6040 O O . ILE A 1 774 ? -14.433 2.930 -28.794 1.00 82.38 774 ILE A O 1
ATOM 6044 N N . PRO A 1 775 ? -16.116 2.573 -30.230 1.00 86.75 775 PRO A N 1
ATOM 6045 C CA . PRO A 1 775 ? -16.346 3.995 -30.445 1.00 86.75 775 PRO A CA 1
ATOM 6046 C C . PRO A 1 775 ? -16.947 4.651 -29.183 1.00 86.75 775 PRO A C 1
ATOM 6048 O O . PRO A 1 775 ? -17.586 3.963 -28.380 1.00 86.75 775 PRO A O 1
ATOM 6051 N N . PRO A 1 776 ? -16.812 5.983 -29.032 1.00 89.62 776 PRO A N 1
ATOM 6052 C CA . PRO A 1 776 ? -17.473 6.765 -27.991 1.00 89.62 776 PRO A CA 1
ATOM 6053 C C . PRO A 1 776 ? -18.948 6.399 -27.819 1.00 89.62 776 PRO A C 1
ATOM 6055 O O . PRO A 1 776 ? -19.722 6.335 -28.778 1.00 89.62 776 PRO A O 1
ATOM 6058 N N . LEU A 1 777 ? -19.330 6.150 -26.571 1.00 91.44 777 LEU A N 1
ATOM 6059 C CA . LEU A 1 777 ? -20.651 5.669 -26.200 1.00 91.44 777 LEU A CA 1
ATOM 6060 C C . LEU A 1 777 ? -21.719 6.758 -26.417 1.00 91.44 777 LEU A C 1
ATOM 6062 O O . LEU A 1 777 ? -21.450 7.951 -26.234 1.00 91.44 777 LEU A O 1
ATOM 6066 N N . PRO A 1 778 ? -22.962 6.382 -26.770 1.00 89.94 778 PRO A N 1
ATOM 6067 C CA . PRO A 1 778 ? -24.029 7.345 -27.012 1.00 89.94 778 PRO A CA 1
ATOM 6068 C C . PRO A 1 778 ? -24.404 8.081 -25.720 1.00 89.94 778 PRO A C 1
ATOM 6070 O O . PRO A 1 778 ? -24.769 7.463 -24.719 1.00 89.94 778 PRO A O 1
ATOM 6073 N N . LEU A 1 779 ? -24.353 9.411 -25.744 1.00 89.88 779 LEU A N 1
ATOM 6074 C CA . LEU A 1 779 ? -24.726 10.270 -24.618 1.00 89.88 779 LEU A CA 1
ATOM 6075 C C . LEU A 1 779 ? -26.262 10.322 -24.504 1.00 89.88 779 LEU A C 1
ATOM 6077 O O . LEU A 1 779 ? -26.909 11.049 -25.254 1.00 89.88 779 LEU A O 1
ATOM 6081 N N . THR A 1 780 ? -26.869 9.524 -23.613 1.00 86.94 780 THR A N 1
ATOM 6082 C CA . THR A 1 780 ? -28.337 9.316 -23.632 1.00 86.94 780 THR A CA 1
ATOM 6083 C C . THR A 1 780 ? -29.126 10.343 -22.817 1.00 86.94 780 THR A C 1
ATOM 6085 O O . THR A 1 780 ? -30.054 10.958 -23.334 1.00 86.94 780 THR A O 1
ATOM 6088 N N . HIS A 1 781 ? -28.763 10.555 -21.549 1.00 86.06 781 HIS A N 1
ATOM 6089 C CA . HIS A 1 781 ? -29.446 11.481 -20.642 1.00 86.06 781 HIS A CA 1
ATOM 6090 C C . HIS A 1 781 ? -28.413 12.276 -19.843 1.00 86.06 781 HIS A C 1
ATOM 6092 O O . HIS A 1 781 ? -27.549 11.685 -19.201 1.00 86.06 781 HIS A O 1
ATOM 6098 N N . ARG A 1 782 ? -28.491 13.609 -19.855 1.00 88.75 782 ARG A N 1
ATOM 6099 C CA . ARG A 1 782 ? -27.568 14.483 -19.113 1.00 88.75 782 ARG A CA 1
ATOM 6100 C C . ARG A 1 782 ? -27.878 14.414 -17.616 1.00 88.75 782 ARG A C 1
ATOM 6102 O O . ARG A 1 782 ? -28.967 14.785 -17.194 1.00 88.75 782 ARG A O 1
ATOM 6109 N N . LEU A 1 783 ? -26.932 13.904 -16.835 1.00 84.38 783 LEU A N 1
ATOM 6110 C CA . LEU A 1 783 ? -27.027 13.730 -15.384 1.00 84.38 783 LEU A CA 1
ATOM 6111 C C . LEU A 1 783 ? -26.620 15.002 -14.631 1.00 84.38 783 LEU A C 1
ATOM 6113 O O . LEU A 1 783 ? -27.316 15.407 -13.708 1.00 84.38 783 LEU A O 1
ATOM 6117 N N . ALA A 1 784 ? -25.514 15.638 -15.030 1.00 78.81 784 ALA A N 1
ATOM 6118 C CA . ALA A 1 784 ? -24.971 16.803 -14.330 1.00 78.81 784 ALA A CA 1
ATOM 6119 C C . ALA A 1 784 ? -24.289 17.806 -15.275 1.00 78.81 784 ALA A C 1
ATOM 6121 O O . ALA A 1 784 ? -24.092 17.558 -16.467 1.00 78.81 784 ALA A O 1
ATOM 6122 N N . THR A 1 785 ? -23.969 18.980 -14.729 1.00 74.06 785 THR A N 1
ATOM 6123 C CA . THR A 1 785 ? -23.245 20.079 -15.386 1.00 74.06 785 THR A CA 1
ATOM 6124 C C . THR A 1 785 ? -22.380 20.751 -14.325 1.00 74.06 785 THR A C 1
ATOM 6126 O O . THR A 1 785 ? -22.929 21.306 -13.377 1.00 74.06 785 THR A O 1
ATOM 6129 N N . GLY A 1 786 ? -21.059 20.673 -14.459 1.00 62.00 786 GLY A N 1
ATOM 6130 C CA . GLY A 1 786 ? -20.095 21.282 -13.541 1.00 62.00 786 GLY A CA 1
ATOM 6131 C C . GLY A 1 786 ? -19.184 22.282 -14.250 1.00 62.00 786 GLY A C 1
ATOM 6132 O O . GLY A 1 786 ? -19.264 22.459 -15.464 1.00 62.00 786 GLY A O 1
ATOM 6133 N N . ALA A 1 787 ? -18.284 22.914 -13.494 1.00 55.84 787 ALA A N 1
ATOM 6134 C CA . ALA A 1 787 ? -17.221 23.746 -14.066 1.00 55.84 787 ALA A CA 1
ATOM 6135 C C . ALA A 1 787 ? -16.188 22.909 -14.853 1.00 55.84 787 ALA A C 1
ATOM 6137 O O . ALA A 1 787 ? -15.602 23.397 -15.813 1.00 55.84 787 ALA A O 1
ATOM 6138 N N . THR A 1 788 ? -16.012 21.639 -14.470 1.00 53.84 788 THR A N 1
ATOM 6139 C CA . THR A 1 788 ? -15.067 20.671 -15.053 1.00 53.84 788 THR A CA 1
ATOM 6140 C C . THR A 1 788 ? -15.621 19.910 -16.267 1.00 53.84 788 THR A C 1
ATOM 6142 O O . THR A 1 788 ? -14.857 19.255 -16.970 1.00 53.84 788 THR A O 1
ATOM 6145 N N . GLY A 1 789 ? -16.931 19.970 -16.546 1.00 73.75 789 GLY A N 1
ATOM 6146 C CA . GLY A 1 789 ? -17.524 19.274 -17.694 1.00 73.75 789 GLY A CA 1
ATOM 6147 C C . GLY A 1 789 ? -19.021 18.964 -17.593 1.00 73.75 789 GLY A C 1
ATOM 6148 O O . GLY A 1 789 ? -19.750 19.449 -16.725 1.00 73.75 789 GLY A O 1
ATOM 6149 N N . LEU A 1 790 ? -19.481 18.128 -18.521 1.00 85.75 790 LEU A N 1
ATOM 6150 C CA . LEU A 1 790 ? -20.832 17.575 -18.599 1.00 85.75 790 LEU A CA 1
ATOM 6151 C C . LEU A 1 790 ? -20.800 16.103 -18.184 1.00 85.75 790 LEU A C 1
ATOM 6153 O O . LEU A 1 790 ? -19.855 15.399 -18.529 1.00 85.75 790 LEU A O 1
ATOM 6157 N N . ILE A 1 791 ? -21.839 15.621 -17.497 1.00 89.69 791 ILE A N 1
ATOM 6158 C CA . ILE A 1 791 ? -21.973 14.192 -17.173 1.00 89.69 791 ILE A CA 1
ATOM 6159 C C . ILE A 1 791 ? -23.258 13.639 -17.785 1.00 89.69 791 ILE A C 1
ATOM 6161 O O . ILE A 1 791 ? -24.325 14.240 -17.649 1.00 89.69 791 ILE A O 1
ATOM 6165 N N . TYR A 1 792 ? -23.162 12.479 -18.429 1.00 92.25 792 TYR A N 1
ATOM 6166 C CA . TYR A 1 792 ? -24.248 11.772 -19.103 1.00 92.25 792 TYR A CA 1
ATOM 6167 C C . TYR A 1 792 ? -24.378 10.327 -18.617 1.00 92.25 792 TYR A C 1
ATOM 6169 O O . TYR A 1 792 ? -23.406 9.701 -18.208 1.00 92.25 792 TYR A O 1
ATOM 6177 N N . LEU A 1 793 ? -25.584 9.777 -18.713 1.00 92.38 793 LEU A N 1
ATOM 6178 C CA . LEU A 1 793 ? -25.861 8.350 -18.605 1.00 92.38 793 LEU A CA 1
ATOM 6179 C C . LEU A 1 793 ? -25.660 7.680 -19.968 1.00 92.38 793 LEU A C 1
ATOM 6181 O O . LEU A 1 793 ? -26.099 8.209 -20.997 1.00 92.38 793 LEU A O 1
ATOM 6185 N N . SER A 1 794 ? -25.081 6.485 -19.971 1.00 94.25 794 SER A N 1
ATOM 6186 C CA . SER A 1 794 ? -25.063 5.592 -21.132 1.00 94.25 794 SER A CA 1
ATOM 6187 C C . SER A 1 794 ? -25.075 4.121 -20.706 1.00 94.25 794 SER A C 1
ATOM 6189 O O . SER A 1 794 ? -25.283 3.809 -19.531 1.00 94.25 794 SER A O 1
ATOM 6191 N N . LYS A 1 795 ? -24.874 3.210 -21.665 1.00 92.75 795 LYS A N 1
ATOM 6192 C CA . LYS A 1 795 ? -24.749 1.771 -21.424 1.00 92.75 795 LYS A CA 1
ATOM 6193 C C . LYS A 1 795 ? -23.506 1.184 -22.082 1.00 92.75 795 LYS A C 1
ATOM 6195 O O . LYS A 1 795 ? -23.339 1.308 -23.290 1.00 92.75 795 LYS A O 1
ATOM 6200 N N . LEU A 1 796 ? -22.718 0.458 -21.295 1.00 90.75 796 LEU A N 1
ATOM 6201 C CA . LEU A 1 796 ? -21.595 -0.363 -21.739 1.00 90.75 796 LEU A CA 1
ATOM 6202 C C . LEU A 1 796 ? -21.944 -1.829 -21.472 1.00 90.75 796 LEU A C 1
ATOM 6204 O O . LEU A 1 796 ? -22.299 -2.180 -20.350 1.00 90.75 796 LEU A O 1
ATOM 6208 N N . ASN A 1 797 ? -21.907 -2.682 -22.500 1.00 88.00 797 ASN A N 1
ATOM 6209 C CA . ASN A 1 797 ? -22.226 -4.117 -22.398 1.00 88.00 797 ASN A CA 1
ATOM 6210 C C . ASN A 1 797 ? -23.551 -4.421 -21.654 1.00 88.00 797 ASN A C 1
ATOM 6212 O O . ASN A 1 797 ? -23.684 -5.410 -20.939 1.00 88.00 797 ASN A O 1
ATOM 6216 N N . GLY A 1 798 ? -24.546 -3.537 -21.811 1.00 85.38 798 GLY A N 1
ATOM 6217 C CA . GLY A 1 798 ? -25.859 -3.612 -21.158 1.00 85.38 798 GLY A CA 1
ATOM 6218 C C . GLY A 1 798 ? -25.943 -2.979 -19.760 1.00 85.38 798 GLY A C 1
ATOM 6219 O O . GLY A 1 798 ? -27.046 -2.616 -19.344 1.00 85.38 798 GLY A O 1
ATOM 6220 N N . GLN A 1 799 ? -24.816 -2.782 -19.070 1.00 89.94 799 GLN A N 1
ATOM 6221 C CA . GLN A 1 799 ? -24.736 -2.126 -17.760 1.00 89.94 799 GLN A CA 1
ATOM 6222 C C . GLN A 1 799 ? -24.766 -0.598 -17.893 1.00 89.94 799 GLN A C 1
ATOM 6224 O O . GLN A 1 799 ? -24.244 -0.042 -18.857 1.00 89.94 799 GLN A O 1
ATOM 6229 N N . SER A 1 800 ? -25.372 0.093 -16.924 1.00 93.94 800 SER A N 1
ATOM 6230 C CA . SER A 1 800 ? -25.407 1.562 -16.884 1.00 93.94 800 SER A CA 1
ATOM 6231 C C . SER A 1 800 ? -24.054 2.144 -16.468 1.00 93.94 800 SER A C 1
ATOM 6233 O O . SER A 1 800 ? -23.501 1.742 -15.446 1.00 93.94 800 SER A O 1
ATOM 6235 N N . VAL A 1 801 ? -23.563 3.136 -17.214 1.00 95.38 801 VAL A N 1
ATOM 6236 C CA . VAL A 1 801 ? -22.301 3.848 -16.941 1.00 95.38 801 VAL A CA 1
ATOM 6237 C C . VAL A 1 801 ? -22.505 5.361 -16.948 1.00 95.38 801 VAL A C 1
ATOM 6239 O O . VAL A 1 801 ? -23.380 5.874 -17.652 1.00 95.38 801 VAL A O 1
ATOM 6242 N N . ALA A 1 802 ? -21.701 6.072 -16.160 1.00 94.38 802 ALA A N 1
ATOM 6243 C CA . ALA A 1 802 ? -21.614 7.525 -16.198 1.00 94.38 802 ALA A CA 1
ATOM 6244 C C . ALA A 1 802 ? -20.484 7.937 -17.149 1.00 94.38 802 ALA A C 1
ATOM 6246 O O . ALA A 1 802 ? -19.402 7.362 -17.116 1.00 94.38 802 ALA A O 1
ATOM 6247 N N . ILE A 1 803 ? -20.729 8.936 -17.992 1.00 93.81 803 ILE A N 1
ATOM 6248 C CA . ILE A 1 803 ? -19.745 9.477 -18.929 1.00 93.81 803 ILE A CA 1
ATOM 6249 C C . ILE A 1 803 ? -19.523 10.945 -18.605 1.00 93.81 803 ILE A C 1
ATOM 6251 O O . ILE A 1 803 ? -20.460 11.732 -18.736 1.00 93.81 803 ILE A O 1
ATOM 6255 N N . LYS A 1 804 ? -18.299 11.324 -18.230 1.00 91.88 804 LYS A N 1
ATOM 6256 C CA . LYS A 1 804 ? -17.877 12.730 -18.169 1.00 91.88 804 LYS A CA 1
ATOM 6257 C C . LYS A 1 804 ? -17.265 13.125 -19.517 1.00 91.88 804 LYS A C 1
ATOM 6259 O O . LYS A 1 804 ? -16.489 12.363 -20.091 1.00 91.88 804 LYS A O 1
ATOM 6264 N N . THR A 1 805 ? -17.634 14.298 -20.024 1.00 90.50 805 THR A N 1
ATOM 6265 C CA . THR A 1 805 ? -17.083 14.915 -21.243 1.00 90.50 805 THR A CA 1
ATOM 6266 C C . THR A 1 805 ? -16.829 16.398 -20.996 1.00 90.50 805 THR A C 1
ATOM 6268 O O . THR A 1 805 ? -17.427 17.000 -20.101 1.00 90.50 805 THR A O 1
ATOM 6271 N N . LEU A 1 806 ? -16.006 17.034 -21.826 1.00 85.25 806 LEU A N 1
ATOM 6272 C CA . LEU A 1 806 ? -15.852 18.488 -21.779 1.00 85.25 806 LEU A CA 1
ATOM 6273 C C . LEU A 1 806 ? -17.088 19.220 -22.323 1.00 85.25 806 LEU A C 1
ATOM 6275 O O . LEU A 1 806 ? -17.824 18.699 -23.161 1.00 85.25 806 LEU A O 1
ATOM 6279 N N . ALA A 1 807 ? -17.302 20.439 -21.822 1.00 81.06 807 ALA A N 1
ATOM 6280 C CA . ALA A 1 807 ? -18.321 21.366 -22.320 1.00 81.06 807 ALA A CA 1
ATOM 6281 C C . ALA A 1 807 ? -17.776 22.296 -23.424 1.00 81.06 807 ALA A C 1
ATOM 6283 O O . ALA A 1 807 ? -18.504 22.637 -24.352 1.00 81.06 807 ALA A O 1
ATOM 6284 N N . ASP A 1 808 ? -16.498 22.677 -23.323 1.00 83.31 808 ASP A N 1
ATOM 6285 C CA . ASP A 1 808 ? -15.759 23.481 -24.304 1.00 83.31 808 ASP A CA 1
ATOM 6286 C C . ASP A 1 808 ? -14.342 22.884 -24.479 1.00 83.31 808 ASP A C 1
ATOM 6288 O O . ASP A 1 808 ? -13.479 23.077 -23.611 1.00 83.31 808 ASP A O 1
ATOM 6292 N N . PRO A 1 809 ? -14.101 22.071 -25.526 1.00 81.12 809 PRO A N 1
ATOM 6293 C CA . PRO A 1 809 ? -12.864 21.311 -25.696 1.00 81.12 809 PRO A CA 1
ATOM 6294 C C . PRO A 1 809 ? -11.741 22.161 -26.321 1.00 81.12 809 PRO A C 1
ATOM 6296 O O . PRO A 1 809 ? -11.340 21.976 -27.471 1.00 81.12 809 PRO A O 1
ATOM 6299 N N . THR A 1 810 ? -11.202 23.098 -25.538 1.00 83.12 810 THR A N 1
ATOM 6300 C CA . THR A 1 810 ? -9.927 23.775 -25.841 1.00 83.12 810 THR A CA 1
ATOM 6301 C C . THR A 1 810 ? -8.740 22.856 -25.525 1.00 83.12 810 THR A C 1
ATOM 6303 O O . THR A 1 810 ? -8.866 21.962 -24.692 1.00 83.12 810 THR A O 1
ATOM 6306 N N . SER A 1 811 ? -7.565 23.069 -26.131 1.00 78.56 811 SER A N 1
ATOM 6307 C CA . SER A 1 811 ? -6.381 22.229 -25.864 1.00 78.56 811 SER A CA 1
ATOM 6308 C C . SER A 1 811 ? -5.972 22.214 -24.385 1.00 78.56 811 SER A C 1
ATOM 6310 O O . SER A 1 811 ? -5.639 21.155 -23.863 1.00 78.56 811 SER A O 1
ATOM 6312 N N . THR A 1 812 ? -6.079 23.349 -23.686 1.00 79.06 812 THR A N 1
ATOM 6313 C CA . THR A 1 812 ? -5.853 23.441 -22.233 1.00 79.06 812 THR A CA 1
ATOM 6314 C C . THR A 1 812 ? -6.883 22.634 -21.440 1.00 79.06 812 THR A C 1
ATOM 6316 O O . THR A 1 812 ? -6.502 21.882 -20.547 1.00 79.06 812 THR A O 1
ATOM 6319 N N . ASN A 1 813 ? -8.171 22.729 -21.789 1.00 81.44 813 ASN A N 1
ATOM 6320 C CA . ASN A 1 813 ? -9.231 21.982 -21.102 1.00 81.44 813 ASN A CA 1
ATOM 6321 C C . ASN A 1 813 ? -9.112 20.470 -21.351 1.00 81.44 813 ASN A C 1
ATOM 6323 O O . ASN A 1 813 ? -9.342 19.682 -20.438 1.00 81.44 813 ASN A O 1
ATOM 6327 N N . ILE A 1 814 ? -8.725 20.060 -22.565 1.00 86.12 814 ILE A N 1
ATOM 6328 C CA . ILE A 1 814 ? -8.480 18.650 -22.895 1.00 86.12 814 ILE A CA 1
ATOM 6329 C C . ILE A 1 814 ? -7.261 18.135 -22.131 1.00 86.12 814 ILE A C 1
ATOM 6331 O O . ILE A 1 814 ? -7.361 17.070 -21.536 1.00 86.12 814 ILE A O 1
ATOM 6335 N N . GLN A 1 815 ? -6.161 18.894 -22.048 1.00 85.06 815 GLN A N 1
ATOM 6336 C CA . GLN A 1 815 ? -5.009 18.488 -21.237 1.00 85.06 815 GLN A CA 1
ATOM 6337 C C . GLN A 1 815 ? -5.381 18.325 -19.758 1.00 85.06 815 GLN A C 1
ATOM 6339 O O . GLN A 1 815 ? -5.077 17.293 -19.173 1.00 85.06 815 GLN A O 1
ATOM 6344 N N . ALA A 1 816 ? -6.090 19.293 -19.167 1.00 80.75 816 ALA A N 1
ATOM 6345 C CA . ALA A 1 816 ? -6.549 19.199 -17.781 1.00 80.75 816 ALA A CA 1
ATOM 6346 C C . ALA A 1 816 ? -7.470 17.983 -17.549 1.00 80.75 816 ALA A C 1
ATOM 6348 O O . ALA A 1 816 ? -7.396 17.333 -16.510 1.00 80.75 816 ALA A O 1
ATOM 6349 N N . PHE A 1 817 ? -8.304 17.632 -18.533 1.00 86.38 817 PHE A N 1
ATOM 6350 C CA . PHE A 1 817 ? -9.185 16.469 -18.451 1.00 86.38 817 PHE A CA 1
ATOM 6351 C C . PHE A 1 817 ? -8.441 15.135 -18.634 1.00 86.38 817 PHE A C 1
ATOM 6353 O O . PHE A 1 817 ? -8.729 14.184 -17.912 1.00 86.38 817 PHE A O 1
ATOM 6360 N N . VAL A 1 818 ? -7.441 15.062 -19.521 1.00 86.25 818 VAL A N 1
ATOM 6361 C CA . VAL A 1 818 ? -6.515 13.915 -19.611 1.00 86.25 818 VAL A CA 1
ATOM 6362 C C . VAL A 1 818 ? -5.761 13.739 -18.291 1.00 86.25 818 VAL A C 1
ATOM 6364 O O . VAL A 1 818 ? -5.655 12.622 -17.791 1.00 86.25 818 VAL A O 1
ATOM 6367 N N . ASP A 1 819 ? -5.292 14.832 -17.691 1.00 82.75 819 ASP A N 1
ATOM 6368 C CA . ASP A 1 819 ? -4.572 14.834 -16.416 1.00 82.75 819 ASP A CA 1
ATOM 6369 C C . ASP A 1 819 ? -5.459 14.391 -15.235 1.00 82.75 819 ASP A C 1
ATOM 6371 O O . ASP A 1 819 ? -4.987 13.655 -14.365 1.00 82.75 819 ASP A O 1
ATOM 6375 N N . GLU A 1 820 ? -6.744 14.768 -15.226 1.00 84.44 820 GLU A N 1
ATOM 6376 C CA . GLU A 1 820 ? -7.737 14.257 -14.271 1.00 84.44 820 GLU A CA 1
ATOM 6377 C C . GLU A 1 820 ? -7.973 12.751 -14.457 1.00 84.44 820 GLU A C 1
ATOM 6379 O O . GLU A 1 820 ? -7.930 11.994 -13.485 1.00 84.44 820 GLU A O 1
ATOM 6384 N N . ILE A 1 821 ? -8.196 12.289 -15.693 1.00 87.81 821 ILE A N 1
ATOM 6385 C CA . ILE A 1 821 ? -8.439 10.865 -15.960 1.00 87.81 821 ILE A CA 1
ATOM 6386 C C . ILE A 1 821 ? -7.217 10.037 -15.554 1.00 87.81 821 ILE A C 1
ATOM 6388 O O . ILE A 1 821 ? -7.362 9.052 -14.837 1.00 87.81 821 ILE A O 1
ATOM 6392 N N . MET A 1 822 ? -6.011 10.476 -15.923 1.00 85.81 822 MET A N 1
ATOM 6393 C CA . MET A 1 822 ? -4.744 9.829 -15.555 1.00 85.81 822 MET A CA 1
ATOM 6394 C C . MET A 1 822 ? -4.371 9.973 -14.071 1.00 85.81 822 MET A C 1
ATOM 6396 O O . MET A 1 822 ? -3.332 9.473 -13.637 1.00 85.81 822 MET A O 1
ATOM 6400 N N . TYR A 1 823 ? -5.202 10.649 -13.278 1.00 80.88 823 TYR A N 1
ATOM 6401 C CA . TYR A 1 823 ? -5.202 10.530 -11.827 1.00 80.88 823 TYR A CA 1
ATOM 6402 C C . TYR A 1 823 ? -6.264 9.528 -11.350 1.00 80.88 823 TYR A C 1
ATOM 6404 O O . TYR A 1 823 ? -5.947 8.670 -10.533 1.00 80.88 823 TYR A O 1
ATOM 6412 N N . ALA A 1 824 ? -7.477 9.543 -11.912 1.00 83.94 824 ALA A N 1
ATOM 6413 C CA . ALA A 1 824 ? -8.519 8.557 -11.610 1.00 83.94 824 ALA A CA 1
ATOM 6414 C C . ALA A 1 824 ? -8.101 7.100 -11.919 1.00 83.94 824 ALA A C 1
ATOM 6416 O O . ALA A 1 824 ? -8.502 6.192 -11.195 1.00 83.94 824 ALA A O 1
ATOM 6417 N N . THR A 1 825 ? -7.245 6.866 -12.922 1.00 82.81 825 THR A N 1
ATOM 6418 C CA . THR A 1 825 ? -6.624 5.551 -13.209 1.00 82.81 825 THR A CA 1
ATOM 6419 C C . THR A 1 825 ? -5.790 4.995 -12.047 1.00 82.81 825 THR A C 1
ATOM 6421 O O . THR A 1 825 ? -5.592 3.785 -11.954 1.00 82.81 825 THR A O 1
ATOM 6424 N N . GLN A 1 826 ? -5.300 5.864 -11.157 1.00 81.00 826 GLN A N 1
ATOM 6425 C CA . GLN A 1 826 ? -4.437 5.519 -10.022 1.00 81.00 826 GLN A CA 1
ATOM 6426 C C . GLN A 1 826 ? -5.247 5.190 -8.750 1.00 81.00 826 GLN A C 1
ATOM 6428 O O . GLN A 1 826 ? -4.678 4.715 -7.768 1.00 81.00 826 GLN A O 1
ATOM 6433 N N . LEU A 1 827 ? -6.567 5.427 -8.757 1.00 83.06 827 LEU A N 1
ATOM 6434 C CA . LEU A 1 827 ? -7.438 5.317 -7.586 1.00 83.06 827 LEU A CA 1
ATOM 6435 C C . LEU A 1 827 ? -8.300 4.048 -7.647 1.00 83.06 827 LEU A C 1
ATOM 6437 O O . LEU A 1 827 ? -9.249 3.950 -8.422 1.00 83.06 827 LEU A O 1
ATOM 6441 N N . GLN A 1 828 ? -8.008 3.085 -6.772 1.00 83.25 828 GLN A N 1
ATOM 6442 C CA . GLN A 1 828 ? -8.784 1.852 -6.611 1.00 83.25 828 GLN A CA 1
ATOM 6443 C C . GLN A 1 828 ? -9.182 1.672 -5.143 1.00 83.25 828 GLN A C 1
ATOM 6445 O O . GLN A 1 828 ? -8.401 1.192 -4.319 1.00 83.25 828 GLN A O 1
ATOM 6450 N N . ASN A 1 829 ? -10.409 2.076 -4.805 1.00 88.25 829 ASN A N 1
ATOM 6451 C CA . ASN A 1 829 ? -10.959 1.961 -3.456 1.00 88.25 829 ASN A CA 1
ATOM 6452 C C . ASN A 1 829 ? -12.492 1.772 -3.491 1.00 88.25 829 ASN A C 1
ATOM 6454 O O . ASN A 1 829 ? -13.155 2.439 -4.289 1.00 88.25 829 ASN A O 1
ATOM 6458 N N . PRO A 1 830 ? -13.095 0.939 -2.615 1.00 90.19 830 PRO A N 1
ATOM 6459 C CA . PRO A 1 830 ? -14.550 0.762 -2.555 1.00 90.19 830 PRO A CA 1
ATOM 6460 C C . PRO A 1 830 ? -15.350 2.059 -2.377 1.00 90.19 830 PRO A C 1
ATOM 6462 O O . PRO A 1 830 ? -16.466 2.144 -2.880 1.00 90.19 830 PRO A O 1
ATOM 6465 N N . PHE A 1 831 ? -14.781 3.070 -1.718 1.00 94.31 831 PHE A N 1
ATOM 6466 C CA . PHE A 1 831 ? -15.423 4.352 -1.412 1.00 94.31 831 PHE A CA 1
ATOM 6467 C C . PHE A 1 831 ? -15.050 5.482 -2.383 1.00 94.31 831 PHE A C 1
ATOM 6469 O O . PHE A 1 831 ? -15.412 6.635 -2.156 1.00 94.31 831 PHE A O 1
ATOM 6476 N N . ILE A 1 832 ? -14.362 5.161 -3.481 1.00 93.19 832 ILE A N 1
ATOM 6477 C CA . ILE A 1 832 ? -14.073 6.083 -4.584 1.00 93.19 832 ILE A CA 1
ATOM 6478 C C . ILE A 1 832 ? -14.842 5.644 -5.834 1.00 93.19 832 ILE A C 1
ATOM 6480 O O . ILE A 1 832 ? -14.986 4.447 -6.110 1.00 93.19 832 ILE A O 1
ATOM 6484 N N . VAL A 1 833 ? -15.374 6.623 -6.571 1.00 92.94 833 VAL A N 1
ATOM 6485 C CA . VAL A 1 833 ? -16.033 6.414 -7.868 1.00 92.94 833 VAL A CA 1
ATOM 6486 C C . VAL A 1 833 ? -15.002 5.873 -8.857 1.00 92.94 833 VAL A C 1
ATOM 6488 O O . VAL A 1 833 ? -14.050 6.558 -9.219 1.00 92.94 833 VAL A O 1
ATOM 6491 N N . SER A 1 834 ? -15.185 4.622 -9.264 1.00 91.62 834 SER A N 1
ATOM 6492 C CA . SER A 1 834 ? -14.225 3.872 -10.068 1.00 91.62 834 SER A CA 1
ATOM 6493 C C . SER A 1 834 ? -14.307 4.246 -11.549 1.00 91.62 834 SER A C 1
ATOM 6495 O O . SER A 1 834 ? -15.391 4.260 -12.149 1.00 91.62 834 SER A O 1
ATOM 6497 N N . LEU A 1 835 ? -13.141 4.493 -12.146 1.00 92.62 835 LEU A N 1
ATOM 6498 C CA . LEU A 1 835 ? -12.960 4.558 -13.593 1.00 92.62 835 LEU A CA 1
ATOM 6499 C C . LEU A 1 835 ? -13.157 3.156 -14.197 1.00 92.62 835 LEU A C 1
ATOM 6501 O O . LEU A 1 835 ? -12.646 2.172 -13.670 1.00 92.62 835 LEU A O 1
ATOM 6505 N N . ILE A 1 836 ? -13.892 3.073 -15.305 1.00 93.19 836 ILE A N 1
ATOM 6506 C CA . ILE A 1 836 ? -14.061 1.851 -16.109 1.00 93.19 836 ILE A CA 1
ATOM 6507 C C . ILE A 1 836 ? -13.143 1.892 -17.339 1.00 93.19 836 ILE A C 1
ATOM 6509 O O . ILE A 1 836 ? -12.642 0.858 -17.766 1.00 93.19 836 ILE A O 1
ATOM 6513 N N . GLY A 1 837 ? -12.918 3.081 -17.901 1.00 91.50 837 GLY A N 1
ATOM 6514 C CA . GLY A 1 837 ? -12.004 3.308 -19.019 1.00 91.50 837 GLY A CA 1
ATOM 6515 C C . GLY A 1 837 ? -12.313 4.612 -19.750 1.00 91.50 837 GLY A C 1
ATOM 6516 O O . GLY A 1 837 ? -13.012 5.486 -19.234 1.00 91.50 837 GLY A O 1
ATOM 6517 N N . VAL A 1 838 ? -11.809 4.736 -20.972 1.00 94.50 838 VAL A N 1
ATOM 6518 C CA . VAL A 1 838 ? -11.946 5.933 -21.816 1.00 94.50 838 VAL A CA 1
ATOM 6519 C C . VAL A 1 838 ? -12.279 5.581 -23.261 1.00 94.50 838 VAL A C 1
ATOM 6521 O O . VAL A 1 838 ? -11.916 4.517 -23.753 1.00 94.50 838 VAL A O 1
ATOM 6524 N N . ALA A 1 839 ? -12.962 6.488 -23.962 1.00 92.50 839 ALA A N 1
ATOM 6525 C CA . ALA A 1 839 ? -13.259 6.350 -25.388 1.00 92.50 839 ALA A CA 1
ATOM 6526 C C . ALA A 1 839 ? -13.176 7.706 -26.106 1.00 92.50 839 ALA A C 1
ATOM 6528 O O . ALA A 1 839 ? -13.641 8.718 -25.584 1.00 92.50 839 ALA A O 1
ATOM 6529 N N . TRP A 1 840 ? -12.583 7.732 -27.302 1.00 92.38 840 TRP A N 1
ATOM 6530 C CA . TRP A 1 840 ? -12.498 8.917 -28.167 1.00 92.38 840 TRP A CA 1
ATOM 6531 C C . TRP A 1 840 ? -12.226 8.524 -29.625 1.00 92.38 840 TRP A C 1
ATOM 6533 O O . TRP A 1 840 ? -11.647 7.463 -29.891 1.00 92.38 840 TRP A O 1
ATOM 6543 N N . THR A 1 841 ? -12.592 9.394 -30.571 1.00 86.19 841 THR A N 1
ATOM 6544 C CA . THR A 1 841 ? -12.100 9.345 -31.965 1.00 86.19 841 THR A CA 1
ATOM 6545 C C . THR A 1 841 ? -11.215 10.544 -32.323 1.00 86.19 841 THR A C 1
ATOM 6547 O O . THR A 1 841 ? -10.435 10.484 -33.270 1.00 86.19 841 THR A O 1
ATOM 6550 N N . THR A 1 842 ? -11.295 11.619 -31.540 1.00 85.44 842 THR A N 1
ATOM 6551 C CA . THR A 1 842 ? -10.631 12.916 -31.713 1.00 85.44 842 THR A CA 1
ATOM 6552 C C . THR A 1 842 ? -10.224 13.490 -30.349 1.00 85.44 842 THR A C 1
ATOM 6554 O O . THR A 1 842 ? -10.546 12.934 -29.304 1.00 85.44 842 THR A O 1
ATOM 6557 N N . ALA A 1 843 ? -9.570 14.653 -30.328 1.00 82.25 843 ALA A N 1
ATOM 6558 C CA . ALA A 1 843 ? -9.346 15.391 -29.082 1.00 82.25 843 ALA A CA 1
ATOM 6559 C C . ALA A 1 843 ? -10.643 15.969 -28.468 1.00 82.25 843 ALA A C 1
ATOM 6561 O O . ALA A 1 843 ? -10.696 16.258 -27.277 1.00 82.25 843 ALA A O 1
ATOM 6562 N N . THR A 1 844 ? -11.694 16.152 -29.277 1.00 84.94 844 THR A N 1
ATOM 6563 C CA . THR A 1 844 ? -12.911 16.894 -28.901 1.00 84.94 844 THR A CA 1
ATOM 6564 C C . THR A 1 844 ? -14.068 16.034 -28.394 1.00 84.94 844 THR A C 1
ATOM 6566 O O . THR A 1 844 ? -14.992 16.574 -27.792 1.00 84.94 844 THR A O 1
ATOM 6569 N N . ASP A 1 845 ? -14.033 14.720 -28.620 1.00 88.88 845 ASP A N 1
ATOM 6570 C CA . ASP A 1 845 ? -15.063 13.755 -28.204 1.00 88.88 845 ASP A CA 1
ATOM 6571 C C . ASP A 1 845 ? -14.572 12.792 -27.108 1.00 88.88 845 ASP A C 1
ATOM 6573 O O . ASP A 1 845 ? -15.124 11.705 -26.951 1.00 88.88 845 ASP A O 1
ATOM 6577 N N . LEU A 1 846 ? -13.549 13.192 -26.339 1.00 91.94 846 LEU A N 1
ATOM 6578 C CA . LEU A 1 846 ? -13.014 12.401 -25.232 1.00 91.94 846 LEU A CA 1
ATOM 6579 C C . LEU A 1 846 ? -14.065 12.166 -24.136 1.00 91.94 846 LEU A C 1
ATOM 6581 O O . LEU A 1 846 ? -14.630 13.103 -23.563 1.00 91.94 846 LEU A O 1
ATOM 6585 N N . GLN A 1 847 ? -14.291 10.887 -23.839 1.00 94.25 847 GLN A N 1
ATOM 6586 C CA . GLN A 1 847 ? -15.212 10.381 -22.831 1.00 94.25 847 GLN A CA 1
ATOM 6587 C C . GLN A 1 847 ? -14.455 9.655 -21.720 1.00 94.25 847 GLN A C 1
ATOM 6589 O O . GLN A 1 847 ? -13.822 8.633 -21.976 1.00 94.25 847 GLN A O 1
ATOM 6594 N N . CYS A 1 848 ? -14.595 10.130 -20.482 1.00 93.12 848 CYS A N 1
ATOM 6595 C CA . CYS A 1 848 ? -14.235 9.385 -19.276 1.00 93.12 848 CYS A CA 1
ATOM 6596 C C . CYS A 1 848 ? -15.428 8.519 -18.857 1.00 93.12 848 CYS A C 1
ATOM 6598 O O . CYS A 1 848 ? -16.492 9.061 -18.546 1.00 93.12 848 CYS A O 1
ATOM 6600 N N . VAL A 1 849 ? -15.273 7.193 -18.873 1.00 94.69 849 VAL A N 1
ATOM 6601 C CA . VAL A 1 849 ? -16.333 6.225 -18.558 1.00 94.69 849 VAL A CA 1
ATOM 6602 C C . VAL A 1 849 ? -16.131 5.707 -17.136 1.00 94.69 849 VAL A C 1
ATOM 6604 O O . VAL A 1 849 ? -15.122 5.082 -16.823 1.00 94.69 849 VAL A O 1
ATOM 6607 N N . MET A 1 850 ? -17.108 5.960 -16.271 1.00 94.56 850 MET A N 1
ATOM 6608 C CA . MET A 1 850 ? -17.084 5.674 -14.834 1.00 94.56 850 MET A CA 1
ATOM 6609 C C . MET A 1 850 ? -18.291 4.823 -14.429 1.00 94.56 850 MET A C 1
ATOM 6611 O O . MET A 1 850 ? -19.295 4.738 -15.147 1.00 94.56 850 MET A O 1
ATOM 6615 N N . GLU A 1 851 ? -18.238 4.228 -13.238 1.00 94.25 851 GLU A N 1
ATOM 6616 C CA . GLU A 1 851 ? -19.409 3.563 -12.668 1.00 94.25 851 GLU A CA 1
ATOM 6617 C C . GLU A 1 851 ? -20.599 4.530 -12.495 1.00 94.25 851 GLU A C 1
ATOM 6619 O O . GLU A 1 851 ? -20.459 5.656 -12.018 1.00 94.25 851 GLU A O 1
ATOM 6624 N N . TYR A 1 852 ? -21.804 4.091 -12.867 1.00 94.81 852 TYR A N 1
ATOM 6625 C CA . TYR A 1 852 ? -23.021 4.859 -12.597 1.00 94.81 852 TYR A CA 1
ATOM 6626 C C . TYR A 1 852 ? -23.468 4.672 -11.141 1.00 94.81 852 TYR A C 1
ATOM 6628 O O . TYR A 1 852 ? -23.480 3.547 -10.646 1.00 94.81 852 TYR A O 1
ATOM 6636 N N . MET A 1 853 ? -23.853 5.758 -10.468 1.00 94.50 853 MET A N 1
ATOM 6637 C CA . MET A 1 853 ? -24.317 5.770 -9.074 1.00 94.50 853 MET A CA 1
ATOM 6638 C C . MET A 1 853 ? -25.801 6.156 -9.048 1.00 94.50 853 MET A C 1
ATOM 6640 O O . MET A 1 853 ? -26.161 7.281 -9.402 1.00 94.50 853 MET A O 1
ATOM 6644 N N . ASN A 1 854 ? -26.680 5.201 -8.730 1.00 92.00 854 ASN A N 1
ATOM 6645 C CA . ASN A 1 854 ? -28.086 5.289 -9.139 1.00 92.00 854 ASN A CA 1
ATOM 6646 C C . ASN A 1 854 ? -29.002 6.193 -8.288 1.00 92.00 854 ASN A C 1
ATOM 6648 O O . ASN A 1 854 ? -30.162 6.369 -8.659 1.00 92.00 854 ASN A O 1
ATOM 6652 N N . LEU A 1 855 ? -28.510 6.782 -7.192 1.00 92.06 855 LEU A N 1
ATOM 6653 C CA . LEU A 1 855 ? -29.250 7.746 -6.361 1.00 92.06 855 LEU A CA 1
ATOM 6654 C C . LEU A 1 855 ? -28.773 9.202 -6.549 1.00 92.06 855 LEU A C 1
ATOM 6656 O O . LEU A 1 855 ? -29.316 10.104 -5.913 1.00 92.06 855 LEU A O 1
ATOM 6660 N N . GLY A 1 856 ? -27.804 9.446 -7.440 1.00 91.81 856 GLY A N 1
ATOM 6661 C CA . GLY A 1 856 ? -27.270 10.783 -7.726 1.00 91.81 856 GLY A CA 1
ATOM 6662 C C . GLY A 1 856 ? -26.299 11.294 -6.658 1.00 91.81 856 GLY A C 1
ATOM 6663 O O . GLY A 1 856 ? -25.668 10.507 -5.956 1.00 91.81 856 GLY A O 1
ATOM 6664 N N . ASP A 1 857 ? -26.146 12.614 -6.558 1.00 93.44 857 ASP A N 1
ATOM 6665 C CA . ASP A 1 857 ? -25.291 13.257 -5.557 1.00 93.44 857 ASP A CA 1
ATOM 6666 C C . ASP A 1 857 ? -26.015 13.510 -4.223 1.00 93.44 857 ASP A C 1
ATOM 6668 O O . ASP A 1 857 ? -27.233 13.709 -4.169 1.00 93.44 857 ASP A O 1
ATOM 6672 N N . LEU A 1 858 ? -25.250 13.546 -3.129 1.00 95.31 858 LEU A N 1
ATOM 6673 C CA . LEU A 1 858 ? -25.759 13.736 -1.772 1.00 95.31 858 LEU A CA 1
ATOM 6674 C C . LEU A 1 858 ? -26.493 15.080 -1.593 1.00 95.31 858 LEU A C 1
ATOM 6676 O O . LEU A 1 858 ? -27.466 15.120 -0.841 1.00 95.31 858 LEU A O 1
ATOM 6680 N N . ARG A 1 859 ? -26.103 16.166 -2.279 1.00 93.38 859 ARG A N 1
ATOM 6681 C CA . ARG A 1 859 ? -26.795 17.473 -2.192 1.00 93.38 859 ARG A CA 1
ATOM 6682 C C . ARG A 1 859 ? -28.201 17.396 -2.779 1.00 93.38 859 ARG A C 1
ATOM 6684 O O . ARG A 1 859 ? -29.161 17.832 -2.138 1.00 93.38 859 ARG A O 1
ATOM 6691 N N . SER A 1 860 ? -28.325 16.820 -3.973 1.00 92.31 860 SER A N 1
ATOM 6692 C CA . SER A 1 860 ? -29.615 16.562 -4.617 1.00 92.31 860 SER A CA 1
ATOM 6693 C C . SER A 1 860 ? -30.462 15.607 -3.773 1.00 92.31 860 SER A C 1
ATOM 6695 O O . SER A 1 860 ? -31.617 15.920 -3.475 1.00 92.31 860 SER A O 1
ATOM 6697 N N . TYR A 1 861 ? -29.876 14.507 -3.286 1.00 93.81 861 TYR A N 1
ATOM 6698 C CA . TYR A 1 861 ? -30.560 13.543 -2.425 1.00 93.81 861 TYR A CA 1
ATOM 6699 C C . TYR A 1 861 ? -31.102 14.192 -1.141 1.00 93.81 861 TYR A C 1
ATOM 6701 O O . TYR A 1 861 ? -32.305 14.110 -0.896 1.00 93.81 861 TYR A O 1
ATOM 6709 N N . LEU A 1 862 ? -30.270 14.922 -0.381 1.00 93.50 862 LEU A N 1
ATOM 6710 C CA . LEU A 1 862 ? -30.671 15.661 0.830 1.00 93.50 862 LEU A CA 1
ATOM 6711 C C . LEU A 1 862 ? -31.847 16.610 0.569 1.00 93.50 862 LEU A C 1
ATOM 6713 O O . LEU A 1 862 ? -32.790 16.633 1.357 1.00 93.50 862 LEU A O 1
ATOM 6717 N N . SER A 1 863 ? -31.826 17.341 -0.553 1.00 90.56 863 SER A N 1
ATOM 6718 C CA . SER A 1 863 ? -32.907 18.268 -0.924 1.00 90.56 863 SER A CA 1
ATOM 6719 C C . SER A 1 863 ? -34.224 17.582 -1.320 1.00 90.56 863 SER A C 1
ATOM 6721 O O . SER A 1 863 ? -35.285 18.199 -1.252 1.00 90.56 863 SER A O 1
ATOM 6723 N N . SER A 1 864 ? -34.175 16.305 -1.713 1.00 90.06 864 SER A N 1
ATOM 6724 C CA . SER A 1 864 ? -35.348 15.534 -2.147 1.00 90.06 864 SER A CA 1
ATOM 6725 C C . SER A 1 864 ? -36.115 14.860 -0.998 1.00 90.06 864 SER A C 1
ATOM 6727 O O . SER A 1 864 ? -37.272 14.474 -1.176 1.00 90.06 864 SER A O 1
ATOM 6729 N N . VAL A 1 865 ? -35.507 14.737 0.191 1.00 87.06 865 VAL A N 1
ATOM 6730 C CA . VAL A 1 865 ? -36.067 13.995 1.334 1.00 87.06 865 VAL A CA 1
ATOM 6731 C C . VAL A 1 865 ? -36.178 14.847 2.600 1.00 87.06 865 VAL A C 1
ATOM 6733 O O . VAL A 1 865 ? -35.232 15.499 3.036 1.00 87.06 865 VAL A O 1
ATOM 6736 N N . LYS A 1 866 ? -37.343 14.786 3.258 1.00 80.94 866 LYS A N 1
ATOM 6737 C CA . LYS A 1 866 ? -37.629 15.555 4.488 1.00 80.94 866 LYS A CA 1
ATOM 6738 C C . LYS A 1 866 ? -36.809 15.114 5.707 1.00 80.94 866 LYS A C 1
ATOM 6740 O O . LYS A 1 866 ? -36.663 15.879 6.654 1.00 80.94 866 LYS A O 1
ATOM 6745 N N . SER A 1 867 ? -36.326 13.875 5.716 1.00 81.25 867 SER A N 1
ATOM 6746 C CA . SER A 1 867 ? -35.456 13.321 6.754 1.00 81.25 867 SER A CA 1
ATOM 6747 C C . SER A 1 867 ? -34.762 12.053 6.247 1.00 81.25 867 SER A C 1
ATOM 6749 O O . SER A 1 867 ? -35.237 11.396 5.323 1.00 81.25 867 SER A O 1
ATOM 6751 N N . ILE A 1 868 ? -33.624 11.718 6.856 1.00 88.38 868 ILE A N 1
ATOM 6752 C CA . ILE A 1 868 ? -32.877 10.467 6.655 1.00 88.38 868 ILE A CA 1
ATOM 6753 C C . ILE A 1 868 ? -32.540 9.919 8.049 1.00 88.38 868 ILE A C 1
ATOM 6755 O O . ILE A 1 868 ? -32.254 10.705 8.959 1.00 88.38 868 ILE A O 1
ATOM 6759 N N . ALA A 1 869 ? -32.569 8.595 8.217 1.00 90.50 869 ALA A N 1
ATOM 6760 C CA . ALA A 1 869 ? -32.181 7.919 9.455 1.00 90.50 869 ALA A CA 1
ATOM 6761 C C . ALA A 1 869 ? -30.717 8.219 9.835 1.00 90.50 869 ALA A C 1
ATOM 6763 O O . ALA A 1 869 ? -29.852 8.359 8.963 1.00 90.50 869 ALA A O 1
ATOM 6764 N N . TRP A 1 870 ? -30.417 8.318 11.132 1.00 92.56 870 TRP A N 1
ATOM 6765 C CA . TRP A 1 870 ? -29.068 8.685 11.578 1.00 92.56 870 TRP A CA 1
ATOM 6766 C C . TRP A 1 870 ? -28.036 7.601 11.257 1.00 92.56 870 TRP A C 1
ATOM 6768 O O . TRP A 1 870 ? -26.912 7.930 10.901 1.00 92.56 870 TRP A O 1
ATOM 6778 N N . GLU A 1 871 ? -28.438 6.332 11.240 1.00 91.81 871 GLU A N 1
ATOM 6779 C CA . GLU A 1 871 ? -27.650 5.197 10.757 1.00 91.81 871 GLU A CA 1
ATOM 6780 C C . GLU A 1 871 ? -27.149 5.436 9.327 1.00 91.81 871 GLU A C 1
ATOM 6782 O O . GLU A 1 871 ? -25.970 5.240 9.042 1.00 91.81 871 GLU A O 1
ATOM 6787 N N . SER A 1 872 ? -28.025 5.896 8.428 1.00 90.62 872 SER A N 1
ATOM 6788 C CA . SER A 1 872 ? -27.693 6.141 7.021 1.00 90.62 872 SER A CA 1
ATOM 6789 C C . SER A 1 872 ? -26.824 7.388 6.842 1.00 90.62 872 SER A C 1
ATOM 6791 O O . SER A 1 872 ? -25.897 7.365 6.035 1.00 90.62 872 SER A O 1
ATOM 6793 N N . LYS A 1 873 ? -27.068 8.455 7.620 1.00 94.56 873 LYS A N 1
ATOM 6794 C CA . LYS A 1 873 ? -26.209 9.655 7.632 1.00 94.56 873 LYS A CA 1
ATOM 6795 C C . LYS A 1 873 ? -24.790 9.318 8.091 1.00 94.56 873 LYS A C 1
ATOM 6797 O O . LYS A 1 873 ? -23.827 9.684 7.426 1.00 94.56 873 LYS A O 1
ATOM 6802 N N . VAL A 1 874 ? -24.660 8.577 9.192 1.00 95.69 874 VAL A N 1
ATOM 6803 C CA . VAL A 1 874 ? -23.358 8.191 9.757 1.00 95.69 874 VAL A CA 1
ATOM 6804 C C . VAL A 1 874 ? -22.650 7.158 8.879 1.00 95.69 874 VAL A C 1
ATOM 6806 O O . VAL A 1 874 ? -21.442 7.263 8.705 1.00 95.69 874 VAL A O 1
ATOM 6809 N N . ALA A 1 875 ? -23.371 6.222 8.252 1.00 94.19 875 ALA A N 1
ATOM 6810 C CA . ALA A 1 875 ? -22.787 5.318 7.259 1.00 94.19 875 ALA A CA 1
ATOM 6811 C C . ALA A 1 875 ? -22.253 6.073 6.027 1.00 94.19 875 ALA A C 1
ATOM 6813 O O . ALA A 1 875 ? -21.138 5.804 5.594 1.00 94.19 875 ALA A O 1
ATOM 6814 N N . CYS A 1 876 ? -22.993 7.060 5.507 1.00 96.31 876 CYS A N 1
ATOM 6815 C CA . CYS A 1 876 ? -22.522 7.907 4.408 1.00 96.31 876 CYS A CA 1
ATOM 6816 C C . CYS A 1 876 ? -21.284 8.729 4.803 1.00 96.31 876 CYS A C 1
ATOM 6818 O O . CYS A 1 876 ? -20.325 8.800 4.038 1.00 96.31 876 CYS A O 1
ATOM 6820 N N . ALA A 1 877 ? -21.287 9.331 5.997 1.00 97.38 877 ALA A N 1
ATOM 6821 C CA . ALA A 1 877 ? -20.140 10.069 6.524 1.00 97.38 877 ALA A CA 1
ATOM 6822 C C . ALA A 1 877 ? -18.911 9.163 6.709 1.00 97.38 877 ALA A C 1
ATOM 6824 O O . ALA A 1 877 ? -17.797 9.569 6.388 1.00 97.38 877 ALA A O 1
ATOM 6825 N N . LEU A 1 878 ? -19.113 7.926 7.178 1.00 97.00 878 LEU A N 1
ATOM 6826 C CA . LEU A 1 878 ? -18.054 6.932 7.326 1.00 97.00 878 LEU A CA 1
ATOM 6827 C C . LEU A 1 878 ? -17.432 6.561 5.975 1.00 97.00 878 LEU A C 1
ATOM 6829 O O . LEU A 1 878 ? -16.216 6.633 5.849 1.00 97.00 878 LEU A O 1
ATOM 6833 N N . SER A 1 879 ? -18.238 6.241 4.957 1.00 95.50 879 SER A N 1
ATOM 6834 C CA . SER A 1 879 ? -17.722 5.927 3.616 1.00 95.50 879 SER A CA 1
ATOM 6835 C C . SER A 1 879 ? -16.871 7.063 3.041 1.00 95.50 879 SER A C 1
ATOM 6837 O O . SER A 1 879 ? -15.801 6.819 2.493 1.00 95.50 879 SER A O 1
ATOM 6839 N N . VAL A 1 880 ? -17.292 8.320 3.220 1.00 96.94 880 VAL A N 1
ATOM 6840 C CA . VAL A 1 880 ? -16.501 9.483 2.786 1.00 96.94 880 VAL A CA 1
ATOM 6841 C C . VAL A 1 880 ? -15.202 9.609 3.593 1.00 96.94 880 VAL A C 1
ATOM 6843 O O . VAL A 1 880 ? -14.161 9.887 3.006 1.00 96.94 880 VAL A O 1
ATOM 6846 N N . ALA A 1 881 ? -15.216 9.345 4.903 1.00 96.38 881 ALA A N 1
ATOM 6847 C CA . ALA A 1 881 ? -14.001 9.330 5.720 1.00 96.38 881 ALA A CA 1
ATOM 6848 C C . ALA A 1 881 ? -13.025 8.199 5.324 1.00 96.38 881 ALA A C 1
ATOM 6850 O O . ALA A 1 881 ? -11.816 8.422 5.314 1.00 96.38 881 ALA A O 1
ATOM 6851 N N . GLU A 1 882 ? -13.525 7.018 4.943 1.00 95.00 882 GLU A N 1
ATOM 6852 C CA . GLU A 1 882 ? -12.710 5.902 4.431 1.00 95.00 882 GLU A CA 1
ATOM 6853 C C . GLU A 1 882 ? -12.125 6.201 3.037 1.00 95.00 882 GLU A C 1
ATOM 6855 O O . GLU A 1 882 ? -10.957 5.894 2.789 1.00 95.00 882 GLU A O 1
ATOM 6860 N N . GLY A 1 883 ? -12.870 6.898 2.171 1.00 92.75 883 GLY A N 1
ATOM 6861 C CA . GLY A 1 883 ? -12.352 7.439 0.909 1.00 92.75 883 GLY A CA 1
ATOM 6862 C C . GLY A 1 883 ? -11.267 8.507 1.108 1.00 92.75 883 GLY A C 1
ATOM 6863 O O . GLY A 1 883 ? -10.228 8.458 0.452 1.00 92.75 883 GLY A O 1
ATOM 6864 N N . LEU A 1 884 ? -11.454 9.438 2.053 1.00 93.38 884 LEU A N 1
ATOM 6865 C CA . LEU A 1 884 ? -10.440 10.445 2.393 1.00 93.38 884 LEU A CA 1
ATOM 6866 C C . LEU A 1 884 ? -9.179 9.822 3.000 1.00 93.38 884 LEU A C 1
ATOM 6868 O O . LEU A 1 884 ? -8.078 10.220 2.638 1.00 93.38 884 LEU A O 1
ATOM 6872 N N . PHE A 1 885 ? -9.310 8.816 3.867 1.00 92.94 885 PHE A N 1
ATOM 6873 C CA . PHE A 1 885 ? -8.160 8.100 4.423 1.00 92.94 885 PHE A CA 1
ATOM 6874 C C . PHE A 1 885 ? -7.297 7.447 3.338 1.00 92.94 885 PHE A C 1
ATOM 6876 O O . PHE A 1 885 ? -6.076 7.584 3.383 1.00 92.94 885 PHE A O 1
ATOM 6883 N N . TYR A 1 886 ? -7.915 6.798 2.347 1.00 89.81 886 TYR A N 1
ATOM 6884 C CA . TYR A 1 886 ? -7.196 6.209 1.215 1.00 89.81 886 TYR A CA 1
ATOM 6885 C C . TYR A 1 886 ? -6.346 7.253 0.468 1.00 89.81 886 TYR A C 1
ATOM 6887 O O . TYR A 1 886 ? -5.149 7.042 0.271 1.00 89.81 886 TYR A O 1
ATOM 6895 N N . LEU A 1 887 ? -6.937 8.409 0.141 1.00 85.88 887 LEU A N 1
ATOM 6896 C CA . LEU A 1 887 ? -6.232 9.523 -0.504 1.00 85.88 887 LEU A CA 1
ATOM 6897 C C . LEU A 1 887 ? -5.103 10.072 0.384 1.00 85.88 887 LEU A C 1
ATOM 6899 O O . LEU A 1 887 ? -3.974 10.235 -0.072 1.00 85.88 887 LEU A O 1
ATOM 6903 N N . HIS A 1 888 ? -5.381 10.306 1.670 1.00 85.12 888 HIS A N 1
ATOM 6904 C CA . HIS A 1 888 ? -4.432 10.918 2.609 1.00 85.12 888 HIS A CA 1
ATOM 6905 C C . HIS A 1 888 ? -3.226 10.019 2.907 1.00 85.12 888 HIS A C 1
ATOM 6907 O O . HIS A 1 888 ? -2.128 10.532 3.112 1.00 85.12 888 HIS A O 1
ATOM 6913 N N . VAL A 1 889 ? -3.388 8.691 2.890 1.00 75.62 889 VAL A N 1
ATOM 6914 C CA . VAL A 1 889 ? -2.262 7.741 2.971 1.00 75.62 889 VAL A CA 1
ATOM 6915 C C . VAL A 1 889 ? -1.359 7.861 1.741 1.00 75.62 889 VAL A C 1
ATOM 6917 O O . VAL A 1 889 ? -0.138 7.902 1.884 1.00 75.62 889 VAL A O 1
ATOM 6920 N N . GLN A 1 890 ? -1.947 8.018 0.553 1.00 71.56 890 GLN A N 1
ATOM 6921 C CA . GLN A 1 890 ? -1.244 8.266 -0.714 1.00 71.56 890 GLN A CA 1
ATOM 6922 C C . GLN A 1 890 ? -0.719 9.716 -0.860 1.00 71.56 890 GLN A C 1
ATOM 6924 O O . GLN A 1 890 ? -0.370 10.127 -1.963 1.00 71.56 890 GLN A O 1
ATOM 6929 N N . GLN A 1 891 ? -0.685 10.506 0.225 1.00 72.25 891 GLN A N 1
ATOM 6930 C CA . GLN A 1 891 ? -0.336 11.942 0.255 1.00 72.25 891 GLN A CA 1
ATOM 6931 C C . GLN A 1 891 ? -1.177 12.836 -0.678 1.00 72.25 891 GLN A C 1
ATOM 6933 O O . GLN A 1 891 ? -0.843 13.994 -0.925 1.00 72.25 891 GLN A O 1
ATOM 6938 N N . CYS A 1 892 ? -2.309 12.330 -1.162 1.00 73.69 892 CYS A N 1
ATOM 6939 C CA . CYS A 1 892 ? -3.203 13.047 -2.054 1.00 73.69 892 CYS A CA 1
ATOM 6940 C C . CYS A 1 892 ? -4.239 13.853 -1.258 1.00 73.69 892 CYS A C 1
ATOM 6942 O O . CYS A 1 892 ? -4.811 13.362 -0.285 1.00 73.69 892 CYS A O 1
ATOM 6944 N N . ILE A 1 893 ? -4.513 15.086 -1.694 1.00 81.38 893 ILE A N 1
ATOM 6945 C CA . ILE A 1 893 ? -5.507 15.984 -1.086 1.00 81.38 893 ILE A CA 1
ATOM 6946 C C . ILE A 1 893 ? -6.626 16.201 -2.105 1.00 81.38 893 ILE A C 1
ATOM 6948 O O . ILE A 1 893 ? -6.358 16.581 -3.244 1.00 81.38 893 ILE A O 1
ATOM 6952 N N . HIS A 1 894 ? -7.882 15.984 -1.721 1.00 87.75 894 HIS A N 1
ATOM 6953 C CA . HIS A 1 894 ? -9.006 16.063 -2.654 1.00 87.75 894 HIS A CA 1
ATOM 6954 C C . HIS A 1 894 ? -9.351 17.509 -3.039 1.00 87.75 894 HIS A C 1
ATOM 6956 O O . HIS A 1 894 ? -9.598 17.777 -4.216 1.00 87.75 894 HIS A O 1
ATOM 6962 N N . ARG A 1 895 ? -9.356 18.423 -2.058 1.00 84.19 895 ARG A N 1
ATOM 6963 C CA . ARG A 1 895 ? -9.553 19.887 -2.145 1.00 84.19 895 ARG A CA 1
ATOM 6964 C C . ARG A 1 895 ? -10.932 20.384 -2.596 1.00 84.19 895 ARG A C 1
ATOM 6966 O O . ARG A 1 895 ? -11.197 21.576 -2.498 1.00 84.19 895 ARG A O 1
ATOM 6973 N N . ASP A 1 896 ? -11.816 19.492 -3.034 1.00 87.19 896 ASP A N 1
ATOM 6974 C CA . ASP A 1 896 ? -13.187 19.807 -3.472 1.00 87.19 896 ASP A CA 1
ATOM 6975 C C . ASP A 1 896 ? -14.225 18.878 -2.811 1.00 87.19 896 ASP A C 1
ATOM 6977 O O . ASP A 1 896 ? -15.171 18.395 -3.432 1.00 87.19 896 ASP A O 1
ATOM 6981 N N . VAL A 1 897 ? -14.027 18.577 -1.523 1.00 93.56 897 VAL A N 1
ATOM 6982 C CA . VAL A 1 897 ? -14.914 17.693 -0.749 1.00 93.56 897 VAL A CA 1
ATOM 6983 C C . VAL A 1 897 ? -16.217 18.424 -0.418 1.00 93.56 897 VAL A C 1
ATOM 6985 O O . VAL A 1 897 ? -16.296 19.202 0.530 1.00 93.56 897 VAL A O 1
ATOM 6988 N N . LYS A 1 898 ? -17.267 18.148 -1.191 1.00 92.62 898 LYS A N 1
ATOM 6989 C CA . LYS A 1 898 ? -18.602 18.742 -1.021 1.00 92.62 898 LYS A CA 1
ATOM 6990 C C . LYS A 1 898 ? -19.711 17.733 -1.288 1.00 92.62 898 LYS A C 1
ATOM 6992 O O . LYS A 1 898 ? -19.511 16.734 -1.975 1.00 92.62 898 LYS A O 1
ATOM 6997 N N . SER A 1 899 ? -20.918 18.024 -0.810 1.00 93.44 899 SER A N 1
ATOM 6998 C CA . SER A 1 899 ? -22.109 17.176 -0.982 1.00 93.44 899 SER A CA 1
ATOM 6999 C C . SER A 1 899 ? -22.485 16.879 -2.442 1.00 93.44 899 SER A C 1
ATOM 7001 O O . SER A 1 899 ? -23.169 15.896 -2.703 1.00 93.44 899 SER A O 1
ATOM 7003 N N . ARG A 1 900 ? -22.021 17.681 -3.409 1.00 90.94 900 ARG A N 1
ATOM 7004 C CA . ARG A 1 900 ? -22.203 17.421 -4.853 1.00 90.94 900 ARG A CA 1
ATOM 7005 C C . ARG A 1 900 ? -21.234 16.384 -5.432 1.00 90.94 900 ARG A C 1
ATOM 7007 O O . ARG A 1 900 ? -21.535 15.792 -6.461 1.00 90.94 900 ARG A O 1
ATOM 7014 N N . ASN A 1 901 ? -20.106 16.159 -4.760 1.00 93.06 901 ASN A N 1
ATOM 7015 C CA . ASN A 1 901 ? -19.025 15.267 -5.191 1.00 93.06 901 ASN A CA 1
ATOM 7016 C C . ASN A 1 901 ? -19.081 13.907 -4.460 1.00 93.06 901 ASN A C 1
ATOM 7018 O O . ASN A 1 901 ? -18.285 13.007 -4.721 1.00 93.06 901 ASN A O 1
ATOM 7022 N N . ILE A 1 902 ? -20.047 13.746 -3.550 1.00 96.25 902 ILE A N 1
ATOM 7023 C CA . ILE A 1 902 ? -20.367 12.493 -2.864 1.00 96.25 902 ILE A CA 1
ATOM 7024 C C . ILE A 1 902 ? -21.561 11.870 -3.588 1.00 96.25 902 ILE A C 1
ATOM 7026 O O . ILE A 1 902 ? -22.675 12.389 -3.509 1.00 96.25 902 ILE A O 1
ATOM 7030 N N . LEU A 1 903 ? -21.328 10.773 -4.304 1.00 95.62 903 LEU A N 1
ATOM 7031 C CA . LEU A 1 903 ? -22.340 10.056 -5.075 1.00 95.62 903 LEU A CA 1
ATOM 7032 C C . LEU A 1 903 ? -22.906 8.874 -4.286 1.00 95.62 903 LEU A C 1
ATOM 7034 O O . LEU A 1 903 ? -22.196 8.209 -3.532 1.00 95.62 903 LEU A O 1
ATOM 7038 N N . LEU A 1 904 ? -24.192 8.598 -4.483 1.00 95.44 904 LEU A N 1
ATOM 7039 C CA . LEU A 1 904 ? -24.963 7.606 -3.742 1.00 95.44 904 LEU A CA 1
ATOM 7040 C C . LEU A 1 904 ? -25.516 6.520 -4.673 1.00 95.44 904 LEU A C 1
ATOM 7042 O O . LEU A 1 904 ? -25.970 6.794 -5.785 1.00 95.44 904 LEU A O 1
ATOM 7046 N N . ASP A 1 905 ? -25.523 5.281 -4.194 1.00 93.75 905 ASP A N 1
ATOM 7047 C CA . ASP A 1 905 ? -26.073 4.128 -4.899 1.00 93.75 905 ASP A CA 1
ATOM 7048 C C . ASP A 1 905 ? -26.759 3.151 -3.932 1.00 93.75 905 ASP A C 1
ATOM 7050 O O . ASP A 1 905 ? -26.274 2.871 -2.835 1.00 93.75 905 ASP A O 1
ATOM 7054 N N . SER A 1 906 ? -27.899 2.614 -4.365 1.00 88.69 906 SER A N 1
ATOM 7055 C CA . SER A 1 906 ? -28.761 1.709 -3.593 1.00 88.69 906 SER A CA 1
ATOM 7056 C C . SER A 1 906 ? -28.125 0.372 -3.188 1.00 88.69 906 SER A C 1
ATOM 7058 O O . SER A 1 906 ? -28.622 -0.270 -2.265 1.00 88.69 906 SER A O 1
ATOM 7060 N N . VAL A 1 907 ? -27.053 -0.054 -3.865 1.00 86.44 907 VAL A N 1
ATOM 7061 C CA . VAL A 1 907 ? -26.336 -1.314 -3.608 1.00 86.44 907 VAL A CA 1
ATOM 7062 C C . VAL A 1 907 ? -24.891 -1.042 -3.192 1.00 86.44 907 VAL A C 1
ATOM 7064 O O . VAL A 1 907 ? -24.386 -1.684 -2.274 1.00 86.44 907 VAL A O 1
ATOM 7067 N N . LYS A 1 908 ? -24.225 -0.082 -3.844 1.00 86.00 908 LYS A N 1
ATOM 7068 C CA . LYS A 1 908 ? -22.793 0.207 -3.642 1.00 86.00 908 LYS A CA 1
ATOM 7069 C C . LYS A 1 908 ? -22.512 1.222 -2.526 1.00 86.00 908 LYS A C 1
ATOM 7071 O O . LYS A 1 908 ? -21.353 1.433 -2.186 1.00 86.00 908 LYS A O 1
ATOM 7076 N N . GLY A 1 909 ? -23.546 1.836 -1.947 1.00 91.50 909 GLY A N 1
ATOM 7077 C CA . GLY A 1 909 ? -23.411 2.800 -0.856 1.00 91.50 909 GLY A CA 1
ATOM 7078 C C . GLY A 1 909 ? -22.990 4.193 -1.330 1.00 91.50 909 GLY A C 1
ATOM 7079 O O . GLY A 1 909 ? -23.383 4.638 -2.408 1.00 91.50 909 GLY A O 1
ATOM 7080 N N . ALA A 1 910 ? -22.228 4.904 -0.498 1.00 95.31 910 ALA A N 1
ATOM 7081 C CA . ALA A 1 910 ? -21.727 6.243 -0.797 1.00 95.31 910 ALA A CA 1
ATOM 7082 C C . ALA A 1 910 ? -20.265 6.192 -1.265 1.00 95.31 910 ALA A C 1
ATOM 7084 O O . ALA A 1 910 ? -19.452 5.478 -0.677 1.00 95.31 910 ALA A O 1
ATOM 7085 N N . LYS A 1 911 ? -19.929 6.977 -2.293 1.00 96.62 911 LYS A N 1
ATOM 7086 C CA . LYS A 1 911 ? -18.573 7.107 -2.844 1.00 96.62 911 LYS A CA 1
ATOM 7087 C C . LYS A 1 911 ? -18.211 8.567 -3.106 1.00 96.62 911 LYS A C 1
ATOM 7089 O O . LYS A 1 911 ? -19.084 9.383 -3.383 1.00 96.62 911 LYS A O 1
ATOM 7094 N N . LEU A 1 912 ? -16.924 8.878 -3.055 1.00 94.19 912 LEU A N 1
ATOM 7095 C CA . LEU A 1 912 ? -16.349 10.197 -3.319 1.00 94.19 912 LEU A CA 1
ATOM 7096 C C . LEU A 1 912 ? -15.769 10.260 -4.751 1.00 94.19 912 LEU A C 1
ATOM 7098 O O . LEU A 1 912 ? -15.246 9.255 -5.242 1.00 94.19 912 LEU A O 1
ATOM 7102 N N . GLY A 1 913 ? -15.884 11.402 -5.436 1.00 87.44 913 GLY A N 1
ATOM 7103 C CA . GLY A 1 913 ? -15.441 11.578 -6.827 1.00 87.44 913 GLY A CA 1
ATOM 7104 C C . GLY A 1 913 ? -15.282 13.043 -7.271 1.00 87.44 913 GLY A C 1
ATOM 7105 O O . GLY A 1 913 ? -15.383 13.953 -6.459 1.00 87.44 913 GLY A O 1
ATOM 7106 N N . ASP A 1 914 ? -15.067 13.251 -8.577 1.00 77.88 914 ASP A N 1
ATOM 7107 C CA . ASP A 1 914 ? -14.685 14.530 -9.223 1.00 77.88 914 ASP A CA 1
ATOM 7108 C C . ASP A 1 914 ? -13.344 15.092 -8.702 1.00 77.88 914 ASP A C 1
ATOM 7110 O O . ASP A 1 914 ? -13.276 15.962 -7.835 1.00 77.88 914 ASP A O 1
ATOM 7114 N N . PHE A 1 915 ? -12.245 14.557 -9.244 1.00 68.56 915 PHE A N 1
ATOM 7115 C CA . PHE A 1 915 ? -10.874 14.771 -8.754 1.00 68.56 915 PHE A CA 1
ATOM 7116 C C . PHE A 1 915 ? -10.091 15.875 -9.494 1.00 68.56 915 PHE A C 1
ATOM 7118 O O . PHE A 1 915 ? -8.868 15.967 -9.370 1.00 68.56 915 PHE A O 1
ATOM 7125 N N . GLY A 1 916 ? -10.780 16.728 -10.259 1.00 57.84 916 GLY A N 1
ATOM 7126 C CA . GLY A 1 916 ? -10.187 17.681 -11.214 1.00 57.84 916 GLY A CA 1
ATOM 7127 C C . GLY A 1 916 ? -9.271 18.781 -10.652 1.00 57.84 916 GLY A C 1
ATOM 7128 O O . GLY A 1 916 ? -8.769 19.583 -11.430 1.00 57.84 916 GLY A O 1
ATOM 7129 N N . VAL A 1 917 ? -9.042 18.843 -9.334 1.00 56.81 917 VAL A N 1
ATOM 7130 C CA . VAL A 1 917 ? -8.164 19.837 -8.670 1.00 56.81 917 VAL A CA 1
ATOM 7131 C C . VAL A 1 917 ? -7.125 19.224 -7.715 1.00 56.81 917 VAL A C 1
ATOM 7133 O O . VAL A 1 917 ? -6.334 19.941 -7.097 1.00 56.81 917 VAL A O 1
ATOM 7136 N N . SER A 1 918 ? -7.090 17.894 -7.576 1.00 55.38 918 SER A N 1
ATOM 7137 C CA . SER A 1 918 ? -6.346 17.205 -6.506 1.00 55.38 918 SER A CA 1
ATOM 7138 C C . SER A 1 918 ? -4.813 17.174 -6.672 1.00 55.38 918 SER A C 1
ATOM 7140 O O . SER A 1 918 ? -4.122 16.707 -5.770 1.00 55.38 918 SER A O 1
ATOM 7142 N N . LYS A 1 919 ? -4.262 17.675 -7.792 1.00 44.12 919 LYS A N 1
ATOM 7143 C CA . LYS A 1 919 ? -2.814 17.644 -8.116 1.00 44.12 919 LYS A CA 1
ATOM 7144 C C . LYS A 1 919 ? -2.108 19.008 -8.196 1.00 44.12 919 LYS A C 1
ATOM 7146 O O . LYS A 1 919 ? -0.891 19.046 -8.335 1.00 44.12 919 LYS A O 1
ATOM 7151 N N . GLU A 1 920 ? -2.815 20.133 -8.092 1.00 40.91 920 GLU A N 1
ATOM 7152 C CA . GLU A 1 920 ? -2.208 21.469 -8.240 1.00 40.91 920 GLU A CA 1
ATOM 7153 C C . GLU A 1 920 ? -1.369 21.896 -7.015 1.00 40.91 920 GLU A C 1
ATOM 7155 O O . GLU A 1 920 ? -1.857 22.603 -6.130 1.00 40.91 920 GLU A O 1
ATOM 7160 N N . VAL A 1 921 ? -0.096 21.512 -6.921 1.00 35.31 921 VAL A N 1
ATOM 7161 C CA . VAL A 1 921 ? 0.861 22.186 -6.014 1.00 35.31 921 VAL A CA 1
ATOM 7162 C C . VAL A 1 921 ? 1.311 23.497 -6.671 1.00 35.31 921 VAL A C 1
ATOM 7164 O O . VAL A 1 921 ? 2.433 23.636 -7.149 1.00 35.31 921 VAL A O 1
ATOM 7167 N N . ILE A 1 922 ? 0.391 24.462 -6.755 1.00 32.09 922 ILE A N 1
ATOM 7168 C CA . ILE A 1 922 ? 0.630 25.755 -7.405 1.00 32.09 922 ILE A CA 1
ATOM 7169 C C . ILE A 1 922 ? 1.106 26.781 -6.372 1.00 32.09 922 ILE A C 1
ATOM 7171 O O . ILE A 1 922 ? 0.332 27.533 -5.777 1.00 32.09 922 ILE A O 1
ATOM 7175 N N . TYR A 1 923 ? 2.427 26.842 -6.206 1.00 29.64 923 TYR A N 1
ATOM 7176 C CA . TYR A 1 923 ? 3.106 28.063 -5.780 1.00 29.64 923 TYR A CA 1
ATOM 7177 C C . TYR A 1 923 ? 3.189 29.024 -6.983 1.00 29.64 923 TYR A C 1
ATOM 7179 O O . TYR A 1 923 ? 4.166 29.014 -7.727 1.00 29.64 923 TYR A O 1
ATOM 7187 N N . GLY A 1 924 ? 2.164 29.864 -7.158 1.00 31.66 924 GLY A N 1
ATOM 7188 C CA . GLY A 1 924 ? 2.173 30.988 -8.108 1.00 31.66 924 GLY A CA 1
ATOM 7189 C C . GLY A 1 924 ? 1.178 30.898 -9.275 1.00 31.66 924 GLY A C 1
ATOM 7190 O O . GLY A 1 924 ? 1.160 29.935 -10.026 1.00 31.66 924 GLY A O 1
ATOM 7191 N N . ASP A 1 925 ? 0.424 31.985 -9.452 1.00 29.44 925 ASP A N 1
ATOM 7192 C CA . ASP A 1 925 ? -0.394 32.353 -10.618 1.00 29.44 925 ASP A CA 1
ATOM 7193 C C . ASP A 1 925 ? -1.692 31.566 -10.935 1.00 29.44 925 ASP A C 1
ATOM 7195 O O . ASP A 1 925 ? -1.758 30.634 -11.732 1.00 29.44 925 ASP A O 1
ATOM 7199 N N . THR A 1 926 ? -2.800 32.168 -10.479 1.00 32.41 926 THR A N 1
ATOM 7200 C CA . THR A 1 926 ? -4.150 32.145 -11.095 1.00 32.41 926 THR A CA 1
ATOM 7201 C C . THR A 1 926 ? -4.981 30.854 -11.070 1.00 32.41 926 THR A C 1
ATOM 7203 O O . THR A 1 926 ? -5.425 30.358 -12.102 1.00 32.41 926 THR A O 1
ATOM 7206 N N . MET A 1 927 ? -5.412 30.457 -9.869 1.00 34.66 927 MET A N 1
ATOM 7207 C CA . MET A 1 927 ? -6.689 29.745 -9.704 1.00 34.66 927 MET A CA 1
ATOM 7208 C C . MET A 1 927 ? -7.877 30.646 -10.096 1.00 34.66 927 MET A C 1
ATOM 7210 O O . MET A 1 927 ? -8.162 31.643 -9.428 1.00 34.66 927 MET A O 1
ATOM 7214 N N . THR A 1 928 ? -8.625 30.288 -11.144 1.00 36.06 928 THR A N 1
ATOM 7215 C CA . THR A 1 928 ? -9.957 30.867 -11.393 1.00 36.06 928 THR A CA 1
ATOM 7216 C C . THR A 1 928 ? -10.975 30.243 -10.443 1.00 36.06 928 THR A C 1
ATOM 7218 O O . THR A 1 928 ? -11.515 29.175 -10.730 1.00 36.06 928 THR A O 1
ATOM 7221 N N . ALA A 1 929 ? -11.248 30.908 -9.318 1.00 37.78 929 ALA A N 1
ATOM 7222 C CA . ALA A 1 929 ? -12.227 30.446 -8.336 1.00 37.78 929 ALA A CA 1
ATOM 7223 C C . ALA A 1 929 ? -13.615 30.240 -8.978 1.00 37.78 929 ALA A C 1
ATOM 7225 O O . ALA A 1 929 ? -14.287 31.197 -9.369 1.00 37.78 929 ALA A O 1
ATOM 7226 N N . ALA A 1 930 ? -14.053 28.982 -9.079 1.00 39.91 930 ALA A N 1
ATOM 7227 C CA . ALA A 1 930 ? -15.386 28.647 -9.561 1.00 39.91 930 ALA A CA 1
ATOM 7228 C C . ALA A 1 930 ? -16.442 29.090 -8.532 1.00 39.91 930 ALA A C 1
ATOM 7230 O O . ALA A 1 930 ? -16.436 28.648 -7.378 1.00 39.91 930 ALA A O 1
ATOM 7231 N N . VAL A 1 931 ? -17.349 29.973 -8.960 1.00 37.75 931 VAL A N 1
ATOM 7232 C CA . VAL A 1 931 ? -18.404 30.542 -8.109 1.00 37.75 931 VAL A CA 1
ATOM 7233 C C . VAL A 1 931 ? -19.254 29.417 -7.509 1.00 37.75 931 VAL A C 1
ATOM 7235 O O . VAL A 1 931 ? -19.878 28.647 -8.239 1.00 37.75 931 VAL A O 1
ATOM 7238 N N . GLY A 1 932 ? -19.274 29.334 -6.176 1.00 49.94 932 GLY A N 1
ATOM 7239 C CA . GLY A 1 932 ? -20.066 28.366 -5.411 1.00 49.94 932 GLY A CA 1
ATOM 7240 C C . GLY A 1 932 ? -19.287 27.268 -4.675 1.00 49.94 932 GLY A C 1
ATOM 7241 O O . GLY A 1 932 ? -19.897 26.578 -3.867 1.00 49.94 932 GLY A O 1
ATOM 7242 N N . THR A 1 933 ? -17.971 27.092 -4.873 1.00 64.25 933 THR A N 1
ATOM 7243 C CA . THR A 1 933 ? -17.177 26.155 -4.033 1.00 64.25 933 THR A CA 1
ATOM 7244 C C . THR A 1 933 ? -16.778 26.770 -2.677 1.00 64.25 933 THR A C 1
ATOM 7246 O O . THR A 1 933 ? -16.551 26.042 -1.710 1.00 64.25 933 THR A O 1
ATOM 7249 N N . LEU A 1 934 ? -16.759 28.107 -2.566 1.00 79.31 934 LEU A N 1
ATOM 7250 C CA . LEU A 1 934 ? -16.287 28.868 -1.393 1.00 79.31 934 LEU A CA 1
ATOM 7251 C C . LEU A 1 934 ? -16.842 28.373 -0.048 1.00 79.31 934 LEU A C 1
ATOM 7253 O O . LEU A 1 934 ? -16.080 28.270 0.907 1.00 79.31 934 LEU A O 1
ATOM 7257 N N . ARG A 1 935 ? -18.122 27.988 0.031 1.00 88.31 935 ARG A N 1
ATOM 7258 C CA . ARG A 1 935 ? -18.757 27.515 1.279 1.00 88.31 935 ARG A CA 1
ATOM 7259 C C . ARG A 1 935 ? -18.102 26.278 1.915 1.00 88.31 935 ARG A C 1
ATOM 7261 O O . ARG A 1 935 ? -18.255 26.093 3.119 1.00 88.31 935 ARG A O 1
ATOM 7268 N N . TRP A 1 936 ? -17.391 25.443 1.157 1.00 92.38 936 TRP A N 1
ATOM 7269 C CA . TRP A 1 936 ? -16.724 24.246 1.692 1.00 92.38 936 TRP A CA 1
ATOM 7270 C C . TRP A 1 936 ? -15.232 24.457 1.982 1.00 92.38 936 TRP A C 1
ATOM 7272 O O . TRP A 1 936 ? -14.657 23.685 2.743 1.00 92.38 936 TRP A O 1
ATOM 7282 N N . MET A 1 937 ? -14.602 25.494 1.420 1.00 89.44 937 MET A N 1
ATOM 7283 C CA . MET A 1 937 ? -13.147 25.659 1.480 1.00 89.44 937 MET A CA 1
ATOM 7284 C C . MET A 1 937 ? -12.647 26.061 2.875 1.00 89.44 937 MET A C 1
ATOM 7286 O O . MET A 1 937 ? -13.266 26.859 3.578 1.00 89.44 937 MET A O 1
ATOM 7290 N N . ALA A 1 938 ? -11.485 25.527 3.256 1.00 91.06 938 ALA A N 1
ATOM 7291 C CA . ALA A 1 938 ? -10.803 25.877 4.499 1.00 91.06 938 ALA A CA 1
ATOM 7292 C C . ALA A 1 938 ? -10.218 27.308 4.444 1.00 91.06 938 ALA A C 1
ATOM 7294 O O . ALA A 1 938 ? -9.769 27.735 3.374 1.00 91.06 938 ALA A O 1
ATOM 7295 N N . PRO A 1 939 ? -10.169 28.052 5.568 1.00 90.62 939 PRO A N 1
ATOM 7296 C CA . PRO A 1 939 ? -9.732 29.450 5.576 1.00 90.62 939 PRO A CA 1
ATOM 7297 C C . PRO A 1 939 ? -8.278 29.630 5.115 1.00 90.62 939 PRO A C 1
ATOM 7299 O O . PRO A 1 939 ? -7.990 30.577 4.390 1.00 90.62 939 PRO A O 1
ATOM 7302 N N . GLU A 1 940 ? -7.369 28.708 5.443 1.00 88.94 940 GLU A N 1
ATOM 7303 C CA . GLU A 1 940 ? -5.982 28.752 4.960 1.00 88.94 940 GLU A CA 1
ATOM 7304 C C . GLU A 1 940 ? -5.884 28.582 3.431 1.00 88.94 940 GLU A C 1
ATOM 7306 O O . GLU A 1 940 ? -5.033 29.196 2.789 1.00 88.94 940 GLU A O 1
ATOM 7311 N N . MET A 1 941 ? -6.810 27.822 2.833 1.00 84.12 941 MET A N 1
ATOM 7312 C CA . MET A 1 941 ? -6.883 27.599 1.387 1.00 84.12 941 MET A CA 1
ATOM 7313 C C . MET A 1 941 ? -7.482 28.817 0.667 1.00 84.12 941 MET A C 1
ATOM 7315 O O . MET A 1 941 ? -6.990 29.203 -0.389 1.00 84.12 941 MET A O 1
ATOM 7319 N N . MET A 1 942 ? -8.471 29.488 1.274 1.00 83.75 942 MET A N 1
ATOM 7320 C CA . MET A 1 942 ? -8.972 30.792 0.805 1.00 83.75 942 MET A CA 1
ATOM 7321 C C . MET A 1 942 ? -7.906 31.901 0.882 1.00 83.75 942 MET A C 1
ATOM 7323 O O . MET A 1 942 ? -7.916 32.826 0.073 1.00 83.75 942 MET A O 1
ATOM 7327 N N . LEU A 1 943 ? -6.997 31.820 1.860 1.00 80.00 943 LEU A N 1
ATOM 7328 C CA . LEU A 1 943 ? -5.895 32.765 2.069 1.00 80.00 943 LEU A CA 1
ATOM 7329 C C . LEU A 1 943 ? -4.639 32.460 1.230 1.00 80.00 943 LEU A C 1
ATOM 7331 O O . LEU A 1 943 ? -3.652 33.186 1.358 1.00 80.00 943 LEU A O 1
ATOM 7335 N N . PHE A 1 944 ? -4.649 31.409 0.399 1.00 72.62 944 PHE A N 1
ATOM 7336 C CA . PHE A 1 944 ? -3.482 30.924 -0.358 1.00 72.62 944 PHE A CA 1
ATOM 7337 C C . PHE A 1 944 ? -2.244 30.641 0.523 1.00 72.62 944 PHE A C 1
ATOM 7339 O O . PHE A 1 944 ? -1.101 30.810 0.096 1.00 72.62 944 PHE A O 1
ATOM 7346 N N . GLN A 1 945 ? -2.463 30.219 1.772 1.00 73.62 945 GLN A N 1
ATOM 7347 C CA . GLN A 1 945 ? -1.398 29.806 2.688 1.00 73.62 945 GLN A CA 1
ATOM 7348 C C . GLN A 1 945 ? -0.984 28.348 2.420 1.00 73.62 945 GLN A C 1
ATOM 7350 O O . GLN A 1 945 ? -1.782 27.583 1.881 1.00 73.62 945 GLN A O 1
ATOM 7355 N N . PRO A 1 946 ? 0.230 27.918 2.817 1.00 69.50 946 PRO A N 1
ATOM 7356 C CA . PRO A 1 946 ? 0.609 26.507 2.769 1.00 69.50 946 PRO A CA 1
ATOM 7357 C C . PRO A 1 946 ? -0.363 25.650 3.590 1.00 69.50 946 PRO A C 1
ATOM 7359 O O . PRO A 1 946 ? -0.593 25.924 4.769 1.00 69.50 946 PRO A O 1
ATOM 7362 N N . TYR A 1 947 ? -0.925 24.615 2.968 1.00 79.00 947 TYR A N 1
ATOM 7363 C CA . TYR A 1 947 ? -1.960 23.764 3.553 1.00 79.00 947 TYR A CA 1
ATOM 7364 C C . TYR A 1 947 ? -1.631 22.271 3.406 1.00 79.00 947 TYR A C 1
ATOM 7366 O O . TYR A 1 947 ? -0.766 21.878 2.627 1.00 79.00 947 TYR A O 1
ATOM 7374 N N . SER A 1 948 ? -2.334 21.432 4.167 1.00 82.25 948 SER A N 1
ATOM 7375 C CA . SER A 1 948 ? -2.196 19.969 4.159 1.00 82.25 948 SER A CA 1
ATOM 7376 C C . SER A 1 948 ? -3.550 19.287 3.930 1.00 82.25 948 SER A C 1
ATOM 7378 O O . SER A 1 948 ? -4.566 19.953 3.728 1.00 82.25 948 SER A O 1
ATOM 7380 N N . SER A 1 949 ? -3.598 17.955 4.023 1.00 85.88 949 SER A N 1
ATOM 7381 C CA . SER A 1 949 ? -4.833 17.151 3.995 1.00 85.88 949 SER A CA 1
ATOM 7382 C C . SER A 1 949 ? -5.913 17.585 5.007 1.00 85.88 949 SER A C 1
ATOM 7384 O O . SER A 1 949 ? -7.088 17.256 4.844 1.00 85.88 949 SER A O 1
ATOM 7386 N N . ALA A 1 950 ? -5.559 18.406 6.001 1.00 91.62 950 ALA A N 1
ATOM 7387 C CA . ALA A 1 950 ? -6.488 19.054 6.924 1.00 91.62 950 ALA A CA 1
ATOM 7388 C C . ALA A 1 950 ? -7.546 19.959 6.247 1.00 91.62 950 ALA A C 1
ATOM 7390 O O . ALA A 1 950 ? -8.571 20.249 6.875 1.00 91.62 950 ALA A O 1
ATOM 7391 N N . VAL A 1 951 ? -7.353 20.394 4.990 1.00 92.31 951 VAL A N 1
ATOM 7392 C CA . VAL A 1 951 ? -8.386 21.142 4.238 1.00 92.31 951 VAL A CA 1
ATOM 7393 C C . VAL A 1 951 ? -9.585 20.261 3.881 1.00 92.31 951 VAL A C 1
ATOM 7395 O O . VAL A 1 951 ? -10.730 20.703 3.987 1.00 92.31 951 VAL A O 1
ATOM 7398 N N . ASP A 1 952 ? -9.349 18.987 3.553 1.00 95.12 952 ASP A N 1
ATOM 7399 C CA . ASP A 1 952 ? -10.413 18.019 3.261 1.00 95.12 952 ASP A CA 1
ATOM 7400 C C . ASP A 1 952 ? -11.234 17.718 4.517 1.00 95.12 952 ASP A C 1
ATOM 7402 O O . ASP A 1 952 ? -12.450 17.564 4.443 1.00 95.12 952 ASP A O 1
ATOM 7406 N N . ILE A 1 953 ? -10.581 17.691 5.684 1.00 97.81 953 ILE A N 1
ATOM 7407 C CA . ILE A 1 953 ? -11.234 17.506 6.985 1.00 97.81 953 ILE A CA 1
ATOM 7408 C C . ILE A 1 953 ? -12.159 18.688 7.309 1.00 97.81 953 ILE A C 1
ATOM 7410 O O . ILE A 1 953 ? -13.294 18.475 7.735 1.00 97.81 953 ILE A O 1
ATOM 7414 N N . PHE A 1 954 ? -11.722 19.928 7.065 1.00 97.06 954 PHE A N 1
ATOM 7415 C CA . PHE A 1 954 ? -12.581 21.109 7.219 1.00 97.06 954 PHE A CA 1
ATOM 7416 C C . PHE A 1 954 ? -13.818 21.007 6.318 1.00 97.06 954 PHE A C 1
ATOM 7418 O O . PHE A 1 954 ? -14.953 21.141 6.779 1.00 97.06 954 PHE A O 1
ATOM 7425 N N . SER A 1 955 ? -13.583 20.682 5.048 1.00 96.69 955 SER A N 1
ATOM 7426 C CA . SER A 1 955 ? -14.598 20.550 4.002 1.00 96.69 955 SER A CA 1
ATOM 7427 C C . SER A 1 955 ? -15.607 19.432 4.325 1.00 96.69 955 SER A C 1
ATOM 7429 O O . SER A 1 955 ? -16.821 19.613 4.215 1.00 96.69 955 SER A O 1
ATOM 7431 N N . PHE A 1 956 ? -15.126 18.305 4.859 1.00 98.12 956 PHE A N 1
ATOM 7432 C CA . PHE A 1 956 ? -15.939 17.225 5.422 1.00 98.12 956 PHE A CA 1
ATOM 7433 C C . PHE A 1 956 ? -16.800 17.694 6.606 1.00 98.12 956 PHE A C 1
ATOM 7435 O O . PHE A 1 956 ? -17.983 17.362 6.679 1.00 98.12 956 PHE A O 1
ATOM 7442 N N . GLY A 1 957 ? -16.255 18.523 7.502 1.00 97.81 957 GLY A N 1
ATOM 7443 C CA . GLY A 1 957 ? -17.011 19.149 8.590 1.00 97.81 957 GLY A CA 1
ATOM 7444 C C . GLY A 1 957 ? -18.176 20.019 8.103 1.00 97.81 957 GLY A C 1
ATOM 7445 O O . GLY A 1 957 ? -19.255 19.988 8.702 1.00 97.81 957 GLY A O 1
ATOM 7446 N N . VAL A 1 958 ? -18.001 20.720 6.976 1.00 97.44 958 VAL A N 1
ATOM 7447 C CA . VAL A 1 958 ? -19.086 21.447 6.295 1.00 97.44 958 VAL A CA 1
ATOM 7448 C C . VAL A 1 958 ? -20.129 20.472 5.737 1.00 97.44 958 VAL A C 1
ATOM 7450 O O . VAL A 1 958 ? -21.322 20.679 5.962 1.00 97.44 958 VAL A O 1
ATOM 7453 N N . VAL A 1 959 ? -19.724 19.364 5.107 1.00 97.56 959 VAL A N 1
ATOM 7454 C CA . VAL A 1 959 ? -20.659 18.314 4.648 1.00 97.56 959 VAL A CA 1
ATOM 7455 C C . VAL A 1 959 ? -21.471 17.714 5.809 1.00 97.56 959 VAL A C 1
ATOM 7457 O O . VAL A 1 959 ? -22.670 17.474 5.651 1.00 97.56 959 VAL A O 1
ATOM 7460 N N . LEU A 1 960 ? -20.887 17.536 7.003 1.00 97.81 960 LEU A N 1
ATOM 7461 C CA . LEU A 1 960 ? -21.652 17.103 8.182 1.00 97.81 960 LEU A CA 1
ATOM 7462 C C . LEU A 1 960 ? -22.741 18.121 8.573 1.00 97.81 960 LEU A C 1
ATOM 7464 O O . LEU A 1 960 ? -23.816 17.718 9.026 1.00 97.81 960 LEU A O 1
ATOM 7468 N N . SER A 1 961 ? -22.520 19.424 8.365 1.00 96.69 961 SER A N 1
ATOM 7469 C CA . SER A 1 961 ? -23.558 20.439 8.601 1.00 96.69 961 SER A CA 1
ATOM 7470 C C . SER A 1 961 ? -24.746 20.267 7.644 1.00 96.69 961 SER A C 1
ATOM 7472 O O . SER A 1 961 ? -25.886 20.233 8.104 1.00 96.69 961 SER A O 1
ATOM 7474 N N . GLU A 1 962 ? -24.500 20.001 6.355 1.00 95.31 962 GLU A N 1
ATOM 7475 C CA . GLU A 1 962 ? -25.552 19.716 5.365 1.00 95.31 962 GLU A CA 1
ATOM 7476 C C . GLU A 1 962 ? -26.301 18.418 5.668 1.00 95.31 962 GLU A C 1
ATOM 7478 O O . GLU A 1 962 ? -27.527 18.369 5.587 1.00 95.31 962 GLU A O 1
ATOM 7483 N N . MET A 1 963 ? -25.586 17.362 6.074 1.00 95.69 963 MET A N 1
ATOM 7484 C CA . MET A 1 963 ? -26.220 16.130 6.548 1.00 95.69 963 MET A CA 1
ATOM 7485 C C . MET A 1 963 ? -27.109 16.389 7.773 1.00 95.69 963 MET A C 1
ATOM 7487 O O . MET A 1 963 ? -28.086 15.670 7.979 1.00 95.69 963 MET A O 1
ATOM 7491 N N . SER A 1 964 ? -26.807 17.398 8.595 1.00 94.94 964 SER A N 1
ATOM 7492 C CA . SER A 1 964 ? -27.616 17.777 9.756 1.00 94.94 964 SER A CA 1
ATOM 7493 C C . SER A 1 964 ? -28.847 18.611 9.379 1.00 94.94 964 SER A C 1
ATOM 7495 O O . SER A 1 964 ? -29.956 18.276 9.801 1.00 94.94 964 SER A O 1
ATOM 7497 N N . THR A 1 965 ? -28.672 19.666 8.578 1.00 93.75 965 THR A N 1
ATOM 7498 C CA . THR A 1 965 ? -29.728 20.632 8.219 1.00 93.75 965 THR A CA 1
ATOM 7499 C C . THR A 1 965 ? -30.620 20.179 7.063 1.00 93.75 965 THR A C 1
ATOM 7501 O O . THR A 1 965 ? -31.771 20.592 7.011 1.00 93.75 965 THR A O 1
ATOM 7504 N N . HIS A 1 966 ? -30.099 19.347 6.153 1.00 94.12 966 HIS A N 1
ATOM 7505 C CA . HIS A 1 966 ? -30.588 19.126 4.781 1.00 94.12 966 HIS A CA 1
ATOM 7506 C C . HIS A 1 966 ? -30.550 20.377 3.880 1.00 94.12 966 HIS A C 1
ATOM 7508 O O . HIS A 1 966 ? -30.905 20.289 2.707 1.00 94.12 966 HIS A O 1
ATOM 7514 N N . GLU A 1 967 ? -30.035 21.510 4.356 1.00 91.44 967 GLU A N 1
ATOM 7515 C CA . GLU A 1 967 ? -29.927 22.776 3.619 1.00 91.44 967 GLU A CA 1
ATOM 7516 C C . GLU A 1 967 ? -28.517 22.994 3.055 1.00 91.44 967 GLU A C 1
ATOM 7518 O O . GLU A 1 967 ? -27.599 22.228 3.351 1.00 91.44 967 GLU A O 1
ATOM 7523 N N . MET A 1 968 ? -28.341 24.018 2.215 1.00 89.56 968 MET A N 1
ATOM 7524 C CA . MET A 1 968 ? -27.007 24.496 1.822 1.00 89.56 968 MET A CA 1
ATOM 7525 C C . MET A 1 968 ? -26.231 25.012 3.053 1.00 89.56 968 MET A C 1
ATOM 7527 O O . MET A 1 968 ? -26.853 25.553 3.975 1.00 89.56 968 MET A O 1
ATOM 7531 N N . PRO A 1 969 ? -24.886 24.935 3.080 1.00 91.56 969 PRO A N 1
ATOM 7532 C CA . PRO A 1 969 ? -24.108 25.537 4.159 1.00 91.56 969 PRO A CA 1
ATOM 7533 C C . PRO A 1 969 ? -24.369 27.045 4.255 1.00 91.56 969 PRO A C 1
ATOM 7535 O O . PRO A 1 969 ? -24.416 27.734 3.230 1.00 91.56 969 PRO A O 1
ATOM 7538 N N . TYR A 1 970 ? -24.503 27.560 5.479 1.00 91.12 970 TYR A N 1
ATOM 7539 C CA . TYR A 1 970 ? -24.773 28.977 5.776 1.00 91.12 970 TYR A CA 1
ATOM 7540 C C . TYR A 1 970 ? -26.077 29.538 5.162 1.00 91.12 970 TYR A C 1
ATOM 7542 O O . TYR A 1 970 ? -26.192 30.747 4.966 1.00 91.12 970 TYR A O 1
ATOM 7550 N N . ALA A 1 971 ? -27.058 28.692 4.817 1.00 86.62 971 ALA A N 1
ATOM 7551 C CA . ALA A 1 971 ? -28.348 29.136 4.266 1.00 86.62 971 ALA A CA 1
ATOM 7552 C C . ALA A 1 971 ? -29.202 29.953 5.260 1.00 86.62 971 ALA A C 1
ATOM 7554 O O . ALA A 1 971 ? -30.101 30.683 4.855 1.00 86.62 971 ALA A O 1
ATOM 7555 N N . ASP A 1 972 ? -28.908 29.834 6.554 1.00 85.94 972 ASP A N 1
ATOM 7556 C CA . ASP A 1 972 ? -29.520 30.565 7.662 1.00 85.94 972 ASP A CA 1
ATOM 7557 C C . ASP A 1 972 ? -28.948 31.976 7.873 1.00 85.94 972 ASP A C 1
ATOM 7559 O O . ASP A 1 972 ? -29.496 32.746 8.663 1.00 85.94 972 ASP A O 1
ATOM 7563 N N . LEU A 1 973 ? -27.869 32.337 7.171 1.00 84.31 973 LEU A N 1
ATOM 7564 C CA . LEU A 1 973 ? -27.268 33.662 7.268 1.00 84.31 973 LEU A CA 1
ATOM 7565 C C . LEU A 1 973 ? -27.878 34.614 6.240 1.00 84.31 973 LEU A C 1
ATOM 7567 O O . LEU A 1 973 ? -27.739 34.427 5.028 1.00 84.31 973 LEU A O 1
ATOM 7571 N N . VAL A 1 974 ? -28.503 35.673 6.749 1.00 83.62 974 VAL A N 1
ATOM 7572 C CA . VAL A 1 974 ? -29.099 36.755 5.962 1.00 83.62 974 VAL A CA 1
ATOM 7573 C C . VAL A 1 974 ? -28.551 38.118 6.377 1.00 83.62 974 VAL A C 1
ATOM 7575 O O . VAL A 1 974 ? -28.120 38.315 7.514 1.00 83.62 974 VAL A O 1
ATOM 7578 N N . ASP A 1 975 ? -28.566 39.059 5.440 1.00 80.50 975 ASP A N 1
ATOM 7579 C CA . ASP A 1 975 ? -28.241 40.460 5.666 1.00 80.50 975 ASP A CA 1
ATOM 7580 C C . ASP A 1 975 ? -29.370 41.211 6.405 1.00 80.50 975 ASP A C 1
ATOM 7582 O O . ASP A 1 975 ? -30.427 40.664 6.734 1.00 80.50 975 ASP A O 1
ATOM 7586 N N . SER A 1 976 ? -29.170 42.508 6.648 1.00 76.25 976 SER A N 1
ATOM 7587 C CA . SER A 1 976 ? -30.162 43.377 7.295 1.00 76.25 976 SER A CA 1
ATOM 7588 C C . SER A 1 976 ? -31.425 43.650 6.459 1.00 76.25 976 SER A C 1
ATOM 7590 O O . SER A 1 976 ? -32.354 44.276 6.968 1.00 76.25 976 SER A O 1
ATOM 7592 N N . SER A 1 977 ? -31.488 43.177 5.208 1.00 75.31 977 SER A N 1
ATOM 7593 C CA . SER A 1 977 ? -32.687 43.179 4.357 1.00 75.31 977 SER A CA 1
ATOM 7594 C C . SER A 1 977 ? -33.421 41.829 4.333 1.00 75.31 977 SER A C 1
ATOM 7596 O O . SER A 1 977 ? -34.525 41.748 3.796 1.00 75.31 977 SER A O 1
ATOM 7598 N N . GLY A 1 978 ? -32.844 40.782 4.937 1.00 76.44 978 GLY A N 1
ATOM 7599 C CA . GLY A 1 978 ? -33.377 39.418 4.927 1.00 76.44 978 GLY A CA 1
ATOM 7600 C C . GLY A 1 978 ? -32.967 38.584 3.707 1.00 76.44 978 GLY A C 1
ATOM 7601 O O . GLY A 1 978 ? -33.569 37.540 3.467 1.00 76.44 978 GLY A O 1
ATOM 7602 N N . GLN A 1 979 ? -31.965 39.018 2.936 1.00 79.75 979 GLN A N 1
ATOM 7603 C CA . GLN A 1 979 ? -31.421 38.273 1.794 1.00 79.75 979 GLN A CA 1
ATOM 7604 C C . GLN A 1 979 ? -30.168 37.490 2.196 1.00 79.75 979 GLN A C 1
ATOM 7606 O O . GLN A 1 979 ? -29.373 37.962 3.004 1.00 79.75 979 GLN A O 1
ATOM 7611 N N . SER A 1 980 ? -29.964 36.295 1.637 1.00 81.25 980 SER A N 1
ATOM 7612 C CA . SER A 1 980 ? -28.773 35.480 1.921 1.00 81.25 980 SER A CA 1
ATOM 7613 C C . SER A 1 980 ? -27.479 36.200 1.528 1.00 81.25 980 SER A C 1
ATOM 7615 O O . SER A 1 980 ? -27.409 36.803 0.456 1.00 81.25 980 SER A O 1
ATOM 7617 N N . LEU A 1 981 ? -26.436 36.102 2.362 1.00 83.69 981 LEU A N 1
ATOM 7618 C CA . LEU A 1 981 ? -25.131 36.696 2.045 1.00 83.69 981 LEU A CA 1
ATOM 7619 C C . LEU A 1 981 ? -24.484 36.047 0.805 1.00 83.69 981 LEU A C 1
ATOM 7621 O O . LEU A 1 981 ? -24.680 34.859 0.524 1.00 83.69 981 LEU A O 1
ATOM 7625 N N . SER A 1 982 ? -23.678 36.839 0.087 1.00 84.44 982 SER A N 1
ATOM 7626 C CA . SER A 1 982 ? -22.914 36.372 -1.075 1.00 84.44 982 SER A CA 1
ATOM 7627 C C . SER A 1 982 ? -21.781 35.418 -0.677 1.00 84.44 982 SER A C 1
ATOM 7629 O O . SER A 1 982 ? -21.351 35.382 0.479 1.00 84.44 982 SER A O 1
ATOM 7631 N N . GLU A 1 983 ? -21.275 34.653 -1.647 1.00 80.50 983 GLU A N 1
ATOM 7632 C CA . GLU A 1 983 ? -20.179 33.696 -1.438 1.00 80.50 983 GLU A CA 1
ATOM 7633 C C . GLU A 1 983 ? -18.922 34.376 -0.868 1.00 80.50 983 GLU A C 1
ATOM 7635 O O . GLU A 1 983 ? -18.257 33.831 0.010 1.00 80.50 983 GLU A O 1
ATOM 7640 N N . GLU A 1 984 ? -18.620 35.588 -1.337 1.00 80.88 984 GLU A N 1
ATOM 7641 C CA . GLU A 1 984 ? -17.452 36.381 -0.946 1.00 80.88 984 GLU A CA 1
ATOM 7642 C C . GLU A 1 984 ? -17.597 36.934 0.475 1.00 80.88 984 GLU A C 1
ATOM 7644 O O . GLU A 1 984 ? -16.635 36.929 1.243 1.00 80.88 984 GLU A O 1
ATOM 7649 N N . ALA A 1 985 ? -18.803 37.375 0.849 1.00 83.81 985 ALA A N 1
ATOM 7650 C CA . ALA A 1 985 ? -19.089 37.844 2.201 1.00 83.81 985 ALA A CA 1
ATOM 7651 C C . ALA A 1 985 ? -19.022 36.692 3.217 1.00 83.81 985 ALA A C 1
ATOM 7653 O O . ALA A 1 985 ? -18.422 36.840 4.280 1.00 83.81 985 ALA A O 1
ATOM 7654 N N . ILE A 1 986 ? -19.560 35.517 2.865 1.00 86.75 986 ILE A N 1
ATOM 7655 C CA . ILE A 1 986 ? -19.459 34.308 3.694 1.00 86.75 986 ILE A CA 1
ATOM 7656 C C . ILE A 1 986 ? -17.997 33.878 3.842 1.00 86.75 986 ILE A C 1
ATOM 7658 O O . ILE A 1 986 ? -17.562 33.625 4.963 1.00 86.75 986 ILE A O 1
ATOM 7662 N N . ALA A 1 987 ? -17.217 33.851 2.756 1.00 84.50 987 ALA A N 1
ATOM 7663 C CA . ALA A 1 987 ? -15.787 33.546 2.816 1.00 84.50 987 ALA A CA 1
ATOM 7664 C C . ALA A 1 987 ? -15.023 34.536 3.716 1.00 84.50 987 ALA A C 1
ATOM 7666 O O . ALA A 1 987 ? -14.262 34.112 4.586 1.00 84.50 987 ALA A O 1
ATOM 7667 N N . GLY A 1 988 ? -15.293 35.841 3.590 1.00 82.62 988 GLY A N 1
ATOM 7668 C CA . GLY A 1 988 ? -14.739 36.870 4.473 1.00 82.62 988 GLY A CA 1
ATOM 7669 C C . GLY A 1 988 ? -15.027 36.598 5.953 1.00 82.62 988 GLY A C 1
ATOM 7670 O O . GLY A 1 988 ? -14.107 36.618 6.770 1.00 82.62 988 GLY A O 1
ATOM 7671 N N . CYS A 1 989 ? -16.267 36.247 6.300 1.00 86.81 989 CYS A N 1
ATOM 7672 C CA . CYS A 1 989 ? -16.636 35.896 7.672 1.00 86.81 989 CYS A CA 1
ATOM 7673 C C . CYS A 1 989 ? -16.045 34.549 8.144 1.00 86.81 989 CYS A C 1
ATOM 7675 O O . CYS A 1 989 ? -15.735 34.399 9.326 1.00 86.81 989 CYS A O 1
ATOM 7677 N N . VAL A 1 990 ? -15.845 33.562 7.261 1.00 88.62 990 VAL A N 1
ATOM 7678 C CA . VAL A 1 990 ? -15.181 32.281 7.598 1.00 88.62 990 VAL A CA 1
ATOM 7679 C C . VAL A 1 990 ? -13.710 32.493 7.969 1.00 88.62 990 VAL A C 1
ATOM 7681 O O . VAL A 1 990 ? -13.216 31.837 8.894 1.00 88.62 990 VAL A O 1
ATOM 7684 N N . ILE A 1 991 ? -13.046 33.429 7.281 1.00 86.00 991 ILE A N 1
ATOM 7685 C CA . ILE A 1 991 ? -11.650 33.833 7.492 1.00 86.00 991 ILE A CA 1
ATOM 7686 C C . ILE A 1 991 ? -11.502 34.728 8.732 1.00 86.00 991 ILE A C 1
ATOM 7688 O O . ILE A 1 991 ? -10.686 34.435 9.603 1.00 86.00 991 ILE A O 1
ATOM 7692 N N . HIS A 1 992 ? -12.257 35.828 8.812 1.00 82.56 992 HIS A N 1
ATOM 7693 C CA . HIS A 1 992 ? -12.030 36.892 9.799 1.00 82.56 992 HIS A CA 1
ATOM 7694 C C . HIS A 1 992 ? -12.878 36.739 11.068 1.00 82.56 992 HIS A C 1
ATOM 7696 O O . HIS A 1 992 ? -12.351 36.844 12.174 1.00 82.56 992 HIS A O 1
ATOM 7702 N N . ASP A 1 993 ? -14.168 36.429 10.917 1.00 85.62 993 ASP A N 1
ATOM 7703 C CA . ASP A 1 993 ? -15.127 36.311 12.028 1.00 85.62 993 ASP A CA 1
ATOM 7704 C C . ASP A 1 993 ? -15.234 34.875 12.574 1.00 85.62 993 ASP A C 1
ATOM 7706 O O . ASP A 1 993 ? -16.044 34.587 13.457 1.00 85.62 993 ASP A O 1
ATOM 7710 N N . LYS A 1 994 ? -14.408 33.957 12.048 1.00 86.75 994 LYS A N 1
ATOM 7711 C CA . LYS A 1 994 ? -14.351 32.526 12.403 1.00 86.75 994 LYS A CA 1
ATOM 7712 C C . LYS A 1 994 ? -15.689 31.801 12.210 1.00 86.75 994 LYS A C 1
ATOM 7714 O O . LYS A 1 994 ? -15.964 30.796 12.866 1.00 86.75 994 LYS A O 1
ATOM 7719 N N . LEU A 1 995 ? -16.511 32.300 11.286 1.00 90.19 995 LEU A N 1
ATOM 7720 C CA . LEU A 1 995 ? -17.851 31.804 10.985 1.00 90.19 995 LEU A CA 1
ATOM 7721 C C . LEU A 1 995 ? -17.834 30.315 10.610 1.00 90.19 995 LEU A C 1
ATOM 7723 O O . LEU A 1 995 ? -16.957 29.864 9.874 1.00 90.19 995 LEU A O 1
ATOM 7727 N N . ARG A 1 996 ? -18.824 29.555 11.090 1.00 93.31 996 ARG A N 1
ATOM 7728 C CA . ARG A 1 996 ? -19.037 28.130 10.786 1.00 93.31 996 ARG A CA 1
ATOM 7729 C C . ARG A 1 996 ? -20.521 27.876 10.493 1.00 93.31 996 ARG A C 1
ATOM 7731 O O . ARG A 1 996 ? -21.356 28.586 11.055 1.00 93.31 996 ARG A O 1
ATOM 7738 N N . PRO A 1 997 ? -20.866 26.901 9.634 1.00 92.75 997 PRO A N 1
ATOM 7739 C CA . PRO A 1 997 ? -22.252 26.630 9.279 1.00 92.75 997 PRO A CA 1
ATOM 7740 C C . PRO A 1 997 ? -23.007 26.069 10.488 1.00 92.75 997 PRO A C 1
ATOM 7742 O O . PRO A 1 997 ? -22.445 25.344 11.319 1.00 92.75 997 PRO A O 1
ATOM 7745 N N . SER A 1 998 ? -24.291 26.402 10.601 1.00 92.50 998 SER A N 1
ATOM 7746 C CA . SER A 1 998 ? -25.120 25.885 11.684 1.00 92.50 998 SER A CA 1
ATOM 7747 C C . SER A 1 998 ? -25.463 24.405 11.488 1.00 92.50 998 SER A C 1
ATOM 7749 O O . SER A 1 998 ? -25.383 23.836 10.401 1.00 92.50 998 SER A O 1
ATOM 7751 N N . PHE A 1 999 ? -25.831 23.754 12.591 1.00 94.00 999 PHE A N 1
ATOM 7752 C CA . PHE A 1 999 ? -26.267 22.361 12.610 1.00 94.00 999 PHE A CA 1
ATOM 7753 C C . PHE A 1 999 ? -27.725 22.323 13.051 1.00 94.00 999 PHE A C 1
ATOM 7755 O O . PHE A 1 999 ? -28.072 22.916 14.076 1.00 94.00 999 PHE A O 1
ATOM 7762 N N . GLY A 1 1000 ? -28.544 21.595 12.291 1.00 89.00 1000 GLY A N 1
ATOM 7763 C CA . GLY A 1 1000 ? -29.940 21.320 12.607 1.00 89.00 1000 GLY A CA 1
ATOM 7764 C C . GLY A 1 1000 ? -30.109 20.339 13.773 1.00 89.00 1000 GLY A C 1
ATOM 7765 O O . GLY A 1 1000 ? -29.242 20.181 14.636 1.00 89.00 1000 GLY A O 1
ATOM 7766 N N . LYS A 1 1001 ? -31.255 19.651 13.814 1.00 87.81 1001 LYS A N 1
ATOM 7767 C CA . LYS A 1 1001 ? -31.587 18.704 14.889 1.00 87.81 1001 LYS A CA 1
ATOM 7768 C C . LYS A 1 1001 ? -30.794 17.393 14.747 1.00 87.81 1001 LYS A C 1
ATOM 7770 O O . LYS A 1 1001 ? -31.289 16.415 14.187 1.00 87.81 1001 LYS A O 1
ATOM 7775 N N . CYS A 1 1002 ? -29.580 17.368 15.294 1.00 92.56 1002 CYS A N 1
ATOM 7776 C CA . CYS A 1 1002 ? -28.674 16.217 15.284 1.00 92.56 1002 CYS A CA 1
ATOM 7777 C C . CYS A 1 1002 ? -28.236 15.764 16.691 1.00 92.56 1002 CYS A C 1
ATOM 7779 O O . CYS A 1 1002 ? -28.386 16.517 17.658 1.00 92.56 1002 CYS A O 1
ATOM 7781 N N . PRO A 1 1003 ? -27.660 14.552 16.826 1.00 93.06 1003 PRO A N 1
ATOM 7782 C CA . PRO A 1 1003 ? -26.972 14.134 18.044 1.00 93.06 1003 PRO A CA 1
ATOM 7783 C C . PRO A 1 1003 ? -25.873 15.136 18.450 1.00 93.06 1003 PRO A C 1
ATOM 7785 O O . PRO A 1 1003 ? -25.165 15.634 17.567 1.00 93.06 1003 PRO A O 1
ATOM 7788 N N . PRO A 1 1004 ? -25.665 15.409 19.756 1.00 92.62 1004 PRO A N 1
ATOM 7789 C CA . PRO A 1 1004 ? -24.637 16.349 20.208 1.00 92.62 1004 PRO A CA 1
ATOM 7790 C C . PRO A 1 1004 ? -23.231 15.987 19.719 1.00 92.62 1004 PRO A C 1
ATOM 7792 O O . PRO A 1 1004 ? -22.518 16.857 19.228 1.00 92.62 1004 PRO A O 1
ATOM 7795 N N . TRP A 1 1005 ? -22.867 14.699 19.760 1.00 93.62 1005 TRP A N 1
ATOM 7796 C CA . TRP A 1 1005 ? -21.563 14.210 19.297 1.00 93.62 1005 TRP A CA 1
ATOM 7797 C C . TRP A 1 1005 ? -21.302 14.536 17.819 1.00 93.62 1005 TRP A C 1
ATOM 7799 O O . TRP A 1 1005 ? -20.185 14.893 17.466 1.00 93.62 1005 TRP A O 1
ATOM 7809 N N . PHE A 1 1006 ? -22.330 14.489 16.964 1.00 95.19 1006 PHE A N 1
ATOM 7810 C CA . PHE A 1 1006 ? -22.203 14.729 15.523 1.00 95.19 1006 PHE A CA 1
ATOM 7811 C C . PHE A 1 1006 ? -21.939 16.213 15.229 1.00 95.19 1006 PHE A C 1
ATOM 7813 O O . PHE A 1 1006 ? -21.113 16.547 14.381 1.00 95.19 1006 PHE A O 1
ATOM 7820 N N . LYS A 1 1007 ? -22.570 17.112 16.001 1.00 95.56 1007 LYS A N 1
ATOM 7821 C CA . LYS A 1 1007 ? -22.259 18.549 15.980 1.00 95.56 1007 LYS A CA 1
ATOM 7822 C C . LYS A 1 1007 ? -20.849 18.824 16.505 1.00 95.56 1007 LYS A C 1
ATOM 7824 O O . LYS A 1 1007 ? -20.113 19.580 15.879 1.00 95.56 1007 LYS A O 1
ATOM 7829 N N . THR A 1 1008 ? -20.454 18.201 17.617 1.00 95.94 1008 THR A N 1
ATOM 7830 C CA . THR A 1 1008 ? -19.095 18.332 18.170 1.00 95.94 1008 THR A CA 1
ATOM 7831 C C . THR A 1 1008 ? -18.039 17.851 17.177 1.00 95.94 1008 THR A C 1
ATOM 7833 O O . THR A 1 1008 ? -17.049 18.547 16.970 1.00 95.94 1008 THR A O 1
ATOM 7836 N N . LEU A 1 1009 ? -18.266 16.714 16.510 1.00 95.94 1009 LEU A N 1
ATOM 7837 C CA . LEU A 1 1009 ? -17.376 16.183 15.480 1.00 95.94 1009 LEU A CA 1
ATOM 7838 C C . LEU A 1 1009 ? -17.240 17.164 14.311 1.00 95.94 1009 LEU A C 1
ATOM 7840 O O . LEU A 1 1009 ? -16.121 17.527 13.969 1.00 95.94 1009 LEU A O 1
ATOM 7844 N N . GLY A 1 1010 ? -18.352 17.654 13.752 1.00 96.62 1010 GLY A N 1
ATOM 7845 C CA . GLY A 1 1010 ? -18.329 18.633 12.659 1.00 96.62 1010 GLY A CA 1
ATOM 7846 C C . GLY A 1 1010 ? -17.637 19.951 13.025 1.00 96.62 1010 GLY A C 1
ATOM 7847 O O . GLY A 1 1010 ? -16.866 20.481 12.230 1.00 96.62 1010 GLY A O 1
ATOM 7848 N N . LEU A 1 1011 ? -17.825 20.451 14.250 1.00 96.00 1011 LEU A N 1
ATOM 7849 C CA . LEU A 1 1011 ? -17.109 21.636 14.734 1.00 96.00 1011 LEU A CA 1
ATOM 7850 C C . LEU A 1 1011 ? -15.606 21.371 14.943 1.00 96.00 1011 LEU A C 1
ATOM 7852 O O . LEU A 1 1011 ? -14.799 22.223 14.582 1.00 96.00 1011 LEU A O 1
ATOM 7856 N N . LYS A 1 1012 ? -15.215 20.185 15.437 1.00 95.56 1012 LYS A N 1
ATOM 7857 C CA . LYS A 1 1012 ? -13.804 19.759 15.555 1.00 95.56 1012 LYS A CA 1
ATOM 7858 C C . LYS A 1 1012 ? -13.141 19.613 14.177 1.00 95.56 1012 LYS A C 1
ATOM 7860 O O . LYS A 1 1012 ? -11.995 20.013 14.001 1.00 95.56 1012 LYS A O 1
ATOM 7865 N N . CYS A 1 1013 ? -13.879 19.107 13.184 1.00 97.56 1013 CYS A N 1
ATOM 7866 C CA . CYS A 1 1013 ? -13.453 19.063 11.781 1.00 97.56 1013 CYS A CA 1
ATOM 7867 C C . CYS A 1 1013 ? -13.132 20.459 11.234 1.00 97.56 1013 CYS A C 1
ATOM 7869 O O . CYS A 1 1013 ? -12.154 20.624 10.515 1.00 97.56 1013 CYS A O 1
ATOM 7871 N N . MET A 1 1014 ? -13.915 21.471 11.615 1.00 97.38 1014 MET A N 1
ATOM 7872 C CA . MET A 1 1014 ? -13.749 22.854 11.162 1.00 97.38 1014 MET A CA 1
ATOM 7873 C C . MET A 1 1014 ? -12.942 23.735 12.134 1.00 97.38 1014 MET A C 1
ATOM 7875 O O . MET A 1 1014 ? -13.159 24.953 12.187 1.00 97.38 1014 MET A O 1
ATOM 7879 N N . SER A 1 1015 ? -12.012 23.155 12.907 1.00 94.44 1015 SER A N 1
ATOM 7880 C CA . SER A 1 1015 ? -11.119 23.946 13.767 1.00 94.44 1015 SER A CA 1
ATOM 7881 C C . SER A 1 1015 ? -10.366 25.008 12.955 1.00 94.44 1015 SER A C 1
ATOM 7883 O O . SER A 1 1015 ? -10.018 24.800 11.791 1.00 94.44 1015 SER A O 1
ATOM 7885 N N . GLU A 1 1016 ? -10.139 26.170 13.565 1.00 86.81 1016 GLU A N 1
ATOM 7886 C CA . GLU A 1 1016 ? -9.350 27.259 12.983 1.00 86.81 1016 GLU A CA 1
ATOM 7887 C C . GLU A 1 1016 ? -7.916 26.796 12.698 1.00 86.81 1016 GLU A C 1
ATOM 7889 O O . GLU A 1 1016 ? -7.462 26.877 11.560 1.00 86.81 1016 GLU A O 1
ATOM 7894 N N . VAL A 1 1017 ? -7.259 26.221 13.708 1.00 87.12 1017 VAL A N 1
ATOM 7895 C CA . VAL A 1 1017 ? -5.923 25.624 13.610 1.00 87.12 1017 VAL A CA 1
ATOM 7896 C C . VAL A 1 1017 ? -6.022 24.290 12.852 1.00 87.12 1017 VAL A C 1
ATOM 7898 O O . VAL A 1 1017 ? -6.704 23.380 13.335 1.00 87.12 1017 VAL A O 1
ATOM 7901 N N . PRO A 1 1018 ? -5.352 24.117 11.692 1.00 87.88 1018 PRO A N 1
ATOM 7902 C CA . PRO A 1 1018 ? -5.445 22.884 10.906 1.00 87.88 1018 PRO A CA 1
ATOM 7903 C C . PRO A 1 1018 ? -4.987 21.626 11.656 1.00 87.88 1018 PRO A C 1
ATOM 7905 O O . PRO A 1 1018 ? -5.531 20.550 11.430 1.00 87.88 1018 PRO A O 1
ATOM 7908 N N . GLN A 1 1019 ? -4.025 21.763 12.572 1.00 85.62 1019 GLN A N 1
ATOM 7909 C CA . GLN A 1 1019 ? -3.454 20.673 13.370 1.00 85.62 1019 GLN A CA 1
ATOM 7910 C C . GLN A 1 1019 ? -4.396 20.150 14.472 1.00 85.62 1019 GLN A C 1
ATOM 7912 O O . GLN A 1 1019 ? -4.227 19.018 14.915 1.00 85.62 1019 GLN A O 1
ATOM 7917 N N . ASP A 1 1020 ? -5.398 20.934 14.888 1.00 87.94 1020 ASP A N 1
ATOM 7918 C CA . ASP A 1 1020 ? -6.404 20.513 15.879 1.00 87.94 1020 ASP A CA 1
ATOM 7919 C C . ASP A 1 1020 ? -7.573 19.734 15.242 1.00 87.94 1020 ASP A C 1
ATOM 7921 O O . ASP A 1 1020 ? -8.428 19.178 15.944 1.00 87.94 1020 ASP A O 1
ATOM 7925 N N . ARG A 1 1021 ? -7.635 19.701 13.903 1.00 95.50 1021 ARG A N 1
ATOM 7926 C CA . ARG A 1 1021 ? -8.643 18.951 13.147 1.00 95.50 1021 ARG A CA 1
ATOM 7927 C C . ARG A 1 1021 ? -8.316 17.448 13.208 1.00 95.50 1021 ARG A C 1
ATOM 7929 O O . ARG A 1 1021 ? -7.148 17.073 13.124 1.00 95.50 1021 ARG A O 1
ATOM 7936 N N . PRO A 1 1022 ? -9.319 16.562 13.340 1.00 90.44 1022 PRO A N 1
ATOM 7937 C CA . PRO A 1 1022 ? -9.093 15.122 13.412 1.00 90.44 1022 PRO A CA 1
ATOM 7938 C C . PRO A 1 1022 ? -8.536 14.571 12.094 1.00 90.44 1022 PRO A C 1
ATOM 7940 O O . PRO A 1 1022 ? -8.966 14.972 11.017 1.00 90.44 1022 PRO A O 1
ATOM 7943 N N . THR A 1 1023 ? -7.634 13.593 12.156 1.00 91.06 1023 THR A N 1
ATOM 7944 C CA . THR A 1 1023 ? -7.199 12.881 10.941 1.00 91.06 1023 THR A CA 1
ATOM 7945 C C . THR A 1 1023 ? -8.336 12.025 10.372 1.00 91.06 1023 THR A C 1
ATOM 7947 O O . THR A 1 1023 ? -9.253 11.636 11.100 1.00 91.06 1023 THR A O 1
ATOM 7950 N N . ALA A 1 1024 ? -8.267 11.649 9.090 1.00 85.88 1024 ALA A N 1
ATOM 7951 C CA . ALA A 1 1024 ? -9.264 10.758 8.487 1.00 85.88 1024 ALA A CA 1
ATOM 7952 C C . ALA A 1 1024 ? -9.424 9.429 9.264 1.00 85.88 1024 ALA A C 1
ATOM 7954 O O . ALA A 1 1024 ? -10.541 8.948 9.436 1.00 85.88 1024 ALA A O 1
ATOM 7955 N N . VAL A 1 1025 ? -8.345 8.892 9.852 1.00 80.94 1025 VAL A N 1
ATOM 7956 C CA . VAL A 1 1025 ? -8.401 7.707 10.736 1.00 80.94 1025 VAL A CA 1
ATOM 7957 C C . VAL A 1 1025 ? -9.227 7.970 12.001 1.00 80.94 1025 VAL A C 1
ATOM 7959 O O . VAL A 1 1025 ? -10.041 7.139 12.401 1.00 80.94 1025 VAL A O 1
ATOM 7962 N N . GLN A 1 1026 ? -9.070 9.143 12.619 1.00 78.31 1026 GLN A N 1
ATOM 7963 C CA . GLN A 1 1026 ? -9.843 9.533 13.803 1.00 78.31 1026 GLN A CA 1
ATOM 7964 C C . GLN A 1 1026 ? -11.328 9.765 13.471 1.00 78.31 1026 GLN A C 1
ATOM 7966 O O . GLN A 1 1026 ? -12.188 9.448 14.293 1.00 78.31 1026 GLN A O 1
ATOM 7971 N N . LEU A 1 1027 ? -11.642 10.252 12.261 1.00 88.56 1027 LEU A N 1
ATOM 7972 C CA . LEU A 1 1027 ? -13.018 10.312 11.754 1.00 88.56 1027 LEU A CA 1
ATOM 7973 C C . LEU A 1 1027 ? -13.624 8.912 11.607 1.00 88.56 1027 LEU A C 1
ATOM 7975 O O . LEU A 1 1027 ? -14.724 8.670 12.099 1.00 88.56 1027 LEU A O 1
ATOM 7979 N N . ILE A 1 1028 ? -12.898 7.987 10.970 1.00 88.75 1028 ILE A N 1
ATOM 7980 C CA . ILE A 1 1028 ? -13.323 6.593 10.774 1.00 88.75 1028 ILE A CA 1
ATOM 7981 C C . ILE A 1 1028 ? -13.630 5.923 12.115 1.00 88.75 1028 ILE A C 1
ATOM 7983 O O . ILE A 1 1028 ? -14.675 5.288 12.247 1.00 88.75 1028 ILE A O 1
ATOM 7987 N N . PHE A 1 1029 ? -12.759 6.089 13.114 1.00 74.06 1029 PHE A N 1
ATOM 7988 C CA . PHE A 1 1029 ? -12.938 5.516 14.449 1.00 74.06 1029 PHE A CA 1
ATOM 7989 C C . PHE A 1 1029 ? -14.218 6.024 15.138 1.00 74.06 1029 PHE A C 1
ATOM 7991 O O . PHE A 1 1029 ? -15.067 5.222 15.539 1.00 74.06 1029 PHE A O 1
ATOM 7998 N N . GLU A 1 1030 ? -14.405 7.347 15.216 1.00 85.88 1030 GLU A N 1
ATOM 7999 C CA . GLU A 1 1030 ? -15.596 7.949 15.832 1.00 85.88 1030 GLU A CA 1
ATOM 8000 C C . GLU A 1 1030 ? -16.877 7.517 15.096 1.00 85.88 1030 GLU A C 1
ATOM 8002 O O . GLU A 1 1030 ? -17.836 7.051 15.713 1.00 85.88 1030 GLU A O 1
ATOM 8007 N N . LEU A 1 1031 ? -16.884 7.585 13.761 1.00 89.56 1031 LEU A N 1
ATOM 8008 C CA . LEU A 1 1031 ? -18.057 7.250 12.950 1.00 89.56 1031 LEU A CA 1
ATOM 8009 C C . LEU A 1 1031 ? -18.393 5.749 12.999 1.00 89.56 1031 LEU A C 1
ATOM 8011 O O . LEU A 1 1031 ? -19.575 5.406 13.083 1.00 89.56 1031 LEU A O 1
ATOM 8015 N N . LYS A 1 1032 ? -17.397 4.847 13.033 1.00 85.31 1032 LYS A N 1
ATOM 8016 C CA . LYS A 1 1032 ? -17.614 3.402 13.259 1.00 85.31 1032 LYS A CA 1
ATOM 8017 C C . LYS A 1 1032 ? -18.219 3.140 14.638 1.00 85.31 1032 LYS A C 1
ATOM 8019 O O . LYS A 1 1032 ? -19.229 2.437 14.720 1.00 85.31 1032 LYS A O 1
ATOM 8024 N N . SER A 1 1033 ? -17.664 3.732 15.699 1.00 82.50 1033 SER A N 1
ATOM 8025 C CA . SER A 1 1033 ? -18.182 3.598 17.070 1.00 82.50 1033 SER A CA 1
ATOM 8026 C C . SER A 1 1033 ? -19.647 4.038 17.167 1.00 82.50 1033 SER A C 1
ATOM 8028 O O . SER A 1 1033 ? -20.507 3.294 17.650 1.00 82.50 1033 SER A O 1
ATOM 8030 N N . GLN A 1 1034 ? -19.972 5.214 16.632 1.00 90.12 1034 GLN A N 1
ATOM 8031 C CA . GLN A 1 1034 ? -21.324 5.768 16.692 1.00 90.12 1034 GLN A CA 1
ATOM 8032 C C . GLN A 1 1034 ? -22.320 4.983 15.820 1.00 90.12 1034 GLN A C 1
ATOM 8034 O O . GLN A 1 1034 ? -23.453 4.740 16.242 1.00 90.12 1034 GLN A O 1
ATOM 8039 N N . LEU A 1 1035 ? -21.904 4.497 14.642 1.00 87.88 1035 LEU A N 1
ATOM 8040 C CA . LEU A 1 1035 ? -22.736 3.638 13.791 1.00 87.88 1035 LEU A CA 1
ATOM 8041 C C . LEU A 1 1035 ? -23.067 2.298 14.467 1.00 87.88 1035 LEU A C 1
ATOM 8043 O O . LEU A 1 1035 ? -24.198 1.819 14.360 1.00 87.88 1035 LEU A O 1
ATOM 8047 N N . GLN A 1 1036 ? -22.115 1.703 15.197 1.00 80.25 1036 GLN A N 1
ATOM 8048 C CA . GLN A 1 1036 ? -22.385 0.516 16.011 1.00 80.25 1036 GLN A CA 1
ATOM 8049 C C . GLN A 1 1036 ? -23.387 0.814 17.135 1.00 80.25 1036 GLN A C 1
ATOM 8051 O O . GLN A 1 1036 ? -24.316 0.032 17.340 1.00 80.25 1036 GLN A O 1
ATOM 8056 N N . GLN A 1 1037 ? -23.238 1.936 17.847 1.00 80.75 1037 GLN A N 1
ATOM 8057 C CA . GLN A 1 1037 ? -24.150 2.321 18.931 1.00 80.75 1037 GLN A CA 1
ATOM 8058 C C . GLN A 1 1037 ? -25.590 2.527 18.439 1.00 80.75 1037 GLN A C 1
ATOM 8060 O O . GLN A 1 1037 ? -26.524 2.035 19.073 1.00 80.75 1037 GLN A O 1
ATOM 8065 N N . LEU A 1 1038 ? -25.775 3.190 17.293 1.00 82.69 1038 LEU A N 1
ATOM 8066 C CA . LEU A 1 1038 ? -27.085 3.364 16.657 1.00 82.69 1038 LEU A CA 1
ATOM 8067 C C . LEU A 1 1038 ? -27.718 2.008 16.291 1.00 82.69 1038 LEU A C 1
ATOM 8069 O O . LEU A 1 1038 ? -28.824 1.699 16.736 1.00 82.69 1038 LEU A O 1
ATOM 8073 N N . ARG A 1 1039 ? -26.968 1.131 15.605 1.00 83.25 1039 ARG A N 1
ATOM 8074 C CA . ARG A 1 1039 ? -27.419 -0.232 15.258 1.00 83.25 1039 ARG A CA 1
ATOM 8075 C C . ARG A 1 1039 ? -27.805 -1.066 16.489 1.00 83.25 1039 ARG A C 1
ATOM 8077 O O . ARG A 1 1039 ? -28.822 -1.757 16.455 1.00 83.25 1039 ARG A O 1
ATOM 8084 N N . ARG A 1 1040 ? -27.041 -0.983 17.590 1.00 76.25 1040 ARG A N 1
ATOM 8085 C CA . ARG A 1 1040 ? -27.367 -1.661 18.864 1.00 76.25 1040 ARG A CA 1
ATOM 8086 C C . ARG A 1 1040 ? -28.679 -1.135 19.475 1.00 76.25 1040 ARG A C 1
ATOM 8088 O O . ARG A 1 1040 ? -29.454 -1.935 19.993 1.00 76.25 1040 ARG A O 1
ATOM 8095 N N . ARG A 1 1041 ? -28.971 0.171 19.377 1.00 74.00 1041 ARG A N 1
ATOM 8096 C CA . ARG A 1 1041 ? -30.226 0.768 19.885 1.00 74.00 1041 ARG A CA 1
ATOM 8097 C C . ARG A 1 1041 ? -31.450 0.343 19.072 1.00 74.00 1041 ARG A C 1
ATOM 8099 O O . ARG A 1 1041 ? -32.400 -0.157 19.671 1.00 74.00 1041 ARG A O 1
ATOM 8106 N N . GLY A 1 1042 ? -31.401 0.412 17.740 1.00 62.38 1042 GLY A N 1
ATOM 8107 C CA . GLY A 1 1042 ? -32.520 -0.019 16.886 1.00 62.38 1042 GLY A CA 1
ATOM 8108 C C . GLY A 1 1042 ? -32.920 -1.492 17.084 1.00 62.38 1042 GLY A C 1
ATOM 8109 O O . GLY A 1 1042 ? -34.104 -1.827 17.081 1.00 62.38 1042 GLY A O 1
ATOM 8110 N N . LEU A 1 1043 ? -31.950 -2.374 17.358 1.00 47.88 1043 LEU A N 1
ATOM 8111 C CA . LEU A 1 1043 ? -32.208 -3.776 17.724 1.00 47.88 1043 LEU A CA 1
ATOM 8112 C C . LEU A 1 1043 ? -32.918 -3.933 19.084 1.00 47.88 1043 LEU A C 1
ATOM 8114 O O . LEU A 1 1043 ? -33.685 -4.880 19.265 1.00 47.88 1043 LEU A O 1
ATOM 8118 N N . SER A 1 1044 ? -32.687 -3.020 20.034 1.00 45.66 1044 SER A N 1
ATOM 8119 C CA . SER A 1 1044 ? -33.358 -3.035 21.342 1.00 45.66 1044 SER A CA 1
ATOM 8120 C C . SER A 1 1044 ? -34.804 -2.530 21.269 1.00 45.66 1044 SER A C 1
ATOM 8122 O O . SER A 1 1044 ? -35.693 -3.144 21.859 1.00 45.66 1044 SER A O 1
ATOM 8124 N N . GLU A 1 1045 ? -35.063 -1.489 20.472 1.00 49.47 1045 GLU A N 1
ATOM 8125 C CA . GLU A 1 1045 ? -36.411 -0.950 20.257 1.00 49.47 1045 GLU A CA 1
ATOM 8126 C C . GLU A 1 1045 ? -37.275 -1.951 19.473 1.00 49.47 1045 GLU A C 1
ATOM 8128 O O . GLU A 1 1045 ? -38.376 -2.279 19.920 1.00 49.47 1045 GLU A O 1
ATOM 8133 N N . SER A 1 1046 ? -36.722 -2.560 18.415 1.00 45.28 1046 SER A N 1
ATOM 8134 C CA . SER A 1 1046 ? -37.348 -3.660 17.661 1.00 45.28 1046 SER A CA 1
ATOM 8135 C C . SER A 1 1046 ? -37.798 -4.824 18.559 1.00 45.28 1046 SER A C 1
ATOM 8137 O O . SER A 1 1046 ? -38.947 -5.261 18.478 1.00 45.28 1046 SER A O 1
ATOM 8139 N N . ARG A 1 1047 ? -36.938 -5.276 19.490 1.00 43.97 1047 ARG A N 1
ATOM 8140 C CA . ARG A 1 1047 ? -37.298 -6.320 20.468 1.00 43.97 1047 ARG A CA 1
ATOM 8141 C C . ARG A 1 1047 ? -38.402 -5.882 21.431 1.00 43.97 1047 ARG A C 1
ATOM 8143 O O . ARG A 1 1047 ? -39.280 -6.685 21.755 1.00 43.97 1047 ARG A O 1
ATOM 8150 N N . SER A 1 1048 ? -38.369 -4.631 21.889 1.00 44.38 1048 SER A N 1
ATOM 8151 C CA . SER A 1 1048 ? -39.377 -4.121 22.822 1.00 44.38 1048 SER A CA 1
ATOM 8152 C C . SER A 1 1048 ? -40.765 -4.030 22.183 1.00 44.38 1048 SER A C 1
ATOM 8154 O O . SER A 1 1048 ? -41.740 -4.435 22.816 1.00 44.38 1048 SER A O 1
ATOM 8156 N N . ASP A 1 1049 ? -40.864 -3.616 20.914 1.00 43.94 1049 ASP A N 1
ATOM 8157 C CA . ASP A 1 1049 ? -42.142 -3.577 20.201 1.00 43.94 1049 ASP A CA 1
ATOM 8158 C C . ASP A 1 1049 ? -42.665 -4.980 19.853 1.00 43.94 1049 ASP A C 1
ATOM 8160 O O . ASP A 1 1049 ? -43.871 -5.197 19.973 1.00 43.94 1049 ASP A O 1
ATOM 8164 N N . THR A 1 1050 ? -41.814 -5.974 19.548 1.00 45.22 1050 THR A N 1
ATOM 8165 C CA . THR A 1 1050 ? -42.295 -7.369 19.418 1.00 45.22 1050 THR A CA 1
ATOM 8166 C C . THR A 1 1050 ? -42.937 -7.883 20.710 1.00 45.22 1050 THR A C 1
ATOM 8168 O O . THR A 1 1050 ? -44.072 -8.356 20.669 1.00 45.22 1050 THR A O 1
ATOM 8171 N N . HIS A 1 1051 ? -42.305 -7.680 21.873 1.00 44.62 1051 HIS A N 1
ATOM 8172 C CA . HIS A 1 1051 ? -42.901 -8.053 23.166 1.00 44.62 1051 HIS A CA 1
ATOM 8173 C C . HIS A 1 1051 ? -44.174 -7.251 23.494 1.00 44.62 1051 HIS A C 1
ATOM 8175 O O . HIS A 1 1051 ? -45.070 -7.745 24.179 1.00 44.62 1051 HIS A O 1
ATOM 8181 N N . ARG A 1 1052 ? -44.287 -6.016 22.994 1.00 40.72 1052 ARG A N 1
ATOM 8182 C CA . ARG A 1 1052 ? -45.463 -5.148 23.174 1.00 40.72 1052 ARG A CA 1
ATOM 8183 C C . ARG A 1 1052 ? -46.634 -5.506 22.250 1.00 40.72 1052 ARG A C 1
ATOM 8185 O O . ARG A 1 1052 ? -47.770 -5.130 22.541 1.00 40.72 1052 ARG A O 1
ATOM 8192 N N . VAL A 1 1053 ? -46.365 -6.221 21.157 1.00 47.00 1053 VAL A N 1
ATOM 8193 C CA . VAL A 1 1053 ? -47.374 -6.867 20.305 1.00 47.00 1053 VAL A CA 1
ATOM 8194 C C . VAL A 1 1053 ? -47.797 -8.214 20.898 1.00 47.00 1053 VAL A C 1
ATOM 8196 O O . VAL A 1 1053 ? -48.989 -8.507 20.922 1.00 47.00 1053 VAL A O 1
ATOM 8199 N N . GLU A 1 1054 ? -46.865 -8.998 21.450 1.00 42.34 1054 GLU A N 1
ATOM 8200 C CA . GLU A 1 1054 ? -47.184 -10.239 22.174 1.00 42.34 1054 GLU A CA 1
ATOM 8201 C C . GLU A 1 1054 ? -48.083 -9.963 23.390 1.00 42.34 1054 GLU A C 1
ATOM 8203 O O . GLU A 1 1054 ? -49.185 -10.500 23.447 1.00 42.34 1054 GLU A O 1
ATOM 8208 N N . MET A 1 1055 ? -47.719 -9.012 24.264 1.00 45.53 1055 MET A N 1
ATOM 8209 C CA . MET A 1 1055 ? -48.554 -8.543 25.392 1.00 45.53 1055 MET A CA 1
ATOM 8210 C C . MET A 1 1055 ? -49.801 -7.721 24.981 1.00 45.53 1055 MET A C 1
ATOM 8212 O O . MET A 1 1055 ? -50.387 -7.005 25.796 1.00 45.53 1055 MET A O 1
ATOM 8216 N N . ARG A 1 1056 ? -50.212 -7.788 23.710 1.00 42.31 1056 ARG A N 1
ATOM 8217 C CA . ARG A 1 1056 ? -51.524 -7.331 23.215 1.00 42.31 1056 ARG A CA 1
ATOM 8218 C C . ARG A 1 1056 ? -52.355 -8.444 22.570 1.00 42.31 1056 ARG A C 1
ATOM 8220 O O . ARG A 1 1056 ? -53.525 -8.210 22.282 1.00 42.31 1056 ARG A O 1
ATOM 8227 N N . ASN A 1 1057 ? -51.767 -9.622 22.370 1.00 41.31 1057 ASN A N 1
ATOM 8228 C CA . ASN A 1 1057 ? -52.415 -10.826 21.845 1.00 41.31 1057 ASN A CA 1
ATOM 8229 C C . ASN A 1 1057 ? -52.555 -11.930 22.920 1.00 41.31 1057 ASN A C 1
ATOM 8231 O O . ASN A 1 1057 ? -52.900 -13.065 22.590 1.00 41.31 1057 ASN A O 1
ATOM 8235 N N . THR A 1 1058 ? -52.303 -11.581 24.187 1.00 37.59 1058 THR A N 1
ATOM 8236 C CA . THR A 1 1058 ? -52.530 -12.372 25.410 1.00 37.59 1058 THR A CA 1
ATOM 8237 C C . THR A 1 1058 ? -53.330 -11.551 26.411 1.00 37.59 1058 THR A C 1
ATOM 8239 O O . THR A 1 1058 ? -54.297 -12.101 26.974 1.00 37.59 1058 THR A O 1
#

Foldseek 3Di:
DVVVVVVVVVVVVVVVVPDPPPAQWKWFWFQAPVGTDIDIGHAFGKDQFRRGAGQWMDHAQQKKKWFAQAGRRDHDIWIFHDDDPDRDTDGDPAPGGGMIGMHGPVVVVCVVCVPPLQWKWWWWDAVVDRTIDIDTHHAFDKDQFVVVVDPTGTDKIAGHAQKKKFWDLDGRQADDTDIGRGIDDDPNTTMMHMHGPPDDDDDHHFDQWKWFAADDRNFNDIDTGHAFAKFQFCQQVCLFRVLGTFKIAATAFKKKWWAQAGRPAADTDIDHHDMDGDPSVPVVNTHGIMHMHGPPDDDDDGDDPDADWKWFDAPPDIDTHGAFDWFLFHAQQSGFWIAADAQKKKWFAQHGLNDHDIAIDHRGHGDTDDNVSSGRTTIMHMHGPVPDFDGDPDDDDVVQWDWFDFPDPDTHIDGEFDKFQFDGPVNLVDLWFGWGAADAQKKKWFAQHGQLDHDIDIDRGIDPTDNVSRPGGTIMGIYGPVQPDPCSNRDGQWKWFDFDDDVSGDRITDTAGAFDKNQFDHPPQLQTTAKIAAHAQKKKKFAQEGRRDHDIDMDRHIDRGPPPVNNRGTIMTMHGPVVDDDSVVVVVCSVVVVVDRDDDDDDDDDDDDDDDDDDDDDDDDDDDDDDDDDDDDDDDDDDDDDDDDDDDDDDYDDDDDDDDDDYDDDDDDDDDDDDDDDDDDDDDDDDDDDDDDDDDDDDDDDDDDDDDPDDDDDDDDDDDDDDVVVVVVVVVVVVVVVVVVVVVVVVVVVPVDDDPQDLVPADLRVQVVQEDPDAQFDQDAWQDDDPLFTWGWGDDPNAIKIKGFHPDQHSVSLNLVSVQLVVLVVDDDLQAFHFNGWHDPDSHRIIGITHDAPCAFQLVNLLVDPADDVLLLLQQLLSVLVQLQSCVVVQWAQQQQARNQWGHHPPSGIHGDDRSPGPDPDPDDDDPDDFPSLLQFALCVVVVHDDGSLRNLLSSLQRLQCNQPSDHFQPVDDDPVRHGDGSVVVSVCVNPVVDGGDGHPDDPVSNVLSVQSNDNDSVSRDHSVRSNVVSVVVSVVSVVVVVVVVVVVVVVVVVVVD

Sequence (1058 aa):
MAATTMGLLVLCVLVLFAGPIAADVVDLVISTNSGRVTRSLSANESIERLEGTIAFMSVPPTLVLVTYSGSSFSGQLVFVSCTYTDNHRHALSTASTGSLVVLTYNETYALVRENNPTDVIVEYTQLMSPLTWFDRISVGQGVRILADMLPWMLTSMDIPSGADVDAYRHENFEGPAISWSKTSTSAFLKSFRTRWQNETMPEPKPLDHVTLYSGGYASNATLSMTAGQAVPTTSFLWQTFQFGFFGVEVPQGLVLLSYLQPSFDGPYTIFRRGFHSYPPQLIPSRLNSFLVLHETDPLPAQTPTNVPEVVCQMELDTISIPLGSSYPYIKPEFCSTLKIPPGLTVILFDRPWFLGGYSLWTQVDGEKLPWVWISRMRSLRVVKHEEAPPSMPYSVHDDDYVKSFVWKFASMMFKIGEAVPGVGEYEKRSKTPIAFTIPPGIVLVLCSDFNFEGSCMSYNRSVADDEELLATYKSYKVLRSNESSQDNLTSTDFVGCYPPANPYLSWTPIFLQANDTIDELIYPWDQNILRFTVPRGLVVVAFSGSHFQGECFAWMTDANDIGEWNRKIRSLMVLPASNWSGCELVRREDNMIHRRKPTAMAIAASSMPTITTPIPPSAPTPAAGFKPREIQPEARPTPSTSLSFESSNSTKDERSQFDKQVIISSSTHSDGNATSSWTTSAPPELTLSIPSSSRTETKQDASFSTTQAPSMSLQPASNGFDYLPLAIACCCGLALVAIFVTRCRLLRQSKALKTPHDFSSISWRDLDLWRLDIPPLPLTHRLATGATGLIYLSKLNGQSVAIKTLADPTSTNIQAFVDEIMYATQLQNPFIVSLIGVAWTTATDLQCVMEYMNLGDLRSYLSSVKSIAWESKVACALSVAEGLFYLHVQQCIHRDVKSRNILLDSVKGAKLGDFGVSKEVIYGDTMTAAVGTLRWMAPEMMLFQPYSSAVDIFSFGVVLSEMSTHEMPYADLVDSSGQSLSEEAIAGCVIHDKLRPSFGKCPPWFKTLGLKCMSEVPQDRPTAVQLIFELKSQLQQLRRRGLSESRSDTHRVEMRNT

Mean predicted aligned error: 21.88 Å